Protein AF-T1J3B5-F1 (afdb_monomer_lite)

pLDDT: mean 87.61, std 11.5, range [33.5, 98.69]

Radius of gyration: 36.74 Å; chains: 1; bounding box: 91×58×97 Å

Secondary structure (DSSP, 8-state):
---HHHHHHTT-HHHHHHHHHSTT--TT---TTS--HHHHHHHHT-HHHHHHHHHTT--TT-B-TTS-BHHHHHHHTT-HHHHHHHHHTT--TT-B-TTS-BHHHHHHHHT-HHHHHHHHHTT--TTB--TTS--GGGG--TTHHHHHHHHHHHTT---S-BPPP-GGGSS-S-----SS--SS-PPPGGGG---EEEEEETTEEEEEEEETTEEEEEEEE--S---HHHHHHHHHHGGGG---S-TTEE---EEEEETTEEEEEEE--TT-BHHIIIII--S----HHHHHHHHHHHHHHHHHHTTSSS--TT----TTTEEEPTTS-EEEEGGGPPPTTSSTT--S-GGGS-HHHHHS-TTTS-HHHHHHHHHHHHHHHHHH---TTTTS-HHHHHHHHHHH-------TTS-HHHHHHHHHHTSS-TTSPPEEEEEEE--SSS-GGG--TTS-SEEEEEEEEE-TTS-EE--STTHHHHHHHHHHHHHH-TT-EEEEEE--TTHHHHHSSHHHHHHHHHHHHHHHHHHT--EEEE--S--HHHHHHHHHHHHHHHHHHHHHHHTT-TTSPEEEEEEE--HHHHHHH--HHHHHHH-SEEEEE---GGGGGGT--B---SS-SS--TT--TTGGG-SHHHHHHHHHHTT--GGGEEEEEESEEEEEEESSTT--STT-BEEEE-TGGGEEEHHHHHHHHHTTPEEEEETTTTEEEEEETTEEEE---HHHHHHHHHHHHHTT-SEEEEE-TTTS-TT-TTTT-SSHHHHHHHHH--

InterPro domains:
  IPR000719 Protein kinase domain [PS50011] (192-461)
  IPR001223 Glycoside hydrolase family 18, catalytic domain [PF00704] (435-756)
  IPR001223 Glycoside hydrolase family 18, catalytic domain [PS51910] (434-778)
  IPR001245 Serine-threonine/tyrosine-protein kinase, catalytic domain [PF07714] (193-431)
  IPR001579 Glycosyl hydrolase family 18, active site [PS01095] (533-541)
  IPR002110 Ankyrin repeat [PF00023] (33-64)
  IPR002110 Ankyrin repeat [PF12796] (68-126)
  IPR002110 Ankyrin repeat [PS50088] (33-65)
  IPR002110 Ankyrin repeat [PS50088] (66-98)
  IPR002110 Ankyrin repeat [PS50088] (99-131)
  IPR002110 Ankyrin repeat [SM00248] (33-62)
  IPR002110 Ankyrin repeat [SM00248] (66-95)
  IPR002110 Ankyrin repeat [SM00248] (99-128)
  IPR011009 Protein kinase-like domain superfamily [SSF56112] (176-431)
  IPR011583 Chitinase II/V-like, catalytic domain [SM00636] (434-756)
  IPR017853 Glycoside hydrolase superfamily [SSF51445] (435-775)
  IPR029070 Chitinase insertion domain superfamily [G3DSA:3.10.50.10] (663-727)
  IPR029070 Chitinase insertion domain superfamily [SSF54556] (664-727)
  IPR036770 Ankyrin repeat-containing domain superfamily [G3DSA:1.25.40.20] (1-174)
  IPR036770 Ankyrin repeat-containing domain superfamily [SSF48403] (8-139)

Sequence (778 aa):
MEDIFHWTRDGNAMLVRMWLDDTEHDMNQGDDHGFSPLHWASKEGHTNLVELLIYRGARVNATNMGDDTALHLATAHGHREIVHKLLKNKADINAINEHGNTSLHYACFWGYQQIAEDLITQGALVSVVNKYGEMPLDKCKGQMATKLHELALKCGQDLKKIPYQDQSWLGTKTRSRDATLSRHSGINLNDLNLQSKIATTPSGQTWKGMWQGNEVVAKILNLRECTARNSRDFNEEYPRLRIFSHPNVLPVIGCSNSPPNLVIVNQFLPLRSLYCVLHEGTGLIVDNAQAIKFAIDIARGMAFLHSLDPLIPRYYVNSRHIMIDEDLTARINMADTKFSFQEKGKVYYPAYFSPEALMKSQDEINVKASDMWSYAILLWELATREVPFSDLSSMEVGMKIAHEGLRVAIPPGISQHMAKLIRICMNEDPGKPRRRVCYFVNDGQLLANKIDTSLCTHIIFGFVDISANGTLVPGKANATEAFAELNRLKKKVPSLKLMVSTCSDRLPAISQTTETRKTFAKSIIIFLKQYGFDGIDFDWEFPGFSGKQDFVALLKEIYETNLIMFGNSDNKPLLTAAVSASLTLIIESYDIPRIAKYVDFVNIMCYDFNFFRKYYPLTGYNSPLFKRNYELPFFNTWNIEWATNHWTNEGMPKDKIVVGLPTYGHSFILADSNWHNVHDLAIGTGIFDGSVTFPQVCDMLHKGAERIFDNETLVPYVYQDKNWISYEDQISMTYKAEWVVSQNFSGVMTWNLNSDDWGAHCGGVQFPLHKILRDIVV

Organism: Strigamia maritima (NCBI:txid126957)

Foldseek 3Di:
DDDLLNCLLVLVPPVVVVQLLDLVDDQCQADPQNQGSLLNNLQNLNLVSNVVCVVLPHDQCRATLQRDGSLLNNLLNLNQSSNVVSLVVLHDQCRATNQQDGSLLSNQLVVVLVSNLVSLLSPRAQQRATNVRDGSLNNHDDCSSVVSVVSNVVVVHDNHHDYDDDPCPPPPNDPCSHSLDPLDDFDAPVQFAFDAWDDDDLQFTWTWGAHSNAIKIKGWGDDPFQDPVNLVLLSVQQVVQQSSSAPQAFGFPTWHSDPVTTITMGHDALQAFQCCVLPVCSVDDQDPVLLVQALVSVVRQLVVLVPDVVHQAQDQDARNQWTAHPVRHTHGYSRPRDGPNPPVLDDQQCLLFALCRLPDDRVPAPVSLRNLSSSLLSLQCSQPSDDFPPVDHPVVSSVCCNPVVDDGDDDPPGDLVSVLSSLLSNASCNPAFFFEEFEDEPPVPDQLLLDDQLLGLEYEYPAWEADPLLATGLPDPCSLVSLVNNVVVCVVPVSRAYEHEHQYPCLQVLLPDPVSLLVHLVRQVVVCVVSVHQAYEYEHPACFQVRQVSVLSSLVSNQVVQCVVQNPDPSRRAYEYEAELDPRRCVGGYQLQSNLVRHPAYEYAQFCLVVVCVVAQWAAAGEFQADDPDDDPNCNSNHQVNSLVVSVVSPRDLLRYAYEDEQKKFKFFAPFQVDADGGGGGDAGAPPSGIAFPLRVLVVVVVVWDKDADPRRRWIWTDDRRMIITHDDLRSLLVNLQVSVSVSGSAYYYPHQVRAQQVCSRPNDHRSSSVSRSSRSD

Structure (mmCIF, N/CA/C/O backbone):
data_AF-T1J3B5-F1
#
_entry.id   AF-T1J3B5-F1
#
loop_
_atom_site.group_PDB
_atom_site.id
_atom_site.type_symbol
_atom_site.label_atom_id
_atom_site.label_alt_id
_atom_site.label_comp_id
_atom_site.label_asym_id
_atom_site.label_entity_id
_atom_site.label_seq_id
_atom_site.pdbx_PDB_ins_code
_atom_site.Cartn_x
_atom_site.Cartn_y
_atom_site.Cartn_z
_atom_site.occupancy
_atom_site.B_iso_or_equiv
_atom_site.auth_seq_id
_atom_site.auth_comp_id
_atom_site.auth_asym_id
_atom_site.auth_atom_id
_atom_site.pdbx_PDB_model_num
ATOM 1 N N . MET A 1 1 ? -26.805 30.157 16.792 1.00 40.19 1 MET A N 1
ATOM 2 C CA . MET A 1 1 ? -26.422 28.825 16.291 1.00 40.19 1 MET A CA 1
ATOM 3 C C . MET A 1 1 ? -27.258 27.865 17.103 1.00 40.19 1 MET A C 1
ATOM 5 O O . MET A 1 1 ? -27.177 27.931 18.323 1.00 40.19 1 MET A O 1
ATOM 9 N N . GLU A 1 2 ? -28.198 27.173 16.472 1.00 52.56 2 GLU A N 1
ATOM 10 C CA . GLU A 1 2 ? -29.075 26.249 17.194 1.00 52.56 2 GLU A CA 1
ATOM 11 C C . GLU A 1 2 ? -28.257 25.021 17.598 1.00 52.56 2 GLU A C 1
ATOM 13 O O . GLU A 1 2 ? -27.546 24.460 16.771 1.00 52.56 2 GLU A O 1
ATOM 18 N N . ASP A 1 3 ? -28.298 24.688 18.885 1.00 78.75 3 ASP A N 1
ATOM 19 C CA . ASP A 1 3 ? -27.523 23.609 19.501 1.00 78.75 3 ASP A CA 1
ATOM 20 C C . ASP A 1 3 ? -28.400 22.351 19.666 1.00 78.75 3 ASP A C 1
ATOM 22 O O . ASP A 1 3 ? -29.632 22.453 19.711 1.00 78.75 3 ASP A O 1
ATOM 26 N N . ILE A 1 4 ? -27.800 21.166 19.809 1.00 87.50 4 ILE A N 1
ATOM 27 C CA . ILE A 1 4 ? -28.490 19.873 19.944 1.00 87.50 4 ILE A CA 1
ATOM 28 C C . ILE A 1 4 ? -29.562 19.894 21.037 1.00 87.50 4 ILE A C 1
ATOM 30 O O . ILE A 1 4 ? -30.642 19.314 20.885 1.00 87.50 4 ILE A O 1
ATOM 34 N N . PHE A 1 5 ? -29.311 20.615 22.129 1.00 89.19 5 PHE A N 1
ATOM 35 C CA . PHE A 1 5 ? -30.253 20.753 23.235 1.00 89.19 5 PHE A CA 1
ATOM 36 C C . PHE A 1 5 ? -31.508 21.535 22.843 1.00 89.19 5 PHE A C 1
ATOM 38 O O . PHE A 1 5 ? -32.579 21.294 23.394 1.00 89.19 5 PHE A O 1
ATOM 45 N N . HIS A 1 6 ? -31.421 22.479 21.903 1.00 89.38 6 HIS A N 1
ATOM 46 C CA . HIS A 1 6 ? -32.597 23.168 21.370 1.00 89.38 6 HIS A CA 1
ATOM 47 C C . HIS A 1 6 ? -33.454 22.219 20.530 1.00 89.38 6 HIS A C 1
ATOM 49 O O . HIS A 1 6 ? -34.628 22.040 20.840 1.00 89.38 6 HIS A O 1
ATOM 55 N N . TRP A 1 7 ? -32.859 21.512 19.566 1.00 90.75 7 TRP A N 1
ATOM 56 C CA . TRP A 1 7 ? -33.590 20.549 18.732 1.00 90.75 7 TRP A CA 1
ATOM 57 C C . TRP A 1 7 ? -34.184 19.392 19.536 1.00 90.75 7 TRP A C 1
ATOM 59 O O . TRP A 1 7 ? -35.270 18.906 19.221 1.00 90.75 7 TRP A O 1
ATOM 69 N N . THR A 1 8 ? -33.491 18.973 20.597 1.00 91.19 8 THR A N 1
ATOM 70 C CA . THR A 1 8 ? -33.983 17.949 21.521 1.00 91.19 8 THR A CA 1
ATOM 71 C C . THR A 1 8 ? -35.179 18.450 22.328 1.00 91.19 8 THR A C 1
ATOM 73 O O . THR A 1 8 ? -36.132 17.697 22.503 1.00 91.19 8 THR A O 1
ATOM 76 N N . ARG A 1 9 ? -35.172 19.713 22.781 1.00 91.50 9 ARG A N 1
ATOM 77 C CA . ARG A 1 9 ? -36.319 20.334 23.469 1.00 91.50 9 ARG A CA 1
ATOM 78 C C . ARG A 1 9 ? -37.531 20.485 22.551 1.00 91.50 9 ARG A C 1
ATOM 80 O O . ARG A 1 9 ? -38.651 20.231 22.983 1.00 91.50 9 ARG A O 1
ATOM 87 N N . ASP A 1 10 ? -37.295 20.797 21.282 1.00 90.44 10 ASP A N 1
ATOM 88 C CA . ASP A 1 10 ? -38.348 20.969 20.276 1.00 90.44 10 ASP A CA 1
ATOM 89 C C . ASP A 1 10 ? -38.880 19.636 19.717 1.00 90.44 10 ASP A C 1
ATOM 91 O O . ASP A 1 10 ? -39.873 19.613 18.991 1.00 90.44 10 ASP A O 1
ATOM 95 N N . GLY A 1 11 ? -38.238 18.507 20.040 1.00 90.06 11 GLY A N 1
ATOM 96 C CA . GLY A 1 11 ? -38.657 17.182 19.577 1.00 90.06 11 GLY A CA 1
ATOM 97 C C . GLY A 1 11 ? -38.278 16.872 18.127 1.00 90.06 11 GLY A C 1
ATOM 98 O O . GLY A 1 11 ? -38.825 15.943 17.526 1.00 90.06 11 GLY A O 1
ATOM 99 N N . ASN A 1 12 ? -37.342 17.621 17.534 1.00 90.31 12 ASN A N 1
ATOM 100 C CA . ASN A 1 12 ? -36.958 17.454 16.135 1.00 90.31 12 ASN A CA 1
ATOM 101 C C . ASN A 1 12 ? -36.030 16.242 15.941 1.00 90.31 12 ASN A C 1
ATOM 103 O O . ASN A 1 12 ? -34.806 16.355 15.865 1.00 90.31 12 ASN A O 1
ATOM 107 N N . ALA A 1 13 ? -36.634 15.059 15.815 1.00 86.75 13 ALA A N 1
ATOM 108 C CA . ALA A 1 13 ? -35.918 13.799 15.633 1.00 86.75 13 ALA A CA 1
ATOM 109 C C . ALA A 1 13 ? -35.064 13.727 14.359 1.00 86.75 13 ALA A C 1
ATOM 111 O O . ALA A 1 13 ? -34.117 12.943 14.318 1.00 86.75 13 ALA A O 1
ATOM 112 N N . MET A 1 14 ? -35.373 14.522 13.330 1.00 85.94 14 MET A N 1
ATOM 113 C CA . MET A 1 14 ? -34.576 14.561 12.104 1.00 85.94 14 MET A CA 1
ATOM 114 C C . MET A 1 14 ? -33.255 15.294 12.335 1.00 85.94 14 MET A C 1
ATOM 116 O O . MET A 1 14 ? -32.207 14.738 12.022 1.00 85.94 14 MET A O 1
ATOM 120 N N . LEU A 1 15 ? -33.289 16.489 12.932 1.00 86.94 15 LEU A N 1
ATOM 121 C CA . LEU A 1 15 ? -32.0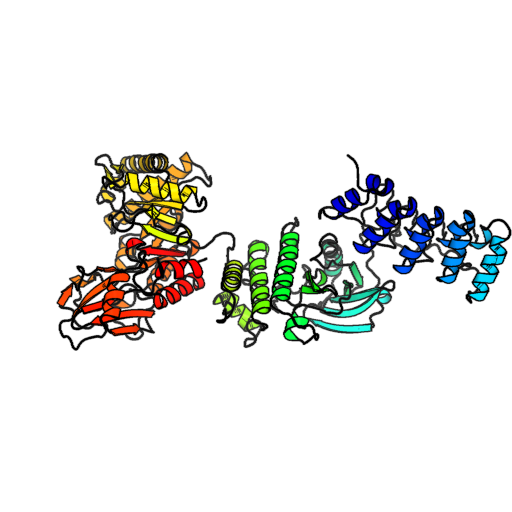74 17.258 13.221 1.00 86.94 15 LEU A CA 1
ATOM 122 C C . LEU A 1 15 ? -31.219 16.596 14.300 1.00 86.94 15 LEU A C 1
ATOM 124 O O . LEU A 1 15 ? -30.008 16.510 14.136 1.00 86.94 15 LEU A O 1
ATOM 128 N N . VAL A 1 16 ? -31.839 16.037 15.346 1.00 87.12 16 VAL A N 1
ATOM 129 C CA . VAL A 1 16 ? -31.115 15.244 16.352 1.00 87.12 16 VAL A CA 1
ATOM 130 C C . VAL A 1 16 ? -30.432 14.041 15.700 1.00 87.12 16 VAL A C 1
ATOM 132 O O . VAL A 1 16 ? -29.273 13.773 15.985 1.00 87.12 16 VAL A O 1
ATOM 135 N N . ARG A 1 17 ? -31.101 13.333 14.780 1.00 83.12 17 ARG A N 1
ATOM 136 C CA . ARG A 1 17 ? -30.478 12.227 14.038 1.00 83.12 17 ARG A CA 1
ATOM 137 C C . ARG A 1 17 ? -29.325 12.702 13.157 1.00 83.12 17 ARG A C 1
ATOM 139 O O . ARG A 1 17 ? -28.275 12.082 13.204 1.00 83.12 17 ARG A O 1
ATOM 146 N N . MET A 1 18 ? -29.508 13.784 12.399 1.00 80.44 18 MET A N 1
ATOM 147 C CA . MET A 1 18 ? -28.447 14.353 11.560 1.00 80.44 18 MET A CA 1
ATOM 148 C C . MET A 1 18 ? -27.229 14.763 12.391 1.00 80.44 18 MET A C 1
ATOM 150 O O . MET A 1 18 ? -26.105 14.500 11.987 1.00 80.44 18 MET A O 1
ATOM 154 N N . TRP A 1 19 ? -27.451 15.350 13.567 1.00 83.75 19 TRP A N 1
ATOM 155 C CA . TRP A 1 19 ? -26.386 15.699 14.505 1.00 83.75 19 TRP A CA 1
ATOM 156 C C . TRP A 1 19 ? -25.670 14.459 15.052 1.00 83.75 19 TRP A C 1
ATOM 158 O O . TRP A 1 19 ? -24.448 14.430 15.103 1.00 83.75 19 TRP A O 1
ATOM 168 N N . LEU A 1 20 ? -26.420 13.402 15.390 1.00 74.25 20 LEU A N 1
ATOM 169 C CA . LEU A 1 20 ? -25.874 12.115 15.844 1.00 74.25 20 LEU A CA 1
ATOM 170 C C . LEU A 1 20 ? -25.163 11.312 14.744 1.00 74.25 20 LEU A C 1
ATOM 172 O O . LEU A 1 20 ? -24.502 10.323 15.057 1.00 74.25 20 LEU A O 1
ATOM 176 N N . ASP A 1 21 ? -25.371 11.653 13.474 1.00 70.00 21 ASP A N 1
ATOM 177 C CA . ASP A 1 21 ? -24.683 11.027 12.342 1.00 70.00 21 ASP A CA 1
ATOM 178 C C . ASP A 1 21 ? -23.325 11.701 12.062 1.00 70.00 21 ASP A C 1
ATOM 180 O O . ASP A 1 21 ? -22.493 11.128 11.358 1.00 70.00 21 ASP A O 1
ATOM 184 N N . ASP A 1 22 ? -23.075 12.877 12.645 1.00 65.06 22 ASP A N 1
ATOM 185 C CA . ASP A 1 22 ? -21.771 13.532 12.648 1.00 65.06 22 ASP A CA 1
ATOM 186 C C . ASP A 1 22 ? -20.922 13.023 13.827 1.00 65.06 22 ASP A C 1
ATOM 188 O O . ASP A 1 22 ? -21.288 13.126 15.000 1.00 65.06 22 ASP A O 1
ATOM 192 N N . THR A 1 23 ? -19.777 12.430 13.488 1.00 49.50 23 THR A N 1
ATOM 193 C CA . THR A 1 23 ? -18.893 11.688 14.395 1.00 49.50 23 THR A CA 1
ATOM 194 C C . THR A 1 23 ? -18.102 12.564 15.371 1.00 49.50 23 THR A C 1
ATOM 196 O O . THR A 1 23 ? -17.470 12.022 16.283 1.00 49.50 23 THR A O 1
ATOM 199 N N . GLU A 1 24 ? -18.109 13.890 15.199 1.00 50.66 24 GLU A N 1
ATOM 200 C CA . GLU A 1 24 ? -17.454 14.840 16.116 1.00 50.66 24 GLU A CA 1
ATOM 201 C C . GLU A 1 24 ? -18.271 15.106 17.393 1.00 50.66 24 GLU A C 1
ATOM 203 O O . GLU A 1 24 ? -17.751 15.636 18.376 1.00 50.66 24 GLU A O 1
ATOM 208 N N . HIS A 1 25 ? -19.541 14.704 17.415 1.00 64.12 25 HIS A N 1
ATOM 209 C CA . HIS A 1 25 ? -20.476 15.018 18.486 1.00 64.12 25 HIS A CA 1
ATOM 210 C C . HIS A 1 25 ? -20.557 13.924 19.569 1.00 64.12 25 HIS A C 1
ATOM 212 O O . HIS A 1 25 ? -20.800 12.751 19.279 1.00 64.12 25 HIS A O 1
ATOM 218 N N . ASP A 1 26 ? -20.427 14.301 20.850 1.00 64.19 26 ASP A N 1
ATOM 219 C CA . ASP A 1 26 ? -20.673 13.398 21.986 1.00 64.19 26 ASP A CA 1
ATOM 220 C C . ASP A 1 26 ? -22.118 13.522 22.483 1.00 64.19 26 ASP A C 1
ATOM 222 O O . ASP A 1 26 ? -22.503 14.479 23.156 1.00 64.19 26 ASP A O 1
ATOM 226 N N . MET A 1 27 ? -22.925 12.497 22.215 1.00 72.44 27 MET A N 1
ATOM 227 C CA . MET A 1 27 ? -24.326 12.447 22.634 1.00 72.44 27 MET A CA 1
ATOM 228 C C . MET A 1 27 ? -24.551 12.357 24.153 1.00 72.44 27 MET A C 1
ATOM 230 O O . MET A 1 27 ? -25.693 12.445 24.605 1.00 72.44 27 MET A O 1
ATOM 234 N N . ASN A 1 28 ? -23.502 12.117 24.942 1.00 71.12 28 ASN A N 1
ATOM 235 C CA . ASN A 1 28 ? -23.559 12.095 26.403 1.00 71.12 28 ASN A CA 1
ATOM 236 C C . ASN A 1 28 ? -23.053 13.396 27.035 1.00 71.12 28 ASN A C 1
ATOM 238 O O . ASN A 1 28 ? -23.092 13.516 28.263 1.00 71.12 28 ASN A O 1
ATOM 242 N N . GLN A 1 29 ? -22.608 14.360 26.228 1.00 73.81 29 GLN A N 1
ATOM 243 C CA . GLN A 1 29 ? -22.242 15.681 26.709 1.00 73.81 29 GLN A CA 1
ATOM 244 C C . GLN A 1 29 ? -23.483 16.412 27.236 1.00 73.81 29 GLN A C 1
ATOM 246 O O . GLN A 1 29 ? -24.543 16.412 26.608 1.00 73.81 29 GLN A O 1
ATOM 251 N N . GLY A 1 30 ? -23.360 16.987 28.432 1.00 77.62 30 GLY A N 1
ATOM 252 C CA . GLY A 1 30 ? -24.389 17.838 29.020 1.00 77.62 30 GLY A CA 1
ATOM 253 C C . GLY A 1 30 ? -24.232 19.295 28.596 1.00 77.62 30 GLY A C 1
ATOM 254 O O . GLY A 1 30 ? -23.142 19.714 28.207 1.00 77.62 30 GLY A O 1
ATOM 255 N N . ASP A 1 31 ? -25.316 20.059 28.696 1.00 81.88 31 ASP A N 1
ATOM 256 C CA . ASP A 1 31 ? -25.268 21.520 28.618 1.00 81.88 31 ASP A CA 1
ATOM 257 C C . ASP A 1 31 ? -24.572 22.141 29.848 1.00 81.88 31 ASP A C 1
ATOM 259 O O . ASP A 1 31 ? -24.060 21.437 30.723 1.00 81.88 31 ASP A O 1
ATOM 263 N N . ASP A 1 32 ? -24.595 23.472 29.957 1.00 79.94 32 ASP A N 1
ATOM 264 C CA . ASP A 1 32 ? -24.002 24.217 31.080 1.00 79.94 32 ASP A CA 1
ATOM 265 C C . ASP A 1 32 ? -24.557 23.828 32.468 1.00 79.94 32 ASP A C 1
ATOM 267 O O . ASP A 1 32 ? -23.965 24.186 33.485 1.00 79.94 32 ASP A O 1
ATOM 271 N N . HIS A 1 33 ? -25.676 23.097 32.534 1.00 78.81 33 HIS A N 1
ATOM 272 C CA . HIS A 1 33 ? -26.302 22.597 33.763 1.00 78.81 33 HIS A CA 1
ATOM 273 C C . HIS A 1 33 ? -26.180 21.066 33.902 1.00 78.81 33 HIS A C 1
ATOM 275 O O . HIS A 1 33 ? -26.796 20.453 34.783 1.00 78.81 33 HIS A O 1
ATOM 281 N N . GLY A 1 34 ? -25.392 20.426 33.036 1.00 78.19 34 GLY A N 1
ATOM 282 C CA . GLY A 1 34 ? -25.166 18.984 33.013 1.00 78.19 34 GLY A CA 1
ATOM 283 C C . GLY A 1 34 ? -26.319 18.174 32.414 1.00 78.19 34 GLY A C 1
ATOM 284 O O . GLY A 1 34 ? -26.341 16.953 32.565 1.00 78.19 34 GLY A O 1
ATOM 285 N N . PHE A 1 35 ? -27.290 18.798 31.741 1.00 85.81 35 PHE A N 1
ATOM 286 C CA . PHE A 1 35 ? -28.380 18.063 31.100 1.00 85.81 35 PHE A CA 1
ATOM 287 C C . PHE A 1 35 ? -27.923 17.510 29.752 1.00 85.81 35 PHE A C 1
ATOM 289 O O . PHE A 1 35 ? -27.697 18.253 28.801 1.00 85.81 35 PHE A O 1
ATOM 296 N N . SER A 1 36 ? -27.828 16.185 29.652 1.00 87.69 36 SER A N 1
ATOM 297 C CA . SER A 1 36 ? -27.612 15.501 28.368 1.00 87.69 36 SER A CA 1
ATOM 298 C C . SER A 1 36 ? -28.857 15.559 27.460 1.00 87.69 36 SER A C 1
ATOM 300 O O . SER A 1 36 ? -29.969 15.803 27.946 1.00 87.69 36 SER A O 1
ATOM 302 N N . PRO A 1 37 ? -28.735 15.252 26.153 1.00 90.25 37 PRO A N 1
ATOM 303 C CA . PRO A 1 37 ? -29.888 15.128 25.262 1.00 90.25 37 PRO A CA 1
ATOM 304 C C . PRO A 1 37 ? -30.949 14.150 25.796 1.00 90.25 37 PRO A C 1
ATOM 306 O O . PRO A 1 37 ? -32.145 14.409 25.691 1.00 90.25 37 PRO A O 1
ATOM 309 N N . LEU A 1 38 ? -30.541 13.058 26.457 1.00 92.19 38 LEU A N 1
ATOM 310 C CA . LEU A 1 38 ? -31.487 12.112 27.061 1.00 92.19 38 LEU A CA 1
ATOM 311 C C . LEU A 1 38 ? -32.281 12.740 28.218 1.00 92.19 38 LEU A C 1
ATOM 313 O O . LEU A 1 38 ? -33.469 12.448 28.361 1.00 92.19 38 LEU A O 1
ATOM 317 N N . HIS A 1 39 ? -31.665 13.626 29.009 1.00 93.12 39 HIS A N 1
ATOM 318 C CA . HIS A 1 39 ? -32.362 14.369 30.061 1.00 93.12 39 HIS A CA 1
ATOM 319 C C . HIS A 1 39 ? -33.424 15.297 29.469 1.00 93.12 39 HIS A C 1
ATOM 321 O O . HIS A 1 39 ? -34.574 15.258 29.904 1.00 93.12 39 HIS A O 1
ATOM 327 N N . TRP A 1 40 ? -33.067 16.081 28.448 1.00 94.19 40 TRP A N 1
ATOM 328 C CA . TRP A 1 40 ? -34.003 16.987 27.778 1.00 94.19 40 TRP A CA 1
ATOM 329 C C . TRP A 1 40 ? -35.148 16.235 27.093 1.00 94.19 40 TRP A C 1
ATOM 331 O O . TRP A 1 40 ? -36.308 16.579 27.304 1.00 94.19 40 TRP A O 1
ATOM 341 N N . ALA A 1 41 ? -34.857 15.156 26.364 1.00 95.12 41 ALA A N 1
ATOM 342 C CA . ALA A 1 41 ? -35.887 14.328 25.737 1.00 95.12 41 ALA A CA 1
ATOM 343 C C . ALA A 1 41 ? -36.845 13.712 26.774 1.00 95.12 41 ALA A C 1
ATOM 345 O O . ALA A 1 41 ? -38.056 13.674 26.555 1.00 95.12 41 ALA A O 1
ATOM 346 N N . SER A 1 42 ? -36.311 13.277 27.922 1.00 95.31 42 SER A N 1
ATOM 347 C CA . SER A 1 42 ? -37.100 12.697 29.017 1.00 95.31 42 SER A CA 1
ATOM 348 C C . SER A 1 42 ? -37.937 13.734 29.762 1.00 95.31 42 SER A C 1
ATOM 350 O O . SER A 1 42 ? -39.040 13.419 30.196 1.00 95.31 42 SER A O 1
ATOM 352 N N . LYS A 1 43 ? -37.435 14.965 29.896 1.00 94.94 43 LYS A N 1
ATOM 353 C CA . LYS A 1 43 ? -38.130 16.094 30.523 1.00 94.94 43 LYS A CA 1
ATOM 354 C C . LYS A 1 43 ? -39.298 16.596 29.671 1.00 94.94 43 LYS A C 1
ATOM 356 O O . LYS A 1 43 ? -40.390 16.814 30.189 1.00 94.94 43 LYS A O 1
ATOM 361 N N . GLU A 1 44 ? -39.073 16.758 28.369 1.00 94.75 44 GLU A N 1
ATOM 362 C CA . GLU A 1 44 ? -40.055 17.337 27.440 1.00 94.75 44 GLU A CA 1
ATOM 363 C C . GLU A 1 44 ? -41.063 16.310 26.888 1.00 94.75 44 GLU A C 1
ATOM 365 O O . GLU A 1 44 ? -42.067 16.692 26.296 1.00 94.75 44 GLU A O 1
ATOM 370 N N . GLY A 1 45 ? -40.856 15.009 27.124 1.00 94.50 45 GLY A N 1
ATOM 371 C CA . GLY A 1 45 ? -41.828 13.971 26.754 1.00 94.50 45 GLY A CA 1
ATOM 372 C C . GLY A 1 45 ? -41.643 13.393 25.350 1.00 94.50 45 GLY A C 1
ATOM 373 O O . GLY A 1 45 ? -42.557 12.775 24.805 1.00 94.50 45 GLY A O 1
ATOM 374 N N . HIS A 1 46 ? -40.462 13.556 24.751 1.00 95.69 46 HIS A N 1
ATOM 375 C CA . HIS A 1 46 ? -40.189 13.126 23.377 1.00 95.69 46 HIS A CA 1
ATOM 376 C C . HIS A 1 46 ? -39.811 11.648 23.307 1.00 95.69 46 HIS A C 1
ATOM 378 O O . HIS A 1 46 ? -38.643 11.285 23.150 1.00 95.69 46 HIS A O 1
ATOM 384 N N . THR A 1 47 ? -40.809 10.770 23.380 1.00 93.69 47 THR A N 1
ATOM 385 C CA . THR A 1 47 ? -40.616 9.314 23.425 1.00 93.69 47 THR A CA 1
ATOM 386 C C . THR A 1 47 ? -39.764 8.768 22.264 1.00 93.69 47 THR A C 1
ATOM 388 O O . THR A 1 47 ? -38.881 7.939 22.485 1.00 93.69 47 THR A O 1
ATOM 391 N N . ASN A 1 48 ? -39.973 9.257 21.035 1.00 91.06 48 ASN A N 1
ATOM 392 C CA . ASN A 1 48 ? -39.214 8.816 19.854 1.00 91.06 48 ASN A CA 1
ATOM 393 C C . ASN A 1 48 ? -37.722 9.186 19.945 1.00 91.06 48 ASN A C 1
ATOM 395 O O . ASN A 1 48 ? -36.861 8.435 19.487 1.00 91.06 48 ASN A O 1
ATOM 399 N N . LEU A 1 49 ? -37.411 10.340 20.545 1.00 93.31 49 LEU A N 1
ATOM 400 C CA . LEU A 1 49 ? -36.033 10.769 20.779 1.00 93.31 49 LEU A CA 1
ATOM 401 C C . LEU A 1 49 ? -35.374 9.946 21.881 1.00 93.31 49 LEU A C 1
ATOM 403 O O . LEU A 1 49 ? -34.219 9.564 21.730 1.00 93.31 49 LEU A O 1
ATOM 407 N N . VAL A 1 50 ? -36.103 9.624 22.953 1.00 92.88 50 VAL A N 1
ATOM 408 C CA . VAL A 1 50 ? -35.603 8.741 24.017 1.00 92.88 50 VAL A CA 1
ATOM 409 C C . VAL A 1 50 ? -35.202 7.379 23.451 1.00 92.88 50 VAL A C 1
ATOM 411 O O . VAL A 1 50 ? -34.110 6.899 23.744 1.00 92.88 50 VAL A O 1
ATOM 414 N N . GLU A 1 51 ? -36.032 6.771 22.601 1.00 86.81 51 GLU A N 1
ATOM 415 C CA . GLU A 1 51 ? -35.685 5.500 21.952 1.00 86.81 51 GLU A CA 1
ATOM 416 C C . GLU A 1 51 ? -34.457 5.617 21.055 1.00 86.81 51 GLU A C 1
ATOM 418 O O . GLU A 1 51 ? -33.557 4.784 21.146 1.00 86.81 51 GLU A O 1
ATOM 423 N N . LEU A 1 52 ? -34.400 6.658 20.219 1.00 84.94 52 LEU A N 1
ATOM 424 C CA . LEU A 1 52 ? -33.263 6.902 19.336 1.00 84.94 52 LEU A CA 1
ATOM 425 C C . LEU A 1 52 ? -31.961 7.068 20.129 1.00 84.94 52 LEU A C 1
ATOM 427 O O . LEU A 1 52 ? -30.951 6.461 19.781 1.00 84.94 52 LEU A O 1
ATOM 431 N N . LEU A 1 53 ? -31.985 7.873 21.192 1.00 84.31 53 LEU A N 1
ATOM 432 C CA . LEU A 1 53 ? -30.819 8.155 22.024 1.00 84.31 53 LEU A CA 1
ATOM 433 C C . LEU A 1 53 ? -30.356 6.900 22.775 1.00 84.31 53 LEU A C 1
ATOM 435 O O . LEU A 1 53 ? -29.169 6.589 22.766 1.00 84.31 53 LEU A O 1
ATOM 439 N N . ILE A 1 54 ? -31.273 6.135 23.371 1.00 80.88 54 ILE A N 1
ATOM 440 C CA . ILE A 1 54 ? -30.930 4.868 24.037 1.00 80.88 54 ILE A CA 1
ATOM 441 C C . ILE A 1 54 ? -30.339 3.873 23.031 1.00 80.88 54 ILE A C 1
ATOM 443 O O . ILE A 1 54 ? -29.295 3.284 23.298 1.00 80.88 54 ILE A O 1
ATOM 447 N N . TYR A 1 55 ? -30.954 3.729 21.853 1.00 75.75 55 TYR A N 1
ATOM 448 C CA . TYR A 1 55 ? -30.467 2.846 20.790 1.00 75.75 55 TYR A CA 1
ATOM 449 C C . TYR A 1 55 ? -29.055 3.217 20.312 1.00 75.75 55 TYR A C 1
ATOM 451 O O . TYR A 1 55 ? -28.251 2.344 19.998 1.00 75.75 55 TYR A O 1
ATOM 459 N N . ARG A 1 56 ? -28.734 4.514 20.280 1.00 66.56 56 ARG A N 1
ATOM 460 C CA . ARG A 1 56 ? -27.410 5.033 19.907 1.00 66.56 56 ARG A CA 1
ATOM 461 C C . ARG A 1 56 ? -26.384 4.990 21.054 1.00 66.56 56 ARG A C 1
ATOM 463 O O . ARG A 1 56 ? -25.243 5.373 20.833 1.00 66.56 56 ARG A O 1
ATOM 470 N N . GLY A 1 57 ? -26.745 4.484 22.237 1.00 65.19 57 GLY A N 1
ATOM 471 C CA . GLY A 1 57 ? -25.814 4.282 23.355 1.00 65.19 57 GLY A CA 1
ATOM 472 C C . GLY A 1 57 ? -25.789 5.407 24.395 1.00 65.19 57 GLY A C 1
ATOM 473 O O . GLY A 1 57 ? -24.793 5.561 25.106 1.00 65.19 57 GLY A O 1
ATOM 474 N N . ALA A 1 58 ? -26.863 6.196 24.515 1.00 74.12 58 ALA A N 1
ATOM 475 C CA . ALA A 1 58 ? -26.984 7.190 25.579 1.00 74.12 58 ALA A CA 1
ATOM 476 C C . ALA A 1 58 ? -26.930 6.543 26.975 1.00 74.12 58 ALA A C 1
ATOM 478 O O . ALA A 1 58 ? -27.553 5.512 27.243 1.00 74.12 58 ALA A O 1
ATOM 479 N N . ARG A 1 59 ? -26.221 7.186 27.905 1.00 71.88 59 ARG A N 1
ATOM 480 C CA . ARG A 1 59 ? -26.093 6.738 29.297 1.00 71.88 59 ARG A CA 1
ATOM 481 C C . ARG A 1 59 ? -27.402 6.960 30.057 1.00 71.88 59 ARG A C 1
ATOM 483 O O . ARG A 1 59 ? -27.700 8.072 30.481 1.00 71.88 59 ARG A O 1
ATOM 490 N N . VAL A 1 60 ? -28.146 5.879 30.281 1.00 79.69 60 VAL A N 1
ATOM 491 C CA . VAL A 1 60 ? -29.463 5.892 30.951 1.00 79.69 60 VAL A CA 1
ATOM 492 C C . VAL A 1 60 ? -29.403 6.442 32.385 1.00 79.69 60 VAL A C 1
ATOM 494 O O . VAL A 1 60 ? -30.310 7.152 32.810 1.00 79.69 60 VAL A O 1
ATOM 497 N N . ASN A 1 61 ? -28.313 6.160 33.106 1.00 78.44 61 ASN A N 1
ATOM 498 C CA . ASN A 1 61 ? -28.106 6.564 34.504 1.00 78.44 61 ASN A CA 1
ATOM 499 C C . ASN A 1 61 ? -27.167 7.772 34.657 1.00 78.44 61 ASN A C 1
ATOM 501 O O . ASN A 1 61 ? -26.594 7.971 35.726 1.00 78.44 61 ASN A O 1
ATOM 505 N N . ALA A 1 62 ? -26.959 8.558 33.594 1.00 75.12 62 ALA A N 1
ATOM 506 C CA . ALA A 1 62 ? -26.280 9.843 33.733 1.00 75.12 62 ALA A CA 1
ATOM 507 C C . ALA A 1 62 ? -27.097 10.771 34.644 1.00 75.12 62 ALA A C 1
ATOM 509 O O . ALA A 1 62 ? -28.325 10.684 34.664 1.00 75.12 62 ALA A O 1
ATOM 510 N N . THR A 1 63 ? -26.409 11.646 35.374 1.00 79.31 63 THR A N 1
ATOM 511 C CA . THR A 1 63 ? -27.020 12.649 36.248 1.00 79.31 63 THR A CA 1
ATOM 512 C C . THR A 1 63 ? -26.652 14.059 35.798 1.00 79.31 63 THR A C 1
ATOM 514 O O . THR A 1 63 ? -25.548 14.275 35.292 1.00 79.31 63 THR A O 1
ATOM 517 N N . ASN A 1 64 ? -27.555 15.017 36.003 1.00 82.44 64 ASN A N 1
ATOM 518 C CA . ASN A 1 64 ? -27.271 16.448 35.851 1.00 82.44 64 ASN A CA 1
ATOM 519 C C . ASN A 1 64 ? -26.590 17.036 37.112 1.00 82.44 64 ASN A C 1
ATOM 521 O O . ASN A 1 64 ? -26.273 16.307 38.055 1.00 82.44 64 ASN A O 1
ATOM 525 N N . MET A 1 65 ? -26.391 18.362 37.165 1.00 78.25 65 MET A N 1
ATOM 526 C CA . MET A 1 65 ? -25.778 19.031 38.329 1.00 78.25 65 MET A CA 1
ATOM 527 C C . MET A 1 65 ? -26.561 18.889 39.651 1.00 78.25 65 MET A C 1
ATOM 529 O O . MET A 1 65 ? -25.965 19.054 40.716 1.00 78.25 65 MET A O 1
ATOM 533 N N . GLY A 1 66 ? -27.861 18.581 39.596 1.00 80.38 66 GLY A N 1
ATOM 534 C CA . GLY A 1 66 ? -28.715 18.301 40.758 1.00 80.38 66 GLY A CA 1
ATOM 535 C C . GLY A 1 66 ? -28.738 16.823 41.172 1.00 80.38 66 GLY A C 1
ATOM 536 O O . GLY A 1 66 ? -29.546 16.430 42.010 1.00 80.38 66 GLY A O 1
ATOM 537 N N . ASP A 1 67 ? -27.872 15.991 40.585 1.00 80.50 67 ASP A N 1
ATOM 538 C CA . ASP A 1 67 ? -27.883 14.527 40.681 1.00 80.50 67 ASP A CA 1
ATOM 539 C C . ASP A 1 67 ? -29.201 13.880 40.163 1.00 80.50 67 ASP A C 1
ATOM 541 O O . ASP A 1 67 ? -29.496 12.725 40.476 1.00 80.50 67 ASP A O 1
ATOM 545 N N . ASP A 1 68 ? -30.006 14.582 39.355 1.00 87.31 68 ASP A N 1
ATOM 546 C CA . ASP A 1 68 ? -31.212 14.009 38.745 1.00 87.31 68 ASP A CA 1
ATOM 547 C C . ASP A 1 68 ? -30.847 13.182 37.511 1.00 87.31 68 ASP A C 1
ATOM 549 O O . ASP A 1 68 ? -30.137 13.648 36.620 1.00 87.31 68 ASP A O 1
ATOM 553 N N . THR A 1 69 ? -31.392 11.969 37.430 1.00 89.88 69 THR A N 1
ATOM 554 C CA . THR A 1 69 ? -31.303 11.113 36.235 1.00 89.88 69 THR A CA 1
ATOM 555 C C . THR A 1 69 ? -32.431 11.402 35.244 1.00 89.88 69 THR A C 1
ATOM 557 O O . THR A 1 69 ? -33.460 11.989 35.590 1.00 89.88 69 THR A O 1
ATOM 560 N N . ALA A 1 70 ? -32.315 10.888 34.016 1.00 92.31 70 ALA A N 1
ATOM 561 C CA . ALA A 1 70 ? -33.411 10.899 33.041 1.00 92.31 70 ALA A CA 1
ATOM 562 C C . ALA A 1 70 ? -34.733 10.335 33.616 1.00 92.31 70 ALA A C 1
ATOM 564 O O . ALA A 1 70 ? -35.810 10.847 33.307 1.00 92.31 70 ALA A O 1
ATOM 565 N N . LEU A 1 71 ? -34.656 9.336 34.510 1.00 94.81 71 LEU A N 1
ATOM 566 C CA . LEU A 1 71 ? -35.819 8.750 35.186 1.00 94.81 71 LEU A CA 1
ATOM 567 C C . LEU A 1 71 ? -36.480 9.723 36.176 1.00 94.81 71 LEU A C 1
ATOM 569 O O . LEU A 1 71 ? -37.711 9.764 36.251 1.00 94.81 71 LEU A O 1
ATOM 573 N N . HIS A 1 72 ? -35.692 10.525 36.902 1.00 94.25 72 HIS A N 1
ATOM 574 C CA . HIS A 1 72 ? -36.219 11.577 37.779 1.00 94.25 72 HIS A CA 1
ATOM 575 C C . HIS A 1 72 ? -37.017 12.599 36.971 1.00 94.25 72 HIS A C 1
ATOM 577 O O . HIS A 1 72 ? -38.160 12.893 37.315 1.00 94.25 72 HIS A O 1
ATOM 583 N N . LEU A 1 73 ? -36.456 13.072 35.855 1.00 95.00 73 LEU A N 1
ATOM 584 C CA . LEU A 1 73 ? -37.090 14.077 34.999 1.00 95.00 73 LEU A CA 1
ATOM 585 C C . LEU A 1 73 ? -38.362 13.549 34.325 1.00 95.00 73 LEU A C 1
ATOM 587 O O . LEU A 1 73 ? -39.396 14.212 34.377 1.00 95.00 73 LEU A O 1
ATOM 591 N N . ALA A 1 74 ? -38.327 12.335 33.765 1.00 96.31 74 ALA A N 1
ATOM 592 C CA . ALA A 1 74 ? -39.513 11.708 33.175 1.00 96.31 74 ALA A CA 1
ATOM 593 C C . ALA A 1 74 ? -40.648 11.560 34.202 1.00 96.31 74 ALA A C 1
ATOM 595 O O . ALA A 1 74 ? -41.814 11.812 33.898 1.00 96.31 74 ALA A O 1
ATOM 596 N N . THR A 1 75 ? -40.297 11.198 35.438 1.00 95.81 75 THR A N 1
ATOM 597 C CA . THR A 1 75 ? -41.261 11.023 36.529 1.00 95.81 75 THR A CA 1
ATOM 598 C C . THR A 1 75 ? -41.807 12.357 37.035 1.00 95.81 75 THR A C 1
ATOM 600 O O . THR A 1 75 ? -43.013 12.484 37.239 1.00 95.81 75 THR A O 1
ATOM 603 N N . ALA A 1 76 ? -40.952 13.369 37.198 1.00 94.56 76 ALA A N 1
ATOM 604 C CA . ALA A 1 76 ? -41.336 14.703 37.659 1.00 94.56 76 ALA A CA 1
ATOM 605 C C . ALA A 1 76 ? -42.282 15.427 36.689 1.00 94.56 76 ALA A C 1
ATOM 607 O O . ALA A 1 76 ? -43.060 16.271 37.125 1.00 94.56 76 ALA A O 1
ATOM 608 N N . HIS A 1 77 ? -42.243 15.074 35.402 1.00 94.56 77 HIS A N 1
ATOM 609 C CA . HIS A 1 77 ? -43.099 15.648 34.362 1.00 94.56 77 HIS A CA 1
ATOM 610 C C . HIS A 1 77 ? -44.256 14.736 33.916 1.00 94.56 77 HIS A C 1
ATOM 612 O O . HIS A 1 77 ? -45.030 15.117 33.042 1.00 94.56 77 HIS A O 1
ATOM 618 N N . GLY A 1 78 ? -44.426 13.559 34.530 1.00 94.38 78 GLY A N 1
ATOM 619 C CA . GLY A 1 78 ? -45.585 12.695 34.285 1.00 94.38 78 GLY A CA 1
ATOM 620 C C . GLY A 1 78 ? -45.509 11.834 33.016 1.00 94.38 78 GLY A C 1
ATOM 621 O O . GLY A 1 78 ? -46.529 11.302 32.571 1.00 94.38 78 GLY A O 1
ATOM 622 N N . HIS A 1 79 ? -44.323 11.645 32.432 1.00 96.56 79 HIS A N 1
ATOM 623 C CA . HIS A 1 79 ? -44.133 10.922 31.168 1.00 96.56 79 HIS A CA 1
ATOM 624 C C . HIS A 1 79 ? -44.039 9.405 31.373 1.00 96.56 79 HIS A C 1
ATOM 626 O O . HIS A 1 79 ? -42.974 8.796 31.256 1.00 96.56 79 HIS A O 1
ATOM 632 N N . ARG A 1 80 ? -45.181 8.774 31.667 1.00 95.25 80 ARG A N 1
ATOM 633 C CA . ARG A 1 80 ? -45.291 7.336 31.988 1.00 95.25 80 ARG A CA 1
ATOM 634 C C . ARG A 1 80 ? -44.653 6.404 30.946 1.00 95.25 80 ARG A C 1
ATOM 636 O O . ARG A 1 80 ? -44.004 5.429 31.314 1.00 95.25 80 ARG A O 1
ATOM 643 N N . GLU A 1 81 ? -44.813 6.686 29.652 1.00 95.56 81 GLU A N 1
ATOM 644 C CA . GLU A 1 81 ? -44.238 5.841 28.593 1.00 95.56 81 GLU A CA 1
ATOM 645 C C . GLU A 1 81 ? -42.700 5.863 28.615 1.00 95.56 81 GLU A C 1
ATOM 647 O O . GLU A 1 81 ? -42.056 4.820 28.498 1.00 95.56 81 GLU A O 1
ATOM 652 N N . ILE A 1 82 ? -42.108 7.040 28.834 1.00 96.44 82 ILE A N 1
ATOM 653 C CA . ILE A 1 82 ? -40.656 7.211 28.946 1.00 96.44 82 ILE A CA 1
ATOM 654 C C . ILE A 1 82 ? -40.132 6.504 30.196 1.00 96.44 82 ILE A C 1
ATOM 656 O O . ILE A 1 82 ? -39.112 5.825 30.114 1.00 96.44 82 ILE A O 1
ATOM 660 N N . VAL A 1 83 ? -40.854 6.576 31.321 1.00 95.69 83 VAL A N 1
ATOM 661 C CA . VAL A 1 83 ? -40.524 5.821 32.543 1.00 95.69 83 VAL A CA 1
ATOM 662 C C . VAL A 1 83 ? -40.417 4.325 32.241 1.00 95.69 83 VAL A C 1
ATOM 664 O O . VAL 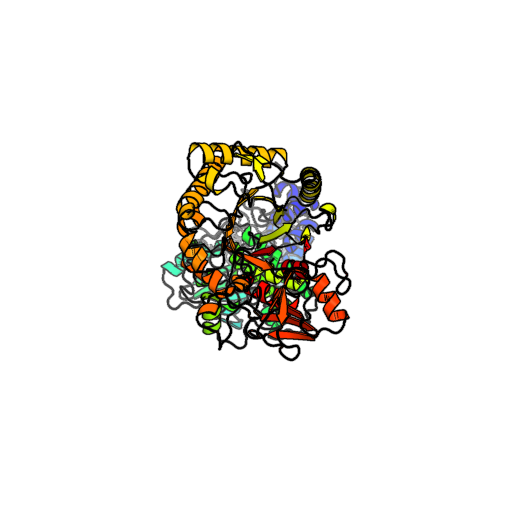A 1 83 ? -39.399 3.712 32.554 1.00 95.69 83 VAL A O 1
ATOM 667 N N . HIS A 1 84 ? -41.396 3.737 31.548 1.00 94.19 84 HIS A N 1
ATOM 668 C CA . HIS A 1 84 ? -41.320 2.328 31.149 1.00 94.19 84 HIS A CA 1
ATOM 669 C C . HIS A 1 84 ? -40.134 2.026 30.230 1.00 94.19 84 HIS A C 1
ATOM 671 O O . HIS A 1 84 ? -39.469 1.005 30.412 1.00 94.19 84 HIS A O 1
ATOM 677 N N . LYS A 1 85 ? -39.839 2.896 29.257 1.00 92.50 85 LYS A N 1
ATOM 678 C CA . LYS A 1 85 ? -38.697 2.706 28.349 1.00 92.50 85 LYS A CA 1
ATOM 679 C C . LYS A 1 85 ? -37.364 2.788 29.088 1.00 92.50 85 LYS A C 1
ATOM 681 O O . LYS A 1 85 ? -36.496 1.955 28.840 1.00 92.50 85 LYS A O 1
ATOM 686 N N . LEU A 1 86 ? -37.210 3.722 30.021 1.00 91.81 86 LEU A N 1
ATOM 687 C CA . LEU A 1 86 ? -36.011 3.850 30.849 1.00 91.81 86 LEU A CA 1
ATOM 688 C C . LEU A 1 86 ? -35.841 2.636 31.776 1.00 91.81 86 LEU A C 1
ATOM 690 O O . LEU A 1 86 ? -34.762 2.050 31.815 1.00 91.81 86 LEU A O 1
ATOM 694 N N . LEU A 1 87 ? -36.907 2.188 32.449 1.00 89.56 87 LEU A N 1
ATOM 695 C CA . LEU A 1 87 ? -36.872 1.000 33.316 1.00 89.56 87 LEU A CA 1
ATOM 696 C C . LEU A 1 87 ? -36.552 -0.280 32.532 1.00 89.56 87 LEU A C 1
ATOM 698 O O . LEU A 1 87 ? -35.704 -1.066 32.951 1.00 89.56 87 LEU A O 1
ATOM 702 N N . LYS A 1 88 ? -37.144 -0.455 31.343 1.00 88.69 88 LYS A N 1
ATOM 703 C CA . LYS A 1 88 ? -36.816 -1.564 30.431 1.00 88.69 88 LYS A CA 1
ATOM 704 C C . LYS A 1 88 ? -35.337 -1.559 30.024 1.00 88.69 88 LYS A C 1
ATOM 706 O O . LYS A 1 88 ? -34.761 -2.623 29.821 1.00 88.69 88 LYS A O 1
ATOM 711 N N . ASN A 1 89 ? -34.722 -0.380 29.944 1.00 80.00 89 ASN A N 1
ATOM 712 C CA . ASN A 1 89 ? -33.302 -0.190 29.641 1.00 80.00 89 ASN A CA 1
ATOM 713 C C . ASN A 1 89 ? -32.436 -0.016 30.904 1.00 80.00 89 ASN A C 1
ATOM 715 O O . ASN A 1 89 ? -31.402 0.648 30.861 1.00 80.00 89 ASN A O 1
ATOM 719 N N . LYS A 1 90 ? -32.832 -0.653 32.018 1.00 81.12 90 LYS A N 1
ATOM 720 C CA . LYS A 1 90 ? -32.052 -0.764 33.265 1.00 81.12 90 LYS A CA 1
ATOM 721 C C . LYS A 1 90 ? -31.716 0.582 33.925 1.00 81.12 90 LYS A C 1
ATOM 723 O O . LYS A 1 90 ? -30.632 0.751 34.489 1.00 81.12 90 LYS A O 1
ATOM 728 N N . ALA A 1 91 ? -32.643 1.539 33.877 1.00 80.00 91 ALA A N 1
ATOM 729 C CA . ALA A 1 91 ? -32.548 2.733 34.711 1.00 80.00 91 ALA A CA 1
ATOM 730 C C . ALA A 1 91 ? -32.541 2.358 36.203 1.00 80.00 91 ALA A C 1
ATOM 732 O O . ALA A 1 91 ? -33.334 1.520 36.638 1.00 80.00 91 ALA A O 1
ATOM 733 N N . ASP A 1 92 ? -31.664 2.985 36.989 1.00 80.56 92 ASP A N 1
ATOM 734 C CA . ASP A 1 92 ? -31.619 2.795 38.437 1.00 80.56 92 ASP A CA 1
ATOM 735 C C . ASP A 1 92 ? -32.843 3.451 39.082 1.00 80.56 92 ASP A C 1
ATOM 737 O O . ASP A 1 92 ? -32.960 4.675 39.190 1.00 80.56 92 ASP A O 1
ATOM 741 N N . ILE A 1 93 ? -33.776 2.599 39.497 1.00 87.94 93 ILE A N 1
ATOM 742 C CA . ILE A 1 93 ? -35.066 3.003 40.041 1.00 87.94 93 ILE A CA 1
ATOM 743 C C . ILE A 1 93 ? -34.950 3.697 41.404 1.00 87.94 93 ILE A C 1
ATOM 745 O O . ILE A 1 93 ? -35.781 4.548 41.736 1.00 87.94 93 ILE A O 1
ATOM 749 N N . ASN A 1 94 ? -33.904 3.366 42.169 1.00 87.19 94 ASN A N 1
ATOM 750 C CA . ASN A 1 94 ? -33.664 3.855 43.525 1.00 87.19 94 ASN A CA 1
ATOM 751 C C . ASN A 1 94 ? -32.512 4.868 43.590 1.00 87.19 94 ASN A C 1
ATOM 753 O O . ASN A 1 94 ? -32.072 5.212 44.689 1.00 87.19 94 ASN A O 1
ATOM 757 N N . ALA A 1 95 ? -32.048 5.369 42.439 1.00 83.38 95 ALA A N 1
ATOM 758 C CA . ALA A 1 95 ? -31.108 6.479 42.388 1.00 83.38 95 ALA A CA 1
ATOM 759 C C . ALA A 1 95 ? -31.654 7.668 43.195 1.00 83.38 95 ALA A C 1
ATOM 761 O O . ALA A 1 95 ? -32.847 7.971 43.135 1.00 83.38 95 ALA A O 1
ATOM 762 N N . ILE A 1 96 ? -30.770 8.321 43.951 1.00 85.56 96 ILE A N 1
ATOM 763 C CA . ILE A 1 96 ? -31.093 9.490 44.770 1.00 85.56 96 ILE A CA 1
ATOM 764 C C . ILE A 1 96 ? -30.404 10.731 44.214 1.00 85.56 96 ILE A C 1
ATOM 766 O O . ILE A 1 96 ? -29.213 10.689 43.898 1.00 85.56 96 ILE A O 1
ATOM 770 N N . ASN A 1 97 ? -31.138 11.835 44.158 1.00 85.81 97 ASN A N 1
ATOM 771 C CA . ASN A 1 97 ? -30.597 13.122 43.743 1.00 85.81 97 ASN A CA 1
ATOM 772 C C . ASN A 1 97 ? -29.937 13.891 44.904 1.00 85.81 97 ASN A C 1
ATOM 774 O O . ASN A 1 97 ? -29.783 13.368 46.016 1.00 85.81 97 ASN A O 1
ATOM 778 N N . GLU A 1 98 ? -29.568 15.158 44.689 1.00 84.00 98 GLU A N 1
ATOM 779 C CA . GLU A 1 98 ? -28.824 15.946 45.675 1.00 84.00 98 GLU A CA 1
ATOM 780 C C . GLU A 1 98 ? -29.615 16.212 46.963 1.00 84.00 98 GLU A C 1
ATOM 782 O O . GLU A 1 98 ? -29.032 16.492 48.014 1.00 84.00 98 GLU A O 1
ATOM 787 N N . HIS A 1 99 ? -30.941 16.095 46.907 1.00 84.75 99 HIS A N 1
ATOM 788 C CA . HIS A 1 99 ? -31.843 16.233 48.047 1.00 84.75 99 HIS A CA 1
ATOM 789 C C . HIS A 1 99 ? -32.140 14.891 48.734 1.00 84.75 99 HIS A C 1
ATOM 791 O O . HIS A 1 99 ? -32.857 14.856 49.736 1.00 84.75 99 HIS A O 1
ATOM 797 N N . GLY A 1 100 ? -31.584 13.786 48.231 1.00 85.81 100 GLY A N 1
ATOM 798 C CA . GLY A 1 100 ? -31.907 12.435 48.679 1.00 85.81 100 GLY A CA 1
ATOM 799 C C . GLY A 1 100 ? -33.267 11.940 48.175 1.00 85.81 100 GLY A C 1
ATOM 800 O O . GLY A 1 100 ? -33.775 10.955 48.701 1.00 85.81 100 GLY A O 1
ATOM 801 N N . ASN A 1 101 ? -33.877 12.623 47.201 1.00 90.88 101 ASN A N 1
ATOM 802 C CA . ASN A 1 101 ? -35.142 12.197 46.611 1.00 90.88 101 ASN A CA 1
ATOM 803 C C . ASN A 1 101 ? -34.879 11.149 45.529 1.00 90.88 101 ASN A C 1
ATOM 805 O O . ASN A 1 101 ? -33.964 11.300 44.727 1.00 90.88 101 ASN A O 1
ATOM 809 N N . THR A 1 102 ? -35.717 10.119 45.502 1.00 92.50 102 THR A N 1
ATOM 810 C CA . THR A 1 102 ? -35.787 9.134 44.413 1.00 92.50 102 THR A CA 1
ATOM 811 C C . THR A 1 102 ? -36.815 9.553 43.365 1.00 92.50 102 THR A C 1
ATOM 813 O O . THR A 1 102 ? -37.673 10.402 43.627 1.00 92.50 102 THR A O 1
ATOM 816 N N . SER A 1 103 ? -36.819 8.893 42.205 1.00 92.88 103 SER A N 1
ATOM 817 C CA . SER A 1 103 ? -37.886 9.034 41.199 1.00 92.88 103 SER A CA 1
ATOM 818 C C . SER A 1 103 ? -39.294 8.899 41.814 1.00 92.88 103 SER A C 1
ATOM 820 O O . SER A 1 103 ? -40.179 9.710 41.539 1.00 92.88 103 SER A O 1
ATOM 822 N N . LEU A 1 104 ? -39.482 7.960 42.750 1.00 94.56 104 LEU A N 1
ATOM 823 C CA . LEU A 1 104 ? -40.752 7.753 43.451 1.00 94.56 104 LEU A CA 1
ATOM 824 C C . LEU A 1 104 ? -41.176 8.956 44.314 1.00 94.56 104 LEU A C 1
ATOM 826 O O . LEU A 1 104 ? -42.366 9.256 44.380 1.00 94.56 104 LEU A O 1
ATOM 830 N N . HIS A 1 105 ? -40.237 9.691 44.926 1.00 94.12 105 HIS A N 1
ATOM 831 C CA . HIS A 1 105 ? -40.569 10.921 45.661 1.00 94.12 105 HIS A CA 1
ATOM 832 C C . HIS A 1 105 ? -41.219 11.963 44.742 1.00 94.12 105 HIS A C 1
ATOM 834 O O . HIS A 1 105 ? -42.198 12.600 45.137 1.00 94.12 105 HIS A O 1
ATOM 840 N N . TYR A 1 106 ? -40.719 12.107 43.510 1.00 93.75 106 TYR A N 1
ATOM 841 C CA . TYR A 1 106 ? -41.300 13.011 42.516 1.00 93.75 106 TYR A CA 1
ATOM 842 C C . TYR A 1 106 ? -42.697 12.561 42.077 1.00 93.75 106 TYR A C 1
ATOM 844 O O . TYR A 1 106 ? -43.609 13.389 42.043 1.00 93.75 106 TYR A O 1
ATOM 852 N N . ALA A 1 107 ? -42.899 11.263 41.817 1.00 94.25 107 ALA A N 1
ATOM 853 C CA . ALA A 1 107 ? -44.217 10.727 41.461 1.00 94.25 107 ALA A CA 1
ATOM 854 C C . ALA A 1 107 ? -45.257 11.019 42.556 1.00 94.25 107 ALA A C 1
ATOM 856 O O . ALA A 1 107 ? -46.374 11.454 42.267 1.00 94.25 107 ALA A O 1
ATOM 857 N N . CYS A 1 108 ? -44.872 10.827 43.820 1.00 93.06 108 CYS A N 1
ATOM 858 C CA . CYS A 1 108 ? -45.719 11.076 44.981 1.00 93.06 108 CYS A CA 1
ATOM 859 C C . CYS A 1 108 ? -46.020 12.564 45.200 1.00 93.06 108 CYS A C 1
ATOM 861 O O . CYS A 1 108 ? -47.173 12.918 45.443 1.00 93.06 108 CYS A O 1
ATOM 863 N N . PHE A 1 109 ? -45.014 13.437 45.079 1.00 92.50 109 PHE A N 1
ATOM 864 C CA . PHE A 1 109 ? -45.164 14.884 45.272 1.00 92.50 109 PHE A CA 1
ATOM 865 C C . PHE A 1 109 ? -46.114 15.523 44.249 1.00 92.50 109 PHE A C 1
ATOM 867 O O . PHE A 1 109 ? -46.961 16.349 44.609 1.00 92.50 109 PHE A O 1
ATOM 874 N N . TRP A 1 110 ? -45.998 15.118 42.981 1.00 91.56 110 TRP A N 1
ATOM 875 C CA . TRP A 1 110 ? -46.836 15.618 41.888 1.00 91.56 110 TRP A CA 1
ATOM 876 C C . TRP A 1 110 ? -48.185 14.894 41.763 1.00 91.56 110 TRP A C 1
ATOM 878 O O . TRP A 1 110 ? -49.069 15.374 41.057 1.00 91.56 110 TRP A O 1
ATOM 888 N N . GLY A 1 111 ? -48.387 13.788 42.487 1.00 91.12 111 GLY A N 1
ATOM 889 C CA . GLY A 1 111 ? -49.647 13.039 42.502 1.00 91.12 111 GLY A CA 1
ATOM 890 C C . GLY A 1 111 ? -49.853 12.119 41.293 1.00 91.12 111 GLY A C 1
ATOM 891 O O . GLY A 1 111 ? -50.992 11.792 40.959 1.00 91.12 111 GLY A O 1
ATOM 892 N N . TYR A 1 112 ? -48.778 11.689 40.626 1.00 94.25 112 TYR A N 1
ATOM 893 C CA . TYR A 1 112 ? -48.837 10.785 39.474 1.00 94.25 112 TYR A CA 1
ATOM 894 C C . TYR A 1 112 ? -49.033 9.330 39.914 1.00 94.25 112 TYR A C 1
ATOM 896 O O . TYR A 1 112 ? -48.094 8.532 39.935 1.00 94.25 112 TYR A O 1
ATOM 904 N N . GLN A 1 113 ? -50.277 8.985 40.264 1.00 91.81 113 GLN A N 1
ATOM 905 C CA . GLN A 1 113 ? -50.625 7.687 40.849 1.00 91.81 113 GLN A CA 1
ATOM 906 C C . GLN A 1 113 ? -50.171 6.497 39.992 1.00 91.81 113 GLN A C 1
ATOM 908 O O . GLN A 1 113 ? -49.529 5.598 40.527 1.00 91.81 113 GLN A O 1
ATOM 913 N N . GLN A 1 114 ? -50.432 6.494 38.678 1.00 93.38 114 GLN A N 1
ATOM 914 C CA . GLN A 1 114 ? -50.057 5.348 37.839 1.00 93.38 114 GLN A CA 1
ATOM 915 C C . GLN A 1 114 ? -48.536 5.153 37.752 1.00 93.38 114 GLN A C 1
ATOM 917 O O . GLN A 1 114 ? -48.069 4.024 37.808 1.00 93.38 114 GLN A O 1
ATOM 922 N N . ILE A 1 115 ? -47.758 6.240 37.668 1.00 95.25 115 ILE A N 1
ATOM 923 C CA . ILE A 1 115 ? -46.289 6.156 37.610 1.00 95.25 115 ILE A CA 1
ATOM 924 C C . ILE A 1 115 ? -45.730 5.632 38.934 1.00 95.25 115 ILE A C 1
ATOM 926 O O . ILE A 1 115 ? -44.823 4.806 38.934 1.00 95.25 115 ILE A O 1
ATOM 930 N N . ALA A 1 116 ? -46.284 6.074 40.066 1.00 93.81 116 ALA A N 1
ATOM 931 C CA . ALA A 1 116 ? -45.882 5.573 41.376 1.00 93.81 116 ALA A CA 1
ATOM 932 C C . ALA A 1 116 ? -46.190 4.072 41.543 1.00 93.81 116 ALA A C 1
ATOM 934 O O . ALA A 1 116 ? -45.358 3.333 42.065 1.00 93.81 116 ALA A O 1
ATOM 935 N N . GLU A 1 117 ? -47.353 3.612 41.070 1.00 93.19 117 GLU A N 1
ATOM 936 C CA . GLU A 1 117 ? -47.718 2.188 41.065 1.00 93.19 117 GLU A CA 1
ATOM 937 C C . GLU A 1 117 ? -46.770 1.360 40.179 1.00 93.19 117 GLU A C 1
ATOM 939 O O . GLU A 1 117 ? -46.288 0.306 40.608 1.00 93.19 117 GLU A O 1
ATOM 944 N N . ASP A 1 118 ? -46.444 1.857 38.980 1.00 93.56 118 ASP A N 1
ATOM 945 C CA . ASP A 1 118 ? -45.506 1.203 38.061 1.00 93.56 118 ASP A CA 1
ATOM 946 C C . ASP A 1 118 ? -44.098 1.113 38.675 1.00 93.56 118 ASP A C 1
ATOM 948 O O . ASP A 1 118 ? -43.480 0.049 38.653 1.00 93.56 118 ASP A O 1
ATOM 952 N N . LEU A 1 119 ? -43.606 2.196 39.288 1.00 93.06 119 LEU A N 1
ATOM 953 C CA . LEU A 1 119 ? -42.300 2.229 39.953 1.00 93.06 119 LEU A CA 1
ATOM 954 C C . LEU A 1 119 ? -42.222 1.216 41.108 1.00 93.06 119 LEU A C 1
ATOM 956 O O . LEU A 1 119 ? -41.259 0.456 41.190 1.00 93.06 119 LEU A O 1
ATOM 960 N N . ILE A 1 120 ? -43.235 1.144 41.980 1.00 93.25 120 ILE A N 1
ATOM 961 C CA . ILE A 1 120 ? -43.265 0.168 43.089 1.00 93.25 120 ILE A CA 1
ATOM 962 C C . ILE A 1 120 ? -43.264 -1.267 42.553 1.00 93.25 120 ILE A C 1
ATOM 964 O O . ILE A 1 120 ? -42.524 -2.113 43.056 1.00 93.25 120 ILE A O 1
ATOM 968 N N . THR A 1 121 ? -44.041 -1.528 41.498 1.00 91.44 121 THR A N 1
ATOM 969 C CA . THR A 1 121 ? -44.109 -2.846 40.848 1.00 91.44 121 THR A CA 1
ATOM 970 C C . THR A 1 121 ? -42.762 -3.253 40.239 1.00 91.44 121 THR A C 1
ATOM 972 O O . THR A 1 121 ? -42.423 -4.433 40.231 1.00 91.44 121 THR A O 1
ATOM 975 N N . GLN A 1 122 ? -41.970 -2.282 39.778 1.00 89.31 122 GLN A N 1
ATOM 976 C CA . GLN A 1 122 ? -40.624 -2.477 39.226 1.00 89.31 122 GLN A CA 1
ATOM 977 C C . GLN A 1 122 ? -39.506 -2.425 40.290 1.00 89.31 122 GLN A C 1
ATOM 979 O O . GLN A 1 122 ? -38.328 -2.454 39.942 1.00 89.31 122 GLN A O 1
ATOM 984 N N . GLY A 1 123 ? -39.847 -2.383 41.586 1.00 87.12 123 GLY A N 1
ATOM 985 C CA . GLY A 1 123 ? -38.883 -2.493 42.689 1.00 87.12 123 GLY A CA 1
ATOM 986 C C . GLY A 1 123 ? -38.427 -1.171 43.322 1.00 87.12 123 GLY A C 1
ATOM 987 O O . GLY A 1 123 ? -37.398 -1.149 44.002 1.00 87.12 123 GLY A O 1
ATOM 988 N N . ALA A 1 124 ? -39.162 -0.071 43.130 1.00 90.12 124 ALA A N 1
ATOM 989 C CA . ALA A 1 124 ? -38.884 1.191 43.818 1.00 90.12 124 ALA A CA 1
ATOM 990 C C . ALA A 1 124 ? -39.174 1.075 45.320 1.00 90.12 124 ALA A C 1
ATOM 992 O O . ALA A 1 124 ? -40.261 0.649 45.716 1.00 90.12 124 ALA A O 1
ATOM 993 N N . LEU A 1 125 ? -38.229 1.493 46.158 1.00 89.00 125 LEU A N 1
ATOM 994 C CA . LEU A 1 125 ? -38.330 1.398 47.612 1.00 89.00 125 LEU A CA 1
ATOM 995 C C . LEU A 1 125 ? -39.139 2.563 48.199 1.00 89.00 125 LEU A C 1
ATOM 997 O O . LEU A 1 125 ? -38.757 3.728 48.073 1.00 89.00 125 LEU A O 1
ATOM 1001 N N . VAL A 1 126 ? -40.220 2.250 48.923 1.00 90.12 126 VAL A N 1
ATOM 1002 C CA . VAL A 1 126 ? -41.036 3.258 49.638 1.00 90.12 126 VAL A CA 1
ATOM 1003 C C . VAL A 1 126 ? -40.421 3.729 50.957 1.00 90.12 126 VAL A C 1
ATOM 1005 O O . VAL A 1 126 ? -40.925 4.665 51.569 1.00 90.12 126 VAL A O 1
ATOM 1008 N N . SER A 1 127 ? -39.364 3.066 51.423 1.00 88.25 127 SER A N 1
ATOM 1009 C CA . SER A 1 127 ? -38.754 3.286 52.736 1.00 88.25 127 SER A CA 1
ATOM 1010 C C . SER A 1 127 ? -37.519 4.192 52.717 1.00 88.25 127 SER A C 1
ATOM 1012 O O . SER A 1 127 ? -36.977 4.494 53.782 1.00 88.25 127 SER A O 1
ATOM 1014 N N . VAL A 1 128 ? -37.072 4.637 51.536 1.00 87.38 128 VAL A N 1
ATOM 1015 C CA . VAL A 1 128 ? -35.921 5.542 51.386 1.00 87.38 128 VAL A CA 1
ATOM 1016 C C . VAL A 1 128 ? -36.283 6.918 51.922 1.00 87.38 128 VAL A C 1
ATOM 1018 O O . VAL A 1 128 ? -37.253 7.517 51.475 1.00 87.38 128 VAL A O 1
ATOM 1021 N N . VAL A 1 129 ? -35.501 7.419 52.873 1.00 90.50 129 VAL A N 1
ATOM 1022 C CA . VAL A 1 129 ? -35.711 8.736 53.474 1.00 90.50 129 VAL A CA 1
ATOM 1023 C C . VAL A 1 129 ? -34.805 9.766 52.799 1.00 90.50 129 VAL A C 1
ATOM 1025 O O . VAL A 1 129 ? -33.614 9.512 52.618 1.00 90.50 129 VAL A O 1
ATOM 1028 N N . ASN A 1 130 ? -35.352 10.930 52.448 1.00 89.56 130 ASN A N 1
ATOM 1029 C CA . ASN A 1 130 ? -34.589 12.043 51.876 1.00 89.56 130 ASN A CA 1
ATOM 1030 C C . ASN A 1 130 ? -33.836 12.863 52.954 1.00 89.56 130 ASN A C 1
ATOM 1032 O O . ASN A 1 130 ? -33.922 12.585 54.154 1.00 89.56 130 ASN A O 1
ATOM 1036 N N . LYS A 1 131 ? -33.115 13.925 52.559 1.00 87.44 131 LYS A N 1
ATOM 1037 C CA . LYS A 1 131 ? -32.395 14.812 53.504 1.00 87.44 131 LYS A CA 1
ATOM 1038 C C . LYS A 1 131 ? -33.298 15.515 54.525 1.00 87.44 131 LYS A C 1
ATOM 1040 O O . LYS A 1 131 ? -32.806 15.974 55.553 1.00 87.44 131 LYS A O 1
ATOM 1045 N N . TYR A 1 132 ? -34.594 15.608 54.250 1.00 87.06 132 TYR A N 1
ATOM 1046 C CA . TYR A 1 132 ? -35.584 16.262 55.103 1.00 87.06 132 TYR A CA 1
ATOM 1047 C C . TYR A 1 132 ? -36.285 15.288 56.063 1.00 87.06 132 TYR A C 1
ATOM 1049 O O . TYR A 1 132 ? -37.131 15.712 56.846 1.00 87.06 132 TYR A O 1
ATOM 1057 N N . GLY A 1 133 ? -35.931 13.998 56.046 1.00 86.56 133 GLY A N 1
ATOM 1058 C CA . GLY A 1 133 ? -36.544 12.997 56.922 1.00 86.56 133 GLY A CA 1
ATOM 1059 C C . GLY A 1 133 ? -37.864 12.420 56.396 1.00 86.56 133 GLY A C 1
ATOM 1060 O O . GLY A 1 133 ? -38.546 11.703 57.133 1.00 86.56 133 GLY A O 1
ATOM 1061 N N . GLU A 1 134 ? -38.216 12.702 55.141 1.00 89.62 134 GLU A N 1
ATOM 1062 C CA . GLU A 1 134 ? -39.480 12.313 54.514 1.00 89.62 134 GLU A CA 1
ATOM 1063 C C . GLU A 1 134 ? -39.289 11.084 53.616 1.00 89.62 134 GLU A C 1
ATOM 1065 O O . GLU A 1 134 ? -38.291 10.979 52.901 1.00 89.62 134 GLU A O 1
ATOM 1070 N N . MET A 1 135 ? -40.251 10.162 53.644 1.00 90.69 135 MET A N 1
ATOM 1071 C CA . MET A 1 135 ? -40.366 9.044 52.700 1.00 90.69 135 MET A CA 1
ATOM 1072 C C . MET A 1 135 ? -41.167 9.468 51.455 1.00 90.69 135 MET A C 1
ATOM 1074 O O . MET A 1 135 ? -41.953 10.420 51.531 1.00 90.69 135 MET A O 1
ATOM 1078 N N . PRO A 1 136 ? -41.112 8.720 50.334 1.00 90.75 136 PRO A N 1
ATOM 1079 C CA . PRO A 1 136 ? -41.962 8.984 49.177 1.00 90.75 136 PRO A CA 1
ATOM 1080 C C . PRO A 1 136 ? -43.452 9.055 49.539 1.00 90.75 136 PRO A C 1
ATOM 1082 O O . PRO A 1 136 ? -44.180 9.902 49.027 1.00 90.75 136 PRO A O 1
ATOM 1085 N N . LEU A 1 137 ? -43.912 8.193 50.452 1.00 89.38 137 LEU A N 1
ATOM 1086 C CA . LEU A 1 137 ? -45.309 8.161 50.897 1.00 89.38 137 LEU A CA 1
ATOM 1087 C C . LEU A 1 137 ? -45.722 9.434 51.653 1.00 89.38 137 LEU A C 1
ATOM 1089 O O . LEU A 1 137 ? -46.872 9.851 51.532 1.00 89.38 137 LEU A O 1
ATOM 1093 N N . ASP A 1 138 ? -44.794 10.086 52.360 1.00 89.19 138 ASP A N 1
ATOM 1094 C CA . ASP A 1 138 ? -45.063 11.316 53.120 1.00 89.19 138 ASP A CA 1
ATOM 1095 C C . ASP A 1 138 ? -45.316 12.519 52.190 1.00 89.19 138 ASP A C 1
ATOM 1097 O O . ASP A 1 138 ? -45.961 13.492 52.578 1.00 89.19 138 ASP A O 1
ATOM 1101 N N . LYS A 1 139 ? -44.850 12.447 50.933 1.00 88.00 139 LYS A N 1
ATOM 1102 C CA . LYS A 1 139 ? -45.092 13.468 49.899 1.00 88.00 139 LYS A CA 1
ATOM 1103 C C . LYS A 1 139 ? -46.431 13.320 49.176 1.00 88.00 139 LYS A C 1
ATOM 1105 O O . LYS A 1 139 ? -46.815 14.222 48.432 1.00 88.00 139 LYS A O 1
ATOM 1110 N N . CYS A 1 140 ? -47.133 12.206 49.367 1.00 88.44 140 CYS A N 1
ATOM 1111 C CA . CYS A 1 140 ? -48.406 11.947 48.704 1.00 88.44 140 CYS A CA 1
ATOM 1112 C C . CYS A 1 140 ? -49.515 12.884 49.201 1.00 88.44 140 CYS A C 1
ATOM 1114 O O . CYS A 1 140 ? -49.589 13.231 50.378 1.00 88.44 140 CYS A O 1
ATOM 1116 N N . LYS A 1 141 ? -50.458 13.220 48.314 1.00 81.69 141 LYS A N 1
ATOM 1117 C CA . LYS A 1 141 ? -51.691 13.942 48.664 1.00 81.69 141 LYS A CA 1
ATOM 1118 C C . LYS A 1 141 ? -52.900 13.002 48.609 1.00 81.69 141 LYS A C 1
ATOM 1120 O O . LYS A 1 141 ? -53.007 12.161 47.719 1.00 81.69 141 LYS A O 1
ATOM 1125 N N . GLY A 1 142 ? -53.843 13.166 49.538 1.00 82.56 142 GLY A N 1
ATOM 1126 C CA . GLY A 1 142 ? -55.107 12.415 49.551 1.00 82.56 142 GLY A CA 1
ATOM 1127 C C . GLY A 1 142 ? -54.945 10.910 49.815 1.00 82.56 142 GLY A C 1
ATOM 1128 O O . GLY A 1 142 ? -54.077 10.490 50.571 1.00 82.56 142 GLY A O 1
ATOM 1129 N N . GLN A 1 143 ? -55.793 10.083 49.189 1.00 86.19 143 GLN A N 1
ATOM 1130 C CA . GLN A 1 143 ? -55.834 8.622 49.399 1.00 86.19 143 GLN A CA 1
ATOM 1131 C C . GLN A 1 143 ? -54.691 7.844 48.710 1.00 86.19 143 GLN A C 1
ATOM 1133 O O . GLN A 1 143 ? -54.619 6.621 48.823 1.00 86.19 143 GLN A O 1
ATOM 1138 N N . MET A 1 144 ? -53.802 8.528 47.982 1.00 88.19 144 MET A N 1
ATOM 1139 C CA . MET A 1 144 ? -52.698 7.904 47.243 1.00 88.19 144 MET A CA 1
ATOM 1140 C C . MET A 1 144 ? -51.687 7.224 48.176 1.00 88.19 144 MET A C 1
ATOM 1142 O O . MET A 1 144 ? -51.249 6.116 47.881 1.00 88.19 144 MET A O 1
ATOM 1146 N N . ALA A 1 145 ? -51.385 7.831 49.330 1.00 87.19 145 ALA A N 1
ATOM 1147 C CA . ALA A 1 145 ? -50.451 7.270 50.309 1.00 87.19 145 ALA A CA 1
ATOM 1148 C C . ALA A 1 145 ? -50.887 5.875 50.783 1.00 87.19 145 ALA A C 1
ATOM 1150 O O . ALA A 1 145 ? -50.087 4.944 50.799 1.00 87.19 145 ALA A O 1
ATOM 1151 N N . THR A 1 146 ? -52.175 5.717 51.114 1.00 88.75 146 THR A N 1
ATOM 1152 C CA . THR A 1 146 ? -52.750 4.449 51.585 1.00 88.75 146 THR A CA 1
ATOM 1153 C C . THR A 1 146 ? -52.671 3.368 50.509 1.00 88.75 146 THR A C 1
ATOM 1155 O O . THR A 1 146 ? -52.244 2.254 50.793 1.00 88.75 146 THR A O 1
ATOM 1158 N N . LYS A 1 147 ? -52.996 3.708 49.255 1.00 89.94 147 LYS A N 1
ATOM 1159 C CA . LYS A 1 147 ? -52.931 2.762 48.129 1.00 89.94 147 LYS A CA 1
ATOM 1160 C C . LYS A 1 147 ? -51.507 2.303 47.824 1.00 89.94 147 LYS A C 1
ATOM 1162 O O . LYS A 1 147 ? -51.276 1.110 47.657 1.00 89.94 147 LYS A O 1
ATOM 1167 N N . LEU A 1 148 ? -50.550 3.230 47.769 1.00 90.31 148 LEU A N 1
ATOM 1168 C CA . LEU A 1 148 ? -49.147 2.890 47.513 1.00 90.31 148 LEU A CA 1
ATOM 1169 C C . LEU A 1 148 ? -48.534 2.097 48.672 1.00 90.31 148 LEU A C 1
ATOM 1171 O O . LEU A 1 148 ? -47.728 1.203 48.438 1.00 90.31 148 LEU A O 1
ATOM 1175 N N . HIS A 1 149 ? -48.952 2.374 49.909 1.00 88.94 149 HIS A N 1
ATOM 1176 C CA . HIS A 1 149 ? -48.560 1.594 51.080 1.00 88.94 149 HIS A CA 1
ATOM 1177 C C . HIS A 1 149 ? -49.063 0.144 51.002 1.00 88.94 149 HIS A C 1
ATOM 1179 O O . HIS A 1 149 ? -48.284 -0.792 51.181 1.00 88.94 149 HIS A O 1
ATOM 1185 N N . GLU A 1 150 ? -50.343 -0.058 50.674 1.00 90.06 150 GLU A N 1
ATOM 1186 C CA . GLU A 1 150 ? -50.913 -1.394 50.449 1.00 90.06 150 GLU A CA 1
ATOM 1187 C C . GLU A 1 150 ? -50.223 -2.130 49.290 1.00 90.06 150 GLU A C 1
ATOM 1189 O O . GLU A 1 150 ? -49.976 -3.336 49.377 1.00 90.06 150 GLU A O 1
ATOM 1194 N N . LEU A 1 151 ? -49.881 -1.413 48.214 1.00 90.81 151 LEU A N 1
ATOM 1195 C CA . LEU A 1 151 ? -49.165 -1.978 47.071 1.00 90.81 151 LEU A CA 1
ATOM 1196 C C . LEU A 1 151 ? -47.736 -2.397 47.442 1.00 90.81 151 LEU A C 1
ATOM 1198 O O . LEU A 1 151 ? -47.326 -3.504 47.106 1.00 90.81 151 LEU A O 1
ATOM 1202 N N . ALA A 1 152 ? -46.999 -1.572 48.188 1.00 89.38 152 ALA A N 1
ATOM 1203 C CA . ALA A 1 152 ? -45.647 -1.899 48.640 1.00 89.38 152 ALA A CA 1
ATOM 1204 C C . ALA A 1 152 ? -45.619 -3.141 49.550 1.00 89.38 152 ALA A C 1
ATOM 1206 O O . ALA A 1 152 ? -44.731 -3.984 49.410 1.00 89.38 152 ALA A O 1
ATOM 1207 N N . LEU A 1 153 ? -46.626 -3.299 50.421 1.00 89.94 153 LEU A N 1
ATOM 1208 C CA . LEU A 1 153 ? -46.812 -4.509 51.230 1.00 89.94 153 LEU A CA 1
ATOM 1209 C C . LEU A 1 153 ? -47.085 -5.745 50.363 1.00 89.94 153 LEU A C 1
ATOM 1211 O O . LEU A 1 153 ? -46.493 -6.797 50.598 1.00 89.94 153 LEU A O 1
ATOM 1215 N N . LYS A 1 154 ? -47.932 -5.626 49.330 1.00 90.88 154 LYS A N 1
ATOM 1216 C CA . LYS A 1 154 ? -48.168 -6.713 48.361 1.00 90.88 154 LYS A CA 1
ATOM 1217 C C . LYS A 1 154 ? -46.908 -7.094 47.584 1.00 90.88 154 LYS A C 1
ATOM 1219 O O . LYS A 1 154 ? -46.715 -8.272 47.300 1.00 90.88 154 LYS A O 1
ATOM 1224 N N . CYS A 1 155 ? -46.054 -6.125 47.269 1.00 86.31 155 CYS A N 1
ATOM 1225 C CA . CYS A 1 155 ? -44.763 -6.343 46.618 1.00 86.31 155 CYS A CA 1
ATOM 1226 C C . CYS A 1 155 ? -43.670 -6.863 47.577 1.00 86.31 155 CYS A C 1
ATOM 1228 O O . CYS A 1 155 ? -42.539 -7.061 47.143 1.00 86.31 155 CYS A O 1
ATOM 1230 N N . GLY A 1 156 ? -43.985 -7.100 48.859 1.00 86.25 156 GLY A N 1
ATOM 1231 C CA . GLY A 1 156 ? -43.072 -7.710 49.830 1.00 86.25 156 GLY A CA 1
ATOM 1232 C C . GLY A 1 156 ? -41.983 -6.780 50.374 1.00 86.25 156 GLY A C 1
ATOM 1233 O O . GLY A 1 156 ? -40.944 -7.268 50.817 1.00 86.25 156 GLY A O 1
ATOM 1234 N N . GLN A 1 157 ? -42.178 -5.459 50.335 1.00 88.12 157 GLN A N 1
ATOM 1235 C CA . GLN A 1 157 ? -41.177 -4.503 50.824 1.00 88.12 157 GLN A CA 1
ATOM 1236 C C . GLN A 1 157 ? -41.144 -4.417 52.363 1.00 88.12 157 GLN A C 1
ATOM 1238 O O . GLN A 1 157 ? -42.189 -4.410 53.015 1.00 88.12 157 GLN A O 1
ATOM 1243 N N . ASP A 1 158 ? -39.944 -4.285 52.947 1.00 80.56 158 ASP A N 1
ATOM 1244 C CA . ASP A 1 158 ? -39.772 -3.930 54.366 1.00 80.56 158 ASP A CA 1
ATOM 1245 C C . ASP A 1 158 ? -39.959 -2.413 54.541 1.00 80.56 158 ASP A C 1
ATOM 1247 O O . ASP A 1 158 ? -39.273 -1.599 53.917 1.00 80.56 158 ASP A O 1
ATOM 1251 N N . LEU A 1 159 ? -40.902 -2.031 55.403 1.00 80.06 159 LEU A N 1
ATOM 1252 C CA . LEU A 1 159 ? -41.282 -0.640 55.663 1.00 80.06 159 LEU A CA 1
ATOM 1253 C C . LEU A 1 159 ? -40.355 0.068 56.662 1.00 80.06 159 LEU A C 1
ATOM 1255 O O . LEU A 1 159 ? -40.610 1.213 57.046 1.00 80.06 159 LEU A O 1
ATOM 1259 N N . LYS A 1 160 ? -39.284 -0.586 57.118 1.00 85.12 160 LYS A N 1
ATOM 1260 C CA . LYS A 1 160 ? -38.271 0.067 57.951 1.00 85.12 160 LYS A CA 1
ATOM 1261 C C . LYS A 1 160 ? -37.605 1.203 57.190 1.00 85.12 160 LYS A C 1
ATOM 1263 O O . LYS A 1 160 ? -37.007 0.987 56.142 1.00 85.12 160 LYS A O 1
ATOM 1268 N N . LYS A 1 161 ? -37.667 2.401 57.774 1.00 83.44 161 LYS A N 1
ATOM 1269 C CA . LYS A 1 161 ? -37.021 3.605 57.245 1.00 83.44 161 LYS A CA 1
ATOM 1270 C C . LYS A 1 161 ? -35.537 3.350 56.989 1.00 83.44 161 LYS A C 1
ATOM 1272 O O . LYS A 1 161 ? -34.796 3.025 57.918 1.00 83.44 161 LYS A O 1
ATOM 1277 N N . ILE A 1 162 ? -35.117 3.545 55.745 1.00 83.62 162 ILE A N 1
ATOM 1278 C CA . ILE A 1 162 ? -33.715 3.531 55.343 1.00 83.62 162 ILE A CA 1
ATOM 1279 C C . ILE A 1 162 ? -33.208 4.968 55.508 1.00 83.62 162 ILE A C 1
ATOM 1281 O O . ILE A 1 162 ? -33.656 5.848 54.768 1.00 83.62 162 ILE A O 1
ATOM 1285 N N . PRO A 1 163 ? -32.335 5.246 56.494 1.00 79.94 163 PRO A N 1
ATOM 1286 C CA . PRO A 1 163 ? -31.868 6.602 56.739 1.00 79.94 163 PRO A CA 1
ATOM 1287 C C . PRO A 1 163 ? -31.022 7.099 55.565 1.00 79.94 163 PRO A C 1
ATOM 1289 O O . PRO A 1 163 ? -30.210 6.348 55.019 1.00 79.94 163 PRO A O 1
ATOM 1292 N N . TYR A 1 164 ? -31.173 8.380 55.217 1.00 79.56 164 TYR A N 1
ATOM 1293 C CA . TYR A 1 164 ? -30.278 9.044 54.274 1.00 79.56 164 TYR A CA 1
ATOM 1294 C C . TYR A 1 164 ? -28.834 8.943 54.784 1.00 79.56 164 TYR A C 1
ATOM 1296 O O . TYR A 1 164 ? -28.520 9.412 55.881 1.00 79.56 164 TYR A O 1
ATOM 1304 N N . GLN A 1 165 ? -27.951 8.337 53.993 1.00 65.19 165 GLN A N 1
ATOM 1305 C CA . GLN A 1 165 ? -26.518 8.320 54.268 1.00 65.19 165 GLN A CA 1
ATOM 1306 C C . GLN A 1 165 ? -25.833 9.356 53.387 1.00 65.19 165 GLN A C 1
ATOM 1308 O O . GLN A 1 165 ? -25.840 9.238 52.161 1.00 65.19 165 GLN A O 1
ATOM 1313 N N . ASP A 1 166 ? -25.223 10.364 54.013 1.00 59.03 166 ASP A N 1
ATOM 1314 C CA . ASP A 1 166 ? -24.438 11.340 53.273 1.00 59.03 166 ASP A CA 1
ATOM 1315 C C . ASP A 1 166 ? -23.118 10.704 52.823 1.00 59.03 166 ASP A C 1
ATOM 1317 O O . ASP A 1 166 ? -22.182 10.525 53.600 1.00 59.03 166 ASP A O 1
ATOM 1321 N N . GLN A 1 167 ? -23.043 10.333 51.547 1.00 52.53 167 GLN A N 1
ATOM 1322 C CA . GLN A 1 167 ? -21.854 9.710 50.956 1.00 52.53 167 GLN A CA 1
ATOM 1323 C C . GLN A 1 167 ? -20.724 10.722 50.674 1.00 52.53 167 GLN A C 1
ATOM 1325 O O . GLN A 1 167 ? -19.737 10.393 50.018 1.00 52.53 167 GLN A O 1
ATOM 1330 N N . SER A 1 168 ? -20.842 11.953 51.180 1.00 47.22 168 SER A N 1
ATOM 1331 C CA . SER A 1 168 ? -19.852 13.029 51.060 1.00 47.22 168 SER A CA 1
ATOM 1332 C C . SER A 1 168 ? -18.542 12.761 51.830 1.00 47.22 168 SER A C 1
ATOM 1334 O O . SER A 1 168 ? -17.527 13.397 51.549 1.00 47.22 168 SER A O 1
ATOM 1336 N N . TRP A 1 169 ? -18.527 11.800 52.769 1.00 34.78 169 TRP A N 1
ATOM 1337 C CA . TRP A 1 169 ? -17.415 11.550 53.706 1.00 34.78 169 TRP A CA 1
ATOM 1338 C C . TRP A 1 169 ? -16.307 10.592 53.204 1.00 34.78 169 TRP A C 1
ATOM 1340 O O . TRP A 1 169 ? -15.361 10.310 53.934 1.00 34.78 169 TRP A O 1
ATOM 1350 N N . LEU A 1 170 ? -16.339 10.125 51.950 1.00 38.50 170 LEU A N 1
ATOM 1351 C CA . LEU A 1 170 ? -15.314 9.225 51.371 1.00 38.50 170 LEU A CA 1
ATOM 1352 C C . LEU A 1 170 ? -13.983 9.911 50.967 1.00 38.50 170 LEU A C 1
ATOM 1354 O O . LEU A 1 170 ? -13.211 9.371 50.180 1.00 38.50 170 LEU A O 1
ATOM 1358 N N . GLY A 1 171 ? -13.661 11.088 51.513 1.00 37.09 171 GLY A N 1
ATOM 1359 C CA . GLY A 1 171 ? -12.329 11.709 51.388 1.00 37.09 171 GLY A CA 1
ATOM 1360 C C . GLY A 1 171 ? -11.968 12.295 50.013 1.00 37.09 171 GLY A C 1
ATOM 1361 O O . GLY A 1 171 ? -11.001 13.046 49.904 1.00 37.09 171 GLY A O 1
ATOM 1362 N N . THR A 1 172 ? -12.763 12.057 48.974 1.00 37.91 172 THR A N 1
ATOM 1363 C CA . THR A 1 172 ? -12.750 12.833 47.730 1.00 37.91 172 THR A CA 1
ATOM 1364 C C . THR A 1 172 ? -13.772 13.957 47.857 1.00 37.91 172 THR A C 1
ATOM 1366 O O . THR A 1 172 ? -14.970 13.696 47.902 1.00 37.91 172 THR A O 1
ATOM 1369 N N . LYS A 1 173 ? -13.328 15.222 47.913 1.00 33.50 173 LYS A N 1
ATOM 1370 C CA . LYS A 1 173 ? -14.197 16.415 48.062 1.00 33.50 173 LYS A CA 1
ATOM 1371 C C . LYS A 1 173 ? -15.212 16.640 46.924 1.00 33.50 173 LYS A C 1
ATOM 1373 O O . LYS A 1 173 ? -15.919 17.642 46.924 1.00 33.50 173 LYS A O 1
ATOM 1378 N N . THR A 1 174 ? -15.317 15.717 45.981 1.00 37.94 174 THR A N 1
ATOM 1379 C CA . THR A 1 174 ? -16.313 15.702 44.921 1.00 37.94 174 THR A CA 1
ATOM 1380 C C . THR A 1 174 ? -16.832 14.273 44.771 1.00 37.94 174 THR A C 1
ATOM 1382 O O . THR A 1 174 ? -16.130 13.390 44.285 1.00 37.94 174 THR A O 1
ATOM 1385 N N . ARG A 1 175 ? -18.099 14.031 45.139 1.00 39.78 175 ARG A N 1
ATOM 1386 C CA . ARG A 1 175 ? -18.918 13.071 44.377 1.00 39.78 175 ARG A CA 1
ATOM 1387 C C . ARG A 1 175 ? -18.777 13.517 42.915 1.00 39.78 175 ARG A C 1
ATOM 1389 O O . ARG A 1 175 ? -18.818 14.726 42.680 1.00 39.78 175 ARG A O 1
ATOM 1396 N N . SER A 1 176 ? -18.509 12.631 41.956 1.00 39.91 176 SER A N 1
ATOM 1397 C CA . SER A 1 176 ? -18.353 13.061 40.559 1.00 39.91 176 SER A CA 1
ATOM 1398 C C . SER A 1 176 ? -19.692 13.607 40.053 1.00 39.91 176 SER A C 1
ATOM 1400 O O . SER A 1 176 ? -20.537 12.851 39.592 1.00 39.91 176 SER A O 1
ATOM 1402 N N . ARG A 1 177 ? -19.882 14.921 40.174 1.00 45.03 177 ARG A N 1
ATOM 1403 C CA . ARG A 1 177 ? -21.064 15.684 39.739 1.00 45.03 177 ARG A CA 1
ATOM 1404 C C . ARG A 1 177 ? -21.056 15.970 38.234 1.00 45.03 177 ARG A C 1
ATOM 1406 O O . ARG A 1 177 ? -21.738 16.867 37.762 1.00 45.03 177 ARG A O 1
ATOM 1413 N N . ASP A 1 178 ? -20.238 15.218 37.507 1.00 35.56 178 ASP A N 1
ATOM 1414 C CA . ASP A 1 178 ? -19.951 15.385 36.094 1.00 35.56 178 ASP A CA 1
ATOM 1415 C C . ASP A 1 178 ? -19.956 13.983 35.478 1.00 35.56 178 ASP A C 1
ATOM 1417 O O . ASP A 1 178 ? -19.034 13.185 35.688 1.00 35.56 178 ASP A O 1
ATOM 1421 N N . ALA A 1 179 ? -21.040 13.628 34.787 1.00 39.59 179 ALA A N 1
ATOM 1422 C CA . ALA A 1 179 ? -21.163 12.321 34.148 1.00 39.59 179 ALA A CA 1
ATOM 1423 C C . ALA A 1 179 ? -20.200 12.171 32.957 1.00 39.59 179 ALA A C 1
ATOM 1425 O O . ALA A 1 179 ? -19.991 11.052 32.492 1.00 39.59 179 ALA A O 1
ATOM 1426 N N . THR A 1 180 ? -19.578 13.243 32.465 1.00 39.72 180 THR A N 1
ATOM 1427 C CA . THR A 1 180 ? -18.604 13.184 31.366 1.00 39.72 180 THR A CA 1
ATOM 1428 C C . THR A 1 180 ? -17.198 12.827 31.838 1.00 39.72 180 THR A C 1
ATOM 1430 O O . THR A 1 180 ? -16.531 12.066 31.140 1.00 39.72 180 THR A O 1
ATOM 1433 N N . LEU A 1 181 ? -16.742 13.226 33.030 1.00 38.34 181 LEU A N 1
ATOM 1434 C CA . LEU A 1 181 ? -15.362 12.978 33.469 1.00 38.34 181 LEU A CA 1
ATOM 1435 C C . LEU A 1 181 ? -15.244 12.852 34.997 1.00 38.34 181 LEU A C 1
ATOM 1437 O O . LEU A 1 181 ? -14.858 13.784 35.703 1.00 38.34 181 LEU A O 1
ATOM 1441 N N . SER A 1 182 ? -15.396 11.631 35.509 1.00 33.56 182 SER A N 1
ATOM 1442 C CA . SER A 1 182 ? -14.598 11.238 36.667 1.00 33.56 182 SER A CA 1
ATOM 1443 C C . SER A 1 182 ? -13.124 11.259 36.252 1.00 33.56 182 SER A C 1
ATOM 1445 O O . SER A 1 182 ? -12.599 10.303 35.682 1.00 33.56 182 SER A O 1
ATOM 1447 N N . ARG A 1 183 ? -12.441 12.379 36.507 1.00 38.53 183 ARG A N 1
ATOM 1448 C CA . ARG A 1 183 ? -10.996 12.481 36.273 1.00 38.53 183 ARG A CA 1
ATOM 1449 C C . ARG A 1 183 ? -10.190 11.520 37.163 1.00 38.53 183 ARG A C 1
ATOM 1451 O O . ARG A 1 183 ? -9.026 11.316 36.850 1.00 38.53 183 ARG A O 1
ATOM 1458 N N . HIS A 1 184 ? -10.771 10.887 38.202 1.00 36.72 184 HIS A N 1
ATOM 1459 C CA . HIS A 1 184 ? -10.005 10.040 39.142 1.00 36.72 184 HIS A CA 1
ATOM 1460 C C . HIS A 1 184 ? -10.709 8.838 39.825 1.00 36.72 184 HIS A C 1
ATOM 1462 O O . HIS A 1 184 ? -10.023 8.086 40.513 1.00 36.72 184 HIS A O 1
ATOM 1468 N N . SER A 1 185 ? -12.012 8.584 39.666 1.00 45.75 185 SER A N 1
ATOM 1469 C CA . SER A 1 185 ? -12.682 7.393 40.231 1.00 45.75 185 SER A CA 1
ATOM 1470 C C . SER A 1 185 ? -12.934 6.325 39.161 1.00 45.75 185 SER A C 1
ATOM 1472 O O . SER A 1 185 ? -13.923 6.349 38.430 1.00 45.75 185 SER A O 1
ATOM 1474 N N . GLY A 1 186 ? -12.000 5.379 39.050 1.00 61.28 186 GLY A N 1
ATOM 1475 C CA . GLY A 1 186 ? -12.240 4.127 38.334 1.00 61.28 186 GLY A CA 1
ATOM 1476 C C . GLY A 1 186 ? -13.367 3.310 38.984 1.00 61.28 186 GLY A C 1
ATOM 1477 O O . GLY A 1 186 ? -13.743 3.545 40.131 1.00 61.28 186 GLY A O 1
ATOM 1478 N N . ILE A 1 187 ? -13.900 2.341 38.245 1.00 74.75 187 ILE A N 1
ATOM 1479 C CA . ILE A 1 187 ? -14.800 1.296 38.745 1.00 74.75 187 ILE A CA 1
ATOM 1480 C C . ILE A 1 187 ? -14.066 0.520 39.842 1.00 74.75 187 ILE A C 1
ATOM 1482 O O . ILE A 1 187 ? -12.886 0.224 39.675 1.00 74.75 187 ILE A O 1
ATOM 1486 N N . ASN A 1 188 ? -14.724 0.176 40.950 1.00 79.69 188 ASN A N 1
ATOM 1487 C CA . ASN A 1 188 ? -14.113 -0.718 41.928 1.00 79.69 188 ASN A CA 1
ATOM 1488 C C . ASN A 1 188 ? -14.102 -2.147 41.370 1.00 79.69 188 ASN A C 1
ATOM 1490 O O . ASN A 1 188 ? -15.123 -2.636 40.890 1.00 79.69 188 ASN A O 1
ATOM 1494 N N . LEU A 1 189 ? -12.966 -2.841 41.458 1.00 81.31 189 LEU A N 1
ATOM 1495 C CA . LEU A 1 189 ? -12.834 -4.220 40.980 1.00 81.31 189 LEU A CA 1
ATOM 1496 C C . LEU A 1 189 ? -13.899 -5.161 41.569 1.00 81.31 189 LEU A C 1
ATOM 1498 O O . LEU A 1 189 ? -14.370 -6.060 40.874 1.00 81.31 189 LEU A O 1
ATOM 1502 N N . ASN A 1 190 ? -14.305 -4.936 42.822 1.00 82.19 190 ASN A N 1
ATOM 1503 C CA . ASN A 1 190 ? -15.320 -5.751 43.492 1.00 82.19 190 ASN A CA 1
ATOM 1504 C C . ASN A 1 190 ? -16.725 -5.571 42.890 1.00 82.19 190 ASN A C 1
ATOM 1506 O O . ASN A 1 190 ? -17.531 -6.498 42.948 1.00 82.19 190 ASN A O 1
ATOM 1510 N N . ASP A 1 191 ? -16.999 -4.430 42.252 1.00 81.00 191 ASP A N 1
ATOM 1511 C CA . ASP A 1 191 ? -18.299 -4.132 41.639 1.00 81.00 191 ASP A CA 1
ATOM 1512 C C . ASP A 1 191 ? -18.483 -4.834 40.284 1.00 81.00 191 ASP A C 1
ATOM 1514 O O . ASP A 1 191 ? -19.592 -4.866 39.754 1.00 81.00 191 ASP A O 1
ATOM 1518 N N . LEU A 1 192 ? -17.407 -5.382 39.703 1.00 81.69 192 LEU A N 1
ATOM 1519 C CA . LEU A 1 192 ? -17.428 -6.043 38.392 1.00 81.69 192 LEU A CA 1
ATOM 1520 C C . LEU A 1 192 ? -17.940 -7.489 38.434 1.00 81.69 192 LEU A C 1
ATOM 1522 O O . LEU A 1 192 ? -18.086 -8.091 37.369 1.00 81.69 192 LEU A O 1
ATOM 1526 N N . ASN A 1 193 ? -18.161 -8.055 39.629 1.00 86.44 193 ASN A N 1
ATOM 1527 C CA . ASN A 1 193 ? -18.665 -9.416 39.860 1.00 86.44 193 ASN A CA 1
ATOM 1528 C C . ASN A 1 193 ? -18.145 -10.433 38.820 1.00 86.44 193 ASN A C 1
ATOM 1530 O O . ASN A 1 193 ? -18.900 -10.932 37.982 1.00 86.44 193 ASN A O 1
ATOM 1534 N N . LEU A 1 194 ? -16.826 -10.655 38.806 1.00 90.50 194 LEU A N 1
ATOM 1535 C CA . LEU A 1 194 ? -16.166 -11.506 37.812 1.00 90.50 194 LEU A CA 1
ATOM 1536 C C . LEU A 1 194 ? -16.606 -12.966 37.981 1.00 90.50 194 LEU A C 1
ATOM 1538 O O . LEU A 1 194 ? -16.443 -13.548 39.049 1.00 90.50 194 LEU A O 1
ATOM 1542 N N . GLN A 1 195 ? -17.133 -13.562 36.914 1.00 90.06 195 GLN A N 1
ATOM 1543 C CA . GLN A 1 195 ? -17.746 -14.892 36.938 1.00 90.06 195 GLN A CA 1
ATOM 1544 C C . GLN A 1 195 ? -16.830 -15.962 36.344 1.00 90.06 195 GLN A C 1
ATOM 1546 O O . GLN A 1 195 ? -16.520 -16.960 36.988 1.00 90.06 195 GLN A O 1
ATOM 1551 N N . SER A 1 196 ? -16.411 -15.776 35.089 1.00 92.12 196 SER A N 1
ATOM 1552 C CA . SER A 1 196 ? -15.676 -16.793 34.329 1.00 92.12 196 SER A CA 1
ATOM 1553 C C . SER A 1 196 ? -14.539 -16.181 33.525 1.00 92.12 196 SER A C 1
ATOM 1555 O O . SER A 1 196 ? -14.630 -15.059 33.029 1.00 92.12 196 SER A O 1
ATOM 1557 N N . LYS A 1 197 ? -13.433 -16.915 33.396 1.00 93.75 197 LYS A N 1
ATOM 1558 C CA . LYS A 1 197 ? -12.288 -16.491 32.587 1.00 93.75 197 LYS A CA 1
ATOM 1559 C C . LYS A 1 197 ? -12.549 -16.826 31.118 1.00 93.75 197 LYS A C 1
ATOM 1561 O O . LYS A 1 197 ? -12.824 -17.976 30.798 1.00 93.75 197 LYS A O 1
ATOM 1566 N N . ILE A 1 198 ? -12.426 -15.831 30.241 1.00 89.56 198 ILE A N 1
ATOM 1567 C CA . ILE A 1 198 ? -12.643 -15.966 28.792 1.00 89.56 198 ILE A CA 1
ATOM 1568 C C . ILE A 1 198 ? -11.336 -16.328 28.082 1.00 89.56 198 ILE A C 1
ATOM 1570 O O . ILE A 1 198 ? -11.315 -17.199 27.217 1.00 89.56 198 ILE A O 1
ATOM 1574 N N . ALA A 1 199 ? -10.247 -15.626 28.408 1.00 88.12 199 ALA A N 1
ATOM 1575 C CA . ALA A 1 199 ? -8.975 -15.783 27.711 1.00 88.12 199 ALA A CA 1
ATOM 1576 C C . ALA A 1 199 ? -7.784 -15.383 28.588 1.00 88.12 199 ALA A C 1
ATOM 1578 O O . ALA A 1 199 ? -7.891 -14.527 29.468 1.00 88.12 199 ALA A O 1
ATOM 1579 N N . THR A 1 200 ? -6.627 -15.975 28.298 1.00 90.94 200 THR A N 1
ATOM 1580 C CA . THR A 1 200 ? -5.329 -15.535 28.821 1.00 90.94 200 THR A CA 1
ATOM 1581 C C . THR A 1 200 ? -4.461 -15.132 27.638 1.00 90.94 200 THR A C 1
ATOM 1583 O O . THR A 1 200 ? -4.228 -15.934 26.741 1.00 90.94 200 THR A O 1
ATOM 1586 N N . THR A 1 201 ? -3.998 -13.885 27.629 1.00 87.88 201 THR A N 1
ATOM 1587 C CA . THR A 1 201 ? -3.123 -13.325 26.591 1.00 87.88 201 THR A CA 1
ATOM 1588 C C . THR A 1 201 ? -1.818 -12.839 27.220 1.00 87.88 201 THR A C 1
ATOM 1590 O O . THR A 1 201 ? -1.786 -12.593 28.430 1.00 87.88 201 THR A O 1
ATOM 1593 N N . PRO A 1 202 ? -0.757 -12.603 26.429 1.00 86.00 202 PRO A N 1
ATOM 1594 C CA . PRO A 1 202 ? 0.459 -11.981 26.950 1.00 86.00 202 PRO A CA 1
ATOM 1595 C C . PRO A 1 202 ? 0.209 -10.639 27.662 1.00 86.00 202 PRO A C 1
ATOM 1597 O O . PRO A 1 202 ? 0.844 -10.365 28.680 1.00 86.00 202 PRO A O 1
ATOM 1600 N N . SER A 1 203 ? -0.780 -9.862 27.196 1.00 85.50 203 SER A N 1
ATOM 1601 C CA . SER A 1 203 ? -1.161 -8.570 27.788 1.00 85.50 203 SER A CA 1
ATOM 1602 C C . SER A 1 203 ? -2.001 -8.638 29.055 1.00 85.50 203 SER A C 1
ATOM 1604 O O . SER A 1 203 ? -2.167 -7.608 29.711 1.00 85.50 203 SER A O 1
ATOM 1606 N N . GLY A 1 204 ? -2.597 -9.781 29.388 1.00 90.31 204 GLY A N 1
ATOM 1607 C CA . GLY A 1 204 ? -3.588 -9.820 30.458 1.00 90.31 204 GLY A CA 1
ATOM 1608 C C . GLY A 1 204 ? -4.509 -11.025 30.452 1.00 90.31 204 GLY A C 1
ATOM 1609 O O . GLY A 1 204 ? -4.544 -11.815 29.506 1.00 90.31 204 GLY A O 1
ATOM 1610 N N . GLN A 1 205 ? -5.287 -11.124 31.524 1.00 93.81 205 GLN A N 1
ATOM 1611 C CA . GLN A 1 205 ? -6.370 -12.089 31.673 1.00 93.81 205 GLN A CA 1
ATOM 1612 C C . GLN A 1 205 ? -7.707 -11.393 31.449 1.00 93.81 205 GLN A C 1
ATOM 1614 O O . GLN A 1 205 ? -7.989 -10.367 32.064 1.00 93.81 205 GLN A O 1
ATOM 1619 N N . THR A 1 206 ? -8.539 -11.977 30.599 1.00 94.00 206 THR A N 1
ATOM 1620 C CA . THR A 1 206 ? -9.852 -11.446 30.245 1.00 94.00 206 THR A CA 1
ATOM 1621 C C . THR A 1 206 ? -10.933 -12.271 30.930 1.00 94.00 206 THR A C 1
ATOM 1623 O O . THR A 1 206 ? -10.967 -13.496 30.788 1.00 94.00 206 THR A O 1
ATOM 1626 N N . TRP A 1 207 ? -11.820 -11.606 31.661 1.00 94.38 207 TRP A N 1
ATOM 1627 C CA . TRP A 1 207 ? -12.878 -12.206 32.469 1.00 94.38 207 TRP A CA 1
ATOM 1628 C C . TRP A 1 207 ? -14.246 -11.678 32.045 1.00 94.38 207 TRP A C 1
ATOM 1630 O O . TRP A 1 207 ? -14.390 -10.492 31.761 1.00 94.38 207 TRP A O 1
ATOM 1640 N N . LYS A 1 208 ? -15.253 -12.548 32.036 1.00 94.12 208 LYS A N 1
ATOM 1641 C CA . LYS A 1 208 ? -16.663 -12.166 31.969 1.00 94.12 208 LYS A CA 1
ATOM 1642 C C . LYS A 1 208 ? -17.123 -11.760 33.365 1.00 94.12 208 LYS A C 1
ATOM 1644 O O . LYS A 1 208 ? -16.845 -12.475 34.331 1.00 94.12 208 LYS A O 1
ATOM 1649 N N . GLY A 1 209 ? -17.840 -10.653 33.466 1.00 90.75 209 GLY A N 1
ATOM 1650 C CA . GLY A 1 209 ? -18.409 -10.159 34.713 1.00 90.75 209 GLY A CA 1
ATOM 1651 C C . GLY A 1 209 ? -19.726 -9.427 34.493 1.00 90.75 209 GLY A C 1
ATOM 1652 O O . GLY A 1 209 ? -20.259 -9.380 33.383 1.00 90.75 209 GLY A O 1
ATOM 1653 N N . MET A 1 210 ? -20.237 -8.849 35.572 1.00 81.00 210 MET A N 1
ATOM 1654 C CA . MET A 1 210 ? -21.454 -8.047 35.589 1.00 81.00 210 MET A CA 1
ATOM 1655 C C . MET A 1 210 ? -21.168 -6.723 36.281 1.00 81.00 210 MET A C 1
ATOM 1657 O O . MET A 1 210 ? -20.730 -6.717 37.426 1.00 81.00 210 MET A O 1
ATOM 1661 N N . TRP A 1 211 ? -21.474 -5.609 35.626 1.00 79.81 211 TRP A N 1
ATOM 1662 C CA . TRP A 1 211 ? -21.339 -4.279 36.214 1.00 79.81 211 TRP A CA 1
ATOM 1663 C C . TRP A 1 211 ? -22.631 -3.493 36.022 1.00 79.81 211 TRP A C 1
ATOM 1665 O O . TRP A 1 211 ? -23.124 -3.373 34.901 1.00 79.81 211 TRP A O 1
ATOM 1675 N N . GLN A 1 212 ? -23.216 -3.009 37.123 1.00 73.69 212 GLN A N 1
ATOM 1676 C CA . GLN A 1 212 ? -24.505 -2.294 37.126 1.00 73.69 212 GLN A CA 1
ATOM 1677 C C . GLN A 1 212 ? -25.622 -3.041 36.362 1.00 73.69 212 GLN A C 1
ATOM 1679 O O . GLN A 1 212 ? -26.413 -2.451 35.632 1.00 73.69 212 GLN A O 1
ATOM 1684 N N . GLY A 1 213 ? -25.659 -4.373 36.482 1.00 68.81 213 GLY A N 1
ATOM 1685 C CA . GLY A 1 213 ? -26.648 -5.214 35.800 1.00 68.81 213 GLY A CA 1
ATOM 1686 C C . GLY A 1 213 ? -26.387 -5.456 34.306 1.00 68.81 213 GLY A C 1
ATOM 1687 O O . GLY A 1 213 ? -27.211 -6.099 33.654 1.00 68.81 213 GLY A O 1
ATOM 1688 N N . ASN A 1 214 ? -25.265 -4.995 33.749 1.00 73.81 214 ASN A N 1
ATOM 1689 C CA . ASN A 1 214 ? -24.852 -5.247 32.366 1.00 73.81 214 ASN A CA 1
ATOM 1690 C C . ASN A 1 214 ? -23.714 -6.264 32.289 1.00 73.81 214 ASN A C 1
ATOM 1692 O O . ASN A 1 214 ? -22.805 -6.242 33.119 1.00 73.81 214 ASN A O 1
ATOM 1696 N N . GLU A 1 215 ? -23.758 -7.135 31.278 1.00 84.12 215 GLU A N 1
ATOM 1697 C CA . GLU A 1 215 ? -22.660 -8.058 30.998 1.00 84.12 215 GLU A CA 1
ATOM 1698 C C . GLU A 1 215 ? -21.453 -7.277 30.476 1.00 84.12 215 GLU A C 1
ATOM 1700 O O . GLU A 1 215 ? -21.532 -6.548 29.483 1.00 84.12 215 GLU A O 1
ATOM 1705 N N . VAL A 1 216 ? -20.322 -7.442 31.154 1.00 88.69 216 VAL A N 1
ATOM 1706 C CA . VAL A 1 216 ? -19.074 -6.759 30.821 1.00 88.69 216 VAL A CA 1
ATOM 1707 C C . VAL A 1 216 ? -17.922 -7.742 30.715 1.00 88.69 216 VAL A C 1
ATOM 1709 O O . VAL A 1 216 ? -17.940 -8.851 31.254 1.00 88.69 216 VAL A O 1
ATOM 1712 N N . VAL A 1 217 ? -16.884 -7.303 30.021 1.00 92.19 217 VAL A N 1
ATOM 1713 C CA . VAL A 1 217 ? -15.600 -7.977 29.923 1.00 92.19 217 VAL A CA 1
ATOM 1714 C C . VAL A 1 217 ? -14.565 -7.135 30.643 1.00 92.19 217 VAL A C 1
ATOM 1716 O O . VAL A 1 217 ? -14.322 -5.990 30.273 1.00 92.19 217 VAL A O 1
ATOM 1719 N N . ALA A 1 218 ? -13.940 -7.716 31.659 1.00 92.62 218 ALA A N 1
ATOM 1720 C CA . ALA A 1 218 ? -12.875 -7.102 32.430 1.00 92.62 218 ALA A CA 1
ATOM 1721 C C . ALA A 1 218 ? -11.526 -7.712 32.031 1.00 92.62 218 ALA A C 1
ATOM 1723 O O . ALA A 1 218 ? -11.269 -8.898 32.253 1.00 92.62 218 ALA A O 1
ATOM 1724 N N . LYS A 1 219 ? -10.646 -6.903 31.446 1.00 93.44 219 LYS A N 1
ATOM 1725 C CA . LYS A 1 219 ? -9.276 -7.284 31.103 1.00 93.44 219 LYS A CA 1
ATOM 1726 C C . LYS A 1 219 ? -8.323 -6.793 32.182 1.00 93.44 219 LYS A C 1
ATOM 1728 O O . LYS A 1 219 ? -8.038 -5.602 32.264 1.00 93.44 219 LYS A O 1
ATOM 1733 N N . ILE A 1 220 ? -7.817 -7.717 32.991 1.00 93.81 220 ILE A N 1
ATOM 1734 C CA . ILE A 1 220 ? -6.796 -7.460 34.009 1.00 93.81 220 ILE A CA 1
ATOM 1735 C C . ILE A 1 220 ? -5.428 -7.479 33.324 1.00 93.81 220 ILE A C 1
ATOM 1737 O O . ILE A 1 220 ? -5.040 -8.498 32.743 1.00 93.81 220 ILE A O 1
ATOM 1741 N N . LEU A 1 221 ? -4.704 -6.360 33.373 1.00 93.44 221 LEU A N 1
ATOM 1742 C CA . LEU A 1 221 ? -3.410 -6.214 32.711 1.00 93.44 221 LEU A CA 1
ATOM 1743 C C . LEU A 1 221 ? -2.345 -7.094 33.372 1.00 93.44 221 LEU A C 1
ATOM 1745 O O . LEU A 1 221 ? -2.189 -7.106 34.591 1.00 93.44 221 LEU A O 1
ATOM 1749 N N . ASN A 1 222 ? -1.569 -7.798 32.551 1.00 90.88 222 ASN A N 1
ATOM 1750 C CA . ASN A 1 222 ? -0.435 -8.586 33.011 1.00 90.88 222 ASN A CA 1
ATOM 1751 C C . ASN A 1 222 ? 0.812 -7.696 33.088 1.00 90.88 222 ASN A C 1
ATOM 1753 O O . ASN A 1 222 ? 1.402 -7.349 32.062 1.00 90.88 222 ASN A O 1
ATOM 1757 N N . LEU A 1 223 ? 1.206 -7.317 34.303 1.00 89.56 223 LEU A N 1
ATOM 1758 C CA . LEU A 1 223 ? 2.379 -6.490 34.579 1.00 89.56 223 LEU A CA 1
ATOM 1759 C C . LEU A 1 223 ? 3.338 -7.255 35.489 1.00 89.56 223 LEU A C 1
ATOM 1761 O O . LEU A 1 223 ? 2.910 -7.856 36.469 1.00 89.56 223 LEU A O 1
ATOM 1765 N N . ARG A 1 224 ? 4.645 -7.193 35.195 1.00 85.31 224 ARG A N 1
ATOM 1766 C CA . ARG A 1 224 ? 5.676 -7.754 36.089 1.00 85.31 224 ARG A CA 1
ATOM 1767 C C . ARG A 1 224 ? 5.649 -7.075 37.461 1.00 85.31 224 ARG A C 1
ATOM 1769 O O . ARG A 1 224 ? 5.837 -7.733 38.474 1.00 85.31 224 ARG A O 1
ATOM 1776 N N . GLU A 1 225 ? 5.429 -5.763 37.460 1.00 88.00 225 GLU A N 1
ATOM 1777 C CA . GLU A 1 225 ? 5.289 -4.931 38.649 1.00 88.00 225 GLU A CA 1
ATOM 1778 C C . GLU A 1 225 ? 4.352 -3.757 38.332 1.00 88.00 225 GLU A C 1
ATOM 1780 O O . GLU A 1 225 ? 4.460 -3.134 37.270 1.00 88.00 225 GLU A O 1
ATOM 1785 N N . CYS A 1 226 ? 3.431 -3.445 39.247 1.00 89.31 226 CYS A N 1
ATOM 1786 C CA . CYS A 1 226 ? 2.559 -2.277 39.148 1.00 89.31 226 CYS A CA 1
ATOM 1787 C C . CYS A 1 226 ? 3.103 -1.149 40.034 1.00 89.31 226 CYS A C 1
ATOM 1789 O O . CYS A 1 226 ? 2.771 -1.056 41.213 1.00 89.31 226 CYS A O 1
ATOM 1791 N N . THR A 1 227 ? 3.944 -0.286 39.461 1.00 92.25 227 THR A N 1
ATOM 1792 C CA . THR A 1 227 ? 4.488 0.881 40.172 1.00 92.25 227 THR A CA 1
ATOM 1793 C C . THR A 1 227 ? 3.455 2.011 40.272 1.00 92.25 227 THR A C 1
ATOM 1795 O O . THR A 1 227 ? 2.506 2.076 39.487 1.00 92.25 227 THR A O 1
ATOM 1798 N N . ALA A 1 228 ? 3.669 2.966 41.186 1.00 89.00 228 ALA A N 1
ATOM 1799 C CA . ALA A 1 228 ? 2.848 4.181 41.264 1.00 89.00 228 ALA A CA 1
ATOM 1800 C C . ALA A 1 228 ? 2.851 4.979 39.944 1.00 89.00 228 ALA A C 1
ATOM 1802 O O . ALA A 1 228 ? 1.846 5.585 39.579 1.00 89.00 228 ALA A O 1
ATOM 1803 N N . ARG A 1 229 ? 3.963 4.923 39.195 1.00 90.44 229 ARG A N 1
ATOM 1804 C CA . ARG A 1 229 ? 4.067 5.516 37.859 1.00 90.44 229 ARG A CA 1
ATOM 1805 C C . ARG A 1 229 ? 3.124 4.831 36.872 1.00 90.44 229 ARG A C 1
ATOM 1807 O O . ARG A 1 229 ? 2.364 5.526 36.219 1.00 90.44 229 ARG A O 1
ATOM 1814 N N . ASN A 1 230 ? 3.101 3.497 36.833 1.00 90.50 230 ASN A N 1
ATOM 1815 C CA . ASN A 1 230 ? 2.195 2.748 35.952 1.00 90.50 230 ASN A CA 1
ATOM 1816 C C . ASN A 1 230 ? 0.726 3.071 36.255 1.00 90.50 230 ASN A C 1
ATOM 1818 O O . ASN A 1 230 ? -0.065 3.250 35.339 1.00 90.50 230 ASN A O 1
ATOM 1822 N N . SER A 1 231 ? 0.365 3.170 37.538 1.00 88.31 231 SER A N 1
ATOM 1823 C CA . SER A 1 231 ? -0.990 3.545 37.958 1.00 88.31 231 SER A CA 1
ATOM 1824 C C . SER A 1 231 ? -1.361 4.967 37.509 1.00 88.31 231 SER A C 1
ATOM 1826 O O . SER A 1 231 ? -2.480 5.187 37.045 1.00 88.31 231 SER A O 1
ATOM 1828 N N . ARG A 1 232 ? -0.431 5.927 37.593 1.00 85.88 232 ARG A N 1
ATOM 1829 C CA . ARG A 1 232 ? -0.646 7.295 37.099 1.00 85.88 232 ARG A CA 1
ATOM 1830 C C . ARG A 1 232 ? -0.778 7.331 35.576 1.00 85.88 232 ARG A C 1
ATOM 1832 O O . ARG A 1 232 ? -1.776 7.841 35.082 1.00 85.88 232 ARG A O 1
ATOM 1839 N N . ASP A 1 233 ? 0.178 6.745 34.862 1.00 87.25 233 ASP A N 1
ATOM 1840 C CA . ASP A 1 233 ? 0.207 6.726 33.397 1.00 87.25 233 ASP A CA 1
ATOM 1841 C C . ASP A 1 233 ? -1.049 6.005 32.845 1.00 87.25 233 ASP A C 1
ATOM 1843 O O . ASP A 1 233 ? -1.674 6.464 31.894 1.00 87.25 233 ASP A O 1
ATOM 1847 N N . PHE A 1 234 ? -1.521 4.941 33.512 1.00 88.25 234 PHE A N 1
ATOM 1848 C CA . PHE A 1 234 ? -2.787 4.270 33.185 1.00 88.25 234 PHE A CA 1
ATOM 1849 C C . PHE A 1 234 ? -3.992 5.210 33.281 1.00 88.25 234 PHE A C 1
ATOM 1851 O O . PHE A 1 234 ? -4.807 5.237 32.362 1.00 88.25 234 PHE A O 1
ATOM 1858 N N . ASN A 1 235 ? -4.097 5.992 34.363 1.00 81.81 235 ASN A N 1
ATOM 1859 C CA . ASN A 1 235 ? -5.173 6.972 34.544 1.00 81.81 235 ASN A CA 1
ATOM 1860 C C . ASN A 1 235 ? -5.132 8.099 33.503 1.00 81.81 235 ASN A C 1
ATOM 1862 O O . ASN A 1 235 ? -6.185 8.627 33.151 1.00 81.81 235 ASN A O 1
ATOM 1866 N N . GLU A 1 236 ? -3.944 8.467 33.025 1.00 79.75 236 GLU A N 1
ATOM 1867 C CA . GLU A 1 236 ? -3.758 9.503 32.003 1.00 79.75 236 GLU A CA 1
ATOM 1868 C C . GLU A 1 236 ? -4.094 9.000 30.590 1.00 79.75 236 GLU A C 1
ATOM 1870 O O . GLU A 1 236 ? -4.668 9.738 29.786 1.00 79.75 236 GLU A O 1
ATOM 1875 N N . GLU A 1 237 ? -3.756 7.749 30.274 1.00 81.50 237 GLU A N 1
ATOM 1876 C CA . GLU A 1 237 ? -3.885 7.191 28.924 1.00 81.50 237 GLU A CA 1
ATOM 1877 C C . GLU A 1 237 ? -5.270 6.595 28.637 1.00 81.50 237 GLU A C 1
ATOM 1879 O O . GLU A 1 237 ? -5.807 6.801 27.547 1.00 81.50 237 GLU A O 1
ATOM 1884 N N . TYR A 1 238 ? -5.883 5.880 29.590 1.00 80.25 238 TYR A N 1
ATOM 1885 C CA . TYR A 1 238 ? -7.126 5.140 29.325 1.00 80.25 238 TYR A CA 1
ATOM 1886 C C . TYR A 1 238 ? -8.326 6.004 28.881 1.00 80.25 238 TYR A C 1
ATOM 1888 O O . TYR A 1 238 ? -9.133 5.487 28.102 1.00 80.25 238 TYR A O 1
ATOM 1896 N N . PRO A 1 239 ? -8.500 7.280 29.307 1.00 75.75 239 PRO A N 1
ATOM 1897 C CA . PRO A 1 239 ? -9.655 8.072 28.888 1.00 75.75 239 PRO A CA 1
ATOM 1898 C C . PRO A 1 239 ? -9.699 8.278 27.371 1.00 75.75 239 PRO A C 1
ATOM 1900 O O . PRO A 1 239 ? -10.783 8.361 26.803 1.00 75.75 239 PRO A O 1
ATOM 1903 N N . ARG A 1 240 ? -8.536 8.270 26.703 1.00 74.75 240 ARG A N 1
ATOM 1904 C CA . ARG A 1 240 ? -8.418 8.391 25.240 1.00 74.75 240 ARG A CA 1
ATOM 1905 C C . ARG A 1 240 ? -9.022 7.204 24.489 1.00 74.75 240 ARG A C 1
ATOM 1907 O O . ARG A 1 240 ? -9.286 7.310 23.303 1.00 74.75 240 ARG A O 1
ATOM 1914 N N . LEU A 1 241 ? -9.240 6.079 25.171 1.00 79.56 241 LEU A N 1
ATOM 1915 C CA . LEU A 1 241 ? -9.793 4.847 24.600 1.00 79.56 241 LEU A CA 1
ATOM 1916 C C . LEU A 1 241 ? -11.329 4.792 24.690 1.00 79.56 241 LEU A C 1
ATOM 1918 O O . LEU A 1 241 ? -11.955 3.854 24.191 1.00 79.56 241 LEU A O 1
ATOM 1922 N N . ARG A 1 242 ? -11.956 5.793 25.321 1.00 69.44 242 ARG A N 1
ATOM 1923 C CA . ARG A 1 242 ? -13.412 5.930 25.466 1.00 69.44 242 ARG A CA 1
ATOM 1924 C C . ARG A 1 242 ? -14.054 6.611 24.246 1.00 69.44 242 ARG A C 1
ATOM 1926 O O . ARG A 1 242 ? -14.790 7.583 24.381 1.00 69.44 242 ARG A O 1
ATOM 1933 N N . ILE A 1 243 ? -13.730 6.141 23.046 1.00 62.34 243 ILE A N 1
ATOM 1934 C CA . ILE A 1 243 ? -14.131 6.789 21.790 1.00 62.34 243 ILE A CA 1
ATOM 1935 C C . ILE A 1 243 ? -15.526 6.295 21.385 1.00 62.34 243 ILE A C 1
ATOM 1937 O O . ILE A 1 243 ? -15.657 5.296 20.682 1.00 62.34 243 ILE A O 1
ATOM 1941 N N . PHE A 1 244 ? -16.579 6.942 21.890 1.00 59.50 244 PHE A N 1
ATOM 1942 C CA . PHE A 1 244 ? -17.960 6.448 21.773 1.00 59.50 244 PHE A CA 1
ATOM 1943 C C . PHE A 1 244 ? -18.646 6.722 20.419 1.00 59.50 244 PHE A C 1
ATOM 1945 O O . PHE A 1 244 ? -19.742 6.212 20.201 1.00 59.50 244 PHE A O 1
ATOM 1952 N N . SER A 1 245 ? -18.043 7.493 19.509 1.00 60.97 245 SER A N 1
ATOM 1953 C CA . SER A 1 245 ? -18.742 8.076 18.350 1.00 60.97 245 SER A CA 1
ATOM 1954 C C . SER A 1 245 ? -18.540 7.356 17.003 1.00 60.97 245 SER A C 1
ATOM 1956 O O . SER A 1 245 ? -18.637 7.991 15.955 1.00 60.97 245 SER A O 1
ATOM 1958 N N . HIS A 1 246 ? -18.300 6.034 16.977 1.00 74.56 246 HIS A N 1
ATOM 1959 C CA . HIS A 1 246 ? -18.199 5.299 15.702 1.00 74.56 246 HIS A CA 1
ATOM 1960 C C . HIS A 1 246 ? -18.794 3.876 15.744 1.00 74.56 246 HIS A C 1
ATOM 1962 O O . HIS A 1 246 ? -18.446 3.092 16.629 1.00 74.56 246 HIS A O 1
ATOM 1968 N N . PRO A 1 247 ? -19.631 3.471 14.762 1.00 82.19 247 PRO A N 1
ATOM 1969 C CA . PRO A 1 247 ? -20.277 2.154 14.757 1.00 82.19 247 PRO A CA 1
ATOM 1970 C C . PRO A 1 247 ? -19.279 0.993 14.670 1.00 82.19 247 PRO A C 1
ATOM 1972 O O . PRO A 1 247 ? -19.502 -0.055 15.262 1.00 82.19 247 PRO A O 1
ATOM 1975 N N . ASN A 1 248 ? -18.148 1.173 13.989 1.00 92.12 248 ASN A N 1
ATOM 1976 C CA . ASN A 1 248 ? -17.120 0.135 13.856 1.00 92.12 248 ASN A CA 1
ATOM 1977 C C . ASN A 1 248 ? -15.982 0.244 14.888 1.00 92.12 248 ASN A C 1
ATOM 1979 O O . ASN A 1 248 ? -14.920 -0.341 14.687 1.00 92.12 248 ASN A O 1
ATOM 1983 N N . VAL A 1 249 ? -16.170 0.981 15.985 1.00 89.62 249 VAL A N 1
ATOM 1984 C CA . VAL A 1 249 ? -15.228 1.019 17.117 1.00 89.62 249 VAL A CA 1
ATOM 1985 C C . VAL A 1 249 ? -15.954 0.541 18.369 1.00 89.62 249 VAL A C 1
ATOM 1987 O O . VAL A 1 249 ? -17.076 0.955 18.642 1.00 89.62 249 VAL A O 1
ATOM 1990 N N . LEU A 1 250 ? -15.328 -0.362 19.122 1.00 90.31 250 LEU A N 1
ATOM 1991 C CA . LEU A 1 250 ? -15.813 -0.824 20.417 1.00 90.31 250 LEU A CA 1
ATOM 1992 C C . LEU A 1 250 ? -15.058 -0.062 21.524 1.00 90.31 250 LEU A C 1
ATOM 1994 O O . LEU A 1 250 ? -13.893 -0.383 21.799 1.00 90.31 250 LEU A O 1
ATOM 1998 N N . PRO A 1 251 ? -15.688 0.954 22.142 1.00 85.25 251 PRO A N 1
ATOM 1999 C CA . PRO A 1 251 ? -15.031 1.831 23.102 1.00 85.25 251 PRO A CA 1
ATOM 2000 C C . PRO A 1 251 ? -14.767 1.153 24.441 1.00 85.25 251 PRO A C 1
ATOM 2002 O O . PRO A 1 251 ? -15.452 0.210 24.846 1.00 85.25 251 PRO A O 1
ATOM 2005 N N . VAL A 1 252 ? -13.817 1.725 25.181 1.00 84.25 252 VAL A N 1
ATOM 2006 C CA . VAL A 1 252 ? -13.654 1.421 26.600 1.00 84.25 252 VAL A CA 1
ATOM 2007 C C . VAL A 1 252 ? -14.794 2.028 27.411 1.00 84.25 252 VAL A C 1
ATOM 2009 O O . VAL A 1 252 ? -15.011 3.237 27.383 1.00 84.25 252 VAL A O 1
ATOM 2012 N N . ILE A 1 253 ? -15.511 1.197 28.171 1.00 78.00 253 ILE A N 1
ATOM 2013 C CA . ILE A 1 253 ? -16.605 1.656 29.043 1.00 78.00 253 ILE A CA 1
ATOM 2014 C C . ILE A 1 253 ? -16.027 2.253 30.326 1.00 78.00 253 ILE A C 1
ATOM 2016 O O . ILE A 1 253 ? -16.450 3.316 30.784 1.00 78.00 253 ILE A O 1
ATOM 2020 N N . GLY A 1 254 ? -15.025 1.593 30.905 1.00 76.81 254 GLY A N 1
ATOM 2021 C CA . GLY A 1 254 ? -14.421 2.031 32.153 1.00 76.81 254 GLY A CA 1
ATOM 2022 C C . GLY A 1 254 ? -13.089 1.368 32.461 1.00 76.81 254 GLY A C 1
ATOM 2023 O O . GLY A 1 254 ? -12.593 0.530 31.712 1.00 76.81 254 GLY A O 1
ATOM 2024 N N . CYS A 1 255 ? -12.500 1.761 33.584 1.00 85.12 255 CYS A N 1
ATOM 2025 C CA . CYS A 1 255 ? -11.298 1.132 34.109 1.00 85.12 255 CYS A CA 1
ATOM 2026 C C . CYS A 1 255 ? -11.394 0.980 35.629 1.00 85.12 255 CYS A C 1
ATOM 2028 O O . CYS A 1 255 ? -12.106 1.746 36.271 1.00 85.12 255 CYS A O 1
ATOM 2030 N N . SER A 1 256 ? -10.664 0.022 36.196 1.00 86.00 256 SER A N 1
ATOM 2031 C CA . SER A 1 256 ? -10.410 -0.101 37.635 1.00 86.00 256 SER A CA 1
ATOM 2032 C C . SER A 1 256 ? -8.915 0.039 37.862 1.00 86.00 256 SER A C 1
ATOM 2034 O O . SER A 1 256 ? -8.132 -0.801 37.415 1.00 86.00 256 SER A O 1
ATOM 2036 N N . ASN A 1 257 ? -8.510 1.091 38.567 1.00 86.25 257 ASN A N 1
ATOM 2037 C CA . ASN A 1 257 ? -7.131 1.278 38.999 1.00 86.25 257 ASN A CA 1
ATOM 2038 C C . ASN A 1 257 ? -7.017 0.864 40.468 1.00 86.25 257 ASN A C 1
ATOM 2040 O O . ASN A 1 257 ? -7.254 1.661 41.374 1.00 86.25 257 ASN A O 1
ATOM 2044 N N . SER A 1 258 ? -6.717 -0.413 40.702 1.00 84.75 258 SER A N 1
ATOM 2045 C CA . SER A 1 258 ? -6.623 -0.993 42.045 1.00 84.75 258 SER A CA 1
ATOM 2046 C C . SER A 1 258 ? -5.337 -1.812 42.159 1.00 84.75 258 SER A C 1
ATOM 2048 O O . SER A 1 258 ? -5.396 -3.044 42.095 1.00 84.75 258 SER A O 1
ATOM 2050 N N . PRO A 1 259 ? -4.165 -1.151 42.288 1.00 83.50 259 PRO A N 1
ATOM 2051 C CA . PRO A 1 259 ? -2.872 -1.826 42.339 1.00 83.50 259 PRO A CA 1
ATOM 2052 C C . PRO A 1 259 ? -2.887 -3.007 43.330 1.00 83.50 259 PRO A C 1
ATOM 2054 O O . PRO A 1 259 ? -3.382 -2.850 44.446 1.00 83.50 259 PRO A O 1
ATOM 2057 N N . PRO A 1 260 ? -2.382 -4.192 42.938 1.00 87.75 260 PRO A N 1
ATOM 2058 C CA . PRO A 1 260 ? -1.571 -4.454 41.744 1.00 87.75 260 PRO A CA 1
ATOM 2059 C C . PRO A 1 260 ? -2.365 -4.628 40.435 1.00 87.75 260 PRO A C 1
ATOM 2061 O O . PRO A 1 260 ? -1.755 -4.765 39.377 1.00 87.75 260 PRO A O 1
ATOM 2064 N N . ASN A 1 261 ? -3.699 -4.613 40.481 1.00 90.06 261 ASN A N 1
ATOM 2065 C CA . ASN A 1 261 ? -4.562 -4.880 39.335 1.00 90.06 261 ASN A CA 1
ATOM 2066 C C . ASN A 1 261 ? -4.998 -3.584 38.641 1.00 90.06 261 ASN A C 1
ATOM 2068 O O . ASN A 1 261 ? -5.773 -2.790 39.177 1.00 90.06 261 ASN A O 1
ATOM 2072 N N . LEU A 1 262 ? -4.540 -3.404 37.405 1.00 92.06 262 LEU A N 1
ATOM 2073 C CA . LEU A 1 262 ? -5.089 -2.414 36.481 1.00 92.06 262 LEU A CA 1
ATOM 2074 C C . LEU A 1 262 ? -6.035 -3.142 35.529 1.00 92.06 262 LEU A C 1
ATOM 2076 O O . LEU A 1 262 ? -5.645 -4.148 34.932 1.00 92.06 262 LEU A O 1
ATOM 2080 N N . VAL A 1 263 ? -7.278 -2.680 35.416 1.00 91.50 263 VAL A N 1
ATOM 2081 C CA . VAL A 1 263 ? -8.332 -3.396 34.685 1.00 91.50 263 VAL A CA 1
ATOM 2082 C C . VAL A 1 263 ? -9.028 -2.463 33.710 1.00 91.50 263 VAL A C 1
ATOM 2084 O O . VAL A 1 263 ? -9.418 -1.361 34.087 1.00 91.50 263 VAL A O 1
ATOM 2087 N N . ILE A 1 264 ? -9.215 -2.912 32.472 1.00 90.88 264 ILE A N 1
ATOM 2088 C CA . ILE A 1 264 ? -10.062 -2.248 31.473 1.00 90.88 264 ILE A CA 1
ATOM 2089 C C . ILE A 1 264 ? -11.392 -2.991 31.375 1.00 90.88 264 ILE A C 1
ATOM 2091 O O . ILE A 1 264 ? -11.410 -4.220 31.421 1.00 90.88 264 ILE A O 1
ATOM 2095 N N . VAL A 1 265 ? -12.493 -2.258 31.231 1.00 88.19 265 VAL A N 1
ATOM 2096 C CA . VAL A 1 265 ? -13.852 -2.802 31.177 1.00 88.19 265 VAL A CA 1
ATOM 2097 C C . VAL A 1 265 ? -14.519 -2.419 29.858 1.00 88.19 265 VAL A C 1
ATOM 2099 O O . VAL A 1 265 ? -14.659 -1.230 29.568 1.00 88.19 265 VAL A O 1
ATOM 2102 N N . ASN A 1 266 ? -14.969 -3.429 29.109 1.00 88.56 266 ASN A N 1
ATOM 2103 C CA . ASN A 1 266 ? -15.702 -3.309 27.843 1.00 88.56 266 ASN A CA 1
ATOM 2104 C C . ASN A 1 266 ? -17.035 -4.055 27.880 1.00 88.56 266 ASN A C 1
ATOM 2106 O O . ASN A 1 266 ? -17.297 -4.839 28.790 1.00 88.56 266 ASN A O 1
ATOM 2110 N N . GLN A 1 267 ? -17.869 -3.828 26.866 1.00 86.94 267 GLN A N 1
ATOM 2111 C CA . GLN A 1 267 ? -19.086 -4.605 26.653 1.00 86.94 267 GLN A CA 1
ATOM 2112 C C . GLN A 1 267 ? -18.740 -6.066 26.341 1.00 86.94 267 GLN A C 1
ATOM 2114 O O . GLN A 1 267 ? -17.772 -6.348 25.629 1.00 86.94 267 GLN A O 1
ATOM 2119 N N . PHE A 1 268 ? -19.539 -6.998 26.859 1.00 88.44 268 PHE A N 1
ATOM 2120 C CA . PHE A 1 268 ? -19.476 -8.392 26.433 1.00 88.44 268 PHE A CA 1
ATOM 2121 C C . PHE A 1 268 ? -20.172 -8.577 25.080 1.00 88.44 268 PHE A C 1
ATOM 2123 O O . PHE A 1 268 ? -21.331 -8.205 24.931 1.00 88.44 268 PHE A O 1
ATOM 2130 N N . LEU A 1 269 ? -19.460 -9.171 24.117 1.00 90.44 269 LEU A N 1
ATOM 2131 C CA . LEU A 1 269 ? -19.994 -9.538 22.803 1.00 90.44 269 LEU A CA 1
ATOM 2132 C C . LEU A 1 269 ? -19.971 -11.070 22.642 1.00 90.44 269 LEU A C 1
ATOM 2134 O O . LEU A 1 269 ? -18.884 -11.659 22.725 1.00 90.44 269 LEU A O 1
ATOM 2138 N N . PRO A 1 270 ? -21.123 -11.733 22.410 1.00 87.12 270 PRO A N 1
ATOM 2139 C CA . PRO A 1 270 ? -21.204 -13.198 22.412 1.00 87.12 270 PRO A CA 1
ATOM 2140 C C . PRO A 1 270 ? -20.423 -13.901 21.300 1.00 87.12 270 PRO A C 1
ATOM 2142 O O . PRO A 1 270 ? -19.869 -14.972 21.544 1.00 87.12 270 PRO A O 1
ATOM 2145 N N . LEU A 1 271 ? -20.338 -13.309 20.101 1.00 89.06 271 LEU A N 1
ATOM 2146 C CA . LEU A 1 271 ? -19.612 -13.894 18.961 1.00 89.06 271 LEU A CA 1
ATOM 2147 C C . LEU A 1 271 ? -18.085 -13.758 19.077 1.00 89.06 271 LEU A C 1
ATOM 2149 O O . LEU A 1 271 ? -17.354 -14.398 18.321 1.00 89.06 271 LEU A O 1
ATOM 2153 N N . ARG A 1 272 ? -17.598 -13.008 20.078 1.00 90.50 272 ARG A N 1
ATOM 2154 C CA . ARG A 1 272 ? -16.175 -12.811 20.394 1.00 90.50 272 ARG A CA 1
ATOM 2155 C C . ARG A 1 272 ? -15.414 -12.164 19.227 1.00 90.50 272 ARG A C 1
ATOM 2157 O O . ARG A 1 272 ? -15.957 -11.303 18.539 1.00 90.50 272 ARG A O 1
ATOM 2164 N N . SER A 1 273 ? -14.127 -12.477 19.080 1.00 94.31 273 SER A N 1
ATOM 2165 C CA . SER A 1 273 ? -13.279 -11.859 18.066 1.00 94.31 273 SER A CA 1
ATOM 2166 C C . SER A 1 273 ? -13.415 -12.532 16.702 1.00 94.31 273 SER A C 1
ATOM 2168 O O . SER A 1 273 ? -13.790 -13.702 16.605 1.00 94.31 273 SER A O 1
ATOM 2170 N N . LEU A 1 274 ? -13.044 -11.816 15.643 1.00 96.00 274 LEU A N 1
ATOM 2171 C CA . LEU A 1 274 ? -12.977 -12.335 14.282 1.00 96.00 274 LEU A CA 1
ATOM 2172 C C . LEU A 1 274 ? -12.075 -13.573 14.212 1.00 96.00 274 LEU A C 1
ATOM 2174 O O . LEU A 1 274 ? -12.431 -14.536 13.547 1.00 96.00 274 LEU A O 1
ATOM 2178 N N . TYR A 1 275 ? -10.968 -13.602 14.960 1.00 94.69 275 TYR A N 1
ATOM 2179 C CA . TYR A 1 275 ? -10.124 -14.795 15.075 1.00 94.69 275 TYR A CA 1
ATOM 2180 C C . TYR A 1 275 ? -10.915 -16.012 15.578 1.00 94.69 275 TYR A C 1
ATOM 2182 O O . TYR A 1 275 ? -10.801 -17.094 15.010 1.00 94.69 275 TYR A O 1
ATOM 2190 N N . CYS A 1 276 ? -11.746 -15.847 16.615 1.00 93.06 276 CYS A N 1
ATOM 2191 C CA . CYS A 1 276 ? -12.583 -16.940 17.112 1.00 93.06 276 CYS A CA 1
ATOM 2192 C C . CYS A 1 276 ? -13.588 -17.402 16.046 1.00 93.06 276 CYS A C 1
ATOM 2194 O O . CYS A 1 276 ? -13.776 -18.602 15.863 1.00 93.06 276 CYS A O 1
ATOM 2196 N N . VAL A 1 277 ? -14.209 -16.454 15.336 1.00 93.94 277 VAL A N 1
ATOM 2197 C CA . VAL A 1 277 ? -15.184 -16.734 14.271 1.00 93.94 277 VAL A CA 1
ATOM 2198 C C . VAL A 1 277 ? -14.555 -17.509 13.114 1.00 93.94 277 VAL A C 1
ATOM 2200 O O . VAL A 1 277 ? -15.160 -18.460 12.629 1.00 93.94 277 VAL A O 1
ATOM 2203 N N . LEU A 1 278 ? -13.354 -17.124 12.681 1.00 94.06 278 LEU A N 1
ATOM 2204 C CA . LEU A 1 278 ? -12.688 -17.748 11.539 1.00 94.06 278 LEU A CA 1
ATOM 2205 C C . LEU A 1 278 ? -12.016 -19.079 11.893 1.00 94.06 278 LEU A C 1
ATOM 2207 O O . LEU A 1 278 ? -12.060 -19.998 11.082 1.00 94.06 278 LEU A O 1
ATOM 2211 N N . HIS A 1 279 ? -11.430 -19.193 13.091 1.00 93.06 279 HIS A N 1
ATOM 2212 C CA . HIS A 1 279 ? -10.463 -20.260 13.392 1.00 93.06 279 HIS A CA 1
ATOM 2213 C C . HIS A 1 279 ? -10.823 -21.146 14.594 1.00 93.06 279 HIS A C 1
ATOM 2215 O O . HIS A 1 279 ? -10.348 -22.274 14.670 1.00 93.06 279 HIS A O 1
ATOM 2221 N N . GLU A 1 280 ? -11.648 -20.680 15.541 1.00 88.25 280 GLU A N 1
ATOM 2222 C CA . GLU A 1 280 ? -11.977 -21.428 16.776 1.00 88.25 280 GLU A CA 1
ATOM 2223 C C . GLU A 1 280 ? -13.411 -21.999 16.790 1.00 88.25 280 GLU A C 1
ATOM 2225 O O . GLU A 1 280 ? -13.795 -22.670 17.745 1.00 88.25 280 GLU A O 1
ATOM 2230 N N . GLY A 1 281 ? -14.195 -21.773 15.728 1.00 75.44 281 GLY A N 1
ATOM 2231 C CA . GLY A 1 281 ? -15.480 -22.439 15.493 1.00 75.44 281 GLY A CA 1
ATOM 2232 C C . GLY A 1 281 ? -16.640 -21.925 16.354 1.00 75.44 281 GLY A C 1
ATOM 2233 O O . GLY A 1 281 ? -17.143 -22.633 17.222 1.00 75.44 281 GLY A O 1
ATOM 2234 N N . THR A 1 282 ? -17.136 -20.717 16.069 1.00 80.75 282 THR A N 1
ATOM 2235 C CA . THR A 1 282 ? -18.307 -20.122 16.757 1.00 80.75 282 THR A CA 1
ATOM 2236 C C . THR A 1 282 ? -19.663 -20.620 16.241 1.00 80.75 282 THR A C 1
ATOM 2238 O O . THR A 1 282 ? -20.701 -20.227 16.768 1.00 80.75 282 THR A O 1
ATOM 2241 N N . GLY A 1 283 ? -19.675 -21.459 15.199 1.00 78.31 283 GLY A N 1
ATOM 2242 C CA . GLY A 1 283 ? -20.892 -21.903 14.507 1.00 78.31 283 GLY A CA 1
ATOM 2243 C C . GLY A 1 283 ? -21.440 -20.903 13.478 1.00 78.31 283 GLY A C 1
ATOM 2244 O O . GLY A 1 283 ? -22.373 -21.238 12.751 1.00 78.31 283 GLY A O 1
ATOM 2245 N N . LEU A 1 284 ? -20.852 -19.706 13.371 1.00 87.19 284 LEU A N 1
ATOM 2246 C CA . LEU A 1 284 ? -21.168 -18.735 12.325 1.00 87.19 284 LEU A CA 1
ATOM 2247 C C . LEU A 1 284 ? -20.429 -19.095 11.029 1.00 87.19 284 LEU A C 1
ATOM 2249 O O . LEU A 1 284 ? -19.201 -19.132 11.000 1.00 87.19 284 LEU A O 1
ATOM 2253 N N . ILE A 1 285 ? -21.171 -19.307 9.942 1.00 85.94 285 ILE A N 1
ATOM 2254 C CA . ILE A 1 285 ? -20.586 -19.496 8.611 1.00 85.94 285 ILE A CA 1
ATOM 2255 C C . ILE A 1 285 ? -20.381 -18.121 7.977 1.00 85.94 285 ILE A C 1
ATOM 2257 O O . ILE A 1 285 ? -21.343 -17.392 7.742 1.00 85.94 285 ILE A O 1
ATOM 2261 N N . VAL A 1 286 ? -19.128 -17.772 7.685 1.00 90.12 286 VAL A N 1
ATOM 2262 C CA . VAL A 1 286 ? -18.787 -16.523 6.995 1.00 90.12 286 VAL A CA 1
ATOM 2263 C C . VAL A 1 286 ? -18.650 -16.808 5.502 1.00 90.12 286 VAL A C 1
ATOM 2265 O O . VAL A 1 286 ? -17.657 -17.387 5.055 1.00 90.12 286 VAL A O 1
ATOM 2268 N N . ASP A 1 287 ? -19.639 -16.392 4.719 1.00 90.88 287 ASP A N 1
ATOM 2269 C CA . ASP A 1 287 ? -19.566 -16.431 3.260 1.00 90.88 287 ASP A CA 1
ATOM 2270 C C . ASP A 1 287 ? -18.759 -15.242 2.695 1.00 90.88 287 ASP A C 1
ATOM 2272 O O . ASP A 1 287 ? -18.221 -14.405 3.431 1.00 90.88 287 ASP A O 1
ATOM 2276 N N . ASN A 1 288 ? -18.648 -15.167 1.366 1.00 88.94 288 ASN A N 1
ATOM 2277 C CA . ASN A 1 288 ? -17.906 -14.093 0.700 1.00 88.94 288 ASN A CA 1
ATOM 2278 C C . ASN A 1 288 ? -18.541 -12.711 0.922 1.00 88.94 288 ASN A C 1
ATOM 2280 O O . ASN A 1 288 ? -17.820 -11.721 1.043 1.00 88.94 288 ASN A O 1
ATOM 2284 N N . ALA A 1 289 ? -19.872 -12.625 0.988 1.00 90.69 289 ALA A N 1
ATOM 2285 C CA . ALA A 1 289 ? -20.570 -11.357 1.184 1.00 90.69 289 ALA A CA 1
ATOM 2286 C C . ALA A 1 289 ? -20.328 -10.811 2.597 1.00 90.69 289 ALA A C 1
ATOM 2288 O O . ALA A 1 289 ? -19.984 -9.639 2.765 1.00 90.69 289 ALA A O 1
ATOM 2289 N N . GLN A 1 290 ? -20.417 -11.676 3.606 1.00 94.19 290 GLN A N 1
ATOM 2290 C CA . GLN A 1 290 ? -20.147 -11.336 4.994 1.00 94.19 290 GLN A CA 1
ATOM 2291 C C . GLN A 1 290 ? -18.665 -11.010 5.222 1.00 94.19 290 GLN A C 1
ATOM 2293 O O . GLN A 1 290 ? -18.354 -10.085 5.970 1.00 94.19 290 GLN A O 1
ATOM 2298 N N . ALA A 1 291 ? -17.742 -11.700 4.542 1.00 93.31 291 ALA A N 1
ATOM 2299 C CA . ALA A 1 291 ? -16.318 -11.364 4.581 1.00 93.31 291 ALA A CA 1
ATOM 2300 C C . ALA A 1 291 ? -16.042 -9.952 4.045 1.00 93.31 291 ALA A C 1
ATOM 2302 O O . ALA A 1 291 ? -15.305 -9.188 4.667 1.00 93.31 291 ALA A O 1
ATOM 2303 N N . ILE A 1 292 ? -16.669 -9.585 2.922 1.00 92.94 292 ILE A N 1
ATOM 2304 C CA . ILE A 1 292 ? -16.567 -8.238 2.350 1.00 92.94 292 ILE A CA 1
ATOM 2305 C C . ILE A 1 292 ? -17.187 -7.203 3.296 1.00 92.94 292 ILE A C 1
ATOM 2307 O O . ILE A 1 292 ? -16.594 -6.143 3.495 1.00 92.94 292 ILE A O 1
ATOM 2311 N N . LYS A 1 293 ? -18.333 -7.505 3.923 1.00 94.75 293 LYS A N 1
ATOM 2312 C CA . LYS A 1 293 ? -18.939 -6.623 4.935 1.00 94.75 293 LYS A CA 1
ATOM 2313 C C . LYS A 1 293 ? -17.970 -6.374 6.094 1.00 94.75 293 LYS A C 1
ATOM 2315 O O . LYS A 1 293 ? -17.714 -5.218 6.417 1.00 94.75 293 LYS A O 1
ATOM 2320 N N . PHE A 1 294 ? -17.377 -7.428 6.661 1.00 96.62 294 PHE A N 1
ATOM 2321 C CA . PHE A 1 294 ? -16.386 -7.291 7.732 1.00 96.62 294 PHE A CA 1
ATOM 2322 C C . PHE A 1 294 ? -15.173 -6.466 7.298 1.00 96.62 294 PHE A C 1
ATOM 2324 O O . PHE A 1 294 ? -14.744 -5.596 8.049 1.00 96.62 294 PHE A O 1
ATOM 2331 N N . ALA A 1 295 ? -14.651 -6.680 6.088 1.00 95.81 295 ALA A N 1
ATOM 2332 C CA . ALA A 1 295 ? -13.555 -5.876 5.552 1.00 95.81 295 ALA A CA 1
ATOM 2333 C C . ALA A 1 295 ? -13.916 -4.379 5.496 1.00 95.81 295 ALA A C 1
ATOM 2335 O O . ALA A 1 295 ? -13.156 -3.542 5.978 1.00 95.81 295 ALA A O 1
ATOM 2336 N N . ILE A 1 296 ? -15.103 -4.039 4.980 1.00 94.81 296 ILE A N 1
ATOM 2337 C CA . ILE A 1 296 ? -15.590 -2.652 4.905 1.00 94.81 296 ILE A CA 1
ATOM 2338 C C . ILE A 1 296 ? -15.749 -2.038 6.300 1.00 94.81 296 ILE A C 1
ATOM 2340 O O . ILE A 1 296 ? -15.334 -0.900 6.518 1.00 94.81 296 ILE A O 1
ATOM 2344 N N . ASP A 1 297 ? -16.335 -2.777 7.239 1.00 96.19 297 ASP A N 1
ATOM 2345 C CA . ASP A 1 297 ? -16.529 -2.338 8.622 1.00 96.19 297 ASP A CA 1
ATOM 2346 C C . ASP A 1 297 ? -15.189 -2.039 9.311 1.00 96.19 297 ASP A C 1
ATOM 2348 O O . ASP A 1 297 ? -15.015 -0.976 9.912 1.00 96.19 297 ASP A O 1
ATOM 2352 N N . ILE A 1 298 ? -14.209 -2.936 9.162 1.00 96.25 298 ILE A N 1
ATOM 2353 C CA . ILE A 1 298 ? -12.852 -2.746 9.687 1.00 96.25 298 ILE A CA 1
ATOM 2354 C C . ILE A 1 298 ? -12.206 -1.515 9.042 1.00 96.25 298 ILE A C 1
ATOM 2356 O O . ILE A 1 298 ? -11.686 -0.663 9.758 1.00 96.25 298 ILE A O 1
ATOM 2360 N N . ALA A 1 299 ? -12.285 -1.369 7.716 1.00 94.19 299 ALA A N 1
ATOM 2361 C CA . ALA A 1 299 ? -11.714 -0.221 7.013 1.00 94.19 299 ALA A CA 1
ATOM 2362 C C . ALA A 1 299 ? -12.311 1.112 7.486 1.00 94.19 299 ALA A C 1
ATOM 2364 O O . ALA A 1 299 ? -11.573 2.075 7.683 1.00 94.19 299 ALA A O 1
ATOM 2365 N N . ARG A 1 300 ? -13.630 1.172 7.716 1.00 90.69 300 ARG A N 1
ATOM 2366 C CA . ARG A 1 300 ? -14.305 2.359 8.268 1.00 90.69 300 ARG A CA 1
ATOM 2367 C C . ARG A 1 300 ? -13.819 2.681 9.675 1.00 90.69 300 ARG A C 1
ATOM 2369 O O . ARG A 1 300 ? -13.477 3.827 9.948 1.00 90.69 300 ARG A O 1
ATOM 2376 N N . GLY A 1 301 ? -13.737 1.670 10.543 1.00 90.06 301 GLY A N 1
ATOM 2377 C CA . GLY A 1 301 ? -13.198 1.833 11.892 1.00 90.06 301 GLY A CA 1
ATOM 2378 C C . GLY A 1 301 ? -11.759 2.352 11.877 1.00 90.06 301 GLY A C 1
ATOM 2379 O O . GLY A 1 301 ? -11.443 3.296 12.594 1.00 90.06 301 GLY A O 1
ATOM 2380 N N . MET A 1 302 ? -10.898 1.791 11.024 1.00 91.00 302 MET A N 1
ATOM 2381 C CA . MET A 1 302 ? -9.504 2.225 10.890 1.00 91.00 302 MET A CA 1
ATOM 2382 C C . MET A 1 302 ? -9.392 3.647 10.343 1.00 91.00 302 MET A C 1
ATOM 2384 O O . MET A 1 302 ? -8.633 4.442 10.888 1.00 91.00 302 MET A O 1
ATOM 2388 N N . ALA A 1 303 ? -10.177 3.993 9.319 1.00 87.31 303 ALA A N 1
ATOM 2389 C CA . ALA A 1 303 ? -10.199 5.338 8.752 1.00 87.31 303 ALA A CA 1
ATOM 2390 C C . ALA A 1 303 ? -10.577 6.394 9.802 1.00 87.31 303 ALA A C 1
ATOM 2392 O O . ALA A 1 303 ? -9.939 7.443 9.870 1.00 87.31 303 ALA A O 1
ATOM 2393 N N . PHE A 1 304 ? -11.558 6.090 10.655 1.00 84.75 304 PHE A N 1
ATOM 2394 C CA . PHE A 1 304 ? -11.924 6.943 11.782 1.00 84.75 304 PHE A CA 1
ATOM 2395 C C . PHE A 1 304 ? -10.811 7.024 12.838 1.00 84.75 304 PHE A C 1
ATOM 2397 O O . PHE A 1 304 ? -10.448 8.111 13.271 1.00 84.75 304 PHE A O 1
ATOM 2404 N N . LEU A 1 305 ? -10.185 5.907 13.222 1.00 85.06 305 LEU A N 1
ATOM 2405 C CA . LEU A 1 305 ? -9.046 5.957 14.150 1.00 85.06 305 LEU A CA 1
ATOM 2406 C C . LEU A 1 305 ? -7.870 6.773 13.584 1.00 85.06 305 LEU A C 1
ATOM 2408 O O . LEU A 1 305 ? -7.160 7.438 14.336 1.00 85.06 305 LEU A O 1
ATOM 2412 N N . HIS A 1 306 ? -7.686 6.765 12.262 1.00 84.75 306 HIS A N 1
ATOM 2413 C CA . HIS A 1 306 ? -6.675 7.553 11.552 1.00 84.75 306 HIS A CA 1
ATOM 2414 C C . HIS A 1 306 ? -7.011 9.041 11.411 1.00 84.75 306 HIS A C 1
ATOM 2416 O O . HIS A 1 306 ? -6.120 9.806 11.019 1.00 84.75 306 HIS A O 1
ATOM 2422 N N . SER A 1 307 ? -8.252 9.454 11.684 1.00 77.50 307 SER A N 1
ATOM 2423 C CA . SER A 1 307 ? -8.658 10.865 11.702 1.00 77.50 307 SER A CA 1
ATOM 2424 C C . SER A 1 307 ? -8.480 11.523 13.070 1.00 77.50 307 SER A C 1
ATOM 2426 O O . SER A 1 307 ? -8.584 12.741 13.164 1.00 77.50 307 SER A O 1
ATOM 2428 N N . LEU A 1 308 ? -8.205 10.746 14.122 1.00 75.69 308 LEU A N 1
ATOM 2429 C CA . LEU A 1 308 ? -7.969 11.269 15.466 1.00 75.69 308 LEU A CA 1
ATOM 2430 C C . LEU A 1 308 ? -6.635 12.022 15.537 1.00 75.69 308 LEU A C 1
ATOM 2432 O O . LEU A 1 308 ? -5.612 11.532 15.052 1.00 75.69 308 LEU A O 1
ATOM 2436 N N . ASP A 1 309 ? -6.642 13.177 16.204 1.00 68.25 309 ASP A N 1
ATOM 2437 C CA . ASP A 1 309 ? -5.443 13.956 16.510 1.00 68.25 309 ASP A CA 1
ATOM 2438 C C . ASP A 1 309 ? -5.364 14.241 18.025 1.00 68.25 309 ASP A C 1
ATOM 2440 O O . ASP A 1 309 ? -6.235 14.929 18.567 1.00 68.25 309 ASP A O 1
ATOM 2444 N N . PRO A 1 310 ? -4.365 13.698 18.748 1.00 68.00 310 PRO A N 1
ATOM 2445 C CA . PRO A 1 310 ? -3.312 12.803 18.264 1.00 68.00 310 PRO A CA 1
ATOM 2446 C C . PRO A 1 310 ? -3.819 11.377 17.985 1.00 68.00 310 PRO A C 1
ATOM 2448 O O . PRO A 1 310 ? -4.738 10.887 18.645 1.00 68.00 310 PRO A O 1
ATOM 2451 N N . LEU A 1 311 ? -3.151 10.680 17.058 1.00 75.69 311 LEU A N 1
ATOM 2452 C CA . LEU A 1 311 ? -3.386 9.258 16.777 1.00 75.69 311 LEU A CA 1
ATOM 2453 C C . LEU A 1 311 ? -3.228 8.398 18.040 1.00 75.69 311 LEU A C 1
ATOM 2455 O O . LEU A 1 311 ? -2.410 8.692 18.916 1.00 75.69 311 LEU A O 1
ATOM 2459 N N . ILE A 1 312 ? -3.961 7.283 18.099 1.00 79.25 312 ILE A N 1
ATOM 2460 C CA . ILE A 1 312 ? -3.827 6.310 19.188 1.00 79.25 312 ILE A CA 1
ATOM 2461 C C . ILE A 1 312 ? -2.474 5.587 19.062 1.00 79.25 312 ILE A C 1
ATOM 2463 O O . ILE A 1 312 ? -2.256 4.857 18.093 1.00 79.25 312 ILE A O 1
ATOM 2467 N N . PRO A 1 313 ? -1.546 5.753 20.023 1.00 66.88 313 PRO A N 1
ATOM 2468 C CA . PRO A 1 313 ? -0.221 5.161 19.914 1.00 66.88 313 PRO A CA 1
ATOM 2469 C C . PRO A 1 313 ? -0.264 3.645 20.159 1.00 66.88 313 PRO A C 1
ATOM 2471 O O . PRO A 1 313 ? -1.027 3.155 20.990 1.00 66.88 313 PRO A O 1
ATOM 2474 N N . ARG A 1 314 ? 0.626 2.902 19.484 1.00 77.50 314 ARG A N 1
ATOM 2475 C CA . ARG A 1 314 ? 0.887 1.462 19.709 1.00 77.50 314 ARG A CA 1
ATOM 2476 C C . ARG A 1 314 ? -0.339 0.545 19.542 1.00 77.50 314 ARG A C 1
ATOM 2478 O O . ARG A 1 314 ? -0.419 -0.499 20.199 1.00 77.50 314 ARG A O 1
ATOM 2485 N N . TYR A 1 315 ? -1.278 0.905 18.667 1.00 84.31 315 TYR A N 1
ATOM 2486 C CA . TYR A 1 315 ? -2.449 0.085 18.362 1.00 84.31 315 TYR A CA 1
ATOM 2487 C C . TYR A 1 315 ? -2.284 -0.701 17.055 1.00 84.31 315 TYR A C 1
ATOM 2489 O O . TYR A 1 315 ? -2.709 -0.263 15.998 1.00 84.31 315 TYR A O 1
ATOM 2497 N N . TYR A 1 316 ? -1.679 -1.885 17.147 1.00 84.94 316 TYR A N 1
ATOM 2498 C CA . TYR A 1 316 ? -1.462 -2.771 15.999 1.00 84.94 316 TYR A CA 1
ATOM 2499 C C . TYR A 1 316 ? -2.657 -3.715 15.824 1.00 84.94 316 TYR A C 1
ATOM 2501 O O . TYR A 1 316 ? -2.839 -4.655 16.608 1.00 84.94 316 TYR A O 1
ATOM 2509 N N . VAL A 1 317 ? -3.510 -3.443 14.836 1.00 89.94 317 VAL A N 1
ATOM 2510 C CA . VAL A 1 317 ? -4.759 -4.187 14.608 1.00 89.94 317 VAL A CA 1
ATOM 2511 C C . VAL A 1 317 ? -4.462 -5.633 14.179 1.00 89.94 317 VAL A C 1
ATOM 2513 O O . VAL A 1 317 ? -3.547 -5.897 13.412 1.00 89.94 317 VAL A O 1
ATOM 2516 N N . ASN A 1 318 ? -5.228 -6.602 14.679 1.00 93.69 318 ASN A N 1
ATOM 2517 C CA . ASN A 1 318 ? -5.191 -7.995 14.217 1.00 93.69 318 ASN A CA 1
ATOM 2518 C C . ASN A 1 318 ? -6.575 -8.638 14.388 1.00 93.69 318 ASN A C 1
ATOM 2520 O O . ASN A 1 318 ? -7.470 -8.030 14.982 1.00 93.69 318 ASN A O 1
ATOM 2524 N N . SER A 1 319 ? -6.767 -9.872 13.913 1.00 94.94 319 SER A N 1
ATOM 2525 C CA . SER A 1 319 ? -8.085 -10.526 13.930 1.00 94.94 319 SER A CA 1
ATOM 2526 C C . SER A 1 319 ? -8.606 -10.821 15.342 1.00 94.94 319 SER A C 1
ATOM 2528 O O . SER A 1 319 ? -9.807 -11.014 15.528 1.00 94.94 319 SER A O 1
ATOM 2530 N N . ARG A 1 320 ? -7.754 -10.787 16.376 1.00 92.69 320 ARG A N 1
ATOM 2531 C CA . ARG A 1 320 ? -8.174 -10.905 17.783 1.00 92.69 320 ARG A CA 1
ATOM 2532 C C . ARG A 1 320 ? -8.708 -9.592 18.357 1.00 92.69 320 ARG A C 1
ATOM 2534 O O . ARG A 1 320 ? -9.470 -9.646 19.314 1.00 92.69 320 ARG A O 1
ATOM 2541 N N . HIS A 1 321 ? -8.324 -8.452 17.784 1.00 93.31 321 HIS A N 1
ATOM 2542 C CA . HIS A 1 321 ? -8.793 -7.122 18.188 1.00 93.31 321 HIS A CA 1
ATOM 2543 C C . HIS A 1 321 ? -10.114 -6.726 17.515 1.00 93.31 321 HIS A C 1
ATOM 2545 O O . HIS A 1 321 ? -10.769 -5.785 17.953 1.00 93.31 321 HIS A O 1
ATOM 2551 N N . ILE A 1 322 ? -10.513 -7.415 16.445 1.00 96.44 322 ILE A N 1
ATOM 2552 C CA . ILE A 1 322 ? -11.799 -7.182 15.787 1.00 96.44 322 ILE A CA 1
ATOM 2553 C C . ILE A 1 322 ? -12.858 -8.010 16.499 1.00 96.44 322 ILE A C 1
ATOM 2555 O O . ILE A 1 322 ? -12.751 -9.230 16.517 1.00 96.44 322 ILE A O 1
ATOM 2559 N N . MET A 1 323 ? -13.875 -7.374 17.064 1.00 95.06 323 MET A N 1
ATOM 2560 C CA . MET A 1 323 ? -14.994 -8.036 17.730 1.00 95.06 323 MET A CA 1
ATOM 2561 C C . MET A 1 323 ? -16.216 -8.055 16.826 1.00 95.06 323 MET A C 1
ATOM 2563 O O . MET A 1 323 ? -16.489 -7.073 16.135 1.00 95.06 323 MET A O 1
ATOM 2567 N N . ILE A 1 324 ? -16.944 -9.168 16.836 1.00 95.31 324 ILE A N 1
ATOM 2568 C CA . ILE A 1 324 ? -18.163 -9.335 16.049 1.00 95.31 324 ILE A CA 1
ATOM 2569 C C . ILE A 1 324 ? -19.366 -9.183 16.974 1.00 95.31 324 ILE A C 1
ATOM 2571 O O . ILE A 1 324 ? -19.467 -9.851 18.006 1.00 95.31 324 ILE A O 1
ATOM 2575 N N . ASP A 1 325 ? -20.247 -8.264 16.608 1.00 91.12 325 ASP A N 1
ATOM 2576 C CA . ASP A 1 325 ? -21.492 -7.983 17.312 1.00 91.12 325 ASP A CA 1
ATOM 2577 C C . ASP A 1 325 ? -22.626 -8.900 16.810 1.00 91.12 325 ASP A C 1
ATOM 2579 O O . ASP A 1 325 ? -22.501 -9.541 15.764 1.00 91.12 325 ASP A O 1
ATOM 2583 N N . GLU A 1 326 ? -23.729 -9.003 17.552 1.00 87.69 326 GLU A N 1
ATOM 2584 C CA . GLU A 1 326 ? -24.850 -9.910 17.245 1.00 87.69 326 GLU A CA 1
ATOM 2585 C C . GLU A 1 326 ? -25.517 -9.607 15.891 1.00 87.69 326 GLU A C 1
ATOM 2587 O O . GLU A 1 326 ? -26.040 -10.507 15.236 1.00 87.69 326 GLU A O 1
ATOM 2592 N N . ASP A 1 327 ? -25.446 -8.355 15.435 1.00 86.44 327 ASP A N 1
ATOM 2593 C CA . ASP A 1 327 ? -25.918 -7.885 14.125 1.00 86.44 327 ASP A CA 1
ATOM 2594 C C . ASP A 1 327 ? -24.909 -8.134 12.979 1.00 86.44 327 ASP A C 1
ATOM 2596 O O . ASP A 1 327 ? -25.071 -7.640 11.853 1.00 86.44 327 ASP A O 1
ATOM 2600 N N . LEU A 1 328 ? -23.851 -8.903 13.256 1.00 90.56 328 LEU A N 1
ATOM 2601 C CA . LEU A 1 328 ? -22.744 -9.197 12.349 1.00 90.56 328 LEU A CA 1
ATOM 2602 C C . LEU A 1 328 ? -21.991 -7.941 11.897 1.00 90.56 328 LEU A C 1
ATOM 2604 O O . LEU A 1 328 ? -21.504 -7.889 10.761 1.00 90.56 328 LEU A O 1
ATOM 2608 N N . THR A 1 329 ? -21.929 -6.908 12.734 1.00 92.25 329 THR A N 1
ATOM 2609 C CA . THR A 1 329 ? -21.073 -5.734 12.527 1.00 92.25 329 THR A CA 1
ATOM 2610 C C . THR A 1 329 ? -19.700 -5.983 13.145 1.00 92.25 329 THR A C 1
ATOM 2612 O O . THR A 1 329 ? -19.589 -6.428 14.291 1.00 92.25 329 THR A O 1
ATOM 2615 N N . ALA A 1 330 ? -18.633 -5.702 12.392 1.00 96.06 330 ALA A N 1
ATOM 2616 C CA . ALA A 1 330 ? -17.274 -5.767 12.928 1.00 96.06 330 ALA A CA 1
ATOM 2617 C C . ALA A 1 330 ? -16.900 -4.451 13.627 1.00 96.06 330 ALA A C 1
ATOM 2619 O O . ALA A 1 330 ? -17.096 -3.358 13.082 1.00 96.06 330 ALA A O 1
ATOM 2620 N N . ARG A 1 331 ? -16.345 -4.560 14.839 1.00 94.88 331 ARG A N 1
ATOM 2621 C CA . ARG A 1 331 ? -15.940 -3.429 15.680 1.00 94.88 331 ARG A CA 1
ATOM 2622 C C . ARG A 1 331 ? -14.501 -3.581 16.164 1.00 94.88 331 ARG A C 1
ATOM 2624 O O . ARG A 1 331 ? -14.112 -4.630 16.667 1.00 94.88 331 ARG A O 1
ATOM 2631 N N . ILE A 1 332 ? -13.713 -2.521 16.051 1.00 94.31 332 ILE A N 1
ATOM 2632 C CA . ILE A 1 332 ? -12.316 -2.476 16.492 1.00 94.31 332 ILE A CA 1
ATOM 2633 C C . ILE A 1 332 ? -12.256 -2.263 18.011 1.00 94.31 332 ILE A C 1
ATOM 2635 O O . ILE A 1 332 ? -12.750 -1.258 18.515 1.00 94.31 332 ILE A O 1
ATOM 2639 N N . ASN A 1 333 ? -11.672 -3.206 18.752 1.00 93.00 333 ASN A N 1
ATOM 2640 C CA . ASN A 1 333 ? -11.657 -3.197 20.214 1.00 93.00 333 ASN A CA 1
ATOM 2641 C C . ASN A 1 333 ? -10.579 -2.287 20.811 1.00 93.00 333 ASN A C 1
ATOM 2643 O O . ASN A 1 333 ? -9.391 -2.624 20.795 1.00 93.00 333 ASN A O 1
ATOM 2647 N N . MET A 1 334 ? -10.997 -1.200 21.459 1.00 89.44 334 MET A N 1
ATOM 2648 C CA . MET A 1 334 ? -10.073 -0.269 22.112 1.00 89.44 334 MET A CA 1
ATOM 2649 C C . MET A 1 334 ? -9.500 -0.792 23.440 1.00 89.44 334 MET A C 1
ATOM 2651 O O . MET A 1 334 ? -8.479 -0.291 23.902 1.00 89.44 334 MET A O 1
ATOM 2655 N N . ALA A 1 335 ? -10.079 -1.831 24.057 1.00 88.25 335 ALA A N 1
ATOM 2656 C CA . ALA A 1 335 ? -9.502 -2.425 25.275 1.00 88.25 335 ALA A CA 1
ATOM 2657 C C . ALA A 1 335 ? -8.219 -3.235 25.026 1.00 88.25 335 ALA A C 1
ATOM 2659 O O . ALA A 1 335 ? -7.526 -3.627 25.972 1.00 88.25 335 ALA A O 1
ATOM 2660 N N . ASP A 1 336 ? -7.898 -3.518 23.764 1.00 87.12 336 ASP A N 1
ATOM 2661 C CA . ASP A 1 336 ? -6.665 -4.208 23.399 1.00 87.12 336 ASP A CA 1
ATOM 2662 C C . ASP A 1 336 ? -5.494 -3.267 23.104 1.00 87.12 336 ASP A C 1
ATOM 2664 O O . ASP A 1 336 ? -4.366 -3.739 22.930 1.00 87.12 336 ASP A O 1
ATOM 2668 N N . THR A 1 337 ? -5.720 -1.950 23.144 1.00 87.81 337 THR A N 1
ATOM 2669 C CA . THR A 1 337 ? -4.652 -0.955 23.045 1.00 87.81 337 THR A CA 1
ATOM 2670 C C . THR A 1 337 ? -3.619 -1.129 24.153 1.00 87.81 337 THR A C 1
ATOM 2672 O O . THR A 1 337 ? -3.943 -1.371 25.317 1.00 87.81 337 THR A O 1
ATOM 2675 N N . LYS A 1 338 ? -2.342 -1.047 23.768 1.00 88.44 338 LYS A N 1
ATOM 2676 C CA . LYS A 1 338 ? -1.208 -1.222 24.674 1.00 88.44 338 LYS A CA 1
ATOM 2677 C C . LYS A 1 338 ? -0.848 0.118 25.302 1.00 88.44 338 LYS A C 1
ATOM 2679 O O . LYS A 1 338 ? -0.501 1.056 24.590 1.00 88.44 338 LYS A O 1
ATOM 2684 N N . PHE A 1 339 ? -0.839 0.177 26.629 1.00 89.00 339 PHE A N 1
ATOM 2685 C CA . PHE A 1 339 ? -0.356 1.356 27.351 1.00 89.00 339 PHE A CA 1
ATOM 2686 C C . PHE A 1 339 ? 1.158 1.541 27.193 1.00 89.00 339 PHE A C 1
ATOM 2688 O O . PHE A 1 339 ? 1.901 0.584 26.932 1.00 89.00 339 PHE A O 1
ATOM 2695 N N . SER A 1 340 ? 1.652 2.759 27.419 1.00 88.19 340 SER A N 1
ATOM 2696 C CA . SER A 1 340 ? 3.076 3.113 27.301 1.00 88.19 340 SER A CA 1
ATOM 2697 C C . SER A 1 340 ? 4.014 2.212 28.120 1.00 88.19 340 SER A C 1
ATOM 2699 O O . SER A 1 340 ? 5.154 1.960 27.720 1.00 88.19 340 SER A O 1
ATOM 2701 N N . PHE A 1 341 ? 3.541 1.667 29.242 1.00 89.12 341 PHE A N 1
ATOM 2702 C CA . PHE A 1 341 ? 4.299 0.788 30.136 1.00 89.12 341 PHE A CA 1
ATOM 2703 C C . PHE A 1 341 ? 4.159 -0.714 29.830 1.00 89.12 341 PHE A C 1
ATOM 2705 O O . PHE A 1 341 ? 4.884 -1.519 30.417 1.00 89.12 341 PHE A O 1
ATOM 2712 N N . GLN A 1 342 ? 3.279 -1.116 28.908 1.00 87.50 342 GLN A N 1
ATOM 2713 C CA . GLN A 1 342 ? 3.097 -2.520 28.538 1.00 87.50 342 GLN A CA 1
ATOM 2714 C C . GLN A 1 342 ? 4.071 -2.967 27.445 1.00 87.50 342 GLN A C 1
ATOM 2716 O O . GLN A 1 342 ? 4.375 -2.220 26.511 1.00 87.50 342 GLN A O 1
ATOM 2721 N N . GLU A 1 343 ? 4.528 -4.219 27.565 1.00 80.81 343 GLU A N 1
ATOM 2722 C CA . GLU A 1 343 ? 5.215 -4.976 26.504 1.00 80.81 343 GLU A CA 1
ATOM 2723 C C . GLU A 1 343 ? 6.333 -4.186 25.790 1.00 80.81 343 GLU A C 1
ATOM 2725 O O . GLU A 1 343 ? 6.485 -4.257 24.573 1.00 80.81 343 GLU A O 1
ATOM 2730 N N . LYS A 1 344 ? 7.121 -3.395 26.535 1.00 76.12 344 LYS A N 1
ATOM 2731 C CA . LYS A 1 344 ? 8.244 -2.631 25.967 1.00 76.12 344 LYS A CA 1
ATOM 2732 C C . LYS A 1 344 ? 9.252 -3.590 25.324 1.00 76.12 344 LYS A C 1
ATOM 2734 O O . LYS A 1 344 ? 9.853 -4.401 26.026 1.00 76.12 344 LYS A O 1
ATOM 2739 N N . GLY A 1 345 ? 9.401 -3.504 24.001 1.00 73.94 345 GLY A N 1
ATOM 2740 C CA . GLY A 1 345 ? 10.310 -4.349 23.221 1.00 73.94 345 GLY A CA 1
ATOM 2741 C C . GLY A 1 345 ? 9.858 -5.804 23.045 1.00 73.94 345 GLY A C 1
ATOM 2742 O O . GLY A 1 345 ? 10.704 -6.667 22.835 1.00 73.94 345 GLY A O 1
ATOM 2743 N N . LYS A 1 346 ? 8.558 -6.111 23.170 1.00 82.75 346 LYS A N 1
ATOM 2744 C CA . LYS A 1 346 ? 8.019 -7.457 22.912 1.00 82.75 346 LYS A CA 1
ATOM 2745 C C . LYS A 1 346 ? 6.901 -7.413 21.876 1.00 82.75 346 LYS A C 1
ATOM 2747 O O . LYS A 1 346 ? 5.994 -6.597 21.994 1.00 82.75 346 LYS A O 1
ATOM 2752 N N . VAL A 1 347 ? 6.939 -8.340 20.919 1.00 86.38 347 VAL A N 1
ATOM 2753 C CA . VAL A 1 347 ? 5.905 -8.522 19.891 1.00 86.38 347 VAL A CA 1
ATOM 2754 C C . VAL A 1 347 ? 5.484 -9.990 19.880 1.00 86.38 347 VAL A C 1
ATOM 2756 O O . VAL A 1 347 ? 6.311 -10.871 19.675 1.00 86.38 347 VAL A O 1
ATOM 2759 N N . TYR A 1 348 ? 4.201 -10.259 20.134 1.00 88.25 348 TYR A N 1
ATOM 2760 C CA . TYR A 1 348 ? 3.674 -11.631 20.236 1.00 88.25 348 TYR A CA 1
ATOM 2761 C C . TYR A 1 348 ? 2.955 -12.112 18.970 1.00 88.25 348 TYR A C 1
ATOM 2763 O O . TYR A 1 348 ? 2.869 -13.317 18.739 1.00 88.25 348 TYR A O 1
ATOM 2771 N N . TYR A 1 349 ? 2.485 -11.177 18.139 1.00 90.88 349 TYR A N 1
ATOM 2772 C CA . TYR A 1 349 ? 1.768 -11.455 16.891 1.00 90.88 349 TYR A CA 1
ATOM 2773 C C . TYR A 1 349 ? 2.404 -10.711 15.704 1.00 90.88 349 TYR A C 1
ATOM 2775 O O . TYR A 1 349 ? 1.736 -9.895 15.073 1.00 90.88 349 TYR A O 1
ATOM 2783 N N . PRO A 1 350 ? 3.696 -10.942 15.403 1.00 92.94 350 PRO A N 1
ATOM 2784 C CA . PRO A 1 350 ? 4.416 -10.163 14.396 1.00 92.94 350 PRO A CA 1
ATOM 2785 C C . PRO A 1 350 ? 3.908 -10.374 12.968 1.00 92.94 350 PRO A C 1
ATOM 2787 O O . PRO A 1 350 ? 4.191 -9.545 12.118 1.00 92.94 350 PRO A O 1
ATOM 2790 N N . ALA A 1 351 ? 3.107 -11.415 12.713 1.00 92.81 351 ALA A N 1
ATOM 2791 C CA . ALA A 1 351 ? 2.476 -11.653 11.412 1.00 92.81 351 ALA A CA 1
ATOM 2792 C C . ALA A 1 351 ? 1.665 -10.449 10.889 1.00 92.81 351 ALA A C 1
ATOM 2794 O O . ALA A 1 351 ? 1.540 -10.277 9.683 1.00 92.81 351 ALA A O 1
ATOM 2795 N N . TYR A 1 352 ? 1.143 -9.610 11.789 1.00 93.19 352 TYR A N 1
ATOM 2796 C CA . TYR A 1 352 ? 0.335 -8.429 11.460 1.00 93.19 352 TYR A CA 1
ATOM 2797 C C . TYR A 1 352 ? 1.143 -7.134 11.388 1.00 93.19 352 TYR A C 1
ATOM 2799 O O . TYR A 1 352 ? 0.568 -6.078 11.140 1.00 93.19 352 TYR A O 1
ATOM 2807 N N . PHE A 1 353 ? 2.447 -7.188 11.651 1.00 90.94 353 PHE A N 1
ATOM 2808 C CA . PHE A 1 353 ? 3.307 -6.014 11.708 1.00 90.94 353 PHE A CA 1
ATOM 2809 C C . PHE A 1 353 ? 4.008 -5.837 10.369 1.00 90.94 353 PHE A C 1
ATOM 2811 O O . PHE A 1 353 ? 4.475 -6.810 9.776 1.00 90.94 353 PHE A O 1
ATOM 2818 N N . SER A 1 354 ? 4.113 -4.588 9.923 1.00 87.56 354 SER A N 1
ATOM 2819 C CA . SER A 1 354 ? 4.962 -4.262 8.784 1.00 87.56 354 SER A CA 1
ATOM 2820 C C . SER A 1 354 ? 6.450 -4.361 9.174 1.00 87.56 354 SER A C 1
ATOM 2822 O O . SER A 1 354 ? 6.783 -4.209 10.357 1.00 87.56 354 SER A O 1
ATOM 2824 N N . PRO A 1 355 ? 7.369 -4.590 8.219 1.00 84.94 355 PRO A N 1
ATOM 2825 C CA . PRO A 1 355 ? 8.807 -4.603 8.482 1.00 84.94 355 PRO A CA 1
ATOM 2826 C C . PRO A 1 355 ? 9.282 -3.338 9.209 1.00 84.94 355 PRO A C 1
ATOM 2828 O O . PRO A 1 355 ? 10.042 -3.416 10.172 1.00 84.94 355 PRO A O 1
ATOM 2831 N N . GLU A 1 356 ? 8.758 -2.168 8.839 1.00 79.38 356 GLU A N 1
ATOM 2832 C CA . GLU A 1 356 ? 9.099 -0.885 9.459 1.00 79.38 356 GLU A CA 1
ATOM 2833 C C . GLU A 1 356 ? 8.695 -0.842 10.929 1.00 79.38 356 GLU A C 1
ATOM 2835 O O . GLU A 1 356 ? 9.459 -0.333 11.746 1.00 79.38 356 GLU A O 1
ATOM 2840 N N . ALA A 1 357 ? 7.530 -1.399 11.276 1.00 86.50 357 ALA A N 1
ATOM 2841 C CA . ALA A 1 357 ? 7.056 -1.454 12.656 1.00 86.50 357 ALA A CA 1
ATOM 2842 C C . ALA A 1 357 ? 7.953 -2.307 13.559 1.00 86.50 357 ALA A C 1
ATOM 2844 O O . ALA A 1 357 ? 7.991 -2.102 14.772 1.00 86.50 357 ALA A O 1
ATOM 2845 N N . LEU A 1 358 ? 8.655 -3.277 12.969 1.00 87.50 358 LEU A N 1
ATOM 2846 C CA . LEU A 1 358 ? 9.580 -4.163 13.670 1.00 87.50 358 LEU A CA 1
ATOM 2847 C C . LEU A 1 358 ? 11.010 -3.606 13.720 1.00 87.50 358 LEU A C 1
ATOM 2849 O O . LEU A 1 358 ? 11.761 -3.967 14.625 1.00 87.50 358 LEU A O 1
ATOM 2853 N N . MET A 1 359 ? 11.389 -2.742 12.774 1.00 83.62 359 MET A N 1
ATOM 2854 C CA . MET A 1 359 ? 12.762 -2.242 12.622 1.00 83.62 359 MET A CA 1
ATOM 2855 C C . MET A 1 359 ? 12.988 -0.817 13.139 1.00 83.62 359 MET A C 1
ATOM 2857 O O . MET A 1 359 ? 14.114 -0.486 13.510 1.00 83.62 359 MET A O 1
ATOM 2861 N N . LYS A 1 360 ? 11.965 0.044 13.116 1.00 83.00 360 LYS A N 1
ATOM 2862 C CA . LYS A 1 360 ? 12.087 1.482 13.413 1.00 83.00 360 LYS A CA 1
ATOM 2863 C C . LYS A 1 360 ? 11.525 1.836 14.787 1.00 83.00 360 LYS A C 1
ATOM 2865 O O . LYS A 1 360 ? 10.739 1.092 15.375 1.00 83.00 360 LYS A O 1
ATOM 2870 N N . SER A 1 361 ? 11.922 2.994 15.311 1.00 82.81 361 SER A N 1
ATOM 2871 C CA . SER A 1 361 ? 11.335 3.530 16.542 1.00 82.81 361 SER A CA 1
ATOM 2872 C C . SER A 1 361 ? 9.922 4.086 16.301 1.00 82.81 361 SER A C 1
ATOM 2874 O O . SER A 1 361 ? 9.569 4.434 15.177 1.00 82.81 361 SER A O 1
ATOM 2876 N N . GLN A 1 362 ? 9.101 4.189 17.356 1.00 78.81 362 GLN A N 1
ATOM 2877 C CA . GLN A 1 362 ? 7.694 4.617 17.242 1.00 78.81 362 GLN A CA 1
ATOM 2878 C C . GLN A 1 362 ? 7.518 5.984 16.560 1.00 78.81 362 GLN A C 1
ATOM 2880 O O . GLN A 1 362 ? 6.520 6.178 15.869 1.00 78.81 362 GLN A O 1
ATOM 2885 N N . ASP A 1 363 ? 8.488 6.886 16.725 1.00 79.50 363 ASP A N 1
ATOM 2886 C CA . ASP A 1 363 ? 8.464 8.242 16.166 1.00 79.50 363 ASP A CA 1
ATOM 2887 C C . ASP A 1 363 ? 8.855 8.281 14.673 1.00 79.50 363 ASP A C 1
ATOM 2889 O O . ASP A 1 363 ? 8.557 9.246 13.975 1.00 79.50 363 ASP A O 1
ATOM 2893 N N . GLU A 1 364 ? 9.503 7.228 14.165 1.00 80.25 364 GLU A N 1
ATOM 2894 C CA . GLU A 1 364 ? 9.962 7.104 12.771 1.00 80.25 364 GLU A CA 1
ATOM 2895 C C . GLU A 1 364 ? 9.015 6.260 11.903 1.00 80.25 364 GLU A C 1
ATOM 2897 O O . GLU A 1 364 ? 9.181 6.176 10.681 1.00 80.25 364 GLU A O 1
ATOM 2902 N N . ILE A 1 365 ? 8.041 5.589 12.524 1.00 80.62 365 ILE A N 1
ATOM 2903 C CA . ILE A 1 365 ? 7.080 4.730 11.833 1.00 80.62 365 ILE A CA 1
ATOM 2904 C C . ILE A 1 365 ? 5.982 5.592 11.208 1.00 80.62 365 ILE A C 1
ATOM 2906 O O . ILE A 1 365 ? 5.298 6.360 11.885 1.00 80.62 365 ILE A O 1
ATOM 2910 N N . ASN A 1 366 ? 5.729 5.387 9.914 1.00 81.75 366 ASN A N 1
ATOM 2911 C CA . ASN A 1 366 ? 4.479 5.825 9.304 1.00 81.75 366 ASN A CA 1
ATOM 2912 C C . ASN A 1 366 ? 3.347 4.907 9.793 1.00 81.75 366 ASN A C 1
ATOM 2914 O O . ASN A 1 366 ? 3.094 3.853 9.212 1.00 81.75 366 ASN A O 1
ATOM 2918 N N . VAL A 1 367 ? 2.690 5.300 10.889 1.00 84.12 367 VAL A N 1
ATOM 2919 C CA . VAL A 1 367 ? 1.662 4.488 11.566 1.00 84.12 367 VAL A CA 1
ATOM 2920 C C . VAL A 1 367 ? 0.525 4.123 10.618 1.00 84.12 367 VAL A C 1
ATOM 2922 O O . VAL A 1 367 ? 0.131 2.966 10.567 1.00 84.12 367 VAL A O 1
ATOM 2925 N N . LYS A 1 368 ? 0.056 5.073 9.796 1.00 85.12 368 LYS A N 1
ATOM 2926 C CA . LYS A 1 368 ? -1.037 4.815 8.849 1.00 85.12 368 LYS A CA 1
ATOM 2927 C C . LYS A 1 368 ? -0.648 3.752 7.824 1.00 85.12 368 LYS A C 1
ATOM 2929 O O . LYS A 1 368 ? -1.431 2.843 7.579 1.00 85.12 368 LYS A O 1
ATOM 2934 N N . ALA A 1 369 ? 0.560 3.834 7.262 1.00 81.75 369 ALA A N 1
ATOM 2935 C CA . ALA A 1 369 ? 1.066 2.821 6.334 1.00 81.75 369 ALA A CA 1
ATOM 2936 C C . ALA A 1 369 ? 1.238 1.453 7.011 1.00 81.75 369 ALA A C 1
ATOM 2938 O O . ALA A 1 369 ? 0.854 0.431 6.448 1.00 81.75 369 ALA A O 1
ATOM 2939 N N . SER A 1 370 ? 1.748 1.436 8.243 1.00 86.75 370 SER A N 1
ATOM 2940 C CA . SER A 1 370 ? 1.900 0.202 9.013 1.00 86.75 370 SER A CA 1
ATOM 2941 C C . SER A 1 370 ? 0.555 -0.459 9.332 1.00 86.75 370 SER A C 1
ATOM 2943 O O . SER A 1 370 ? 0.409 -1.669 9.199 1.00 86.75 370 SER A O 1
ATOM 2945 N N . ASP A 1 371 ? -0.467 0.330 9.654 1.00 89.62 371 ASP A N 1
ATOM 2946 C CA . ASP A 1 371 ? -1.817 -0.178 9.881 1.00 89.62 371 ASP A CA 1
ATOM 2947 C C . ASP A 1 371 ? -2.430 -0.758 8.596 1.00 89.62 371 ASP A C 1
ATOM 2949 O O . ASP A 1 371 ? -3.114 -1.783 8.648 1.00 89.62 371 ASP A O 1
ATOM 2953 N N . MET A 1 372 ? -2.145 -0.172 7.423 1.00 90.19 372 MET A N 1
ATOM 2954 C CA . MET A 1 372 ? -2.573 -0.753 6.142 1.00 90.19 372 MET A CA 1
ATOM 2955 C C . MET A 1 372 ? -2.012 -2.162 5.940 1.00 90.19 372 MET A C 1
ATOM 2957 O O . MET A 1 372 ? -2.731 -3.025 5.435 1.00 90.19 372 MET A O 1
ATOM 2961 N N . TRP A 1 373 ? -0.788 -2.434 6.399 1.00 90.81 373 TRP A N 1
ATOM 2962 C CA . TRP A 1 373 ? -0.245 -3.789 6.389 1.00 90.81 373 TRP A CA 1
ATOM 2963 C C . TRP A 1 373 ? -1.085 -4.735 7.242 1.00 90.81 373 TRP A C 1
ATOM 2965 O O . TRP A 1 373 ? -1.503 -5.792 6.769 1.00 90.81 373 TRP A O 1
ATOM 2975 N N . SER A 1 374 ? -1.372 -4.355 8.489 1.00 92.88 374 SER A N 1
ATOM 2976 C CA . SER A 1 374 ? -2.222 -5.146 9.382 1.00 92.88 374 SER A CA 1
ATOM 2977 C C . SER A 1 374 ? -3.587 -5.434 8.750 1.00 92.88 374 SER A C 1
ATOM 2979 O O . SER A 1 374 ? -4.083 -6.560 8.820 1.00 92.88 374 SER A O 1
ATOM 2981 N N . TYR A 1 375 ? -4.165 -4.442 8.067 1.00 94.88 375 TYR A N 1
ATOM 2982 C CA . TYR A 1 375 ? -5.403 -4.598 7.310 1.00 94.88 375 TYR A CA 1
ATOM 2983 C C . TYR A 1 375 ? -5.259 -5.568 6.130 1.00 94.88 375 TYR A C 1
ATOM 2985 O O . TYR A 1 375 ? -6.155 -6.374 5.888 1.00 94.88 375 TYR A O 1
ATOM 2993 N N . ALA A 1 376 ? -4.125 -5.569 5.431 1.00 93.56 376 ALA A N 1
ATOM 2994 C CA . ALA A 1 376 ? -3.857 -6.521 4.357 1.00 93.56 376 ALA A CA 1
ATOM 2995 C C . ALA A 1 376 ? -3.853 -7.974 4.852 1.00 93.56 376 ALA A C 1
ATOM 2997 O O . ALA A 1 376 ? -4.408 -8.855 4.196 1.00 93.56 376 ALA A O 1
ATOM 2998 N N . ILE A 1 377 ? -3.271 -8.216 6.029 1.00 95.38 377 ILE A N 1
ATOM 2999 C CA . ILE A 1 377 ? -3.258 -9.541 6.659 1.00 95.38 377 ILE A CA 1
ATOM 3000 C C . ILE A 1 377 ? -4.675 -9.958 7.076 1.00 95.38 377 ILE A C 1
ATOM 3002 O O . ILE A 1 377 ? -5.059 -11.104 6.858 1.00 95.38 377 ILE A O 1
ATOM 3006 N N . LEU A 1 378 ? -5.496 -9.025 7.575 1.00 96.12 378 LEU A N 1
ATOM 3007 C CA . LEU A 1 378 ? -6.917 -9.278 7.852 1.00 96.12 378 LEU A CA 1
ATOM 3008 C C . LEU A 1 378 ? -7.707 -9.640 6.589 1.00 96.12 378 LEU A C 1
ATOM 3010 O O . LEU A 1 378 ? -8.516 -10.565 6.614 1.00 96.12 378 LEU A O 1
ATOM 3014 N N . LEU A 1 379 ? -7.479 -8.926 5.483 1.00 95.31 379 LEU A N 1
ATOM 3015 C CA . LEU A 1 379 ? -8.088 -9.238 4.188 1.00 95.31 379 LEU A CA 1
ATOM 3016 C C . LEU A 1 379 ? -7.672 -10.623 3.692 1.00 95.31 379 LEU A C 1
ATOM 3018 O O . LEU A 1 379 ? -8.510 -11.369 3.186 1.00 95.31 379 LEU A O 1
ATOM 3022 N N . TRP A 1 380 ? -6.394 -10.967 3.856 1.00 95.31 380 TRP A N 1
ATOM 3023 C CA . TRP A 1 380 ? -5.875 -12.284 3.517 1.00 95.31 380 TRP A CA 1
ATOM 3024 C C . TRP A 1 380 ? -6.556 -13.376 4.351 1.00 95.31 380 TRP A C 1
ATOM 3026 O O . TRP A 1 380 ? -7.124 -14.288 3.762 1.00 95.31 380 TRP A O 1
ATOM 3036 N N . GLU A 1 381 ? -6.632 -13.238 5.680 1.00 95.00 381 GLU A N 1
ATOM 3037 C CA . GLU A 1 381 ? -7.347 -14.188 6.555 1.00 95.00 381 GLU A CA 1
ATOM 3038 C C . GLU A 1 381 ? -8.830 -14.329 6.191 1.00 95.00 381 GLU A C 1
ATOM 3040 O O . GLU A 1 381 ? -9.386 -15.429 6.194 1.00 95.00 381 GLU A O 1
ATOM 3045 N N . LEU A 1 382 ? -9.496 -13.215 5.876 1.00 94.38 382 LEU A N 1
ATOM 3046 C CA . LEU A 1 382 ? -10.894 -13.217 5.449 1.00 94.38 382 LEU A CA 1
ATOM 3047 C C . LEU A 1 382 ? -11.083 -13.962 4.122 1.00 94.38 382 LEU A C 1
ATOM 3049 O O . LEU A 1 382 ? -12.131 -14.578 3.929 1.00 94.38 382 LEU A O 1
ATOM 3053 N N . ALA A 1 383 ? -10.100 -13.910 3.224 1.00 93.25 383 ALA A N 1
ATOM 3054 C CA . ALA A 1 383 ? -10.158 -14.558 1.919 1.00 93.25 383 ALA A CA 1
ATOM 3055 C C . ALA A 1 383 ? -9.762 -16.042 1.968 1.00 93.25 383 ALA A C 1
ATOM 3057 O O . ALA A 1 383 ? -10.404 -16.854 1.305 1.00 93.25 383 ALA A O 1
ATOM 3058 N N . THR A 1 384 ? -8.725 -16.402 2.729 1.00 92.44 384 THR A N 1
ATOM 3059 C CA . THR A 1 384 ? -8.170 -17.767 2.766 1.00 92.44 384 THR A CA 1
ATOM 3060 C C . THR A 1 384 ? -8.778 -18.636 3.855 1.00 92.44 384 THR A C 1
ATOM 3062 O O . THR A 1 384 ? -8.809 -19.851 3.704 1.00 92.44 384 THR A O 1
ATOM 3065 N N . ARG A 1 385 ? -9.288 -18.029 4.937 1.00 91.69 385 ARG A N 1
ATOM 3066 C CA . ARG A 1 385 ? -9.666 -18.722 6.184 1.00 91.69 385 ARG A CA 1
ATOM 3067 C C . ARG A 1 385 ? -8.496 -19.446 6.852 1.00 91.69 385 ARG A C 1
ATOM 3069 O O . ARG A 1 385 ? -8.706 -20.361 7.639 1.00 91.69 385 ARG A O 1
ATOM 3076 N N . GLU A 1 386 ? -7.273 -19.020 6.561 1.00 92.75 386 GLU A N 1
ATOM 3077 C CA . GLU A 1 386 ? -6.054 -19.583 7.133 1.00 92.75 386 GLU A CA 1
ATOM 3078 C C . GLU A 1 386 ? -5.436 -18.626 8.153 1.00 92.75 386 GLU A C 1
ATOM 3080 O O . GLU A 1 386 ? -5.703 -17.424 8.145 1.00 92.75 386 GLU A O 1
ATOM 3085 N N . VAL A 1 387 ? -4.596 -19.158 9.042 1.00 93.06 387 VAL A N 1
ATOM 3086 C CA . VAL A 1 387 ? -3.802 -18.355 9.981 1.00 93.06 387 VAL A CA 1
ATOM 3087 C C . VAL A 1 387 ? -2.475 -17.985 9.302 1.00 93.06 387 VAL A C 1
ATOM 3089 O O . VAL A 1 387 ? -1.792 -18.881 8.803 1.00 93.06 387 VAL A O 1
ATOM 3092 N N . PRO A 1 388 ? -2.070 -16.701 9.278 1.00 93.12 388 PRO A N 1
ATOM 3093 C CA . PRO A 1 388 ? -0.869 -16.277 8.563 1.00 93.12 388 PRO A CA 1
ATOM 3094 C C . PRO A 1 388 ? 0.389 -16.906 9.174 1.00 93.12 388 PRO A C 1
ATOM 3096 O O . PRO A 1 388 ? 0.620 -16.783 10.378 1.00 93.12 388 PRO A O 1
ATOM 3099 N N . PHE A 1 389 ? 1.205 -17.547 8.330 1.00 93.69 389 PHE A N 1
ATOM 3100 C CA . PHE A 1 389 ? 2.463 -18.211 8.709 1.00 93.69 389 PHE A CA 1
ATOM 3101 C C . PHE A 1 389 ? 2.305 -19.239 9.841 1.00 93.69 389 PHE A C 1
ATOM 3103 O O . PHE A 1 389 ? 3.131 -19.307 10.752 1.00 93.69 389 PHE A O 1
ATOM 3110 N N . SER A 1 390 ? 1.219 -20.020 9.821 1.00 91.12 390 SER A N 1
ATOM 3111 C CA . SER A 1 390 ? 0.892 -20.991 10.877 1.00 91.12 390 SER A CA 1
ATOM 3112 C C . SER A 1 390 ? 1.963 -22.062 11.121 1.00 91.12 390 SER A C 1
ATOM 3114 O O . SER A 1 390 ? 1.951 -22.723 12.156 1.00 91.12 390 SER A O 1
ATOM 3116 N N . ASP A 1 391 ? 2.855 -22.259 10.156 1.00 92.50 391 ASP A N 1
ATOM 3117 C CA . ASP A 1 391 ? 3.979 -23.189 10.166 1.00 92.50 391 ASP A CA 1
ATOM 3118 C C . ASP A 1 391 ? 5.215 -22.668 10.922 1.00 92.50 391 ASP A C 1
ATOM 3120 O O . ASP A 1 391 ? 6.107 -23.455 11.240 1.00 92.50 391 ASP A O 1
ATOM 3124 N N . LEU A 1 392 ? 5.269 -21.373 11.247 1.00 93.94 392 LEU A N 1
ATOM 3125 C CA . LEU A 1 392 ? 6.420 -20.720 11.872 1.00 93.94 392 LEU A CA 1
ATOM 3126 C C . LEU A 1 392 ? 6.100 -20.217 13.285 1.00 93.94 392 LEU A C 1
ATOM 3128 O O . LEU A 1 392 ? 4.980 -19.813 13.603 1.00 93.94 392 LEU A O 1
ATOM 3132 N N . SER A 1 393 ? 7.111 -20.173 14.154 1.00 94.06 393 SER A N 1
ATOM 3133 C CA . SER A 1 393 ? 6.969 -19.527 15.462 1.00 94.06 393 SER A CA 1
ATOM 3134 C C . SER A 1 393 ? 6.899 -18.002 15.330 1.00 94.06 393 SER A C 1
ATOM 3136 O O . SER A 1 393 ? 7.485 -17.416 14.419 1.00 94.06 393 SER A O 1
ATOM 3138 N N . SER A 1 394 ? 6.265 -17.313 16.290 1.00 91.38 394 SER A N 1
ATOM 3139 C CA . SER A 1 394 ? 6.209 -15.840 16.284 1.00 91.38 394 SER A CA 1
ATOM 3140 C C . SER A 1 394 ? 7.597 -15.193 16.173 1.00 91.38 394 SER A C 1
ATOM 3142 O O . SER A 1 394 ? 7.743 -14.169 15.517 1.00 91.38 394 SER A O 1
ATOM 3144 N N . MET A 1 395 ? 8.631 -15.777 16.787 1.00 91.12 395 MET A N 1
ATOM 3145 C CA . MET A 1 395 ? 9.992 -15.239 16.696 1.00 91.12 395 MET A CA 1
ATOM 3146 C C . MET A 1 395 ? 10.550 -15.337 15.272 1.00 91.12 395 MET A C 1
ATOM 3148 O O . MET A 1 395 ? 11.081 -14.351 14.765 1.00 91.12 395 MET A O 1
ATOM 3152 N N . GLU A 1 396 ? 10.395 -16.489 14.617 1.00 93.75 396 GLU A N 1
ATOM 3153 C CA . GLU A 1 396 ? 10.826 -16.687 13.228 1.00 93.75 396 GLU A CA 1
ATOM 3154 C C . GLU A 1 396 ? 10.062 -15.770 12.275 1.00 93.75 396 GLU A C 1
ATOM 3156 O O . GLU A 1 396 ? 10.679 -15.115 11.440 1.00 93.75 396 GLU A O 1
ATOM 3161 N N . VAL A 1 397 ? 8.741 -15.656 12.443 1.00 94.12 397 VAL A N 1
ATOM 3162 C CA . VAL A 1 397 ? 7.902 -14.748 11.647 1.00 94.12 397 VAL A CA 1
ATOM 3163 C C . VAL A 1 397 ? 8.397 -13.311 11.772 1.00 94.12 397 VAL A C 1
ATOM 3165 O O . VAL A 1 397 ? 8.641 -12.660 10.761 1.00 94.12 397 VAL A O 1
ATOM 3168 N N . GLY A 1 398 ? 8.604 -12.818 12.997 1.00 91.31 398 GLY A N 1
ATOM 3169 C CA . GLY A 1 398 ? 9.099 -11.457 13.212 1.00 91.31 398 GLY A CA 1
ATOM 3170 C C . GLY A 1 398 ? 10.474 -11.220 12.589 1.00 91.31 398 GLY A C 1
ATOM 3171 O O . GLY A 1 398 ? 10.684 -10.193 11.950 1.00 91.31 398 GLY A O 1
ATOM 3172 N N . MET A 1 399 ? 11.387 -12.187 12.715 1.00 90.06 399 MET A N 1
ATOM 3173 C CA . MET A 1 399 ? 12.731 -12.106 12.136 1.00 90.06 399 MET A CA 1
ATOM 3174 C C . MET A 1 399 ? 12.698 -12.068 10.607 1.00 90.06 399 MET A C 1
ATOM 3176 O O . MET A 1 399 ? 13.337 -11.204 10.008 1.00 90.06 399 MET A O 1
ATOM 3180 N N . LYS A 1 400 ? 11.914 -12.944 9.974 1.00 88.06 400 LYS A N 1
ATOM 3181 C CA . LYS A 1 400 ? 11.795 -12.997 8.514 1.00 88.06 400 LYS A CA 1
ATOM 3182 C C . LYS A 1 400 ? 11.042 -11.800 7.940 1.00 88.06 400 LYS A C 1
ATOM 3184 O O . LYS A 1 400 ? 11.431 -11.287 6.898 1.00 88.06 400 LYS A O 1
ATOM 3189 N N . ILE A 1 401 ? 9.999 -11.303 8.605 1.00 88.38 401 ILE A N 1
ATOM 3190 C CA . ILE A 1 401 ? 9.318 -10.074 8.164 1.00 88.38 401 ILE A CA 1
ATOM 3191 C C . ILE A 1 401 ? 10.292 -8.894 8.221 1.00 88.38 401 ILE A C 1
ATOM 3193 O O . ILE A 1 401 ? 10.420 -8.169 7.238 1.00 88.38 401 ILE A O 1
ATOM 3197 N N . ALA A 1 402 ? 11.011 -8.731 9.334 1.00 84.50 402 ALA A N 1
ATOM 3198 C CA . ALA A 1 402 ? 11.919 -7.604 9.525 1.00 84.50 402 ALA A CA 1
ATOM 3199 C C . ALA A 1 402 ? 13.151 -7.651 8.602 1.00 84.50 402 ALA A C 1
ATOM 3201 O O . ALA A 1 402 ? 13.543 -6.621 8.071 1.00 84.50 402 ALA A O 1
ATOM 3202 N N . HIS A 1 403 ? 13.775 -8.815 8.394 1.00 77.81 403 HIS A N 1
ATOM 3203 C CA . HIS A 1 403 ? 15.055 -8.894 7.670 1.00 77.81 403 HIS A CA 1
ATOM 3204 C C . HIS A 1 403 ? 14.960 -9.442 6.249 1.00 77.81 403 HIS A C 1
ATOM 3206 O O . HIS A 1 403 ? 15.803 -9.113 5.419 1.00 77.81 403 HIS A O 1
ATOM 3212 N N . GLU A 1 404 ? 13.960 -10.271 5.963 1.00 77.88 404 GLU A N 1
ATOM 3213 C CA . GLU A 1 404 ? 13.798 -10.939 4.665 1.00 77.88 404 GLU A CA 1
ATOM 3214 C C . GLU A 1 404 ? 12.585 -10.402 3.896 1.00 77.88 404 GLU A C 1
ATOM 3216 O O . GLU A 1 404 ? 12.348 -10.789 2.756 1.00 77.88 404 GLU A O 1
ATOM 3221 N N . GLY A 1 405 ? 11.795 -9.516 4.510 1.00 73.19 405 GLY A N 1
ATOM 3222 C CA . GLY A 1 405 ? 10.585 -8.993 3.901 1.00 73.19 405 GLY A CA 1
ATOM 3223 C C . GLY A 1 405 ? 9.530 -10.073 3.647 1.00 73.19 405 GLY A C 1
ATOM 3224 O O . GLY A 1 405 ? 8.800 -9.983 2.661 1.00 73.19 405 GLY A O 1
ATOM 3225 N N . LEU A 1 406 ? 9.409 -11.074 4.523 1.00 83.69 406 LEU A N 1
ATOM 3226 C CA . LEU A 1 406 ? 8.397 -12.126 4.394 1.00 83.69 406 LEU A CA 1
ATOM 3227 C C . LEU A 1 406 ? 6.983 -11.539 4.202 1.00 83.69 406 LEU A C 1
ATOM 3229 O O . LEU A 1 406 ? 6.538 -10.692 4.977 1.00 83.69 406 LEU A O 1
ATOM 3233 N N . ARG A 1 407 ? 6.273 -11.999 3.165 1.00 86.00 407 ARG A N 1
ATOM 3234 C CA . ARG A 1 407 ? 4.882 -11.632 2.844 1.00 86.00 407 ARG A CA 1
ATOM 3235 C C . ARG A 1 407 ? 4.017 -12.890 2.773 1.00 86.00 407 ARG A C 1
ATOM 3237 O O . ARG A 1 407 ? 4.527 -13.975 2.499 1.00 86.00 407 ARG A O 1
ATOM 3244 N N . VAL A 1 408 ? 2.708 -12.748 2.984 1.00 88.31 408 VAL A N 1
ATOM 3245 C CA . VAL A 1 408 ? 1.760 -13.851 2.760 1.00 88.31 408 VAL A CA 1
ATOM 3246 C C . VAL A 1 408 ? 1.648 -14.163 1.265 1.00 88.31 408 VAL A C 1
ATOM 3248 O O . VAL A 1 408 ? 1.568 -13.255 0.434 1.00 88.31 408 VAL A O 1
ATOM 3251 N N . ALA A 1 409 ? 1.627 -15.448 0.913 1.00 86.12 409 ALA A N 1
ATOM 3252 C CA . ALA A 1 409 ? 1.369 -15.877 -0.457 1.00 86.12 409 ALA A CA 1
ATOM 3253 C C . ALA A 1 409 ? -0.129 -15.744 -0.773 1.00 86.12 409 ALA A C 1
ATOM 3255 O O . ALA A 1 409 ? -0.974 -16.094 0.049 1.00 86.12 409 ALA A O 1
ATOM 3256 N N . ILE A 1 410 ? -0.473 -15.244 -1.962 1.00 85.56 410 ILE A N 1
ATOM 3257 C CA . ILE A 1 410 ? -1.869 -15.133 -2.407 1.00 85.56 410 ILE A CA 1
ATOM 3258 C C . ILE A 1 410 ? -2.206 -16.394 -3.217 1.00 85.56 410 ILE A C 1
ATOM 3260 O O . ILE A 1 410 ? -1.724 -16.510 -4.346 1.00 85.56 410 ILE A O 1
ATOM 3264 N N . PRO A 1 411 ? -2.989 -17.349 -2.676 1.00 82.81 411 PRO A N 1
ATOM 3265 C CA . PRO A 1 411 ? -3.270 -18.600 -3.369 1.00 82.81 411 PRO A CA 1
ATOM 3266 C C . PRO A 1 411 ? -4.103 -18.390 -4.647 1.00 82.81 411 PRO A C 1
ATOM 3268 O O . PRO A 1 411 ? -4.917 -17.458 -4.724 1.00 82.81 411 PRO A O 1
ATOM 3271 N N . PRO A 1 412 ? -3.944 -19.270 -5.655 1.00 75.94 412 PRO A N 1
ATOM 3272 C CA . PRO A 1 412 ? -4.783 -19.248 -6.846 1.00 75.94 412 PRO A CA 1
ATOM 3273 C C . PRO A 1 412 ? -6.245 -19.524 -6.463 1.00 75.94 412 PRO A C 1
ATOM 3275 O O . PRO A 1 412 ? -6.532 -20.442 -5.701 1.00 75.94 412 PRO A O 1
ATOM 3278 N N . GLY A 1 413 ? -7.176 -18.724 -6.990 1.00 77.12 413 GLY A N 1
ATOM 3279 C CA . GLY A 1 413 ? -8.616 -18.835 -6.701 1.00 77.12 413 GLY A CA 1
ATOM 3280 C C . GLY A 1 413 ? -9.210 -17.643 -5.944 1.00 77.12 413 GLY A C 1
ATOM 3281 O O . GLY A 1 413 ? -10.427 -17.464 -5.952 1.00 77.12 413 GLY A O 1
ATOM 3282 N N . ILE A 1 414 ? -8.377 -16.773 -5.362 1.00 85.69 414 ILE A N 1
ATOM 3283 C CA . ILE A 1 414 ? -8.829 -15.478 -4.834 1.00 85.69 414 ILE A CA 1
ATOM 3284 C C . ILE A 1 414 ? -9.185 -14.537 -5.997 1.00 85.69 414 ILE A C 1
ATOM 3286 O O . ILE A 1 414 ? -8.512 -14.504 -7.027 1.00 85.69 414 ILE A O 1
ATOM 3290 N N . SER A 1 415 ? -10.243 -13.736 -5.823 1.00 84.00 415 SER A N 1
ATOM 3291 C CA . SER A 1 415 ? -10.623 -12.690 -6.783 1.00 84.00 415 SER A CA 1
ATOM 3292 C C . SER A 1 415 ? -9.452 -11.748 -7.078 1.00 84.00 415 SER A C 1
ATOM 3294 O O . SER A 1 415 ? -8.810 -11.243 -6.155 1.00 84.00 415 SER A O 1
ATOM 3296 N N . GLN A 1 416 ? -9.229 -11.427 -8.357 1.00 78.38 416 GLN A N 1
ATOM 3297 C CA . GLN A 1 416 ? -8.175 -10.496 -8.783 1.00 78.38 416 GLN A CA 1
ATOM 3298 C C . GLN A 1 416 ? -8.261 -9.140 -8.068 1.00 78.38 416 GLN A C 1
ATOM 3300 O O . GLN A 1 416 ? -7.236 -8.554 -7.725 1.00 78.38 416 GLN A O 1
ATOM 3305 N N . HIS A 1 417 ? -9.474 -8.656 -7.784 1.00 81.81 417 HIS A N 1
ATOM 3306 C CA . HIS A 1 417 ? -9.671 -7.406 -7.048 1.00 81.81 417 HIS A CA 1
ATOM 3307 C C . HIS A 1 417 ? -9.206 -7.506 -5.593 1.00 81.81 417 HIS A C 1
ATOM 3309 O O . HIS A 1 417 ? -8.563 -6.583 -5.099 1.00 81.81 417 HIS A O 1
ATOM 3315 N N . MET A 1 418 ? -9.487 -8.628 -4.923 1.00 86.62 418 MET A N 1
ATOM 3316 C CA . MET A 1 418 ? -9.047 -8.862 -3.546 1.00 86.62 418 MET A CA 1
ATOM 3317 C C . MET A 1 418 ? -7.529 -9.046 -3.484 1.00 86.62 418 MET A C 1
ATOM 3319 O O . MET A 1 418 ? -6.868 -8.412 -2.669 1.00 86.62 418 MET A O 1
ATOM 3323 N N . ALA A 1 419 ? -6.961 -9.832 -4.403 1.00 85.44 419 ALA A N 1
ATOM 3324 C CA . ALA A 1 419 ? -5.516 -10.004 -4.526 1.00 85.44 419 ALA A CA 1
ATOM 3325 C C . ALA A 1 419 ? -4.802 -8.659 -4.738 1.00 85.44 419 ALA A C 1
ATOM 3327 O O . ALA A 1 419 ? -3.813 -8.358 -4.069 1.00 85.44 419 ALA A O 1
ATOM 3328 N N . LYS A 1 420 ? -5.338 -7.813 -5.626 1.00 82.06 420 LYS A N 1
ATOM 3329 C CA . LYS A 1 420 ? -4.822 -6.463 -5.865 1.00 82.06 420 LYS A CA 1
ATOM 3330 C C . LYS A 1 420 ? -4.918 -5.582 -4.620 1.00 82.06 420 LYS A C 1
ATOM 3332 O O . LYS A 1 420 ? -3.955 -4.891 -4.307 1.00 82.06 420 LYS A O 1
ATOM 3337 N N . LEU A 1 421 ? -6.043 -5.615 -3.905 1.00 85.38 421 LEU A N 1
ATOM 3338 C CA . LEU A 1 421 ? -6.223 -4.842 -2.676 1.00 85.38 421 LEU A CA 1
ATOM 3339 C C . LEU A 1 421 ? -5.217 -5.262 -1.595 1.00 85.38 421 LEU A C 1
ATOM 3341 O O . LEU A 1 421 ? -4.552 -4.402 -1.029 1.00 85.38 421 LEU A O 1
ATOM 3345 N N . ILE A 1 422 ? -5.039 -6.569 -1.375 1.00 88.81 422 ILE A N 1
ATOM 3346 C CA . ILE A 1 422 ? -4.049 -7.109 -0.431 1.00 88.81 422 ILE A CA 1
ATOM 3347 C C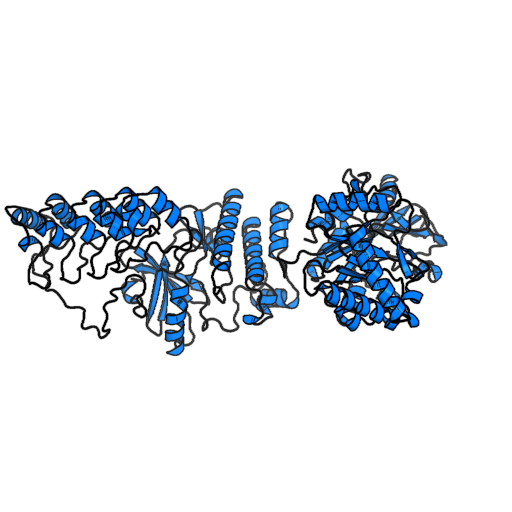 . ILE A 1 422 ? -2.638 -6.614 -0.788 1.00 88.81 422 ILE A C 1
ATOM 3349 O O . ILE A 1 422 ? -1.924 -6.123 0.083 1.00 88.81 422 ILE A O 1
ATOM 3353 N N . ARG A 1 423 ? -2.246 -6.661 -2.071 1.00 82.38 423 ARG A N 1
ATOM 3354 C CA . ARG A 1 423 ? -0.937 -6.154 -2.534 1.00 82.38 423 ARG A CA 1
ATOM 3355 C C . ARG A 1 423 ? -0.750 -4.660 -2.269 1.00 82.38 423 ARG A C 1
ATOM 3357 O O . ARG A 1 423 ? 0.316 -4.267 -1.812 1.00 82.38 423 ARG A O 1
ATOM 3364 N N . ILE A 1 424 ? -1.776 -3.846 -2.528 1.00 81.06 424 ILE A N 1
ATOM 3365 C CA . ILE A 1 424 ? -1.745 -2.400 -2.254 1.00 81.06 424 ILE A CA 1
ATOM 3366 C C . ILE A 1 424 ? -1.542 -2.149 -0.758 1.00 81.06 424 ILE A C 1
ATOM 3368 O O . ILE A 1 424 ? -0.708 -1.332 -0.376 1.00 81.06 424 ILE A O 1
ATOM 3372 N N . CYS A 1 425 ? -2.287 -2.860 0.089 1.00 86.81 425 CYS A N 1
ATOM 3373 C CA . CYS A 1 425 ? -2.246 -2.676 1.534 1.00 86.81 425 CYS A CA 1
ATOM 3374 C C . CYS A 1 425 ? -0.933 -3.178 2.174 1.00 86.81 425 CYS A C 1
ATOM 3376 O O . CYS A 1 425 ? -0.518 -2.615 3.178 1.00 86.81 425 CYS A O 1
ATOM 3378 N N . MET A 1 426 ? -0.249 -4.175 1.592 1.00 83.06 426 MET A N 1
ATOM 3379 C CA . MET A 1 426 ? 1.080 -4.646 2.044 1.00 83.06 426 MET A CA 1
ATOM 3380 C C . MET A 1 426 ? 2.260 -3.801 1.533 1.00 83.06 426 MET A C 1
ATOM 3382 O O . MET A 1 426 ? 3.420 -4.159 1.763 1.00 83.06 426 MET A O 1
ATOM 3386 N N . ASN A 1 427 ? 2.007 -2.722 0.791 1.00 72.38 427 ASN A N 1
ATOM 3387 C CA . ASN A 1 427 ? 3.076 -1.870 0.291 1.00 72.38 427 ASN A CA 1
ATOM 3388 C C . ASN A 1 427 ? 3.658 -0.995 1.416 1.00 72.38 427 ASN A C 1
ATOM 3390 O O . ASN A 1 427 ? 2.905 -0.458 2.222 1.00 72.38 427 ASN A O 1
ATOM 3394 N N . GLU A 1 428 ? 4.984 -0.820 1.444 1.00 60.03 428 GLU A N 1
ATOM 3395 C CA . GLU A 1 428 ? 5.688 -0.049 2.488 1.00 60.03 428 GLU A CA 1
ATOM 3396 C C . GLU A 1 428 ? 5.288 1.436 2.497 1.00 60.03 428 GLU A C 1
ATOM 3398 O O . GLU A 1 428 ? 5.255 2.083 3.543 1.00 60.03 428 GLU A O 1
ATOM 3403 N N . ASP A 1 429 ? 4.925 1.964 1.326 1.00 58.25 429 ASP A N 1
ATOM 3404 C CA . ASP A 1 429 ? 4.312 3.279 1.167 1.00 58.25 429 ASP A CA 1
ATOM 3405 C C . ASP A 1 429 ? 3.046 3.149 0.301 1.00 58.25 429 ASP A C 1
ATOM 3407 O O . ASP A 1 429 ? 3.103 3.288 -0.925 1.00 58.25 429 ASP A O 1
ATOM 3411 N N . PRO A 1 430 ? 1.877 2.863 0.907 1.00 48.47 430 PRO A N 1
ATOM 3412 C CA . PRO A 1 430 ? 0.623 2.730 0.170 1.00 48.47 430 PRO A CA 1
ATOM 3413 C C . PRO A 1 430 ? 0.215 4.033 -0.543 1.00 48.47 430 PRO A C 1
ATOM 3415 O O . PRO A 1 430 ? -0.635 3.998 -1.433 1.00 48.47 430 PRO A O 1
ATOM 3418 N N . GLY A 1 431 ? 0.814 5.176 -0.175 1.00 50.38 431 GLY A N 1
ATOM 3419 C CA . GLY A 1 431 ? 0.618 6.475 -0.819 1.00 50.38 431 GLY A CA 1
ATOM 3420 C C . GLY A 1 431 ? 1.531 6.734 -2.025 1.00 50.38 431 GLY A C 1
ATOM 3421 O O . GLY A 1 431 ? 1.252 7.651 -2.800 1.00 50.38 431 GLY A O 1
ATOM 3422 N N . LYS A 1 432 ? 2.588 5.933 -2.227 1.00 59.19 432 LYS A N 1
ATOM 3423 C CA . LYS A 1 432 ? 3.545 6.064 -3.337 1.00 59.19 432 LYS A CA 1
ATOM 3424 C C . LYS A 1 432 ? 3.492 4.804 -4.218 1.00 59.19 432 LYS A C 1
ATOM 3426 O O . LYS A 1 432 ? 4.263 3.867 -4.002 1.00 59.19 432 LYS A O 1
ATOM 3431 N N . PRO A 1 433 ? 2.581 4.753 -5.211 1.00 69.12 433 PRO A N 1
ATOM 3432 C CA . PRO A 1 433 ? 2.455 3.597 -6.095 1.00 69.12 433 PRO A CA 1
ATOM 3433 C C . PRO A 1 433 ? 3.766 3.340 -6.839 1.00 69.12 433 PRO A C 1
ATOM 3435 O O . PRO A 1 433 ? 4.495 4.283 -7.181 1.00 69.12 433 PRO A O 1
ATOM 3438 N N . ARG A 1 434 ? 4.063 2.066 -7.117 1.00 87.62 434 ARG A N 1
ATOM 3439 C CA . ARG A 1 434 ? 5.274 1.726 -7.870 1.00 87.62 434 ARG A CA 1
ATOM 3440 C C . ARG A 1 434 ? 5.206 2.288 -9.284 1.00 87.62 434 ARG A C 1
ATOM 3442 O O . ARG A 1 434 ? 4.149 2.414 -9.912 1.00 87.62 434 ARG A O 1
ATOM 3449 N N . ARG A 1 435 ? 6.372 2.657 -9.802 1.00 93.06 435 ARG A N 1
ATOM 3450 C CA . ARG A 1 435 ? 6.501 3.246 -11.133 1.00 93.06 435 ARG A CA 1
ATOM 3451 C C . ARG A 1 435 ? 6.398 2.151 -12.194 1.00 93.06 435 ARG A C 1
ATOM 3453 O O . ARG A 1 435 ? 7.070 1.130 -12.116 1.00 93.06 435 ARG A O 1
ATOM 3460 N N . ARG A 1 436 ? 5.559 2.379 -13.200 1.00 96.62 436 ARG A N 1
ATOM 3461 C CA . ARG A 1 436 ? 5.512 1.597 -14.438 1.00 96.62 436 ARG A CA 1
ATOM 3462 C C . ARG A 1 436 ? 5.855 2.560 -15.557 1.00 96.62 436 ARG A C 1
ATOM 3464 O O . ARG A 1 436 ? 4.999 3.333 -15.995 1.00 96.62 436 ARG A O 1
ATOM 3471 N N . VAL A 1 437 ? 7.138 2.601 -15.887 1.00 98.12 437 VAL A N 1
ATOM 3472 C CA . VAL A 1 437 ? 7.717 3.502 -16.878 1.00 98.12 437 VAL A CA 1
ATOM 3473 C C . VAL A 1 437 ? 7.719 2.784 -18.220 1.00 98.12 437 VAL A C 1
ATOM 3475 O O . VAL A 1 437 ? 8.261 1.691 -18.348 1.00 98.12 437 VAL A O 1
ATOM 3478 N N . CYS A 1 438 ? 7.091 3.376 -19.223 1.00 98.12 438 CYS A N 1
ATOM 3479 C CA . CYS A 1 438 ? 6.947 2.764 -20.535 1.00 98.12 438 CYS A CA 1
ATOM 3480 C C . CYS A 1 438 ? 7.559 3.661 -21.597 1.00 98.12 438 CYS A C 1
ATOM 3482 O O . CYS A 1 438 ? 7.100 4.791 -21.786 1.00 98.12 438 CYS A O 1
ATOM 3484 N N . TYR A 1 439 ? 8.557 3.154 -22.313 1.00 98.12 439 TYR A N 1
ATOM 3485 C CA . TYR A 1 439 ? 9.043 3.833 -23.503 1.00 98.12 439 TYR A CA 1
ATOM 3486 C C . TYR A 1 439 ? 8.061 3.655 -24.659 1.00 98.12 439 TYR A C 1
ATOM 3488 O O . TYR A 1 439 ? 7.540 2.566 -24.904 1.00 98.12 439 TYR A O 1
ATOM 3496 N N . PHE A 1 440 ? 7.821 4.744 -25.379 1.00 96.56 440 PHE A N 1
ATOM 3497 C CA . PHE A 1 440 ? 7.049 4.777 -26.612 1.00 96.56 440 PHE A CA 1
ATOM 3498 C C . PHE A 1 440 ? 7.890 5.416 -27.711 1.00 96.56 440 PHE A C 1
ATOM 3500 O O . PHE A 1 440 ? 8.390 6.531 -27.541 1.00 96.56 440 PHE A O 1
ATOM 3507 N N . VAL A 1 441 ? 8.009 4.730 -28.847 1.00 92.75 441 VAL A N 1
ATOM 3508 C CA . VAL A 1 441 ? 8.742 5.224 -30.013 1.00 92.75 441 VAL A CA 1
ATOM 3509 C C . VAL A 1 441 ? 7.763 5.501 -31.144 1.00 92.75 441 VAL A C 1
ATOM 3511 O O . VAL A 1 441 ? 6.932 4.667 -31.488 1.00 92.75 441 VAL A O 1
ATOM 3514 N N . ASN A 1 442 ? 7.874 6.672 -31.772 1.00 90.00 442 ASN A N 1
ATOM 3515 C CA . ASN A 1 442 ? 7.091 6.967 -32.970 1.00 90.00 442 ASN A CA 1
ATOM 3516 C C . ASN A 1 442 ? 7.759 6.349 -34.213 1.00 90.00 442 ASN A C 1
ATOM 3518 O O . ASN A 1 442 ? 8.600 6.980 -34.870 1.00 90.00 442 ASN A O 1
ATOM 3522 N N . ASP A 1 443 ? 7.420 5.092 -34.492 1.00 86.00 443 ASP A N 1
ATOM 3523 C CA . ASP A 1 443 ? 7.874 4.303 -35.647 1.00 86.00 443 ASP A CA 1
ATOM 3524 C C . ASP A 1 443 ? 6.828 4.216 -36.777 1.00 86.00 443 ASP A C 1
ATOM 3526 O O . ASP A 1 443 ? 7.120 3.694 -37.851 1.00 86.00 443 ASP A O 1
ATOM 3530 N N . GLY A 1 444 ? 5.626 4.758 -36.555 1.00 83.94 444 GLY A N 1
ATOM 3531 C CA . GLY A 1 444 ? 4.505 4.714 -37.494 1.00 83.94 444 GLY A CA 1
ATOM 3532 C C . GLY A 1 444 ? 3.662 3.434 -37.439 1.00 83.94 444 GLY A C 1
ATOM 3533 O O . GLY A 1 444 ? 2.630 3.388 -38.107 1.00 83.94 444 GLY A O 1
ATOM 3534 N N . GLN A 1 445 ? 4.046 2.428 -36.647 1.00 86.88 445 GLN A N 1
ATOM 3535 C CA . GLN A 1 445 ? 3.269 1.200 -36.453 1.00 86.88 445 GLN A CA 1
ATOM 3536 C C . GLN A 1 445 ? 2.298 1.353 -35.280 1.00 86.88 445 GLN A C 1
ATOM 3538 O O . GLN A 1 445 ? 1.079 1.316 -35.466 1.00 86.88 445 GLN A O 1
ATOM 3543 N N . LEU A 1 446 ? 2.828 1.591 -34.077 1.00 91.56 446 LEU A N 1
ATOM 3544 C CA . LEU A 1 446 ? 2.007 1.855 -32.900 1.00 91.56 446 LEU A CA 1
ATOM 3545 C C . LEU A 1 446 ? 1.657 3.345 -32.847 1.00 91.56 446 LEU A C 1
ATOM 3547 O O . LEU A 1 446 ? 2.495 4.201 -32.568 1.00 91.56 446 LEU A O 1
ATOM 3551 N N . LEU A 1 447 ? 0.388 3.669 -33.091 1.00 91.38 447 LEU A N 1
ATOM 3552 C CA . LEU A 1 447 ? -0.107 5.036 -32.949 1.00 91.38 447 LEU A CA 1
ATOM 3553 C C . LEU A 1 447 ? -0.332 5.382 -31.474 1.00 91.38 447 LEU A C 1
ATOM 3555 O O . LEU A 1 447 ? -0.909 4.597 -30.722 1.00 91.38 447 LEU A O 1
ATOM 3559 N N . ALA A 1 448 ? 0.032 6.604 -31.078 1.00 91.62 448 ALA A N 1
ATOM 3560 C CA . ALA A 1 448 ? -0.079 7.056 -29.691 1.00 91.62 448 ALA A CA 1
ATOM 3561 C C . ALA A 1 448 ? -1.500 6.909 -29.113 1.00 91.62 448 ALA A C 1
ATOM 3563 O O . ALA A 1 448 ? -1.664 6.549 -27.955 1.00 91.62 448 ALA A O 1
ATOM 3564 N N . ASN A 1 449 ? -2.543 7.117 -29.922 1.00 89.44 449 ASN A N 1
ATOM 3565 C CA . ASN A 1 449 ? -3.941 6.993 -29.494 1.00 89.44 449 ASN A CA 1
ATOM 3566 C C . ASN A 1 449 ? -4.409 5.546 -29.217 1.00 89.44 449 ASN A C 1
ATOM 3568 O O . ASN A 1 449 ? -5.526 5.364 -28.729 1.00 89.44 449 ASN A O 1
ATOM 3572 N N . LYS A 1 450 ? -3.591 4.534 -29.534 1.00 90.44 450 LYS A N 1
ATOM 3573 C CA . LYS A 1 450 ? -3.845 3.113 -29.249 1.00 90.44 450 LYS A CA 1
ATOM 3574 C C . LYS A 1 450 ? -3.227 2.640 -27.935 1.00 90.44 450 LYS A C 1
ATOM 3576 O O . LYS A 1 450 ? -3.491 1.510 -27.535 1.00 90.44 450 LYS A O 1
ATOM 3581 N N . ILE A 1 451 ? -2.433 3.474 -27.264 1.00 92.81 451 ILE A N 1
ATOM 3582 C CA . ILE A 1 451 ? -1.824 3.115 -25.982 1.00 92.81 451 ILE A CA 1
ATOM 3583 C C . ILE A 1 451 ? -2.912 3.018 -24.904 1.00 92.81 451 ILE A C 1
ATOM 3585 O O . ILE A 1 451 ? -3.658 3.971 -24.665 1.00 92.81 451 ILE A O 1
ATOM 3589 N N . ASP A 1 452 ? -2.976 1.873 -24.222 1.00 90.00 452 ASP A N 1
ATOM 3590 C CA . ASP A 1 452 ? -3.781 1.707 -23.012 1.00 90.00 452 ASP A CA 1
ATOM 3591 C C . ASP A 1 452 ? -3.094 2.429 -21.842 1.00 90.00 452 ASP A C 1
ATOM 3593 O O . ASP A 1 452 ? -2.072 1.995 -21.308 1.00 90.00 452 ASP A O 1
ATOM 3597 N N . THR A 1 453 ? -3.674 3.555 -21.427 1.00 87.19 453 THR A N 1
ATOM 3598 C CA . THR A 1 453 ? -3.139 4.408 -20.357 1.00 87.19 453 THR A CA 1
ATOM 3599 C C . THR A 1 453 ? -3.130 3.745 -18.980 1.00 87.19 453 THR A C 1
ATOM 3601 O O . THR A 1 453 ? -2.510 4.281 -18.069 1.00 87.19 453 THR A O 1
ATOM 3604 N N . SER A 1 454 ? -3.815 2.611 -18.788 1.00 88.94 454 SER A N 1
ATOM 3605 C CA . SER A 1 454 ? -3.788 1.878 -17.515 1.00 88.94 454 SER A CA 1
ATOM 3606 C C . SER A 1 454 ? -2.476 1.125 -17.285 1.00 88.94 454 SER A C 1
ATOM 3608 O O . SER A 1 454 ? -2.130 0.835 -16.137 1.00 88.94 454 SER A O 1
ATOM 3610 N N . LEU A 1 455 ? -1.740 0.823 -18.359 1.00 93.38 455 LEU A N 1
ATOM 3611 C CA . LEU A 1 455 ? -0.515 0.026 -18.315 1.00 93.38 455 LEU A CA 1
ATOM 3612 C C . LEU A 1 455 ? 0.612 0.756 -17.575 1.00 93.38 455 LEU A C 1
ATOM 3614 O O . LEU A 1 455 ? 1.351 0.148 -16.802 1.00 93.38 455 LEU A O 1
ATOM 3618 N N . CYS A 1 456 ? 0.695 2.073 -17.748 1.00 94.31 456 CYS A N 1
ATOM 3619 C CA . CYS A 1 456 ? 1.858 2.870 -17.379 1.00 94.31 456 CYS A CA 1
ATOM 3620 C C . CYS A 1 456 ? 1.477 3.980 -16.397 1.00 94.31 456 CYS A C 1
ATOM 3622 O O . CYS A 1 456 ? 0.418 4.591 -16.515 1.00 94.31 456 CYS A O 1
ATOM 3624 N N . THR A 1 457 ? 2.356 4.276 -15.439 1.00 94.56 457 THR A N 1
ATOM 3625 C CA . THR A 1 457 ? 2.261 5.513 -14.643 1.00 94.56 457 THR A CA 1
ATOM 3626 C C . THR A 1 457 ? 3.063 6.644 -15.277 1.00 94.56 457 THR A C 1
ATOM 3628 O O . THR A 1 457 ? 2.706 7.810 -15.115 1.00 94.56 457 THR A O 1
ATOM 3631 N N . HIS A 1 458 ? 4.113 6.296 -16.028 1.00 96.69 458 HIS A N 1
ATOM 3632 C CA . HIS A 1 458 ? 4.940 7.227 -16.784 1.00 96.69 458 HIS A CA 1
ATOM 3633 C C . HIS A 1 458 ? 5.074 6.721 -18.222 1.00 96.69 458 HIS A C 1
ATOM 3635 O O . HIS A 1 458 ? 5.412 5.557 -18.432 1.00 96.69 458 HIS A O 1
ATOM 3641 N N . ILE A 1 459 ? 4.832 7.581 -19.209 1.00 97.88 459 ILE A N 1
ATOM 3642 C CA . ILE A 1 459 ? 5.159 7.306 -20.613 1.00 97.88 459 ILE A CA 1
ATOM 3643 C C . ILE A 1 459 ? 6.316 8.216 -21.008 1.00 97.88 459 ILE A C 1
ATOM 3645 O O . ILE A 1 459 ? 6.194 9.438 -20.911 1.00 97.88 459 ILE A O 1
ATOM 3649 N N . ILE A 1 460 ? 7.418 7.622 -21.459 1.00 98.06 460 ILE A N 1
ATOM 3650 C CA . ILE A 1 460 ? 8.585 8.333 -21.977 1.00 98.06 460 ILE A CA 1
ATOM 3651 C C . ILE A 1 460 ? 8.554 8.254 -23.504 1.00 98.06 460 ILE A C 1
ATOM 3653 O O . ILE A 1 460 ? 8.607 7.171 -24.083 1.00 98.06 460 ILE A O 1
ATOM 3657 N N . PHE A 1 461 ? 8.464 9.403 -24.169 1.00 97.19 461 PHE A N 1
ATOM 3658 C CA . PHE A 1 461 ? 8.597 9.486 -25.619 1.00 97.19 461 PHE A CA 1
ATOM 3659 C C . PHE A 1 461 ? 10.078 9.426 -26.019 1.00 97.19 461 PHE A C 1
ATOM 3661 O O . PHE A 1 461 ? 10.840 10.345 -25.705 1.00 97.19 461 PHE A O 1
ATOM 3668 N N . GLY A 1 462 ? 10.462 8.375 -26.743 1.00 92.62 462 GLY A N 1
ATOM 3669 C CA . GLY A 1 462 ? 11.773 8.214 -27.374 1.00 92.62 462 GLY A CA 1
ATOM 3670 C C . GLY A 1 462 ? 11.712 8.553 -28.875 1.00 92.62 462 GLY A C 1
ATOM 3671 O O . GLY A 1 462 ? 10.944 7.942 -29.617 1.00 92.62 462 GLY A O 1
ATOM 3672 N N . PHE A 1 463 ? 12.457 9.520 -29.413 1.00 93.62 463 PHE A N 1
ATOM 3673 C CA . PHE A 1 463 ? 13.346 10.479 -28.753 1.00 93.62 463 PHE A CA 1
ATOM 3674 C C . PHE A 1 463 ? 13.155 11.882 -29.338 1.00 93.62 463 PHE A C 1
ATOM 3676 O O . PHE A 1 463 ? 12.731 12.041 -30.487 1.00 93.62 463 PHE A O 1
ATOM 3683 N N . VAL A 1 464 ? 13.496 12.891 -28.539 1.00 96.00 464 VAL A N 1
ATOM 3684 C CA . VAL A 1 464 ? 13.717 14.275 -28.981 1.00 96.00 464 VAL A CA 1
ATOM 3685 C C . VAL A 1 464 ? 15.209 14.508 -29.247 1.00 96.00 464 VAL A C 1
ATOM 3687 O O . VAL A 1 464 ? 16.046 13.720 -28.813 1.00 96.00 464 VAL A O 1
ATOM 3690 N N . ASP A 1 465 ? 15.547 15.579 -29.963 1.00 95.44 465 ASP A N 1
ATOM 3691 C CA . ASP A 1 465 ? 16.920 15.871 -30.397 1.00 95.44 465 ASP A CA 1
ATOM 3692 C C . ASP A 1 465 ? 17.398 17.252 -29.913 1.00 95.44 465 ASP A C 1
ATOM 3694 O O . ASP A 1 465 ? 16.625 18.045 -29.367 1.00 95.44 465 ASP A O 1
ATOM 3698 N N . ILE A 1 466 ? 18.681 17.556 -30.108 1.00 95.81 466 ILE A N 1
ATOM 3699 C CA . ILE A 1 466 ? 19.331 18.797 -29.691 1.00 95.81 466 ILE A CA 1
ATOM 3700 C C . ILE A 1 466 ? 19.815 19.570 -30.925 1.00 95.81 466 ILE A C 1
ATOM 3702 O O . ILE A 1 466 ? 20.634 19.113 -31.722 1.00 95.81 466 ILE A O 1
ATOM 3706 N N . SER A 1 467 ? 19.330 20.801 -31.079 1.00 94.69 467 SER A N 1
ATOM 3707 C CA . SER A 1 467 ? 19.687 21.690 -32.187 1.00 94.69 467 SER A CA 1
ATOM 3708 C C . SER A 1 467 ? 21.167 22.097 -32.166 1.00 94.69 467 SER A C 1
ATOM 3710 O O . SER A 1 467 ? 21.886 21.872 -31.192 1.00 94.69 467 SER A O 1
ATOM 3712 N N . ALA A 1 468 ? 21.658 22.717 -33.251 1.00 91.12 468 ALA A N 1
ATOM 3713 C CA . ALA A 1 468 ? 23.059 23.177 -33.334 1.00 91.12 468 ALA A CA 1
ATOM 3714 C C . ALA A 1 468 ? 23.394 24.237 -32.282 1.00 91.12 468 ALA A C 1
ATOM 3716 O O . ALA A 1 468 ? 24.546 24.382 -31.889 1.00 91.12 468 ALA A O 1
ATOM 3717 N N . ASN A 1 469 ? 22.366 24.917 -31.783 1.00 91.31 469 ASN A N 1
ATOM 3718 C CA . ASN A 1 469 ? 22.489 25.953 -30.772 1.00 91.31 469 ASN A CA 1
ATOM 3719 C C . ASN A 1 469 ? 22.335 25.390 -29.347 1.00 91.31 469 ASN A C 1
ATOM 3721 O O . ASN A 1 469 ? 22.194 26.164 -28.404 1.00 91.31 469 ASN A O 1
ATOM 3725 N N . GLY A 1 470 ? 22.316 24.061 -29.178 1.00 92.44 470 GLY A N 1
ATOM 3726 C CA . GLY A 1 470 ? 22.216 23.418 -27.868 1.00 92.44 470 GLY A CA 1
ATOM 3727 C C . GLY A 1 470 ? 20.830 23.530 -27.232 1.00 92.44 470 GLY A C 1
ATOM 3728 O O . GLY A 1 470 ? 20.729 23.651 -26.015 1.00 92.44 470 GLY A O 1
ATOM 3729 N N . THR A 1 471 ? 19.760 23.533 -28.036 1.00 95.81 471 THR A N 1
ATOM 3730 C CA . THR A 1 471 ? 18.370 23.604 -27.547 1.00 95.81 471 THR A CA 1
ATOM 3731 C C . THR A 1 471 ? 17.566 22.368 -27.926 1.00 95.81 471 THR A C 1
ATOM 3733 O O . THR A 1 471 ? 17.748 21.824 -29.013 1.00 95.81 471 THR A O 1
ATOM 3736 N N . LEU A 1 472 ? 16.649 21.946 -27.054 1.00 96.31 472 LEU A N 1
ATOM 3737 C CA . LEU A 1 472 ? 15.797 20.777 -27.293 1.00 96.31 472 LEU A CA 1
ATOM 3738 C C . LEU A 1 472 ? 14.800 21.018 -28.444 1.00 96.31 472 LEU A C 1
ATOM 3740 O O . LEU A 1 472 ? 14.157 22.070 -28.506 1.00 96.31 472 LEU A O 1
ATOM 3744 N N . VAL A 1 473 ? 14.660 20.046 -29.346 1.00 95.56 473 VAL A N 1
ATOM 3745 C CA . VAL A 1 473 ? 13.771 20.081 -30.519 1.00 95.56 473 VAL A CA 1
ATOM 3746 C C . VAL A 1 473 ? 13.090 18.720 -30.749 1.00 95.56 473 VAL A C 1
ATOM 3748 O O . VAL A 1 473 ? 13.620 17.698 -30.328 1.00 95.56 473 VAL A O 1
ATOM 3751 N N . PRO A 1 474 ? 11.934 18.648 -31.440 1.00 92.12 474 PRO A N 1
ATOM 3752 C CA . PRO A 1 474 ? 11.177 17.394 -31.595 1.00 92.12 474 PRO A CA 1
ATOM 3753 C C . PRO A 1 474 ? 11.885 16.260 -32.365 1.00 92.12 474 PRO A C 1
ATOM 3755 O O . PRO A 1 474 ? 11.403 15.131 -32.351 1.00 92.12 474 PRO A O 1
ATOM 3758 N N . GLY A 1 475 ? 12.995 16.543 -33.056 1.00 85.25 475 GLY A N 1
ATOM 3759 C CA . GLY A 1 475 ? 13.743 15.565 -33.851 1.00 85.25 475 GLY A CA 1
ATOM 3760 C C . GLY A 1 475 ? 13.032 15.181 -35.154 1.00 85.25 475 GLY A C 1
ATOM 3761 O O . GLY A 1 475 ? 13.326 15.737 -36.211 1.00 85.25 475 GLY A O 1
ATOM 3762 N N . LYS A 1 476 ? 12.084 14.235 -35.093 1.00 80.75 476 LYS A N 1
ATOM 3763 C CA . LYS A 1 476 ? 11.347 13.716 -36.266 1.00 80.75 476 LYS A CA 1
ATOM 3764 C C . LYS A 1 476 ? 10.222 14.659 -36.717 1.00 80.75 476 LYS A C 1
ATOM 3766 O O . LYS A 1 476 ? 9.541 15.268 -35.895 1.00 80.75 476 LYS A O 1
ATOM 3771 N N . ALA A 1 477 ? 9.954 14.703 -38.027 1.00 74.44 477 ALA A N 1
ATOM 3772 C CA . ALA A 1 477 ? 8.946 15.590 -38.629 1.00 74.44 477 ALA A CA 1
ATOM 3773 C C . ALA A 1 477 ? 7.509 15.381 -38.101 1.00 74.44 477 ALA A C 1
ATOM 3775 O O . ALA A 1 477 ? 6.752 16.340 -38.004 1.00 74.44 477 ALA A O 1
ATOM 3776 N N . ASN A 1 478 ? 7.143 14.153 -37.721 1.00 82.56 478 ASN A N 1
ATOM 3777 C CA . ASN A 1 478 ? 5.815 13.790 -37.208 1.00 82.56 478 ASN A CA 1
ATOM 3778 C C . ASN A 1 478 ? 5.749 13.685 -35.669 1.00 82.56 478 ASN A C 1
ATOM 3780 O O . ASN A 1 478 ? 4.743 13.236 -35.118 1.00 82.56 478 ASN A O 1
ATOM 3784 N N . ALA A 1 479 ? 6.811 14.062 -34.948 1.00 87.44 479 ALA A N 1
ATOM 3785 C CA . ALA A 1 479 ? 6.851 13.942 -33.490 1.00 87.44 479 ALA A CA 1
ATOM 3786 C C . ALA A 1 479 ? 5.804 14.838 -32.806 1.00 87.44 479 ALA A C 1
ATOM 3788 O O . ALA A 1 479 ? 5.175 14.433 -31.833 1.00 87.44 479 ALA A O 1
ATOM 3789 N N . THR A 1 480 ? 5.550 16.027 -33.355 1.00 91.62 480 THR A N 1
ATOM 3790 C CA . THR A 1 480 ? 4.586 16.998 -32.813 1.00 91.62 480 THR A CA 1
ATOM 3791 C C . THR A 1 480 ? 3.144 16.486 -32.828 1.00 91.62 480 THR A C 1
ATOM 3793 O O . THR A 1 480 ? 2.397 16.742 -31.883 1.00 91.62 480 THR A O 1
ATOM 3796 N N . GLU A 1 481 ? 2.756 15.721 -33.850 1.00 91.62 481 GLU A N 1
ATOM 3797 C CA . GLU A 1 481 ? 1.445 15.063 -33.915 1.00 91.62 481 GLU A CA 1
ATOM 3798 C C . GLU A 1 481 ? 1.312 14.004 -32.816 1.00 91.62 481 GLU A C 1
ATOM 3800 O O . GLU A 1 481 ? 0.325 13.988 -32.078 1.00 91.62 481 GLU A O 1
ATOM 3805 N N . ALA A 1 482 ? 2.348 13.179 -32.627 1.00 92.69 482 ALA A N 1
ATOM 3806 C CA . ALA A 1 482 ? 2.385 12.198 -31.546 1.00 92.69 482 ALA A CA 1
ATOM 3807 C C . ALA A 1 482 ? 2.329 12.867 -30.159 1.00 92.69 482 ALA A C 1
ATOM 3809 O O . ALA A 1 482 ? 1.608 12.391 -29.280 1.00 92.69 482 ALA A O 1
ATOM 3810 N N . PHE A 1 483 ? 3.008 14.005 -29.965 1.00 95.44 483 PHE A N 1
ATOM 3811 C CA . PHE A 1 483 ? 2.933 14.780 -28.719 1.00 95.44 483 PHE A CA 1
ATOM 3812 C C . PHE A 1 483 ? 1.506 15.244 -28.430 1.00 95.44 483 PHE A C 1
ATOM 3814 O O . PHE A 1 483 ? 1.048 15.166 -27.287 1.00 95.44 483 PHE A O 1
ATOM 3821 N N . ALA A 1 484 ? 0.785 15.711 -29.452 1.00 94.88 484 ALA A N 1
ATOM 3822 C CA . ALA A 1 484 ? -0.594 16.154 -29.297 1.00 94.88 484 ALA A CA 1
ATOM 3823 C C . ALA A 1 484 ? -1.515 15.003 -28.856 1.00 94.88 484 ALA A C 1
ATOM 3825 O O . ALA A 1 484 ? -2.337 15.194 -27.956 1.00 94.88 484 ALA A O 1
ATOM 3826 N N . GLU A 1 485 ? -1.357 13.806 -29.427 1.00 94.69 485 GLU A N 1
ATOM 3827 C CA . GLU A 1 485 ? -2.139 12.627 -29.030 1.00 94.69 485 GLU A CA 1
ATOM 3828 C C . GLU A 1 485 ? -1.797 12.140 -27.616 1.00 94.69 485 GLU A C 1
ATOM 3830 O O . GLU A 1 485 ? -2.701 11.886 -26.818 1.00 94.69 485 GLU A O 1
ATOM 3835 N N . LEU A 1 486 ? -0.513 12.091 -27.253 1.00 94.88 486 LEU A N 1
ATOM 3836 C CA . LEU A 1 486 ? -0.085 11.729 -25.897 1.00 94.88 486 LEU A CA 1
ATOM 3837 C C . LEU A 1 486 ? -0.644 12.699 -24.844 1.00 94.88 486 LEU A C 1
ATOM 3839 O O . LEU A 1 486 ? -1.126 12.281 -23.791 1.00 94.88 486 LEU A O 1
ATOM 3843 N N . ASN A 1 487 ? -0.689 13.996 -25.151 1.00 94.94 487 ASN A N 1
ATOM 3844 C CA . ASN A 1 487 ? -1.333 14.979 -24.281 1.00 94.94 487 ASN A CA 1
ATOM 3845 C C . ASN A 1 487 ? -2.846 14.764 -24.148 1.00 94.94 487 ASN A C 1
ATOM 3847 O O . ASN A 1 487 ? -3.411 15.012 -23.081 1.00 94.94 487 ASN A O 1
ATOM 3851 N N . ARG A 1 488 ? -3.532 14.299 -25.201 1.00 94.62 488 ARG A N 1
ATOM 3852 C CA . ARG A 1 488 ? -4.959 13.942 -25.104 1.00 94.62 488 ARG A CA 1
ATOM 3853 C C . ARG A 1 488 ? -5.175 12.750 -24.178 1.00 94.62 488 ARG A C 1
ATOM 3855 O O . ARG A 1 488 ? -6.161 12.749 -23.446 1.00 94.62 488 ARG A O 1
ATOM 3862 N N . LEU A 1 489 ? -4.265 11.775 -24.170 1.00 91.81 489 LEU A N 1
ATOM 3863 C CA . LEU A 1 489 ? -4.303 10.662 -23.219 1.00 91.81 489 LEU A CA 1
ATOM 3864 C C . LEU A 1 489 ? -4.118 11.141 -21.776 1.00 91.81 489 LEU A C 1
ATOM 3866 O O . LEU A 1 489 ? -4.948 10.837 -20.921 1.00 91.81 489 LEU A O 1
ATOM 3870 N N . LYS A 1 490 ? -3.109 11.978 -21.519 1.00 91.00 490 LYS A N 1
ATOM 3871 C CA . LYS A 1 490 ? -2.876 12.589 -20.201 1.00 91.00 490 LYS A CA 1
ATOM 3872 C C . LYS A 1 490 ? -4.076 13.399 -19.697 1.00 91.00 490 LYS A C 1
ATOM 3874 O O . LYS A 1 490 ? -4.411 13.337 -18.521 1.00 91.00 490 LYS A O 1
ATOM 3879 N N . LYS A 1 491 ? -4.790 14.113 -20.575 1.00 89.88 491 LYS A N 1
ATOM 3880 C CA . LYS A 1 491 ? -6.029 14.821 -20.195 1.00 89.88 491 LYS A CA 1
ATOM 3881 C C . LYS A 1 491 ? -7.141 13.883 -19.712 1.00 89.88 491 LYS A C 1
ATOM 3883 O O . LYS A 1 491 ? -7.952 14.301 -18.893 1.00 89.88 491 LYS A O 1
ATOM 3888 N N . LYS A 1 492 ? -7.194 12.641 -20.208 1.00 88.31 492 LYS A N 1
ATOM 3889 C CA . LYS A 1 492 ? -8.154 11.622 -19.744 1.00 88.31 492 LYS A CA 1
ATOM 3890 C C . LYS A 1 492 ? -7.738 10.997 -18.414 1.00 88.31 492 LYS A C 1
ATOM 3892 O O . LYS A 1 492 ? -8.605 10.616 -17.636 1.00 88.31 492 LYS A O 1
ATOM 3897 N N . VAL A 1 493 ? -6.434 10.892 -18.163 1.00 87.19 493 VAL A N 1
ATOM 3898 C CA . VAL A 1 493 ? -5.864 10.294 -16.950 1.00 87.19 493 VAL A CA 1
ATOM 3899 C C . VAL A 1 493 ? -4.875 11.283 -16.321 1.00 87.19 493 VAL A C 1
ATOM 3901 O O . VAL A 1 493 ? -3.677 11.190 -16.581 1.00 87.19 493 VAL A O 1
ATOM 3904 N N . PRO A 1 494 ? -5.344 12.233 -15.487 1.00 82.38 494 PRO A N 1
ATOM 3905 C CA . PRO A 1 494 ? -4.492 13.293 -14.935 1.00 82.38 494 PRO A CA 1
ATOM 3906 C C . PRO A 1 494 ? -3.322 12.800 -14.071 1.00 82.38 494 PRO A C 1
ATOM 3908 O O . PRO A 1 494 ? -2.357 13.532 -13.869 1.00 82.38 494 PRO A O 1
ATOM 3911 N N . SER A 1 495 ? -3.396 11.568 -13.556 1.00 85.50 495 SER A N 1
ATOM 3912 C CA . SER A 1 495 ? -2.320 10.930 -12.791 1.00 85.50 495 SER A CA 1
ATOM 3913 C C . SER A 1 495 ? -1.158 10.428 -13.658 1.00 85.50 495 SER A C 1
ATOM 3915 O O . SER A 1 495 ? -0.095 10.132 -13.116 1.00 85.50 495 SER A O 1
ATOM 3917 N N . LEU A 1 496 ? -1.343 10.310 -14.978 1.00 91.56 496 LEU A N 1
ATOM 3918 C CA . LEU A 1 496 ? -0.315 9.865 -15.917 1.00 91.56 496 LEU A CA 1
ATOM 3919 C C . LEU A 1 496 ? 0.753 10.949 -16.091 1.00 91.56 496 LEU A C 1
ATOM 3921 O O . LEU A 1 496 ? 0.434 12.097 -16.408 1.00 91.56 496 LEU A O 1
ATOM 3925 N N . LYS A 1 497 ? 2.024 10.573 -15.942 1.00 94.94 497 LYS A N 1
ATOM 3926 C CA . LYS A 1 497 ? 3.163 11.451 -16.221 1.00 94.94 497 LYS A CA 1
ATOM 3927 C C . LYS A 1 497 ? 3.678 11.207 -17.631 1.00 94.94 497 LYS A C 1
ATOM 3929 O O . LYS A 1 497 ? 3.947 10.072 -18.017 1.00 94.94 497 LYS A O 1
ATOM 3934 N N . LEU A 1 498 ? 3.811 12.273 -18.406 1.00 96.56 498 LEU A N 1
ATOM 3935 C CA . LEU A 1 498 ? 4.315 12.218 -19.770 1.00 96.56 498 LEU A CA 1
ATOM 3936 C C . LEU A 1 498 ? 5.696 12.865 -19.825 1.00 96.56 498 LEU A C 1
ATOM 3938 O O . LEU A 1 498 ? 5.844 14.026 -19.465 1.00 96.56 498 LEU A O 1
ATOM 3942 N N . MET A 1 499 ? 6.704 12.147 -20.298 1.00 97.62 499 MET A N 1
ATOM 3943 C CA . MET A 1 499 ? 8.093 12.606 -20.338 1.00 97.62 499 MET A CA 1
ATOM 3944 C C . MET A 1 499 ? 8.667 12.463 -21.748 1.00 97.62 499 MET A C 1
ATOM 3946 O O . MET A 1 499 ? 8.127 11.732 -22.578 1.00 97.62 499 MET A O 1
ATOM 3950 N N . VAL A 1 500 ? 9.763 13.162 -22.023 1.00 97.62 500 VAL A N 1
ATOM 3951 C CA . VAL A 1 500 ? 10.567 12.988 -23.243 1.00 97.62 500 VAL A CA 1
ATOM 3952 C C . VAL A 1 500 ? 11.943 12.462 -22.883 1.00 97.62 500 VAL A C 1
ATOM 3954 O O . VAL A 1 500 ? 12.481 12.863 -21.856 1.00 97.62 500 VAL A O 1
ATOM 3957 N N . SER A 1 501 ? 12.523 11.621 -23.734 1.00 97.56 501 SER A N 1
ATOM 3958 C CA . SER A 1 501 ? 13.921 11.210 -23.612 1.00 97.56 501 SER A CA 1
ATOM 3959 C C . SER A 1 501 ? 14.770 11.750 -24.761 1.00 97.56 501 SER A C 1
ATOM 3961 O O . SER A 1 501 ? 14.284 11.914 -25.885 1.00 97.56 501 SER A O 1
ATOM 3963 N N . THR A 1 502 ? 16.039 12.039 -24.478 1.00 95.75 502 THR A N 1
ATOM 3964 C CA . THR A 1 502 ? 17.048 12.444 -25.466 1.00 95.75 502 THR A CA 1
ATOM 3965 C C . THR A 1 502 ? 18.237 11.490 -25.438 1.00 95.75 502 THR A C 1
ATOM 3967 O O . THR A 1 502 ? 18.899 11.371 -24.411 1.00 95.75 502 THR A O 1
ATOM 3970 N N . CYS A 1 503 ? 18.556 10.923 -26.603 1.00 92.19 503 CYS A N 1
ATOM 3971 C CA . CYS A 1 503 ? 19.756 10.117 -26.869 1.00 92.19 503 CYS A CA 1
ATOM 3972 C C . CYS A 1 503 ? 20.698 10.829 -27.874 1.00 92.19 503 CYS A C 1
ATOM 3974 O O . CYS A 1 503 ? 21.397 10.214 -28.675 1.00 92.19 503 CYS A O 1
ATOM 3976 N N . SER A 1 504 ? 20.661 12.167 -27.905 1.00 91.38 504 SER A N 1
ATOM 3977 C CA . SER A 1 504 ? 21.404 12.974 -28.883 1.00 91.38 504 SER A CA 1
ATOM 3978 C C . SER A 1 504 ? 22.926 12.852 -28.715 1.00 91.38 504 SER A C 1
ATOM 3980 O O . SER A 1 504 ? 23.460 12.978 -27.610 1.00 91.38 504 SER A O 1
ATOM 3982 N N . ASP A 1 505 ? 23.642 12.738 -29.834 1.00 91.94 505 ASP A N 1
ATOM 3983 C CA . ASP A 1 505 ? 25.111 12.713 -29.914 1.00 91.94 505 ASP A CA 1
ATOM 3984 C C . ASP A 1 505 ? 25.778 14.021 -29.441 1.00 91.94 505 ASP A C 1
ATOM 3986 O O . ASP A 1 505 ? 26.995 14.091 -29.263 1.00 91.94 505 ASP A O 1
ATOM 3990 N N . ARG A 1 506 ? 24.979 15.063 -29.190 1.00 94.62 506 ARG A N 1
ATOM 3991 C CA . ARG A 1 506 ? 25.421 16.379 -28.709 1.00 94.62 506 ARG A CA 1
ATOM 3992 C C . ARG A 1 506 ? 25.462 16.512 -27.198 1.00 94.62 506 ARG A C 1
ATOM 3994 O O . ARG A 1 506 ? 25.987 17.519 -26.722 1.00 94.62 506 ARG A O 1
ATOM 4001 N N . LEU A 1 507 ? 24.965 15.522 -26.452 1.00 94.56 507 LEU A N 1
ATOM 4002 C CA . LEU A 1 507 ? 25.030 15.488 -24.986 1.00 94.56 507 LEU A CA 1
ATOM 4003 C C . LEU A 1 507 ? 26.444 15.787 -24.436 1.00 94.56 507 LEU A C 1
ATOM 4005 O O . LEU A 1 507 ? 26.546 16.661 -23.573 1.00 94.56 507 LEU A O 1
ATOM 4009 N N . PRO A 1 508 ? 27.537 15.213 -24.985 1.00 94.81 508 PRO A N 1
ATOM 4010 C CA . PRO A 1 508 ? 28.895 15.560 -24.565 1.00 94.81 508 PRO A CA 1
ATOM 4011 C C . PRO A 1 508 ? 29.268 17.029 -24.795 1.00 94.81 508 PRO A C 1
ATOM 4013 O O . PRO A 1 508 ? 29.996 17.612 -24.001 1.00 94.81 508 PRO A O 1
ATOM 4016 N N . ALA A 1 509 ? 28.807 17.650 -25.883 1.00 94.12 509 ALA A N 1
ATOM 4017 C CA . ALA A 1 509 ? 29.163 19.034 -26.197 1.00 94.12 509 ALA A CA 1
ATOM 4018 C C . ALA A 1 509 ? 28.436 20.031 -25.281 1.00 94.12 509 ALA A C 1
ATOM 4020 O O . ALA A 1 509 ? 29.025 21.017 -24.840 1.00 94.12 509 ALA A O 1
ATOM 4021 N N . ILE A 1 510 ? 27.165 19.767 -24.959 1.00 95.06 510 ILE A N 1
ATOM 4022 C CA . ILE A 1 510 ? 26.361 20.647 -24.097 1.00 95.06 510 ILE A CA 1
ATOM 4023 C C . ILE A 1 510 ? 26.701 20.518 -22.609 1.00 95.06 510 ILE A C 1
ATOM 4025 O O . ILE A 1 510 ? 26.335 21.387 -21.818 1.00 95.06 510 ILE A O 1
ATOM 4029 N N . SER A 1 511 ? 27.365 19.434 -22.204 1.00 94.31 511 SER A N 1
ATOM 4030 C CA . SER A 1 511 ? 27.701 19.179 -20.804 1.00 94.31 511 SER A CA 1
ATOM 4031 C C . SER A 1 511 ? 28.998 19.865 -20.361 1.00 94.31 511 SER A C 1
ATOM 4033 O O . SER A 1 511 ? 29.175 20.108 -19.166 1.00 94.31 511 SER A O 1
ATOM 4035 N N . GLN A 1 512 ? 29.872 20.237 -21.303 1.00 93.12 512 GLN A N 1
ATOM 4036 C CA . GLN A 1 512 ? 31.236 20.714 -21.033 1.00 93.12 512 GLN A CA 1
ATOM 4037 C C . GLN A 1 512 ? 31.304 22.034 -20.256 1.00 93.12 512 GLN A C 1
ATOM 4039 O O . GLN A 1 512 ? 32.105 22.174 -19.332 1.00 93.12 512 GLN A O 1
ATOM 4044 N N . THR A 1 513 ? 30.483 23.032 -20.601 1.00 95.94 513 THR A N 1
ATOM 4045 C CA . THR A 1 513 ? 30.605 24.382 -20.020 1.00 95.94 513 THR A CA 1
ATOM 4046 C C . THR A 1 513 ? 29.358 24.795 -19.252 1.00 95.94 513 THR A C 1
ATOM 4048 O O . THR A 1 513 ? 28.236 24.433 -19.585 1.00 95.94 513 THR A O 1
ATOM 4051 N N . THR A 1 514 ? 29.526 25.619 -18.218 1.00 96.19 514 THR A N 1
ATOM 4052 C CA . THR A 1 514 ? 28.390 26.138 -17.437 1.00 96.19 514 THR A CA 1
ATOM 4053 C C . THR A 1 514 ? 27.396 26.918 -18.304 1.00 96.19 514 THR A C 1
ATOM 4055 O O . THR A 1 514 ? 26.192 26.856 -18.076 1.00 96.19 514 THR A O 1
ATOM 4058 N N . GLU A 1 515 ? 27.878 27.647 -19.312 1.00 95.62 515 GLU A N 1
ATOM 4059 C CA . GLU A 1 515 ? 27.025 28.428 -20.214 1.00 95.62 515 GLU A CA 1
ATOM 4060 C C . GLU A 1 515 ? 26.147 27.538 -21.103 1.00 95.62 515 GLU A C 1
ATOM 4062 O O . GLU A 1 515 ? 24.939 27.771 -21.213 1.00 95.62 515 GLU A O 1
ATOM 4067 N N . THR A 1 516 ? 26.729 26.486 -21.685 1.00 96.38 516 THR A N 1
ATOM 4068 C CA . THR A 1 516 ? 25.993 25.524 -22.519 1.00 96.38 516 THR A CA 1
ATOM 4069 C C . THR A 1 516 ? 24.976 24.744 -21.691 1.00 96.38 516 THR A C 1
ATOM 4071 O O . THR A 1 516 ? 23.805 24.693 -22.072 1.00 96.38 516 THR A O 1
ATOM 4074 N N . ARG A 1 517 ? 25.356 24.276 -20.492 1.00 97.38 517 ARG A N 1
ATOM 4075 C CA . ARG A 1 517 ? 24.433 23.611 -19.556 1.00 97.38 517 ARG A CA 1
ATOM 4076 C C . ARG A 1 517 ? 23.252 24.496 -19.162 1.00 97.38 517 ARG A C 1
ATOM 4078 O O . ARG A 1 517 ? 22.114 24.038 -19.195 1.00 97.38 517 ARG A O 1
ATOM 4085 N N . LYS A 1 518 ? 23.486 25.775 -18.840 1.00 95.81 518 LYS A N 1
ATOM 4086 C CA . LYS A 1 518 ? 22.415 26.729 -18.485 1.00 95.81 518 LYS A CA 1
ATOM 4087 C C . LYS A 1 518 ? 21.471 27.011 -19.644 1.00 95.81 518 LYS A C 1
ATOM 4089 O O . LYS A 1 518 ? 20.258 27.089 -19.445 1.00 95.81 518 LYS A O 1
ATOM 4094 N N . THR A 1 519 ? 22.021 27.195 -20.841 1.00 95.88 519 THR A N 1
ATOM 4095 C CA . THR A 1 519 ? 21.228 27.409 -22.058 1.00 95.88 519 THR A CA 1
ATOM 4096 C C . THR A 1 519 ? 20.341 26.202 -22.327 1.00 95.88 519 THR A C 1
ATOM 4098 O O . THR A 1 519 ? 19.128 26.346 -22.501 1.00 95.88 519 THR A O 1
ATOM 4101 N N . PHE A 1 520 ? 20.918 25.006 -22.253 1.00 97.69 520 PHE A N 1
ATOM 4102 C CA . PHE A 1 520 ? 20.185 23.772 -22.458 1.00 97.69 520 PHE A CA 1
ATOM 4103 C C . PHE A 1 520 ? 19.120 23.539 -21.374 1.00 97.69 520 PHE A C 1
ATOM 4105 O O . PHE A 1 520 ? 17.963 23.303 -21.720 1.00 97.69 520 PHE A O 1
ATOM 4112 N N . ALA A 1 521 ? 19.446 23.727 -20.089 1.00 97.12 521 ALA A N 1
ATOM 4113 C CA . ALA A 1 521 ? 18.504 23.598 -18.970 1.00 97.12 521 ALA A CA 1
ATOM 4114 C C . ALA A 1 521 ? 17.266 24.497 -19.133 1.00 97.12 521 ALA A C 1
ATOM 4116 O O . ALA A 1 521 ? 16.132 24.056 -18.941 1.00 97.12 521 ALA A O 1
ATOM 4117 N N . LYS A 1 522 ? 17.456 25.749 -19.568 1.00 96.06 522 LYS A N 1
ATOM 4118 C CA . LYS A 1 522 ? 16.341 26.653 -19.890 1.00 96.06 522 LYS A CA 1
ATOM 4119 C C . LYS A 1 522 ? 15.529 26.164 -21.088 1.00 96.06 522 LYS A C 1
ATOM 4121 O O . LYS A 1 522 ? 14.302 26.257 -21.066 1.00 96.06 522 LYS A O 1
ATOM 4126 N N . SER A 1 523 ? 16.196 25.640 -22.117 1.00 97.75 523 SER A N 1
ATOM 4127 C CA . SER A 1 523 ? 15.525 25.123 -23.313 1.00 97.75 523 SER A CA 1
ATOM 4128 C C . SER A 1 523 ? 14.607 23.937 -23.003 1.00 97.75 523 SER A C 1
ATOM 4130 O O . SER A 1 523 ? 13.514 23.874 -23.559 1.00 97.75 523 SER A O 1
ATOM 4132 N N . ILE A 1 524 ? 14.989 23.071 -22.053 1.00 97.75 524 ILE A N 1
ATOM 4133 C CA . ILE A 1 524 ? 14.153 21.959 -21.577 1.00 97.75 524 ILE A CA 1
ATOM 4134 C C . ILE A 1 524 ? 12.839 22.507 -21.025 1.00 97.75 524 ILE A C 1
ATOM 4136 O O . ILE A 1 524 ? 11.772 22.109 -21.475 1.00 97.75 524 ILE A O 1
ATOM 4140 N N . ILE A 1 525 ? 12.890 23.474 -20.104 1.00 96.00 525 ILE A N 1
ATOM 4141 C CA . ILE A 1 525 ? 11.678 24.043 -19.492 1.00 96.00 525 ILE A CA 1
ATOM 4142 C C . ILE A 1 525 ? 10.747 24.644 -20.552 1.00 96.00 525 ILE A C 1
ATOM 4144 O O . ILE A 1 525 ? 9.530 24.466 -20.476 1.00 96.00 525 ILE A O 1
ATOM 4148 N N . ILE A 1 526 ? 11.306 25.352 -21.538 1.00 96.69 526 ILE A N 1
ATOM 4149 C CA . ILE A 1 526 ? 10.535 25.934 -22.645 1.00 96.69 526 ILE A CA 1
ATOM 4150 C C . ILE A 1 526 ? 9.861 24.826 -23.455 1.00 96.69 526 ILE A C 1
ATOM 4152 O O . ILE A 1 526 ? 8.655 24.891 -23.687 1.00 96.69 526 ILE A O 1
ATOM 4156 N N . PHE A 1 527 ? 10.616 23.795 -23.828 1.00 97.69 527 PHE A N 1
ATOM 4157 C CA . PHE A 1 527 ? 10.119 22.671 -24.611 1.00 97.69 527 PHE A CA 1
ATOM 4158 C C . PHE A 1 527 ? 9.004 21.913 -23.881 1.00 97.69 527 PHE A C 1
ATOM 4160 O O . PHE A 1 527 ? 7.931 21.692 -24.445 1.00 97.69 527 PHE A O 1
ATOM 4167 N N . LEU A 1 528 ? 9.223 21.560 -22.611 1.00 97.19 528 LEU A N 1
ATOM 4168 C CA . LEU A 1 528 ? 8.250 20.830 -21.800 1.00 97.19 528 LEU A CA 1
ATOM 4169 C C . LEU A 1 528 ? 6.941 21.617 -21.669 1.00 97.19 528 LEU A C 1
ATOM 4171 O O . LEU A 1 528 ? 5.868 21.053 -21.868 1.00 97.19 528 LEU A O 1
ATOM 4175 N N . LYS A 1 529 ? 7.014 22.934 -21.426 1.00 94.81 529 LYS A N 1
ATOM 4176 C CA . LYS A 1 529 ? 5.828 23.804 -21.371 1.00 94.81 529 LYS A CA 1
ATOM 4177 C C . LYS A 1 529 ? 5.120 23.912 -22.717 1.00 94.81 529 LYS A C 1
ATOM 4179 O O . LYS A 1 529 ? 3.896 23.854 -22.759 1.00 94.81 529 LYS A O 1
ATOM 4184 N N . GLN A 1 530 ? 5.877 24.072 -23.800 1.00 96.00 530 GLN A N 1
ATOM 4185 C CA . GLN A 1 530 ? 5.326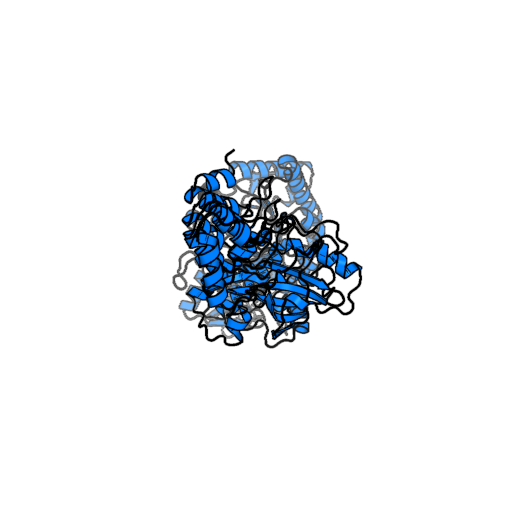 24.208 -25.147 1.00 96.00 530 GLN A CA 1
ATOM 4186 C C . GLN A 1 530 ? 4.543 22.960 -25.568 1.00 96.00 530 GLN A C 1
ATOM 4188 O O . GLN A 1 530 ? 3.480 23.084 -26.174 1.00 96.00 530 GLN A O 1
ATOM 4193 N N . TYR A 1 531 ? 5.054 21.773 -25.236 1.00 96.25 531 TYR A N 1
ATOM 4194 C CA . TYR A 1 531 ? 4.483 20.500 -25.673 1.00 96.25 531 TYR A CA 1
ATOM 4195 C C . TYR A 1 531 ? 3.792 19.703 -24.555 1.00 96.25 531 TYR A C 1
ATOM 4197 O O . TYR A 1 531 ? 3.414 18.562 -24.786 1.00 96.25 531 TYR A O 1
ATOM 4205 N N . GLY A 1 532 ? 3.580 20.276 -23.367 1.00 94.88 532 GLY A N 1
ATOM 4206 C CA . GLY A 1 532 ? 2.759 19.688 -22.295 1.00 94.88 532 GLY A CA 1
ATOM 4207 C C . GLY A 1 532 ? 3.364 18.495 -21.537 1.00 94.88 532 GLY A C 1
ATOM 4208 O O . GLY A 1 532 ? 2.625 17.725 -20.915 1.00 94.88 532 GLY A O 1
ATOM 4209 N N . PHE A 1 533 ? 4.688 18.341 -21.558 1.00 97.06 533 PHE A N 1
ATOM 4210 C CA . PHE A 1 533 ? 5.401 17.261 -20.868 1.00 97.06 533 PHE A CA 1
ATOM 4211 C C . PHE A 1 533 ? 5.710 17.604 -19.399 1.00 97.06 533 PHE A C 1
ATOM 4213 O O . PHE A 1 533 ? 5.923 18.760 -19.042 1.00 97.06 533 PHE A O 1
ATOM 4220 N N . ASP A 1 534 ? 5.747 16.577 -18.552 1.00 96.19 534 ASP A N 1
ATOM 4221 C CA . ASP A 1 534 ? 5.995 16.634 -17.106 1.00 96.19 534 ASP A CA 1
ATOM 4222 C C . ASP A 1 534 ? 7.466 16.468 -16.726 1.00 96.19 534 ASP A C 1
ATOM 4224 O O . ASP A 1 534 ? 7.810 16.639 -15.561 1.00 96.19 534 ASP A O 1
ATOM 4228 N N . GLY A 1 535 ? 8.342 16.108 -17.662 1.00 97.31 535 GLY A N 1
ATOM 4229 C CA . GLY A 1 535 ? 9.744 15.879 -17.341 1.00 97.31 535 GLY A CA 1
ATOM 4230 C C . GLY A 1 535 ? 10.589 15.401 -18.507 1.00 97.31 535 GLY A C 1
ATOM 4231 O O . GLY A 1 535 ? 10.095 15.193 -19.619 1.00 97.31 535 GLY A O 1
ATOM 4232 N N . ILE A 1 536 ? 11.874 15.229 -18.216 1.00 98.19 536 ILE A N 1
ATOM 4233 C CA . ILE A 1 536 ? 12.894 14.764 -19.148 1.00 98.19 536 ILE A CA 1
ATOM 4234 C C . ILE A 1 536 ? 13.634 13.549 -18.582 1.00 98.19 536 ILE A C 1
ATOM 4236 O O . ILE A 1 536 ? 13.935 13.470 -17.387 1.00 98.19 536 ILE A O 1
ATOM 4240 N N . ASP A 1 537 ? 13.926 12.610 -19.465 1.00 98.56 537 ASP A N 1
ATOM 4241 C CA . ASP A 1 537 ? 14.802 11.474 -19.241 1.00 98.56 537 ASP A CA 1
ATOM 4242 C C . ASP A 1 537 ? 16.079 11.639 -20.083 1.00 98.56 537 ASP A C 1
ATOM 4244 O O . ASP A 1 537 ? 16.035 12.041 -21.250 1.00 98.56 537 ASP A O 1
ATOM 4248 N N . PHE A 1 538 ? 17.232 11.422 -19.456 1.00 97.81 538 PHE A N 1
ATOM 4249 C CA . PHE A 1 538 ? 18.528 11.464 -20.122 1.00 97.81 538 PHE A CA 1
ATOM 4250 C C . PHE A 1 538 ? 19.007 10.065 -20.450 1.00 97.81 538 PHE A C 1
ATOM 4252 O O . PHE A 1 538 ? 19.412 9.333 -19.549 1.00 97.81 538 PHE A O 1
ATOM 4259 N N . ASP A 1 539 ? 19.050 9.767 -21.740 1.00 96.56 539 ASP A N 1
ATOM 4260 C CA . ASP A 1 539 ? 19.539 8.504 -22.270 1.00 96.56 539 ASP A CA 1
ATOM 4261 C C . ASP A 1 539 ? 20.906 8.711 -22.933 1.00 96.56 539 ASP A C 1
ATOM 4263 O O . ASP A 1 539 ? 21.079 8.664 -24.149 1.00 96.56 539 ASP A O 1
ATOM 4267 N N . TRP A 1 540 ? 21.894 9.097 -22.118 1.00 96.31 540 TRP A N 1
ATOM 4268 C CA . TRP A 1 540 ? 23.274 9.216 -22.585 1.00 96.31 540 TRP A CA 1
ATOM 4269 C C . TRP A 1 540 ? 23.918 7.832 -22.521 1.00 96.31 540 TRP A C 1
ATOM 4271 O O . TRP A 1 540 ? 24.301 7.388 -21.438 1.00 96.31 540 TRP A O 1
ATOM 4281 N N . GLU A 1 541 ? 24.090 7.194 -23.680 1.00 92.69 541 GLU A N 1
ATOM 4282 C CA . GLU A 1 541 ? 24.664 5.848 -23.818 1.00 92.69 541 GLU A CA 1
ATOM 4283 C C . GLU A 1 541 ? 26.080 5.845 -24.440 1.00 92.69 541 GLU A C 1
ATOM 4285 O O . GLU A 1 541 ? 26.257 5.845 -25.653 1.00 92.69 541 GLU A O 1
ATOM 4290 N N . PHE A 1 542 ? 27.179 5.877 -23.689 1.00 93.62 542 PHE A N 1
ATOM 4291 C CA . PHE A 1 542 ? 27.299 6.202 -22.270 1.00 93.62 542 PHE A CA 1
ATOM 4292 C C . PHE A 1 542 ? 28.339 7.321 -22.082 1.00 93.62 542 PHE A C 1
ATOM 4294 O O . PHE A 1 542 ? 29.204 7.489 -22.947 1.00 93.62 542 PHE A O 1
ATOM 4301 N N . PRO A 1 543 ? 28.297 8.097 -20.977 1.00 94.62 543 PRO A N 1
ATOM 4302 C CA . PRO A 1 543 ? 29.233 9.201 -20.749 1.00 94.62 543 PRO A CA 1
ATOM 4303 C C . PRO A 1 543 ? 30.711 8.807 -20.827 1.00 94.62 543 PRO A C 1
ATOM 4305 O O . PRO A 1 543 ? 31.540 9.608 -21.264 1.00 94.62 543 PRO A O 1
ATOM 4308 N N . GLY A 1 544 ? 31.046 7.585 -20.403 1.00 93.19 544 GLY A N 1
ATOM 4309 C CA . GLY A 1 544 ? 32.422 7.112 -20.315 1.00 93.19 544 GLY A CA 1
ATOM 4310 C C . GLY A 1 544 ? 33.274 7.948 -19.355 1.00 93.19 544 GLY A C 1
ATOM 4311 O O . GLY A 1 544 ? 32.794 8.851 -18.664 1.00 93.19 544 GLY A O 1
ATOM 4312 N N . PHE A 1 545 ? 34.577 7.664 -19.337 1.00 91.62 545 PHE A N 1
ATOM 4313 C CA . PHE A 1 545 ? 35.505 8.283 -18.388 1.00 91.62 545 PHE A CA 1
ATOM 4314 C C . PHE A 1 545 ? 35.552 9.817 -18.488 1.00 91.62 545 PHE A C 1
ATOM 4316 O O . PHE A 1 545 ? 35.562 10.507 -17.468 1.00 91.62 545 PHE A O 1
ATOM 4323 N N . SER A 1 546 ? 35.561 10.362 -19.708 1.00 89.25 546 SER A N 1
ATOM 4324 C CA . SER A 1 546 ? 35.598 11.812 -19.936 1.00 89.25 546 SER A CA 1
ATOM 4325 C C . SER A 1 546 ? 34.274 12.499 -19.601 1.00 89.25 546 SER A C 1
ATOM 4327 O O . SER A 1 546 ? 34.295 13.634 -19.135 1.00 89.25 546 SER A O 1
ATOM 4329 N N . GLY A 1 547 ? 33.134 11.828 -19.793 1.00 93.25 547 GLY A N 1
ATOM 4330 C CA . GLY A 1 547 ? 31.807 12.390 -19.538 1.00 93.25 547 GLY A CA 1
ATOM 4331 C C . GLY A 1 547 ? 31.316 12.249 -18.096 1.00 93.25 547 GLY A C 1
ATOM 4332 O O . GLY A 1 547 ? 30.337 12.895 -17.732 1.00 93.25 547 GLY A O 1
ATOM 4333 N N . LYS A 1 548 ? 31.979 11.452 -17.245 1.00 95.50 548 LYS A N 1
ATOM 4334 C CA . LYS A 1 548 ? 31.512 11.134 -15.880 1.00 95.50 548 LYS A CA 1
ATOM 4335 C C . LYS A 1 548 ? 31.192 12.359 -15.019 1.00 95.50 548 LYS A C 1
ATOM 4337 O O . LYS A 1 548 ? 30.134 12.426 -14.396 1.00 95.50 548 LYS A O 1
ATOM 4342 N N . GLN A 1 549 ? 32.101 13.333 -14.958 1.00 96.88 549 GLN A N 1
ATOM 4343 C CA . GLN A 1 549 ? 31.880 14.553 -14.165 1.00 96.88 549 GLN A CA 1
ATOM 4344 C C . GLN A 1 549 ? 30.909 15.514 -14.856 1.00 96.88 549 GLN A C 1
ATOM 4346 O O . GLN A 1 549 ? 30.089 16.150 -14.191 1.00 96.88 549 GLN A O 1
ATOM 4351 N N . ASP A 1 550 ? 30.964 15.575 -16.183 1.00 96.88 550 ASP A N 1
ATOM 4352 C CA . ASP A 1 550 ? 30.111 16.438 -16.993 1.00 96.88 550 ASP A CA 1
ATOM 4353 C C . ASP A 1 550 ? 28.638 16.022 -16.911 1.00 96.88 550 ASP A C 1
ATOM 4355 O O . ASP A 1 550 ? 27.756 16.878 -16.822 1.00 96.88 550 ASP A O 1
ATOM 4359 N N . PHE A 1 551 ? 28.365 14.718 -16.844 1.00 97.69 551 PHE A N 1
ATOM 4360 C CA . PHE A 1 551 ? 27.026 14.178 -16.647 1.00 97.69 551 PHE A CA 1
ATOM 4361 C C . PHE A 1 551 ? 26.427 14.629 -15.309 1.00 97.69 551 PHE A C 1
ATOM 4363 O O . PHE A 1 551 ? 25.315 15.155 -15.261 1.00 97.69 551 PHE A O 1
ATOM 4370 N N . VAL A 1 552 ? 27.195 14.534 -14.218 1.00 98.00 552 VAL A N 1
ATOM 4371 C CA . VAL A 1 552 ? 26.774 15.035 -12.899 1.00 98.00 552 VAL A CA 1
ATOM 4372 C C . VAL A 1 552 ? 26.553 16.548 -12.928 1.00 98.00 552 VAL A C 1
ATOM 4374 O O . VAL A 1 552 ? 25.570 17.038 -12.373 1.00 98.00 552 VAL A O 1
ATOM 4377 N N . ALA A 1 553 ? 27.450 17.298 -13.574 1.00 98.12 553 ALA A N 1
ATOM 4378 C CA . ALA A 1 553 ? 27.341 18.749 -13.683 1.00 98.12 553 ALA A CA 1
ATOM 4379 C C . ALA A 1 553 ? 26.094 19.177 -14.472 1.00 98.12 553 ALA A C 1
ATOM 4381 O O . ALA A 1 553 ? 25.446 20.158 -14.102 1.00 98.12 553 ALA A O 1
ATOM 4382 N N . LEU A 1 554 ? 25.734 18.434 -15.522 1.00 98.12 554 LEU A N 1
ATOM 4383 C CA . LEU A 1 554 ? 24.511 18.629 -16.300 1.00 98.12 554 LEU A CA 1
ATOM 4384 C C . LEU A 1 554 ? 23.259 18.395 -15.456 1.00 98.12 554 LEU A C 1
ATOM 4386 O O . LEU A 1 554 ? 22.415 19.288 -15.370 1.00 98.12 554 LEU A O 1
ATOM 4390 N N . LEU A 1 555 ? 23.168 17.251 -14.775 1.00 98.31 555 LEU A N 1
ATOM 4391 C CA . LEU A 1 555 ? 22.032 16.935 -13.903 1.00 98.31 555 LEU A CA 1
ATOM 4392 C C . LEU A 1 555 ? 21.877 17.967 -12.778 1.00 98.31 555 LEU A C 1
ATOM 4394 O O . LEU A 1 555 ? 20.767 18.425 -12.508 1.00 98.31 555 LEU A O 1
ATOM 4398 N N . LYS A 1 556 ? 22.990 18.390 -12.167 1.00 98.12 556 LYS A N 1
ATOM 4399 C CA . LYS A 1 556 ? 23.010 19.438 -11.138 1.00 98.12 556 LYS A CA 1
ATOM 4400 C C . LYS A 1 556 ? 22.467 20.767 -11.661 1.00 98.12 556 LYS A C 1
ATOM 4402 O O . LYS A 1 556 ? 21.617 21.362 -11.007 1.00 98.12 556 LYS A O 1
ATOM 4407 N N . GLU A 1 557 ? 22.939 21.233 -12.819 1.00 98.06 557 GLU A N 1
ATOM 4408 C CA . GLU A 1 557 ? 22.509 22.517 -13.391 1.00 98.06 557 GLU A CA 1
ATOM 4409 C C . GLU A 1 557 ? 21.005 22.517 -13.703 1.00 98.06 557 GLU A C 1
ATOM 4411 O O . GLU A 1 557 ? 20.308 23.496 -13.426 1.00 98.06 557 GLU A O 1
ATOM 4416 N N . ILE A 1 558 ? 20.481 21.407 -14.231 1.00 97.25 558 ILE A N 1
ATOM 4417 C CA . ILE A 1 558 ? 19.050 21.253 -14.519 1.00 97.25 558 ILE A CA 1
ATOM 4418 C C . ILE A 1 558 ? 18.243 21.220 -13.219 1.00 97.25 558 ILE A C 1
ATOM 4420 O O . ILE A 1 558 ? 17.250 21.938 -13.101 1.00 97.25 558 ILE A O 1
ATOM 4424 N N . TYR A 1 559 ? 18.688 20.447 -12.227 1.00 96.25 559 TYR A N 1
ATOM 4425 C CA . TYR A 1 559 ? 18.045 20.373 -10.917 1.00 96.25 559 TYR A CA 1
ATOM 4426 C C . TYR A 1 559 ? 17.968 21.749 -10.237 1.00 96.25 559 TYR A C 1
ATOM 4428 O O . TYR A 1 559 ? 16.899 22.161 -9.784 1.00 96.25 559 TYR A O 1
ATOM 4436 N N . GLU A 1 560 ? 19.077 22.491 -10.205 1.00 95.44 560 GLU A N 1
ATOM 4437 C CA . GLU A 1 560 ? 19.142 23.835 -9.619 1.00 95.44 560 GLU A CA 1
ATOM 4438 C C . GLU A 1 560 ? 18.271 24.827 -10.396 1.00 95.44 560 GLU A C 1
ATOM 4440 O O . GLU A 1 560 ? 17.541 25.613 -9.792 1.00 95.44 560 GLU A O 1
ATOM 4445 N N . THR A 1 561 ? 18.273 24.750 -11.728 1.00 94.81 561 THR A N 1
ATOM 4446 C CA . THR A 1 561 ? 17.410 25.582 -12.577 1.00 94.81 561 THR A CA 1
ATOM 4447 C C . THR A 1 561 ? 15.928 25.304 -12.311 1.00 94.81 561 THR A C 1
ATOM 4449 O O . THR A 1 561 ? 15.143 26.243 -12.169 1.00 94.81 561 THR A O 1
ATOM 4452 N N . ASN A 1 562 ? 15.537 24.036 -12.162 1.00 93.06 562 ASN A N 1
ATOM 4453 C CA . ASN A 1 562 ? 14.175 23.654 -11.789 1.00 93.06 562 ASN A CA 1
ATOM 4454 C C . ASN A 1 562 ? 13.807 24.171 -10.391 1.00 93.06 562 ASN A C 1
ATOM 4456 O O . ASN A 1 562 ? 12.718 24.714 -10.207 1.00 93.06 562 ASN A O 1
ATOM 4460 N N . LEU A 1 563 ? 14.714 24.066 -9.418 1.00 89.75 563 LEU A N 1
ATOM 4461 C CA . LEU A 1 563 ? 14.480 24.557 -8.060 1.00 89.75 563 LEU A CA 1
ATOM 4462 C C . LEU A 1 563 ? 14.300 26.082 -8.020 1.00 89.75 563 LEU A C 1
ATOM 4464 O O . LEU A 1 563 ? 13.417 26.574 -7.325 1.00 89.75 563 LEU A O 1
ATOM 4468 N N . ILE A 1 564 ? 15.081 26.833 -8.799 1.00 92.00 564 ILE A N 1
ATOM 4469 C CA . ILE A 1 564 ? 14.952 28.295 -8.906 1.00 92.00 564 ILE A CA 1
ATOM 4470 C C . ILE A 1 564 ? 13.607 28.688 -9.531 1.00 92.00 564 ILE A C 1
ATOM 4472 O O . ILE A 1 564 ? 12.972 29.640 -9.085 1.00 92.00 564 ILE A O 1
ATOM 4476 N N . MET A 1 565 ? 13.173 27.971 -10.568 1.00 88.62 565 MET A N 1
ATOM 4477 C CA . MET A 1 565 ? 11.987 28.336 -11.350 1.00 88.62 565 MET A CA 1
ATOM 4478 C C . MET A 1 565 ? 10.670 27.882 -10.707 1.00 88.62 565 MET A C 1
ATOM 4480 O O . MET A 1 565 ? 9.643 28.524 -10.922 1.00 88.62 565 MET A O 1
ATOM 4484 N N . PHE A 1 566 ? 10.684 26.781 -9.949 1.00 89.06 566 PHE A N 1
ATOM 4485 C CA . PHE A 1 566 ? 9.473 26.130 -9.434 1.00 89.06 566 PHE A CA 1
ATOM 4486 C C . PHE A 1 566 ? 9.474 25.910 -7.911 1.00 89.06 566 PHE A C 1
ATOM 4488 O O . PHE A 1 566 ? 8.445 25.530 -7.351 1.00 89.06 566 PHE A O 1
ATOM 4495 N N . GLY A 1 567 ? 10.592 26.143 -7.217 1.00 84.62 567 GLY A N 1
ATOM 4496 C CA . GLY A 1 567 ? 10.727 25.837 -5.792 1.00 84.62 567 GLY A CA 1
ATOM 4497 C C . GLY A 1 567 ? 10.486 24.353 -5.491 1.00 84.62 567 GLY A C 1
ATOM 4498 O O . GLY A 1 567 ? 10.826 23.476 -6.285 1.00 84.62 567 GLY A O 1
ATOM 4499 N N . ASN A 1 568 ? 9.854 24.081 -4.347 1.00 75.31 568 ASN A N 1
ATOM 4500 C CA . ASN A 1 568 ? 9.414 22.738 -3.946 1.00 75.31 568 ASN A CA 1
ATOM 4501 C C . ASN A 1 568 ? 7.979 22.418 -4.410 1.00 75.31 568 ASN A C 1
ATOM 4503 O O . ASN A 1 568 ? 7.301 21.612 -3.785 1.00 75.31 568 ASN A O 1
ATOM 4507 N N . SER A 1 569 ? 7.485 23.076 -5.464 1.00 75.50 569 SER A N 1
ATOM 4508 C CA . SER A 1 569 ? 6.146 22.810 -5.996 1.00 75.50 569 SER A CA 1
ATOM 4509 C C . SER A 1 569 ? 6.050 21.418 -6.625 1.00 75.50 569 SER A C 1
ATOM 4511 O O . SER A 1 569 ? 6.959 20.993 -7.340 1.00 75.50 569 SER A O 1
ATOM 4513 N N . ASP A 1 570 ? 4.890 20.776 -6.474 1.00 68.69 570 ASP A N 1
ATOM 4514 C CA . ASP A 1 570 ? 4.538 19.519 -7.152 1.00 68.69 570 ASP A CA 1
ATOM 4515 C C . ASP A 1 570 ? 4.533 19.624 -8.690 1.00 68.69 570 ASP A C 1
ATOM 4517 O O . ASP A 1 570 ? 4.566 18.613 -9.389 1.00 68.69 570 ASP A O 1
ATOM 4521 N N . ASN A 1 571 ? 4.516 20.847 -9.237 1.00 79.25 571 ASN A N 1
ATOM 4522 C CA . ASN A 1 571 ? 4.562 21.111 -10.679 1.00 79.25 571 ASN A CA 1
ATOM 4523 C C . ASN A 1 571 ? 5.993 21.191 -11.245 1.00 79.25 571 ASN A C 1
ATOM 4525 O O . ASN A 1 571 ? 6.173 21.549 -12.412 1.00 79.25 571 ASN A O 1
ATOM 4529 N N . LYS A 1 572 ? 7.021 20.920 -10.431 1.00 90.06 572 LYS A N 1
ATOM 4530 C CA . LYS A 1 572 ? 8.416 20.889 -10.880 1.00 90.06 572 LYS A CA 1
ATOM 4531 C C . LYS A 1 572 ? 8.616 19.754 -11.904 1.00 90.06 572 LYS A C 1
ATOM 4533 O O . LYS A 1 572 ? 8.201 18.631 -11.622 1.00 90.06 572 LYS A O 1
ATOM 4538 N N . PRO A 1 573 ? 9.270 20.007 -13.055 1.00 95.50 573 PRO A N 1
ATOM 4539 C CA . PRO A 1 573 ? 9.538 18.956 -14.030 1.00 95.50 573 PRO A CA 1
ATOM 4540 C C . PRO A 1 573 ? 10.385 17.819 -13.453 1.00 95.50 573 PRO A C 1
ATOM 4542 O O . PRO A 1 573 ? 11.386 18.084 -12.778 1.00 95.50 573 PRO A O 1
ATOM 4545 N N . LEU A 1 574 ? 10.009 16.580 -13.770 1.00 96.56 574 LEU A N 1
ATOM 4546 C CA . LEU A 1 574 ? 10.763 15.384 -13.401 1.00 96.56 574 LEU A CA 1
ATOM 4547 C C . LEU A 1 574 ? 12.090 15.327 -14.166 1.00 96.56 574 LEU A C 1
ATOM 4549 O O . LEU A 1 574 ? 12.144 15.630 -15.363 1.00 96.56 574 LEU A O 1
ATOM 4553 N N . LEU A 1 575 ? 13.145 14.912 -13.473 1.00 97.88 575 LEU A N 1
ATOM 4554 C CA . LEU A 1 575 ? 14.484 14.701 -14.007 1.00 97.88 575 LEU A CA 1
ATOM 4555 C C . LEU A 1 575 ? 14.914 13.257 -13.750 1.00 97.88 575 LEU A C 1
ATOM 4557 O O . LEU A 1 575 ? 15.133 12.851 -12.609 1.00 97.88 575 LEU A O 1
ATOM 4561 N N . THR A 1 576 ? 15.060 12.492 -14.824 1.00 98.44 576 THR A N 1
ATOM 4562 C CA . THR A 1 576 ? 15.416 11.066 -14.776 1.00 98.44 576 THR A CA 1
ATOM 4563 C C . THR A 1 576 ? 16.549 10.757 -15.745 1.00 98.44 576 THR A C 1
ATOM 4565 O O . THR A 1 576 ? 16.912 11.604 -16.564 1.00 98.44 576 THR A O 1
ATOM 4568 N N . ALA A 1 577 ? 17.142 9.575 -15.622 1.00 98.38 577 ALA A N 1
ATOM 4569 C CA . ALA A 1 577 ? 18.175 9.114 -16.540 1.00 98.38 577 ALA A CA 1
ATOM 4570 C C . ALA A 1 577 ? 18.078 7.606 -16.769 1.00 98.38 577 ALA A C 1
ATOM 4572 O O . ALA A 1 577 ? 17.948 6.849 -15.800 1.00 98.38 577 ALA A O 1
ATOM 4573 N N . ALA A 1 578 ? 18.208 7.186 -18.024 1.00 98.38 578 ALA A N 1
ATOM 4574 C CA . ALA A 1 578 ? 18.491 5.812 -18.396 1.00 98.38 578 ALA A CA 1
ATOM 4575 C C . ALA A 1 578 ? 19.992 5.535 -18.234 1.00 98.38 578 ALA A C 1
ATOM 4577 O O . ALA A 1 578 ? 20.849 6.333 -18.620 1.00 98.38 578 ALA A O 1
ATOM 4578 N N . VAL A 1 579 ? 20.323 4.444 -17.541 1.00 98.19 579 VAL A N 1
ATOM 4579 C CA . VAL A 1 579 ? 21.690 4.165 -17.082 1.00 98.19 579 VAL A CA 1
ATOM 4580 C C . VAL A 1 579 ? 22.076 2.703 -17.281 1.00 98.19 579 VAL A C 1
ATOM 4582 O O . VAL A 1 579 ? 21.233 1.809 -17.248 1.00 98.19 579 VAL A O 1
ATOM 4585 N N . SER A 1 580 ? 23.372 2.452 -17.467 1.00 96.69 580 SER A N 1
ATOM 4586 C CA . SER A 1 580 ? 23.889 1.110 -17.750 1.00 96.69 580 SER A CA 1
ATOM 4587 C C . SER A 1 580 ? 23.743 0.131 -16.576 1.00 96.69 580 SER A C 1
ATOM 4589 O O . SER A 1 580 ? 23.932 0.492 -15.411 1.00 96.69 580 SER A O 1
ATOM 4591 N N . ALA A 1 581 ? 23.509 -1.142 -16.905 1.00 95.75 581 ALA A N 1
ATOM 4592 C CA . ALA A 1 581 ? 23.592 -2.279 -15.988 1.00 95.75 581 ALA A CA 1
ATOM 4593 C C . ALA A 1 581 ? 24.974 -2.973 -15.979 1.00 95.75 581 ALA A C 1
ATOM 4595 O O . ALA A 1 581 ? 25.206 -3.879 -15.180 1.00 95.75 581 ALA A O 1
ATOM 4596 N N . SER A 1 582 ? 25.906 -2.572 -16.853 1.00 91.81 582 SER A N 1
ATOM 4597 C CA . SER A 1 582 ? 27.222 -3.212 -16.985 1.00 91.81 582 SER A CA 1
ATOM 4598 C C . SER A 1 582 ? 28.249 -2.625 -16.017 1.00 91.81 582 SER A C 1
ATOM 4600 O O . SER A 1 582 ? 28.479 -1.417 -16.023 1.00 91.81 582 SER A O 1
ATOM 4602 N N . LEU A 1 583 ? 28.934 -3.480 -15.247 1.00 91.19 583 LEU A N 1
ATOM 4603 C CA . LEU A 1 583 ? 29.969 -3.085 -14.277 1.00 91.19 583 LEU A CA 1
ATOM 4604 C C . LEU A 1 583 ? 30.988 -2.091 -14.859 1.00 91.19 583 LEU A C 1
ATOM 4606 O O . LEU A 1 583 ? 31.267 -1.060 -14.249 1.00 91.19 583 LEU A O 1
ATOM 4610 N N . THR A 1 584 ? 31.536 -2.389 -16.040 1.00 90.06 584 THR A N 1
ATOM 4611 C CA . THR A 1 584 ? 32.573 -1.560 -16.672 1.00 90.06 584 THR A CA 1
ATOM 4612 C C . THR A 1 584 ? 32.050 -0.160 -16.971 1.00 90.06 584 THR A C 1
ATOM 4614 O O . THR A 1 584 ? 32.656 0.833 -16.575 1.00 90.06 584 THR A O 1
ATOM 4617 N N . LEU A 1 585 ? 30.878 -0.080 -17.603 1.00 93.06 585 LEU A N 1
ATOM 4618 C CA . LEU A 1 585 ? 30.262 1.191 -17.969 1.00 93.06 585 LEU A CA 1
ATOM 4619 C C . LEU A 1 585 ? 29.822 1.981 -16.736 1.00 93.06 585 LEU A C 1
ATOM 4621 O O . LEU A 1 585 ? 29.941 3.206 -16.735 1.00 93.06 585 LEU A O 1
ATOM 4625 N N . ILE A 1 586 ? 29.371 1.293 -15.683 1.00 95.25 586 ILE A N 1
ATOM 4626 C CA . ILE A 1 586 ? 28.993 1.921 -14.417 1.00 95.25 586 ILE A CA 1
ATOM 4627 C C . ILE A 1 586 ? 30.193 2.629 -13.787 1.00 95.25 586 ILE A C 1
ATOM 4629 O O . ILE A 1 586 ? 30.119 3.826 -13.495 1.00 95.25 586 ILE A O 1
ATOM 4633 N N . ILE A 1 587 ? 31.313 1.915 -13.633 1.00 94.19 587 ILE A N 1
ATOM 4634 C CA . ILE A 1 587 ? 32.545 2.461 -13.049 1.00 94.19 587 ILE A CA 1
ATOM 4635 C C . ILE A 1 587 ? 33.032 3.668 -13.856 1.00 94.19 587 ILE A C 1
ATOM 4637 O O . ILE A 1 587 ? 33.374 4.711 -13.282 1.00 94.19 587 ILE A O 1
ATOM 4641 N N . GLU A 1 588 ? 33.051 3.539 -15.181 1.00 95.50 588 GLU A N 1
ATOM 4642 C CA . GLU A 1 588 ? 33.588 4.560 -16.075 1.00 95.50 588 GLU A CA 1
ATOM 4643 C C . GLU A 1 588 ? 32.696 5.797 -16.174 1.00 95.50 588 GLU A C 1
ATOM 4645 O O . GLU A 1 588 ? 33.228 6.900 -16.256 1.00 95.50 588 GLU A O 1
ATOM 4650 N N . SER A 1 589 ? 31.370 5.643 -16.126 1.00 96.31 589 SER A N 1
ATOM 4651 C CA . SER A 1 589 ? 30.437 6.709 -16.519 1.00 96.31 589 SER A CA 1
ATOM 4652 C C . SER A 1 589 ? 29.737 7.412 -15.359 1.00 96.31 589 SER A C 1
ATOM 4654 O O . SER A 1 589 ? 29.297 8.548 -15.534 1.00 96.31 589 SER A O 1
ATOM 4656 N N . TYR A 1 590 ? 29.602 6.787 -14.182 1.00 97.88 590 TYR A N 1
ATOM 4657 C CA . TYR A 1 590 ? 28.666 7.279 -13.162 1.00 97.88 590 TYR A CA 1
ATOM 4658 C C . TYR A 1 590 ? 29.303 7.532 -11.794 1.00 97.88 590 TYR A C 1
ATOM 4660 O O . TYR A 1 590 ? 30.060 6.725 -11.255 1.00 97.88 590 TYR A O 1
ATOM 4668 N N . ASP A 1 591 ? 28.980 8.688 -11.214 1.00 97.81 591 ASP A N 1
ATOM 4669 C CA . ASP A 1 591 ? 29.162 8.992 -9.790 1.00 97.81 591 ASP A CA 1
ATOM 4670 C C . ASP A 1 591 ? 27.792 8.852 -9.111 1.00 97.81 591 ASP A C 1
ATOM 4672 O O . ASP A 1 591 ? 27.004 9.801 -9.033 1.00 97.81 591 ASP A O 1
ATOM 4676 N N . ILE A 1 592 ? 27.478 7.618 -8.712 1.00 98.31 592 ILE A N 1
ATOM 4677 C CA . ILE A 1 592 ? 26.142 7.203 -8.269 1.00 98.31 592 ILE A CA 1
ATOM 4678 C C . ILE A 1 592 ? 25.630 8.044 -7.083 1.00 98.31 592 ILE A C 1
ATOM 4680 O O . ILE A 1 592 ? 24.519 8.578 -7.189 1.00 98.31 592 ILE A O 1
ATOM 4684 N N . PRO A 1 593 ? 26.410 8.280 -6.004 1.00 97.88 593 PRO A N 1
ATOM 4685 C CA . PRO A 1 593 ? 25.954 9.101 -4.881 1.00 97.88 593 PRO A CA 1
ATOM 4686 C C . PRO A 1 593 ? 25.628 10.545 -5.261 1.00 97.88 593 PRO A C 1
ATOM 4688 O O . PRO A 1 593 ? 24.756 11.166 -4.649 1.00 97.88 593 PRO A O 1
ATOM 4691 N N . ARG A 1 594 ? 26.332 11.128 -6.241 1.00 97.75 594 ARG A N 1
ATOM 4692 C CA . ARG A 1 594 ? 26.028 12.487 -6.709 1.00 97.75 594 ARG A CA 1
ATOM 4693 C C . ARG A 1 594 ? 24.806 12.508 -7.613 1.00 97.75 594 ARG A C 1
ATOM 4695 O O . ARG A 1 594 ? 23.967 13.384 -7.431 1.00 97.75 594 ARG A O 1
ATOM 4702 N N . ILE A 1 595 ? 24.669 11.544 -8.522 1.00 98.31 595 ILE A N 1
ATOM 4703 C CA . ILE A 1 595 ? 23.482 11.407 -9.381 1.00 98.31 595 ILE A CA 1
ATOM 4704 C C . ILE A 1 595 ? 22.220 11.284 -8.520 1.00 98.31 595 ILE A C 1
ATOM 4706 O O . ILE A 1 595 ? 21.262 12.027 -8.735 1.00 98.31 595 ILE A O 1
ATOM 4710 N N . ALA A 1 596 ? 22.254 10.439 -7.482 1.00 97.69 596 ALA A N 1
ATOM 4711 C CA . ALA A 1 596 ? 21.133 10.195 -6.572 1.00 97.69 596 ALA A CA 1
ATOM 4712 C C . ALA A 1 596 ? 20.577 11.466 -5.896 1.00 97.69 596 ALA A C 1
ATOM 4714 O O . ALA A 1 596 ? 19.410 11.489 -5.496 1.00 97.69 596 ALA A O 1
ATOM 4715 N N . LYS A 1 597 ? 21.377 12.536 -5.778 1.00 97.06 597 LYS A N 1
ATOM 4716 C CA . LYS A 1 597 ? 20.941 13.825 -5.212 1.00 97.06 597 LYS A CA 1
ATOM 4717 C C . LYS A 1 597 ? 20.086 14.648 -6.170 1.00 97.06 597 LYS A C 1
ATOM 4719 O O . LYS A 1 597 ? 19.283 15.447 -5.700 1.00 97.06 597 LYS A O 1
ATOM 4724 N N . TYR A 1 598 ? 20.282 14.486 -7.476 1.00 97.31 598 TYR A N 1
ATOM 4725 C CA . TYR A 1 598 ? 19.710 15.377 -8.488 1.00 97.31 598 TYR A CA 1
ATOM 4726 C C . TYR A 1 598 ? 18.540 14.754 -9.243 1.00 97.31 598 TYR A C 1
ATOM 4728 O O . TYR A 1 598 ? 17.609 15.470 -9.596 1.00 97.31 598 TYR A O 1
ATOM 4736 N N . VAL A 1 599 ? 18.567 13.442 -9.475 1.00 97.62 599 VAL A N 1
ATOM 4737 C CA . VAL A 1 599 ? 17.489 12.754 -10.199 1.00 97.62 599 VAL A CA 1
ATOM 4738 C C . VAL A 1 599 ? 16.344 12.363 -9.270 1.00 97.62 599 VAL A C 1
ATOM 4740 O O . VAL A 1 599 ? 16.547 12.049 -8.090 1.00 97.62 599 VAL A O 1
ATOM 4743 N N . ASP A 1 600 ? 15.135 12.327 -9.819 1.00 95.88 600 ASP A N 1
ATOM 4744 C CA . ASP A 1 600 ? 13.963 11.767 -9.149 1.00 95.88 600 ASP A CA 1
ATOM 4745 C C . ASP A 1 600 ? 14.070 10.240 -9.059 1.00 95.88 600 ASP A C 1
ATOM 4747 O O . ASP A 1 600 ? 13.785 9.664 -8.009 1.00 95.88 600 ASP A O 1
ATOM 4751 N N . PHE A 1 601 ? 14.523 9.596 -10.139 1.00 97.56 601 PHE A N 1
ATOM 4752 C CA . PHE A 1 601 ? 14.862 8.174 -10.208 1.00 97.56 601 PHE A CA 1
ATOM 4753 C C . PHE A 1 601 ? 15.747 7.875 -11.431 1.00 97.56 601 PHE A C 1
ATOM 4755 O O . PHE A 1 601 ? 15.872 8.703 -12.336 1.00 97.56 601 PHE A O 1
ATOM 4762 N N . VAL A 1 602 ? 16.359 6.690 -11.450 1.00 98.56 602 VAL A N 1
ATOM 4763 C CA . VAL A 1 602 ? 17.107 6.148 -12.594 1.00 98.56 602 VAL A CA 1
ATOM 4764 C C . VAL A 1 602 ? 16.381 4.948 -13.194 1.00 98.56 602 VAL A C 1
ATOM 4766 O O . VAL A 1 602 ? 15.805 4.138 -12.467 1.00 98.56 602 VAL A O 1
ATOM 4769 N N . ASN A 1 603 ? 16.439 4.831 -14.516 1.00 98.50 603 ASN A N 1
ATOM 4770 C CA . ASN A 1 603 ? 15.967 3.687 -15.285 1.00 98.50 603 ASN A CA 1
ATOM 4771 C C . ASN A 1 603 ? 17.183 2.806 -15.618 1.00 98.50 603 ASN A C 1
ATOM 4773 O O . ASN A 1 603 ? 17.928 3.105 -16.548 1.00 98.50 603 ASN A O 1
ATOM 4777 N N . ILE A 1 604 ? 17.434 1.748 -14.842 1.00 98.38 604 ILE A N 1
ATOM 4778 C CA . ILE A 1 604 ? 18.591 0.870 -15.085 1.00 98.38 604 ILE A CA 1
ATOM 4779 C C . ILE A 1 604 ? 18.258 -0.073 -16.240 1.00 98.38 604 ILE A C 1
ATOM 4781 O O . ILE A 1 604 ? 17.329 -0.868 -16.134 1.00 98.38 604 ILE A O 1
ATOM 4785 N N . MET A 1 605 ? 19.019 -0.012 -17.326 1.00 97.50 605 MET A N 1
ATOM 4786 C CA . MET A 1 605 ? 18.805 -0.812 -18.533 1.00 97.50 605 MET A CA 1
ATOM 4787 C C . MET A 1 605 ? 19.348 -2.232 -18.351 1.00 97.50 605 MET A C 1
ATOM 4789 O O . MET A 1 605 ? 20.422 -2.575 -18.837 1.00 97.50 605 MET A O 1
ATOM 4793 N N . CYS A 1 606 ? 18.627 -3.051 -17.580 1.00 96.75 606 CYS A N 1
ATOM 4794 C CA . CYS A 1 606 ? 19.004 -4.428 -17.246 1.00 96.75 606 CYS A CA 1
ATOM 4795 C C . CYS A 1 606 ? 18.677 -5.426 -18.372 1.00 96.75 606 CYS A C 1
ATOM 4797 O O . CYS A 1 606 ? 18.061 -6.470 -18.145 1.00 96.75 606 CYS A O 1
ATOM 4799 N N . TYR A 1 607 ? 19.077 -5.102 -19.591 1.00 95.12 607 TYR A N 1
ATOM 4800 C CA . TYR A 1 607 ? 18.924 -5.911 -20.796 1.00 95.12 607 TYR A CA 1
ATOM 4801 C C . TYR A 1 607 ? 20.136 -5.688 -21.703 1.00 95.12 607 TYR A C 1
ATOM 4803 O O . TYR A 1 607 ? 21.086 -5.012 -21.305 1.00 95.12 607 TYR A O 1
ATOM 4811 N N . ASP A 1 608 ? 20.151 -6.310 -22.880 1.00 91.44 608 ASP A N 1
ATOM 4812 C CA . ASP A 1 608 ? 21.273 -6.268 -23.820 1.00 91.44 608 ASP A CA 1
ATOM 4813 C C . ASP A 1 608 ? 22.578 -6.839 -23.249 1.00 91.44 608 ASP A C 1
ATOM 4815 O O . ASP A 1 608 ? 23.671 -6.561 -23.745 1.00 91.44 608 ASP A O 1
ATOM 4819 N N . PHE A 1 609 ? 22.497 -7.709 -22.238 1.00 89.06 609 PHE A N 1
ATOM 4820 C CA . PHE A 1 609 ? 23.687 -8.320 -21.644 1.00 89.06 609 PHE A CA 1
ATOM 4821 C C . PHE A 1 609 ? 24.476 -9.151 -22.665 1.00 89.06 609 PHE A C 1
ATOM 4823 O O . PHE A 1 609 ? 25.701 -9.193 -22.634 1.00 89.06 609 PHE A O 1
ATOM 4830 N N . ASN A 1 610 ? 23.797 -9.750 -23.640 1.00 79.50 610 ASN A N 1
ATOM 4831 C CA . ASN A 1 610 ? 24.412 -10.488 -24.743 1.00 79.50 610 ASN A CA 1
ATOM 4832 C C . ASN A 1 610 ? 24.805 -9.606 -25.957 1.00 79.50 610 ASN A C 1
ATOM 4834 O O . ASN A 1 610 ? 25.312 -10.133 -26.950 1.00 79.50 610 ASN A O 1
ATOM 4838 N N . PHE A 1 611 ? 24.634 -8.276 -25.901 1.00 65.56 611 PHE A N 1
ATOM 4839 C CA . PHE A 1 611 ? 24.932 -7.355 -27.012 1.00 65.56 611 PHE A CA 1
ATOM 4840 C C . PHE A 1 611 ? 26.438 -7.215 -27.315 1.00 65.56 611 PHE A C 1
ATOM 4842 O O . PHE A 1 611 ? 26.824 -6.850 -28.426 1.00 65.56 611 PHE A O 1
ATOM 4849 N N . PHE A 1 612 ? 27.330 -7.644 -26.409 1.00 56.81 612 PHE A N 1
ATOM 4850 C CA . PHE A 1 612 ? 28.786 -7.746 -26.649 1.00 56.81 612 PHE A CA 1
ATOM 4851 C C . PHE A 1 612 ? 29.203 -8.870 -27.624 1.00 56.81 612 PHE A C 1
ATOM 4853 O O . PHE A 1 612 ? 30.370 -9.267 -27.690 1.00 56.81 612 PHE A O 1
ATOM 4860 N N . ARG A 1 613 ? 28.261 -9.318 -28.453 1.00 55.03 613 ARG A N 1
ATOM 4861 C CA . ARG A 1 613 ? 28.373 -10.136 -29.665 1.00 55.03 613 ARG A CA 1
ATOM 4862 C C . ARG A 1 613 ? 29.646 -9.930 -30.494 1.00 55.03 613 ARG A C 1
ATOM 4864 O O . ARG A 1 613 ? 30.148 -10.873 -31.097 1.00 55.03 613 ARG A O 1
ATOM 4871 N N . LYS A 1 614 ? 30.173 -8.700 -30.553 1.00 54.31 614 LYS A N 1
ATOM 4872 C CA . LYS A 1 614 ? 31.382 -8.366 -31.329 1.00 54.31 614 LYS A CA 1
ATOM 4873 C C . LYS A 1 614 ? 32.646 -9.055 -30.798 1.00 54.31 614 LYS A C 1
ATOM 4875 O O . LYS A 1 614 ? 33.607 -9.207 -31.546 1.00 54.31 614 LYS A O 1
ATOM 4880 N N . TYR A 1 615 ? 32.633 -9.468 -29.533 1.00 61.88 615 TYR A N 1
ATOM 4881 C CA . TYR A 1 615 ? 33.775 -10.073 -28.852 1.00 61.88 615 TYR A CA 1
ATOM 4882 C C . TYR A 1 615 ? 33.579 -11.569 -28.572 1.00 61.88 615 TYR A C 1
ATOM 4884 O O . TYR A 1 615 ? 34.571 -12.275 -28.410 1.00 61.88 615 TYR A O 1
ATOM 4892 N N . TYR A 1 616 ? 32.331 -12.062 -28.572 1.00 70.25 616 TYR A N 1
ATOM 4893 C CA . TYR A 1 616 ? 32.003 -13.457 -28.260 1.00 70.25 616 TYR A CA 1
ATOM 4894 C C . TYR A 1 616 ? 30.896 -13.999 -29.182 1.00 70.25 616 TYR A C 1
ATOM 4896 O O . TYR A 1 616 ? 29.747 -13.565 -29.078 1.00 70.25 616 TYR A O 1
ATOM 4904 N N . PRO A 1 617 ? 31.201 -14.957 -30.075 1.00 83.88 617 PRO A N 1
ATOM 4905 C CA . PRO A 1 617 ? 30.237 -15.522 -31.017 1.00 83.88 617 PRO A CA 1
ATOM 4906 C C . PRO A 1 617 ? 29.377 -16.618 -30.362 1.00 83.88 617 PRO A C 1
ATOM 4908 O O . PRO A 1 617 ? 29.335 -17.730 -30.862 1.00 83.88 617 PRO A O 1
ATOM 4911 N N . LEU A 1 618 ? 28.731 -16.358 -29.224 1.00 87.88 618 LEU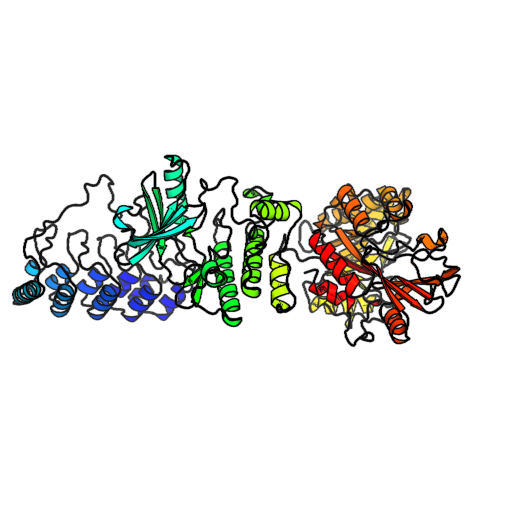 A N 1
ATOM 4912 C CA . LEU A 1 618 ? 27.970 -17.365 -28.467 1.00 87.88 618 LEU A CA 1
ATOM 4913 C C . LEU A 1 618 ? 26.509 -16.933 -28.274 1.00 87.88 618 LEU A C 1
ATOM 4915 O O . LEU A 1 618 ? 26.243 -15.741 -28.106 1.00 87.88 618 LEU A O 1
ATOM 4919 N N . THR A 1 619 ? 25.568 -17.883 -28.264 1.00 89.94 619 THR A N 1
ATOM 4920 C CA . THR A 1 619 ? 24.193 -17.630 -27.800 1.00 89.94 619 THR A CA 1
ATOM 4921 C C . THR A 1 619 ? 24.197 -17.253 -26.318 1.00 89.94 619 THR A C 1
ATOM 4923 O O . THR A 1 619 ? 25.068 -17.666 -25.546 1.00 89.94 619 THR A O 1
ATOM 4926 N N . GLY A 1 620 ? 23.228 -16.444 -25.898 1.00 90.00 620 GLY A N 1
ATOM 4927 C CA . GLY A 1 620 ? 23.186 -15.912 -24.539 1.00 90.00 620 GLY A CA 1
ATOM 4928 C C . GLY A 1 620 ? 21.868 -15.224 -24.227 1.00 90.00 620 GLY A C 1
ATOM 4929 O O . GLY A 1 620 ? 21.121 -14.852 -25.136 1.00 90.00 620 GLY A O 1
ATOM 4930 N N . TYR A 1 621 ? 21.598 -15.030 -22.941 1.00 92.25 621 TYR A N 1
ATOM 4931 C CA . TYR A 1 621 ? 20.378 -14.377 -22.478 1.00 92.25 621 TYR A CA 1
ATOM 4932 C C . TYR A 1 621 ? 20.397 -12.868 -22.718 1.00 92.25 621 TYR A C 1
ATOM 4934 O O . TYR A 1 621 ? 21.416 -12.215 -22.501 1.00 92.25 621 TYR A O 1
ATOM 4942 N N . ASN A 1 622 ? 19.255 -12.311 -23.126 1.00 93.38 622 ASN A N 1
ATOM 4943 C CA . ASN A 1 622 ? 19.092 -10.863 -23.246 1.00 93.38 622 ASN A CA 1
ATOM 4944 C C . ASN A 1 622 ? 19.078 -10.188 -21.860 1.00 93.38 622 ASN A C 1
ATOM 4946 O O . ASN A 1 622 ? 19.820 -9.241 -21.610 1.00 93.38 622 ASN A O 1
ATOM 4950 N N . SER A 1 623 ? 18.254 -10.704 -20.942 1.00 95.94 623 SER A N 1
ATOM 4951 C CA . SER A 1 623 ? 17.987 -10.090 -19.635 1.00 95.94 623 SER A CA 1
ATOM 4952 C C . SER A 1 623 ? 17.806 -11.148 -18.531 1.00 95.94 623 SER A C 1
ATOM 4954 O O . SER A 1 623 ? 16.710 -11.307 -18.009 1.00 95.94 623 SER A O 1
ATOM 4956 N N . PRO A 1 624 ? 18.822 -11.945 -18.162 1.00 96.19 624 PRO A N 1
ATOM 4957 C CA . PRO A 1 624 ? 18.672 -12.936 -17.091 1.00 96.19 624 PRO A CA 1
ATOM 4958 C C . PRO A 1 624 ? 18.390 -12.265 -15.736 1.00 96.19 624 PRO A C 1
ATOM 4960 O O . PRO A 1 624 ? 19.002 -11.248 -15.400 1.00 96.19 624 PRO A O 1
ATOM 4963 N N . LEU A 1 625 ? 17.454 -12.820 -14.951 1.00 97.44 625 LEU A N 1
ATOM 4964 C CA . LEU A 1 625 ? 17.153 -12.307 -13.608 1.00 97.44 625 LEU A CA 1
ATOM 4965 C C . LEU A 1 625 ? 18.296 -12.624 -12.641 1.00 97.44 625 LEU A C 1
ATOM 4967 O O . LEU A 1 625 ? 18.795 -11.729 -11.960 1.00 97.44 625 LEU A O 1
ATOM 4971 N N . PHE A 1 626 ? 18.745 -13.876 -12.664 1.00 95.88 626 PHE A N 1
ATOM 4972 C CA . PHE A 1 626 ? 19.860 -14.384 -11.872 1.00 95.88 626 PHE A CA 1
ATOM 4973 C C . PHE A 1 626 ? 20.971 -14.919 -12.773 1.00 95.88 626 PHE A C 1
ATOM 4975 O O . PHE A 1 626 ? 20.750 -15.236 -13.943 1.00 95.88 626 PHE A O 1
ATOM 4982 N N . LYS A 1 627 ? 22.175 -15.050 -12.215 1.00 92.06 627 LYS A N 1
ATOM 4983 C CA . LYS A 1 627 ? 23.254 -15.828 -12.839 1.00 92.06 627 LYS A CA 1
ATOM 4984 C C . LYS A 1 627 ? 22.965 -17.332 -12.762 1.00 92.06 627 LYS A C 1
ATOM 4986 O O . LYS A 1 627 ? 22.258 -17.783 -11.862 1.00 92.06 627 LYS A O 1
ATOM 4991 N N . ARG A 1 628 ? 23.604 -18.116 -13.631 1.00 87.56 628 ARG A N 1
ATOM 4992 C CA . ARG A 1 628 ? 23.635 -19.583 -13.515 1.00 87.56 628 ARG A CA 1
ATOM 4993 C C . ARG A 1 628 ? 24.618 -20.043 -12.438 1.00 87.56 628 ARG A C 1
ATOM 4995 O O . ARG A 1 628 ? 25.577 -19.341 -12.110 1.00 87.56 628 ARG A O 1
ATOM 5002 N N . ASN A 1 629 ? 24.421 -21.257 -11.927 1.00 82.38 629 ASN A N 1
ATOM 5003 C CA . ASN A 1 629 ? 25.327 -21.893 -10.965 1.00 82.38 629 ASN A CA 1
ATOM 5004 C C . ASN A 1 629 ? 26.717 -22.166 -11.559 1.00 82.38 629 ASN A C 1
ATOM 5006 O O . ASN A 1 629 ? 27.731 -21.999 -10.881 1.00 82.38 629 ASN A O 1
ATOM 5010 N N . TYR A 1 630 ? 26.759 -22.563 -12.832 1.00 79.12 630 TYR A N 1
ATOM 5011 C CA . TYR A 1 630 ? 27.983 -22.843 -13.581 1.00 79.12 630 TYR A CA 1
ATOM 5012 C C . TYR A 1 630 ? 28.124 -21.843 -14.724 1.00 79.12 630 TYR A C 1
ATOM 5014 O O . TYR A 1 630 ? 27.883 -22.164 -15.884 1.00 79.12 630 TYR A O 1
ATOM 5022 N N . GLU A 1 631 ? 28.478 -20.614 -14.360 1.00 77.44 631 GLU A N 1
ATOM 5023 C CA . GLU A 1 631 ? 28.635 -19.494 -15.282 1.00 77.44 631 GLU A CA 1
ATOM 5024 C C . GLU A 1 631 ? 30.115 -19.115 -15.439 1.00 77.44 631 GLU A C 1
ATOM 5026 O O . GLU A 1 631 ? 30.913 -19.252 -14.502 1.00 77.44 631 GLU A O 1
ATOM 5031 N N . LEU A 1 632 ? 30.509 -18.626 -16.619 1.00 75.19 632 LEU A N 1
ATOM 5032 C CA . LEU A 1 632 ? 31.866 -18.103 -16.791 1.00 75.19 632 LEU A CA 1
ATOM 5033 C C . LEU A 1 632 ? 32.054 -16.873 -15.886 1.00 75.19 632 LEU A C 1
ATOM 5035 O O . LEU A 1 632 ? 31.168 -16.019 -15.838 1.00 75.19 632 LEU A O 1
ATOM 5039 N N . PRO A 1 633 ? 33.214 -16.703 -15.212 1.00 79.62 633 PRO A N 1
ATOM 5040 C CA . PRO A 1 633 ? 33.411 -15.616 -14.249 1.00 79.62 633 PRO A CA 1
ATOM 5041 C C . PRO A 1 633 ? 33.074 -14.218 -14.776 1.00 79.62 633 PRO A C 1
ATOM 5043 O O . PRO A 1 633 ? 32.640 -13.357 -14.016 1.00 79.62 633 PRO A O 1
ATOM 5046 N N . PHE A 1 634 ? 33.258 -14.017 -16.080 1.00 73.75 634 PHE A N 1
ATOM 5047 C CA . PHE A 1 634 ? 32.950 -12.782 -16.787 1.00 73.75 634 PHE A CA 1
ATOM 5048 C C . PHE A 1 634 ? 31.443 -12.463 -16.855 1.00 73.75 634 PHE A C 1
ATOM 5050 O O . PHE A 1 634 ? 31.076 -11.298 -16.757 1.00 73.75 634 PHE A O 1
ATOM 5057 N N . PHE A 1 635 ? 30.569 -13.471 -16.955 1.00 81.50 635 PHE A N 1
ATOM 5058 C CA . PHE A 1 635 ? 29.112 -13.303 -17.054 1.00 81.50 635 PHE A CA 1
ATOM 5059 C C . PHE A 1 635 ? 28.410 -13.230 -15.687 1.00 81.50 635 PHE A C 1
ATOM 5061 O O . PHE A 1 635 ? 27.221 -12.925 -15.612 1.00 81.50 635 PHE A O 1
ATOM 5068 N N . ASN A 1 636 ? 29.137 -13.428 -14.580 1.00 86.81 636 ASN A N 1
ATOM 5069 C CA . ASN A 1 636 ? 28.576 -13.381 -13.222 1.00 86.81 636 ASN A CA 1
ATOM 5070 C C . ASN A 1 636 ? 27.868 -12.061 -12.876 1.00 86.81 636 ASN A C 1
ATOM 5072 O O . ASN A 1 636 ? 27.018 -12.041 -11.986 1.00 86.81 636 ASN A O 1
ATOM 5076 N N . THR A 1 637 ? 28.243 -10.965 -13.536 1.00 90.25 637 THR A N 1
ATOM 5077 C CA . THR A 1 637 ? 27.695 -9.624 -13.294 1.00 90.25 637 THR A CA 1
ATOM 5078 C C . THR A 1 637 ? 26.584 -9.245 -14.275 1.00 90.25 637 THR A C 1
ATOM 5080 O O . THR A 1 637 ? 25.979 -8.187 -14.149 1.00 90.25 637 THR A O 1
ATOM 5083 N N . TRP A 1 638 ? 26.301 -10.087 -15.268 1.00 90.19 638 TRP A N 1
ATOM 5084 C CA . TRP A 1 638 ? 25.406 -9.768 -16.379 1.00 90.19 638 TRP A CA 1
ATOM 5085 C C . TRP A 1 638 ? 23.996 -10.287 -16.124 1.00 90.19 638 TRP A C 1
ATOM 5087 O O . TRP A 1 638 ? 23.521 -11.187 -16.806 1.00 90.19 638 TRP A O 1
ATOM 5097 N N . ASN A 1 639 ? 23.356 -9.766 -15.081 1.00 94.88 639 ASN A N 1
ATOM 5098 C CA . ASN A 1 639 ? 21.991 -10.113 -14.698 1.00 94.88 639 ASN A CA 1
ATOM 5099 C C . ASN A 1 639 ? 21.344 -8.980 -13.889 1.00 94.88 639 ASN A C 1
ATOM 5101 O O . ASN A 1 639 ? 22.030 -8.111 -13.341 1.00 94.88 639 ASN A O 1
ATOM 5105 N N . ILE A 1 640 ? 20.011 -8.999 -13.826 1.00 97.94 640 ILE A N 1
ATOM 5106 C CA . ILE A 1 640 ? 19.199 -7.971 -13.162 1.00 97.94 640 ILE A CA 1
ATOM 5107 C C . ILE A 1 640 ? 19.548 -7.868 -11.671 1.00 97.94 640 ILE A C 1
ATOM 5109 O O . ILE A 1 640 ? 19.730 -6.753 -11.170 1.00 97.94 640 ILE A O 1
ATOM 5113 N N . GLU A 1 641 ? 19.652 -8.999 -10.963 1.00 97.56 641 GLU A N 1
ATOM 5114 C CA . GLU A 1 641 ? 19.945 -9.020 -9.525 1.00 97.56 641 GLU A CA 1
ATOM 5115 C C . GLU A 1 641 ? 21.271 -8.323 -9.222 1.00 97.56 641 GLU A C 1
ATOM 5117 O O . GLU A 1 641 ? 21.328 -7.416 -8.389 1.00 97.56 641 GLU A O 1
ATOM 5122 N N . TRP A 1 642 ? 22.342 -8.717 -9.908 1.00 96.69 642 TRP A N 1
ATOM 5123 C CA . TRP A 1 642 ? 23.664 -8.171 -9.650 1.00 96.69 642 TRP A CA 1
ATOM 5124 C C . TRP A 1 642 ? 23.716 -6.672 -9.959 1.00 96.69 642 TRP A C 1
ATOM 5126 O O . TRP A 1 642 ? 24.190 -5.898 -9.126 1.00 96.69 642 TRP A O 1
ATOM 5136 N N . ALA A 1 643 ? 23.193 -6.249 -11.115 1.00 97.19 643 ALA A N 1
ATOM 5137 C CA . ALA A 1 643 ? 23.264 -4.856 -11.553 1.00 97.19 643 ALA A CA 1
ATOM 5138 C C . ALA A 1 643 ? 22.532 -3.917 -10.587 1.00 97.19 643 ALA A C 1
ATOM 5140 O O . ALA A 1 643 ? 23.091 -2.921 -10.125 1.00 97.19 643 ALA A O 1
ATOM 5141 N N . THR A 1 644 ? 21.295 -4.255 -10.226 1.00 98.12 644 THR A N 1
ATOM 5142 C CA . THR A 1 644 ? 20.477 -3.439 -9.316 1.00 98.12 644 THR A CA 1
ATOM 5143 C C . THR A 1 644 ? 21.054 -3.403 -7.896 1.00 98.12 644 THR A C 1
ATOM 5145 O O . THR A 1 644 ? 21.089 -2.337 -7.268 1.00 98.12 644 THR A O 1
ATOM 5148 N N . ASN A 1 645 ? 21.588 -4.525 -7.402 1.00 97.06 645 ASN A N 1
ATOM 5149 C CA . ASN A 1 645 ? 22.288 -4.578 -6.118 1.00 97.06 645 ASN A CA 1
ATOM 5150 C C . ASN A 1 645 ? 23.581 -3.759 -6.132 1.00 97.06 645 ASN A C 1
ATOM 5152 O O . ASN A 1 645 ? 23.869 -3.067 -5.158 1.00 97.06 645 ASN A O 1
ATOM 5156 N N . HIS A 1 646 ? 24.340 -3.777 -7.228 1.00 97.50 646 HIS A N 1
ATOM 5157 C CA . HIS A 1 646 ? 25.548 -2.967 -7.356 1.00 97.50 646 HIS A CA 1
ATOM 5158 C C . HIS A 1 646 ? 25.222 -1.469 -7.292 1.00 97.50 646 HIS A C 1
ATOM 5160 O O . HIS A 1 646 ? 25.796 -0.764 -6.469 1.00 97.50 646 HIS A O 1
ATOM 5166 N N . TRP A 1 647 ? 24.226 -0.997 -8.051 1.00 98.38 647 TRP A N 1
ATOM 5167 C CA . TRP A 1 647 ? 23.752 0.392 -7.965 1.00 98.38 647 TRP A CA 1
ATOM 5168 C C . TRP A 1 647 ? 23.309 0.784 -6.550 1.00 98.38 647 TRP A C 1
ATOM 5170 O O . TRP A 1 647 ? 23.603 1.889 -6.090 1.00 98.38 647 TRP A O 1
ATOM 5180 N N . THR A 1 648 ? 22.631 -0.128 -5.850 1.00 96.94 648 THR A N 1
ATOM 5181 C CA . THR A 1 648 ? 22.208 0.085 -4.459 1.00 96.94 648 THR A CA 1
ATOM 5182 C C . THR A 1 648 ? 23.414 0.228 -3.527 1.00 96.94 648 THR A C 1
ATOM 5184 O O . THR A 1 648 ? 23.491 1.182 -2.752 1.00 96.94 648 THR A O 1
ATOM 5187 N N . ASN A 1 649 ? 24.383 -0.683 -3.632 1.00 96.50 649 ASN A N 1
ATOM 5188 C CA . ASN A 1 649 ? 25.585 -0.705 -2.797 1.00 96.50 649 ASN A CA 1
ATOM 5189 C C . ASN A 1 649 ? 26.490 0.513 -3.032 1.00 96.50 649 ASN A C 1
ATOM 5191 O O . ASN A 1 649 ? 27.092 1.019 -2.089 1.00 96.50 649 ASN A O 1
ATOM 5195 N N . GLU A 1 650 ? 26.535 1.021 -4.263 1.00 96.81 650 GLU A N 1
ATOM 5196 C CA . GLU A 1 650 ? 27.268 2.239 -4.629 1.00 96.81 650 GLU A CA 1
ATOM 5197 C C . GLU A 1 650 ? 26.531 3.535 -4.233 1.00 96.81 650 GLU A C 1
ATOM 5199 O O . GLU A 1 650 ? 27.037 4.633 -4.458 1.00 96.81 650 GLU A O 1
ATOM 5204 N N . GLY A 1 651 ? 25.348 3.440 -3.615 1.00 93.56 651 GLY A N 1
ATOM 5205 C CA . GLY A 1 651 ? 24.679 4.565 -2.957 1.00 93.56 651 GLY A CA 1
ATOM 5206 C C . GLY A 1 651 ? 23.433 5.111 -3.655 1.00 93.56 651 GLY A C 1
ATOM 5207 O O . GLY A 1 651 ? 22.981 6.197 -3.287 1.00 93.56 651 GLY A O 1
ATOM 5208 N N . MET A 1 652 ? 22.855 4.404 -4.633 1.00 97.75 652 MET A N 1
ATOM 5209 C CA . MET A 1 652 ? 21.527 4.744 -5.158 1.00 97.75 652 MET A CA 1
ATOM 5210 C C . MET A 1 652 ? 20.428 4.172 -4.244 1.00 97.75 652 MET A C 1
ATOM 5212 O O . MET A 1 652 ? 20.373 2.960 -4.046 1.00 97.75 652 MET A O 1
ATOM 5216 N N . PRO A 1 653 ? 19.506 4.992 -3.710 1.00 92.69 653 PRO A N 1
ATOM 5217 C CA . PRO A 1 653 ? 18.380 4.483 -2.930 1.00 92.69 653 PRO A CA 1
ATOM 5218 C C . PRO A 1 653 ? 17.466 3.563 -3.752 1.00 92.69 653 PRO A C 1
ATOM 5220 O O . PRO A 1 653 ? 17.114 3.890 -4.887 1.00 92.69 653 PRO A O 1
ATOM 5223 N N . LYS A 1 654 ? 17.013 2.445 -3.167 1.00 90.31 654 LYS A N 1
ATOM 5224 C CA . LYS A 1 654 ? 16.106 1.494 -3.840 1.00 90.31 654 LYS A CA 1
ATOM 5225 C C . LYS A 1 654 ? 14.805 2.144 -4.328 1.00 90.31 654 LYS A C 1
ATOM 5227 O O . LYS A 1 654 ? 14.328 1.821 -5.415 1.00 90.31 654 LYS A O 1
ATOM 5232 N N . ASP A 1 655 ? 14.279 3.129 -3.597 1.00 88.12 655 ASP A N 1
ATOM 5233 C CA . ASP A 1 655 ? 13.067 3.871 -3.969 1.00 88.12 655 ASP A CA 1
ATOM 5234 C C . ASP A 1 655 ? 13.267 4.835 -5.161 1.00 88.12 655 ASP A C 1
ATOM 5236 O O . ASP A 1 655 ? 12.291 5.398 -5.676 1.00 88.12 655 ASP A O 1
ATOM 5240 N N . LYS A 1 656 ? 14.510 4.974 -5.644 1.00 95.69 656 LYS A N 1
ATOM 5241 C CA . LYS A 1 656 ? 14.910 5.682 -6.869 1.00 95.69 656 LYS A CA 1
ATOM 5242 C C . LYS A 1 656 ? 15.386 4.757 -7.996 1.00 95.69 656 LYS A C 1
ATOM 5244 O O . LYS A 1 656 ? 15.734 5.257 -9.061 1.00 95.69 656 LYS A O 1
ATOM 5249 N N . ILE A 1 657 ? 15.401 3.439 -7.800 1.00 98.12 657 ILE A N 1
ATOM 5250 C CA . ILE A 1 657 ? 15.798 2.472 -8.832 1.00 98.12 657 ILE A CA 1
ATOM 5251 C C . ILE A 1 657 ? 14.556 1.924 -9.527 1.00 98.12 657 ILE A C 1
ATOM 5253 O O . ILE A 1 657 ? 13.748 1.231 -8.909 1.00 98.12 657 ILE A O 1
ATOM 5257 N N . VAL A 1 658 ? 14.423 2.211 -10.818 1.00 98.31 658 VAL A N 1
ATOM 5258 C CA . VAL A 1 658 ? 13.439 1.590 -11.704 1.00 98.31 658 VAL A CA 1
ATOM 5259 C C . VAL A 1 658 ? 14.164 0.560 -12.572 1.00 98.31 658 VAL A C 1
ATOM 5261 O O . VAL A 1 658 ? 15.134 0.886 -13.257 1.00 98.31 658 VAL A O 1
ATOM 5264 N N . VAL A 1 659 ? 13.718 -0.696 -12.515 1.00 98.69 659 VAL A N 1
ATOM 5265 C CA . VAL A 1 659 ? 14.397 -1.833 -13.156 1.00 98.69 659 VAL A CA 1
ATOM 5266 C C . VAL A 1 659 ? 13.919 -1.999 -14.596 1.00 98.69 659 VAL A C 1
ATOM 5268 O O . VAL A 1 659 ? 12.729 -2.198 -14.832 1.00 98.69 659 VAL A O 1
ATOM 5271 N N . GLY A 1 660 ? 14.838 -1.915 -15.554 1.00 98.31 660 GLY A N 1
ATOM 5272 C CA . GLY A 1 660 ? 14.568 -2.073 -16.980 1.00 98.31 660 GLY A CA 1
ATOM 5273 C C . GLY A 1 660 ? 14.315 -3.525 -17.369 1.00 98.31 660 GLY A C 1
ATOM 5274 O O . GLY A 1 660 ? 15.112 -4.407 -17.060 1.00 98.31 660 GLY A O 1
ATOM 5275 N N . LEU A 1 661 ? 13.215 -3.752 -18.075 1.00 98.12 661 LEU A N 1
ATOM 5276 C CA . LEU A 1 661 ? 12.740 -5.037 -18.563 1.00 98.12 661 LEU A CA 1
ATOM 5277 C C . LEU A 1 661 ? 12.484 -4.929 -20.076 1.00 98.12 661 LEU A C 1
ATOM 5279 O O . LEU A 1 661 ? 11.717 -4.057 -20.496 1.00 98.12 661 LEU A O 1
ATOM 5283 N N . PRO A 1 662 ? 13.102 -5.776 -20.914 1.00 97.06 662 PRO A N 1
ATOM 5284 C CA . PRO A 1 662 ? 12.887 -5.708 -22.350 1.00 97.06 662 PRO A CA 1
ATOM 5285 C C . PRO A 1 662 ? 11.563 -6.388 -22.719 1.00 97.06 662 PRO A C 1
ATOM 5287 O O . PRO A 1 662 ? 11.182 -7.400 -22.138 1.00 97.06 662 PRO A O 1
ATOM 5290 N N . THR A 1 663 ? 10.864 -5.860 -23.718 1.00 96.56 663 THR A N 1
ATOM 5291 C CA . THR A 1 663 ? 9.716 -6.530 -24.368 1.00 96.56 663 THR A CA 1
ATOM 5292 C C . THR A 1 663 ? 10.073 -7.042 -25.767 1.00 96.56 663 THR A C 1
ATOM 5294 O O . THR A 1 663 ? 9.205 -7.377 -26.569 1.00 96.56 663 THR A O 1
ATOM 5297 N N . TYR A 1 664 ? 11.373 -7.106 -26.051 1.00 94.69 664 TYR A N 1
ATOM 5298 C CA . TYR A 1 664 ? 11.987 -7.650 -27.256 1.00 94.69 664 TYR A CA 1
ATOM 5299 C C . TYR A 1 664 ? 13.016 -8.723 -26.876 1.00 94.69 664 TYR A C 1
ATOM 5301 O O . TYR A 1 664 ? 13.410 -8.875 -25.715 1.00 94.69 664 TYR A O 1
ATOM 5309 N N . GLY A 1 665 ? 13.459 -9.476 -27.873 1.00 94.19 665 GLY A N 1
ATOM 5310 C CA . GLY A 1 665 ? 14.499 -10.484 -27.763 1.00 94.19 665 GLY A CA 1
ATOM 5311 C C . GLY A 1 665 ? 15.664 -10.242 -28.713 1.00 94.19 665 GLY A C 1
ATOM 5312 O O . GLY A 1 665 ? 15.590 -9.416 -29.623 1.00 94.19 665 GLY A O 1
ATOM 5313 N N . HIS A 1 666 ? 16.730 -11.014 -28.518 1.00 92.38 666 HIS A N 1
ATOM 5314 C CA . HIS A 1 666 ? 17.910 -11.014 -29.375 1.00 92.38 666 HIS A CA 1
ATOM 5315 C C . HIS A 1 666 ? 18.077 -12.327 -30.123 1.00 92.38 666 HIS A C 1
ATOM 5317 O O . HIS A 1 666 ? 17.999 -13.398 -29.519 1.00 92.38 666 HIS A O 1
ATOM 5323 N N . SER A 1 667 ? 18.342 -12.229 -31.429 1.00 91.88 667 SER A N 1
ATOM 5324 C CA . SER A 1 667 ? 18.428 -13.372 -32.337 1.00 91.88 667 SER A CA 1
ATOM 5325 C C . SER A 1 667 ? 19.853 -13.702 -32.796 1.00 91.88 667 SER A C 1
ATOM 5327 O O . SER A 1 667 ? 20.718 -12.849 -33.045 1.00 91.88 667 SER A O 1
ATOM 5329 N N . PHE A 1 668 ? 20.082 -14.999 -32.966 1.00 90.88 668 PHE A N 1
ATOM 5330 C CA . PHE A 1 668 ? 21.352 -15.610 -33.322 1.00 90.88 668 PHE A CA 1
ATOM 5331 C C . PHE A 1 668 ? 21.147 -16.620 -34.451 1.00 90.88 668 PHE A C 1
ATOM 5333 O O . PHE A 1 668 ? 20.129 -17.311 -34.501 1.00 90.88 668 PHE A O 1
ATOM 5340 N N . ILE A 1 669 ? 22.143 -16.714 -35.336 1.00 91.81 669 ILE A N 1
ATOM 5341 C CA . ILE A 1 669 ? 22.295 -17.831 -36.273 1.00 91.81 669 ILE A CA 1
ATOM 5342 C C . ILE A 1 669 ? 23.336 -18.780 -35.695 1.00 91.81 669 ILE A C 1
ATOM 5344 O O . ILE A 1 669 ? 24.512 -18.425 -35.619 1.00 91.81 669 ILE A O 1
ATOM 5348 N N . LEU A 1 670 ? 22.920 -19.978 -35.313 1.00 92.88 670 LEU A N 1
ATOM 5349 C CA . LEU A 1 670 ? 23.778 -21.053 -34.830 1.00 92.88 670 LEU A CA 1
ATOM 5350 C C . LEU A 1 670 ? 24.705 -21.552 -35.945 1.00 92.88 670 LEU A C 1
ATOM 5352 O O . LEU A 1 670 ? 24.320 -21.613 -37.118 1.00 92.88 670 LEU A O 1
ATOM 5356 N N . ALA A 1 671 ? 25.934 -21.933 -35.596 1.00 93.50 671 ALA A N 1
ATOM 5357 C CA . ALA A 1 671 ? 26.849 -22.520 -36.574 1.00 93.50 671 ALA A CA 1
ATOM 5358 C C . ALA A 1 671 ? 26.337 -23.889 -37.064 1.00 93.50 671 ALA A C 1
ATOM 5360 O O . ALA A 1 671 ? 26.385 -24.177 -38.266 1.00 93.50 671 ALA A O 1
ATOM 5361 N N . ASP A 1 672 ? 25.776 -24.685 -36.150 1.00 92.62 672 ASP A N 1
ATOM 5362 C CA . ASP A 1 672 ? 25.209 -26.014 -36.385 1.00 92.62 672 ASP A CA 1
ATOM 5363 C C . ASP A 1 672 ? 23.721 -26.033 -36.003 1.00 92.62 672 ASP A C 1
ATOM 5365 O O . ASP A 1 672 ? 23.321 -25.456 -34.998 1.00 92.62 672 ASP A O 1
ATOM 5369 N N . SER A 1 673 ? 22.893 -26.693 -36.812 1.00 92.06 673 SER A N 1
ATOM 5370 C CA . SER A 1 673 ? 21.458 -26.845 -36.550 1.00 92.06 673 SER A CA 1
ATOM 5371 C C . SER A 1 673 ? 21.138 -27.914 -35.505 1.00 92.06 673 SER A C 1
ATOM 5373 O O . SER A 1 673 ? 19.969 -28.131 -35.243 1.00 92.06 673 SER A O 1
ATOM 5375 N N . ASN A 1 674 ? 22.128 -28.621 -34.956 1.00 93.19 674 ASN A N 1
ATOM 5376 C CA . ASN A 1 674 ? 21.950 -29.536 -33.822 1.00 93.19 674 ASN A CA 1
ATOM 5377 C C . ASN A 1 674 ? 22.300 -28.877 -32.475 1.00 93.19 674 ASN A C 1
ATOM 5379 O O . ASN A 1 674 ? 22.246 -29.527 -31.432 1.00 93.19 674 ASN A O 1
ATOM 5383 N N . TRP A 1 675 ? 22.741 -27.618 -32.495 1.00 93.19 675 TRP A N 1
ATOM 5384 C CA . TRP A 1 675 ? 23.143 -26.855 -31.316 1.00 93.19 675 TRP A CA 1
ATOM 5385 C C . TRP A 1 675 ? 22.003 -25.950 -30.881 1.00 93.19 675 TRP A C 1
ATOM 5387 O O . TRP A 1 675 ? 21.581 -25.091 -31.646 1.00 93.19 675 TRP A O 1
ATOM 5397 N N . HIS A 1 676 ? 21.471 -26.156 -29.682 1.00 91.81 676 HIS A N 1
ATOM 5398 C CA . HIS A 1 676 ? 20.269 -25.466 -29.198 1.00 91.81 676 HIS A CA 1
ATOM 5399 C C . HIS A 1 676 ? 20.424 -24.898 -27.785 1.00 91.81 676 HIS A C 1
ATOM 5401 O O . HIS A 1 676 ? 19.500 -24.289 -27.251 1.00 91.81 676 HIS A O 1
ATOM 5407 N N . ASN A 1 677 ? 21.593 -25.074 -27.177 1.00 91.44 677 ASN A N 1
ATOM 5408 C CA . ASN A 1 677 ? 21.878 -24.637 -25.827 1.00 91.44 677 ASN A CA 1
ATOM 5409 C C . ASN A 1 677 ? 22.328 -23.177 -25.793 1.00 91.44 677 ASN A C 1
ATOM 5411 O O . ASN A 1 677 ? 22.727 -22.557 -26.782 1.00 91.44 677 ASN A O 1
ATOM 5415 N N . VAL A 1 678 ? 22.294 -22.633 -24.584 1.00 89.38 678 VAL A N 1
ATOM 5416 C CA . VAL A 1 678 ? 22.927 -21.354 -24.277 1.00 89.38 678 VAL A CA 1
ATOM 5417 C C . VAL A 1 678 ? 24.442 -21.541 -24.298 1.00 89.38 678 VAL A C 1
ATOM 5419 O O . VAL A 1 678 ? 24.942 -22.549 -23.801 1.00 89.38 678 VAL A O 1
ATOM 5422 N N . HIS A 1 679 ? 25.154 -20.556 -24.844 1.00 88.88 679 HIS A N 1
ATOM 5423 C CA . HIS A 1 679 ? 26.587 -20.577 -25.142 1.00 88.88 679 HIS A CA 1
ATOM 5424 C C . HIS A 1 679 ? 27.014 -21.483 -26.298 1.00 88.88 679 HIS A C 1
ATOM 5426 O O . HIS A 1 679 ? 28.211 -21.704 -26.484 1.00 88.88 679 HIS A O 1
ATOM 5432 N N . ASP A 1 680 ? 26.073 -21.949 -27.115 1.00 91.75 680 ASP A N 1
ATOM 5433 C CA . ASP A 1 680 ? 26.420 -22.565 -28.390 1.00 91.75 680 ASP A CA 1
ATOM 5434 C C . ASP A 1 680 ? 26.935 -21.504 -29.375 1.00 91.75 680 ASP A C 1
ATOM 5436 O O . ASP A 1 680 ? 26.547 -20.332 -29.343 1.00 91.75 680 ASP A O 1
ATOM 5440 N N . LEU A 1 681 ? 27.851 -21.906 -30.255 1.00 91.44 681 LEU A N 1
ATOM 5441 C CA . LEU A 1 681 ? 28.520 -20.990 -31.176 1.00 91.44 681 LEU A CA 1
ATOM 5442 C C . LEU A 1 681 ? 27.534 -20.453 -32.232 1.00 91.44 681 LEU A C 1
ATOM 5444 O O . LEU A 1 681 ? 26.895 -21.208 -32.970 1.00 91.44 681 LEU A O 1
ATOM 5448 N N . ALA A 1 682 ? 27.478 -19.128 -32.341 1.00 89.75 682 ALA A N 1
ATOM 5449 C CA . ALA A 1 682 ? 26.658 -18.364 -33.266 1.00 89.75 682 ALA A CA 1
ATOM 5450 C C . ALA A 1 682 ? 27.524 -17.606 -34.286 1.00 89.75 682 ALA A C 1
ATOM 5452 O O . ALA A 1 682 ? 28.468 -16.901 -33.938 1.00 89.75 682 ALA A O 1
ATOM 5453 N N . ILE A 1 683 ? 27.174 -17.709 -35.566 1.00 88.38 683 ILE A N 1
ATOM 5454 C CA . ILE A 1 683 ? 27.951 -17.187 -36.702 1.00 88.38 683 ILE A CA 1
ATOM 5455 C C . ILE A 1 683 ? 27.373 -15.909 -37.322 1.00 88.38 683 ILE A C 1
ATOM 5457 O O . ILE A 1 683 ? 28.004 -15.316 -38.194 1.00 88.38 683 ILE A O 1
ATOM 5461 N N . GLY A 1 684 ? 26.183 -15.470 -36.908 1.00 82.81 684 GLY A N 1
ATOM 5462 C CA . GLY A 1 684 ? 25.497 -14.361 -37.577 1.00 82.81 684 GLY A CA 1
ATOM 5463 C C . GLY A 1 684 ? 24.348 -13.769 -36.778 1.00 82.81 684 GLY A C 1
ATOM 5464 O O . GLY A 1 684 ? 23.867 -14.382 -35.814 1.00 82.81 684 GLY A O 1
ATOM 5465 N N . THR A 1 685 ? 23.995 -12.515 -37.089 1.00 76.81 685 THR A N 1
ATOM 5466 C CA . THR A 1 685 ? 22.789 -11.860 -36.556 1.00 76.81 685 THR A CA 1
ATOM 5467 C C . THR A 1 685 ? 21.618 -12.660 -37.066 1.00 76.81 685 THR A C 1
ATOM 5469 O O . THR A 1 685 ? 21.541 -12.902 -38.268 1.00 76.81 685 THR A O 1
ATOM 5472 N N . GLY A 1 686 ? 20.794 -13.172 -36.148 1.00 74.88 686 GLY A N 1
ATOM 5473 C CA . GLY A 1 686 ? 19.606 -13.929 -36.516 1.00 74.88 686 GLY A CA 1
ATOM 5474 C C . GLY A 1 686 ? 18.636 -13.080 -37.330 1.00 74.88 686 GLY A C 1
ATOM 5475 O O . GLY A 1 686 ? 18.927 -11.959 -37.750 1.00 74.88 686 GLY A O 1
ATOM 5476 N N . ILE A 1 687 ? 17.442 -13.619 -37.536 1.00 80.06 687 ILE A N 1
ATOM 5477 C CA . ILE A 1 687 ? 16.332 -12.892 -38.156 1.00 80.06 687 ILE A CA 1
ATOM 5478 C C . ILE A 1 687 ? 16.107 -11.502 -37.528 1.00 80.06 687 ILE A C 1
ATOM 5480 O O . ILE A 1 687 ? 16.376 -11.296 -36.343 1.00 80.06 687 ILE A O 1
ATOM 5484 N N . PHE A 1 688 ? 15.586 -10.570 -38.331 1.00 77.94 688 PHE A N 1
ATOM 5485 C CA . PHE A 1 688 ? 15.264 -9.194 -37.921 1.00 77.94 688 PHE A CA 1
ATOM 5486 C C . PHE A 1 688 ? 16.478 -8.394 -37.414 1.00 77.94 688 PHE A C 1
ATOM 5488 O O . PHE A 1 688 ? 16.395 -7.660 -36.435 1.00 77.94 688 PHE A O 1
ATOM 5495 N N . ASP A 1 689 ? 17.630 -8.568 -38.069 1.00 77.19 689 ASP A N 1
ATOM 5496 C CA . ASP A 1 689 ? 18.878 -7.848 -37.772 1.00 77.19 689 ASP A CA 1
ATOM 5497 C C . ASP A 1 689 ? 19.351 -7.965 -36.311 1.00 77.19 689 ASP A C 1
ATOM 5499 O O . ASP A 1 689 ? 20.120 -7.142 -35.817 1.00 77.19 689 ASP A O 1
ATOM 5503 N N . GLY A 1 690 ? 18.941 -9.031 -35.618 1.00 78.81 690 GLY A N 1
ATOM 5504 C CA . GLY A 1 690 ? 19.339 -9.300 -34.241 1.00 78.81 690 GLY A CA 1
ATOM 5505 C C . GLY A 1 690 ? 18.346 -8.856 -33.168 1.00 78.81 690 GLY A C 1
ATOM 5506 O O . GLY A 1 690 ? 18.536 -9.286 -32.037 1.00 78.81 690 GLY A O 1
ATOM 5507 N N . SER A 1 691 ? 17.304 -8.072 -33.476 1.00 86.94 691 SER A N 1
ATOM 5508 C CA . SER A 1 691 ? 16.298 -7.613 -32.500 1.00 86.94 691 SER A CA 1
ATOM 5509 C C . SER A 1 691 ? 14.892 -8.046 -32.914 1.00 86.94 691 SER A C 1
ATOM 5511 O O . SER A 1 691 ? 14.457 -7.788 -34.033 1.00 86.94 691 SER A O 1
ATOM 5513 N N . VAL A 1 692 ? 14.184 -8.739 -32.022 1.00 92.50 692 VAL A N 1
ATOM 5514 C CA . VAL A 1 692 ? 12.926 -9.432 -32.336 1.00 92.50 692 VAL A CA 1
ATOM 5515 C C . VAL A 1 692 ? 11.820 -8.979 -31.393 1.00 92.50 692 VAL A C 1
ATOM 5517 O O . VAL A 1 692 ? 11.989 -9.026 -30.179 1.00 92.50 692 VAL A O 1
ATOM 5520 N N . THR A 1 693 ? 10.670 -8.578 -31.926 1.00 94.38 693 THR A N 1
ATOM 5521 C CA . THR A 1 693 ? 9.511 -8.194 -31.106 1.00 94.38 693 THR A CA 1
ATOM 5522 C C . THR A 1 693 ? 8.778 -9.422 -30.563 1.00 94.38 693 THR A C 1
ATOM 5524 O O . THR A 1 693 ? 8.859 -10.519 -31.123 1.00 94.38 693 THR A O 1
ATOM 5527 N N . PHE A 1 694 ? 8.017 -9.257 -29.481 1.00 94.69 694 PHE A N 1
ATOM 5528 C CA . PHE A 1 694 ? 7.249 -10.356 -28.896 1.00 94.69 694 PHE A CA 1
ATOM 5529 C C . PHE A 1 694 ? 6.265 -11.016 -29.893 1.00 94.69 694 PHE A C 1
ATOM 5531 O O . PHE A 1 694 ? 6.267 -12.247 -29.984 1.00 94.69 694 PHE A O 1
ATOM 5538 N N . PRO A 1 695 ? 5.503 -10.270 -30.729 1.00 94.00 695 PRO A N 1
ATOM 5539 C CA . PRO A 1 695 ? 4.680 -10.871 -31.785 1.00 94.00 695 PRO A CA 1
ATOM 5540 C C . PRO A 1 695 ? 5.458 -11.754 -32.768 1.00 94.00 695 PRO A C 1
ATOM 5542 O O . PRO A 1 695 ? 4.974 -12.817 -33.149 1.00 94.00 695 PRO A O 1
ATOM 5545 N N . GLN A 1 696 ? 6.675 -11.356 -33.152 1.00 94.00 696 GLN A N 1
ATOM 5546 C CA . GLN A 1 696 ? 7.507 -12.136 -34.075 1.00 94.00 696 GLN A CA 1
ATOM 5547 C C . GLN A 1 696 ? 7.956 -13.463 -33.453 1.00 94.00 696 GLN A C 1
ATOM 5549 O O . GLN A 1 696 ? 7.999 -14.485 -34.140 1.00 94.00 696 GLN A O 1
ATOM 5554 N N . VAL A 1 697 ? 8.250 -13.471 -32.149 1.00 94.31 697 VAL A N 1
ATOM 5555 C CA . VAL A 1 697 ? 8.515 -14.716 -31.417 1.00 94.31 697 VAL A CA 1
ATOM 5556 C C . VAL A 1 697 ? 7.265 -15.598 -31.386 1.00 94.31 697 VAL A C 1
ATOM 5558 O O . VAL A 1 697 ? 7.358 -16.796 -31.657 1.00 94.31 697 VAL A O 1
ATOM 5561 N N . CYS A 1 698 ? 6.085 -15.024 -31.137 1.00 92.88 698 CYS A N 1
ATOM 5562 C CA . CYS A 1 698 ? 4.829 -15.776 -31.181 1.00 92.88 698 CYS A CA 1
ATOM 5563 C C . CYS A 1 698 ? 4.565 -16.403 -32.558 1.00 92.88 698 CYS A C 1
ATOM 5565 O O . CYS A 1 698 ? 4.163 -17.564 -32.631 1.00 92.88 698 CYS A O 1
ATOM 5567 N N . ASP A 1 699 ? 4.857 -15.696 -33.651 1.00 92.75 699 ASP A N 1
ATOM 5568 C CA . ASP A 1 699 ? 4.746 -16.246 -35.006 1.00 92.75 699 ASP A CA 1
ATOM 5569 C C . ASP A 1 699 ? 5.671 -17.448 -35.229 1.00 92.75 699 ASP A C 1
ATOM 5571 O O . ASP A 1 699 ? 5.292 -18.401 -35.912 1.00 92.75 699 ASP A O 1
ATOM 5575 N N . MET A 1 700 ? 6.879 -17.434 -34.659 1.00 93.06 700 MET A N 1
ATOM 5576 C CA . MET A 1 700 ? 7.779 -18.590 -34.711 1.00 93.06 700 MET A CA 1
ATOM 5577 C C . MET A 1 700 ? 7.234 -19.772 -33.915 1.00 93.06 700 MET A C 1
ATOM 5579 O O . MET A 1 700 ? 7.244 -20.899 -34.411 1.00 93.06 700 MET A O 1
ATOM 5583 N N . LEU A 1 701 ? 6.703 -19.525 -32.717 1.00 93.81 701 LEU A N 1
ATOM 5584 C CA . LEU A 1 701 ? 6.081 -20.564 -31.893 1.00 93.81 701 LEU A CA 1
ATOM 5585 C C . LEU A 1 701 ? 4.879 -21.198 -32.608 1.00 93.81 701 LEU A C 1
ATOM 5587 O O . LEU A 1 701 ? 4.768 -22.421 -32.660 1.00 93.81 701 LEU A O 1
ATOM 5591 N N . HIS A 1 702 ? 4.027 -20.395 -33.252 1.00 92.75 702 HIS A N 1
ATOM 5592 C CA . HIS A 1 702 ? 2.922 -20.900 -34.075 1.00 92.75 702 HIS A CA 1
ATOM 5593 C C . HIS A 1 702 ? 3.395 -21.733 -35.278 1.00 92.75 702 HIS A C 1
ATOM 5595 O O . HIS A 1 702 ? 2.676 -22.624 -35.729 1.00 92.75 702 HIS A O 1
ATOM 5601 N N . LYS A 1 703 ? 4.606 -21.477 -35.787 1.00 93.56 703 LYS A N 1
ATOM 5602 C CA . LYS A 1 703 ? 5.254 -22.253 -36.859 1.00 93.56 703 LYS A CA 1
ATOM 5603 C C . LYS A 1 703 ? 6.009 -23.489 -36.351 1.00 93.56 703 LYS A C 1
ATOM 5605 O O . LYS A 1 703 ? 6.708 -24.123 -37.139 1.00 93.56 703 LYS A O 1
ATOM 5610 N N . GLY A 1 704 ? 5.870 -23.842 -35.074 1.00 94.88 704 GLY A N 1
ATOM 5611 C CA . GLY A 1 704 ? 6.461 -25.046 -34.490 1.00 94.88 704 GLY A CA 1
ATOM 5612 C C . GLY A 1 704 ? 7.898 -24.879 -33.998 1.00 94.88 704 GLY A C 1
ATOM 5613 O O . GLY A 1 704 ? 8.594 -25.881 -33.863 1.00 94.88 704 GLY A O 1
ATOM 5614 N N . ALA A 1 705 ? 8.355 -23.648 -33.748 1.00 95.31 705 ALA A N 1
ATOM 5615 C CA . ALA A 1 705 ? 9.617 -23.425 -33.048 1.00 95.31 705 ALA A CA 1
ATOM 5616 C C . ALA A 1 705 ? 9.550 -23.957 -31.605 1.00 95.31 705 ALA A C 1
ATOM 5618 O O . ALA A 1 705 ? 8.498 -23.907 -30.961 1.00 95.31 705 ALA A O 1
ATOM 5619 N N . GLU A 1 706 ? 10.672 -24.447 -31.084 1.00 96.75 706 GLU A N 1
ATOM 5620 C CA . GLU A 1 706 ? 10.733 -25.055 -29.757 1.00 96.75 706 GLU A CA 1
ATOM 5621 C C . GLU A 1 706 ? 11.089 -24.015 -28.693 1.00 96.75 706 GLU A C 1
ATOM 5623 O O . GLU A 1 706 ? 12.083 -23.297 -28.815 1.00 96.75 706 GLU A O 1
ATOM 5628 N N . ARG A 1 707 ? 10.267 -23.929 -27.641 1.00 96.56 707 ARG A N 1
ATOM 5629 C CA . ARG A 1 707 ? 10.473 -23.029 -26.499 1.00 96.56 707 ARG A CA 1
ATOM 5630 C C . ARG A 1 707 ? 11.128 -23.775 -25.344 1.00 96.56 707 ARG A C 1
ATOM 5632 O O . ARG A 1 707 ? 10.554 -24.736 -24.834 1.00 96.56 707 ARG A O 1
ATOM 5639 N N . ILE A 1 708 ? 12.230 -23.236 -24.838 1.00 97.50 708 ILE A N 1
ATOM 5640 C CA . ILE A 1 708 ? 12.888 -23.685 -23.611 1.00 97.50 708 ILE A CA 1
ATOM 5641 C C . ILE A 1 708 ? 12.824 -22.570 -22.565 1.00 97.50 708 ILE A C 1
ATOM 5643 O O . ILE A 1 708 ? 12.9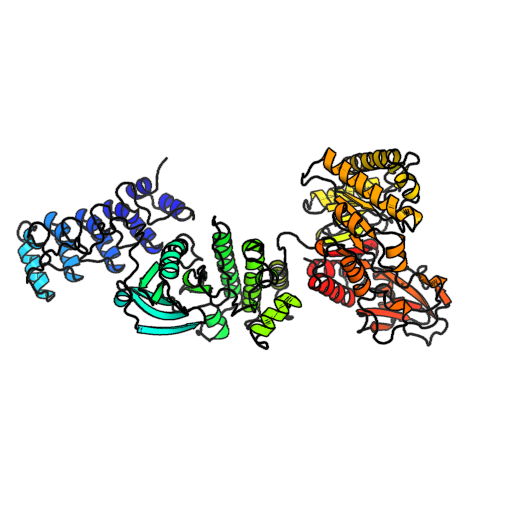37 -21.390 -22.890 1.00 97.50 708 ILE A O 1
ATOM 5647 N N . PHE A 1 709 ? 12.635 -22.941 -21.299 1.00 96.69 709 PHE A N 1
ATOM 5648 C CA . PHE A 1 709 ? 12.661 -22.013 -20.170 1.00 96.69 709 PHE A CA 1
ATOM 5649 C C . PHE A 1 709 ? 13.765 -22.420 -19.199 1.00 96.69 709 PHE A C 1
ATOM 5651 O O . PHE A 1 709 ? 13.752 -23.542 -18.689 1.00 96.69 709 PHE A O 1
ATOM 5658 N N . ASP A 1 710 ? 14.718 -21.524 -18.955 1.00 94.56 710 ASP A N 1
ATOM 5659 C CA . ASP A 1 710 ? 15.771 -21.758 -17.972 1.00 94.56 710 ASP A CA 1
ATOM 5660 C C . ASP A 1 710 ? 15.281 -21.369 -16.573 1.00 94.56 710 ASP A C 1
ATOM 5662 O O . ASP A 1 710 ? 15.037 -20.198 -16.287 1.00 94.56 710 ASP A O 1
ATOM 5666 N N . ASN A 1 711 ? 15.153 -22.363 -15.694 1.00 93.81 711 ASN A N 1
ATOM 5667 C CA . ASN A 1 711 ? 14.691 -22.168 -14.320 1.00 93.81 711 ASN A CA 1
ATOM 5668 C C . ASN A 1 711 ? 15.739 -21.509 -13.406 1.00 93.81 711 ASN A C 1
ATOM 5670 O O . ASN A 1 711 ? 15.368 -21.030 -12.339 1.00 93.81 711 ASN A O 1
ATOM 5674 N N . GLU A 1 712 ? 17.023 -21.486 -13.781 1.00 93.31 712 GLU A N 1
ATOM 5675 C CA . GLU A 1 712 ? 18.055 -20.794 -12.998 1.00 93.31 712 GLU A CA 1
ATOM 5676 C C . GLU A 1 712 ? 18.026 -19.288 -13.266 1.00 93.31 712 GLU A C 1
ATOM 5678 O O . GLU A 1 712 ? 18.021 -18.490 -12.334 1.00 93.31 712 GLU A O 1
ATOM 5683 N N . THR A 1 713 ? 17.974 -18.892 -14.540 1.00 93.69 713 THR A N 1
ATOM 5684 C CA . THR A 1 713 ? 18.027 -17.475 -14.948 1.00 93.69 713 THR A CA 1
ATOM 5685 C C . THR A 1 713 ? 16.654 -16.826 -15.115 1.00 93.69 713 THR A C 1
ATOM 5687 O O . THR A 1 713 ? 16.564 -15.596 -15.169 1.00 93.69 713 THR A O 1
ATOM 5690 N N . LEU A 1 714 ? 15.594 -17.641 -15.163 1.00 96.75 714 LEU A N 1
ATOM 5691 C CA . LEU A 1 714 ? 14.191 -17.257 -15.344 1.00 96.75 714 LEU A CA 1
ATOM 5692 C C . LEU A 1 714 ? 13.937 -16.498 -16.652 1.00 96.75 714 LEU A C 1
ATOM 5694 O O . LEU A 1 714 ? 13.162 -15.540 -16.693 1.00 96.75 714 LEU A O 1
ATOM 5698 N N . VAL A 1 715 ? 14.590 -16.946 -17.727 1.00 95.62 715 VAL A N 1
ATOM 5699 C CA . VAL A 1 715 ? 14.462 -16.389 -19.079 1.00 95.62 715 VAL A CA 1
ATOM 5700 C C . VAL A 1 715 ? 14.179 -17.499 -20.093 1.00 95.62 715 VAL A C 1
ATOM 5702 O O . VAL A 1 715 ? 14.853 -18.535 -20.079 1.00 95.62 715 VAL A O 1
ATOM 5705 N N . PRO A 1 716 ? 13.198 -17.312 -20.996 1.00 97.31 716 PRO A N 1
ATOM 5706 C CA . PRO A 1 716 ? 12.982 -18.218 -22.104 1.00 97.31 716 PRO A CA 1
ATOM 5707 C C . PRO A 1 716 ? 13.936 -17.946 -23.268 1.00 97.31 716 PRO A C 1
ATOM 5709 O O . PRO A 1 716 ? 14.406 -16.831 -23.521 1.00 97.31 716 PRO A O 1
ATOM 5712 N N . TYR A 1 717 ? 14.136 -18.989 -24.057 1.00 96.38 717 TYR A N 1
ATOM 5713 C CA . TYR A 1 717 ? 14.597 -18.858 -25.425 1.00 96.38 717 TYR A CA 1
ATOM 5714 C C . TYR A 1 717 ? 13.787 -19.768 -26.343 1.00 96.38 717 TYR A C 1
ATOM 5716 O O . TYR A 1 717 ? 13.169 -20.743 -25.912 1.00 96.38 717 TYR A O 1
ATOM 5724 N N . VAL A 1 718 ? 13.763 -19.420 -27.622 1.00 96.38 718 VAL A N 1
ATOM 5725 C CA . VAL A 1 718 ? 13.127 -20.207 -28.674 1.00 96.38 718 VAL A CA 1
ATOM 5726 C C . VAL A 1 718 ? 14.152 -20.521 -29.751 1.00 96.38 718 VAL A C 1
ATOM 5728 O O . VAL A 1 718 ? 15.023 -19.696 -30.040 1.00 96.38 718 VAL A O 1
ATOM 5731 N N . TYR A 1 719 ? 14.055 -21.695 -30.362 1.00 95.12 719 TYR A N 1
ATOM 5732 C CA . TYR A 1 719 ? 14.885 -22.039 -31.507 1.00 95.12 719 TYR A CA 1
ATOM 5733 C C . TYR A 1 719 ? 14.103 -22.768 -32.601 1.00 95.12 719 TYR A C 1
ATOM 5735 O O . TYR A 1 719 ? 13.101 -23.439 -32.355 1.00 95.12 719 TYR A O 1
ATOM 5743 N N . GLN A 1 720 ? 14.560 -22.593 -33.838 1.00 93.50 720 GLN A N 1
ATOM 5744 C CA . GLN A 1 720 ? 14.062 -23.292 -35.018 1.00 93.50 720 GLN A CA 1
ATOM 5745 C C . GLN A 1 720 ? 15.176 -23.353 -36.061 1.00 93.50 720 GLN A C 1
ATOM 5747 O O . GLN A 1 720 ? 15.669 -22.315 -36.516 1.00 93.50 720 GLN A O 1
ATOM 5752 N N . ASP A 1 721 ? 15.570 -24.566 -36.445 1.00 91.75 721 ASP A N 1
ATOM 5753 C CA . ASP A 1 721 ? 16.730 -24.827 -37.298 1.00 91.75 721 ASP A CA 1
ATOM 5754 C C . ASP A 1 721 ? 18.004 -24.169 -36.735 1.00 91.75 721 ASP A C 1
ATOM 5756 O O . ASP A 1 721 ? 18.494 -24.544 -35.673 1.00 91.75 721 ASP A O 1
ATOM 5760 N N . LYS A 1 722 ? 18.544 -23.166 -37.436 1.00 93.62 722 LYS A N 1
ATOM 5761 C CA . LYS A 1 722 ? 19.700 -22.379 -36.990 1.00 93.62 722 LYS A CA 1
ATOM 5762 C C . LYS A 1 722 ? 19.318 -21.082 -36.283 1.00 93.62 722 LYS A C 1
ATOM 5764 O O . LYS A 1 722 ? 20.210 -20.375 -35.831 1.00 93.62 722 LYS A O 1
ATOM 5769 N N . ASN A 1 723 ? 18.038 -20.729 -36.211 1.00 93.44 723 ASN A N 1
ATOM 5770 C CA . ASN A 1 723 ? 17.606 -19.518 -35.523 1.00 93.44 723 ASN A CA 1
ATOM 5771 C C . ASN A 1 723 ? 17.461 -19.801 -34.035 1.00 93.44 723 ASN A C 1
ATOM 5773 O O . ASN A 1 723 ? 16.800 -20.762 -33.654 1.00 93.44 723 ASN A O 1
ATOM 5777 N N . TRP A 1 724 ? 18.037 -18.938 -33.210 1.00 94.25 724 TRP A N 1
ATOM 5778 C CA . TRP A 1 724 ? 17.952 -19.012 -31.757 1.00 94.25 724 TRP A CA 1
ATOM 5779 C C . TRP A 1 724 ? 17.672 -17.616 -31.208 1.00 94.25 724 TRP A C 1
ATOM 5781 O O . TRP A 1 724 ? 18.314 -16.656 -31.632 1.00 94.25 724 TRP A O 1
ATOM 5791 N N . ILE A 1 725 ? 16.704 -17.472 -30.305 1.00 94.94 725 ILE A N 1
ATOM 5792 C CA . ILE A 1 725 ? 16.257 -16.172 -29.794 1.00 94.94 725 ILE A CA 1
ATOM 5793 C C . ILE A 1 725 ? 16.077 -16.247 -28.283 1.00 94.94 725 ILE A C 1
ATOM 5795 O O . ILE A 1 725 ? 15.233 -17.000 -27.810 1.00 94.94 725 ILE A O 1
ATOM 5799 N N . SER A 1 726 ? 16.795 -15.411 -27.532 1.00 95.12 726 SER A N 1
ATOM 5800 C CA . SER A 1 726 ? 16.463 -15.137 -26.127 1.00 95.12 726 SER A CA 1
ATOM 5801 C C . SER A 1 726 ? 15.491 -13.970 -26.067 1.00 95.12 726 SER A C 1
ATOM 5803 O O . SER A 1 726 ? 15.739 -12.945 -26.699 1.00 95.12 726 SER A O 1
ATOM 5805 N N . TYR A 1 727 ? 14.399 -14.116 -25.323 1.00 96.12 727 TYR A N 1
ATOM 5806 C CA . TYR A 1 727 ? 13.322 -13.130 -25.272 1.00 96.12 727 TYR A CA 1
ATOM 5807 C C . TYR A 1 727 ? 12.637 -13.138 -23.903 1.00 96.12 727 TYR A C 1
ATOM 5809 O O . TYR A 1 727 ? 13.038 -13.872 -23.005 1.00 96.12 727 TYR A O 1
ATOM 5817 N N . GLU A 1 728 ? 11.600 -12.319 -23.752 1.00 96.94 728 GLU A N 1
ATOM 5818 C CA . GLU A 1 728 ? 10.753 -12.285 -22.564 1.00 96.94 728 GLU A CA 1
ATOM 5819 C C . GLU A 1 728 ? 9.330 -12.703 -22.906 1.00 96.94 728 GLU A C 1
ATOM 5821 O O . GLU A 1 728 ? 8.795 -12.320 -23.947 1.00 96.94 728 GLU A O 1
ATOM 5826 N N . ASP A 1 729 ? 8.700 -13.461 -22.015 1.00 95.12 729 ASP A N 1
ATOM 5827 C CA . ASP A 1 729 ? 7.293 -13.824 -22.120 1.00 95.12 729 ASP A CA 1
ATOM 5828 C C . ASP A 1 729 ? 6.541 -13.522 -20.822 1.00 95.12 729 ASP A C 1
ATOM 5830 O O . ASP A 1 729 ? 7.076 -12.939 -19.878 1.00 95.12 729 ASP A O 1
ATOM 5834 N N . GLN A 1 730 ? 5.263 -13.889 -20.769 1.00 94.31 730 GLN A N 1
ATOM 5835 C CA . GLN A 1 730 ? 4.419 -13.638 -19.606 1.00 94.31 730 GLN A CA 1
ATOM 5836 C C . GLN A 1 730 ? 4.968 -14.310 -18.338 1.00 94.31 730 GLN A C 1
ATOM 5838 O O . GLN A 1 730 ? 4.799 -13.769 -17.245 1.00 94.31 730 GLN A O 1
ATOM 5843 N N . ILE A 1 731 ? 5.625 -15.468 -18.465 1.00 95.38 731 ILE A N 1
ATOM 5844 C CA . ILE A 1 731 ? 6.174 -16.220 -17.333 1.00 95.38 731 ILE A CA 1
ATOM 5845 C C . ILE A 1 731 ? 7.417 -15.505 -16.799 1.00 95.38 731 ILE A C 1
ATOM 5847 O O . ILE A 1 731 ? 7.462 -15.198 -15.606 1.00 95.38 731 ILE A O 1
ATOM 5851 N N . SER A 1 732 ? 8.391 -15.172 -17.654 1.00 97.00 732 SER A N 1
ATOM 5852 C CA . SER A 1 732 ? 9.586 -14.442 -17.201 1.00 97.00 732 SER A CA 1
ATOM 5853 C C . SER A 1 732 ? 9.250 -13.046 -16.679 1.00 97.00 732 SER A C 1
ATOM 5855 O O . SER A 1 732 ? 9.759 -12.645 -15.631 1.00 97.00 732 SER A O 1
ATOM 5857 N N . MET A 1 733 ? 8.323 -12.332 -17.330 1.00 97.44 733 MET A N 1
ATOM 5858 C CA . MET A 1 733 ? 7.830 -11.037 -16.850 1.00 97.44 733 MET A CA 1
ATOM 5859 C C . MET A 1 733 ? 7.177 -11.134 -15.472 1.00 97.44 733 MET A C 1
ATOM 5861 O O . MET A 1 733 ? 7.368 -10.237 -14.654 1.00 97.44 733 MET A O 1
ATOM 5865 N N . THR A 1 734 ? 6.440 -12.214 -15.189 1.00 95.06 734 THR A N 1
ATOM 5866 C CA . THR A 1 734 ? 5.800 -12.427 -13.880 1.00 95.06 734 THR A CA 1
ATOM 5867 C C . THR A 1 734 ? 6.854 -12.567 -12.788 1.00 95.06 734 THR A C 1
ATOM 5869 O O . THR A 1 734 ? 6.839 -11.791 -11.834 1.00 95.06 734 THR A O 1
ATOM 5872 N N . TYR A 1 735 ? 7.823 -13.472 -12.965 1.00 95.31 735 TYR A N 1
ATOM 5873 C CA . TYR A 1 735 ? 8.893 -13.680 -11.985 1.00 95.31 735 TYR A CA 1
ATOM 5874 C C . TYR A 1 735 ? 9.702 -12.410 -11.723 1.00 95.31 735 TYR A C 1
ATOM 5876 O O . TYR A 1 735 ? 9.981 -12.069 -10.573 1.00 95.31 735 TYR A O 1
ATOM 5884 N N . LYS A 1 736 ? 10.049 -11.672 -12.779 1.00 98.00 736 LYS A N 1
ATOM 5885 C CA . LYS A 1 736 ? 10.805 -10.422 -12.650 1.00 98.00 736 LYS A CA 1
ATOM 5886 C C . LYS A 1 736 ? 9.997 -9.335 -11.959 1.00 98.00 736 LYS A C 1
ATOM 5888 O O . LYS A 1 736 ? 10.533 -8.651 -11.093 1.00 98.00 736 LYS A O 1
ATOM 5893 N N . ALA A 1 737 ? 8.718 -9.186 -12.291 1.00 95.00 737 ALA A N 1
ATOM 5894 C CA . ALA A 1 737 ? 7.848 -8.215 -11.638 1.00 95.00 737 ALA A CA 1
ATOM 5895 C C . ALA A 1 737 ? 7.685 -8.513 -10.141 1.00 95.00 737 ALA A C 1
ATOM 5897 O O . ALA A 1 737 ? 7.813 -7.605 -9.319 1.00 95.00 737 ALA A O 1
ATOM 5898 N N . GLU A 1 738 ? 7.449 -9.775 -9.779 1.00 88.50 738 GLU A N 1
ATOM 5899 C CA . GLU A 1 738 ? 7.335 -10.202 -8.381 1.00 88.50 738 GLU A CA 1
ATOM 5900 C C . GLU A 1 738 ? 8.638 -9.975 -7.619 1.00 88.50 738 GLU A C 1
ATOM 5902 O O . GLU A 1 738 ? 8.608 -9.444 -6.509 1.00 88.50 738 GLU A O 1
ATOM 5907 N N . TRP A 1 739 ? 9.779 -10.282 -8.238 1.00 93.31 739 TRP A N 1
ATOM 5908 C CA . TRP A 1 739 ? 11.090 -10.037 -7.648 1.00 93.31 739 TRP A CA 1
ATOM 5909 C C . TRP A 1 739 ? 11.370 -8.541 -7.443 1.00 93.31 739 TRP A C 1
ATOM 5911 O O . TRP A 1 739 ? 11.811 -8.133 -6.371 1.00 93.31 739 TRP A O 1
ATOM 5921 N N . VAL A 1 740 ? 11.059 -7.685 -8.423 1.00 93.75 740 VAL A N 1
ATOM 5922 C CA . VAL A 1 740 ? 11.217 -6.223 -8.289 1.00 93.75 740 VAL A CA 1
ATOM 5923 C C . VAL A 1 740 ? 10.392 -5.691 -7.113 1.00 93.75 740 VAL A C 1
ATOM 5925 O O . VAL A 1 740 ? 10.878 -4.866 -6.332 1.00 93.75 740 VAL A O 1
ATOM 5928 N N . VAL A 1 741 ? 9.159 -6.185 -6.958 1.00 85.12 741 VAL A N 1
ATOM 5929 C CA . VAL A 1 741 ? 8.282 -5.837 -5.834 1.00 85.12 741 VAL A CA 1
ATOM 5930 C C . VAL A 1 741 ? 8.850 -6.356 -4.513 1.00 85.12 741 VAL A C 1
ATOM 5932 O O . VAL A 1 741 ? 8.918 -5.587 -3.554 1.00 85.12 741 VAL A O 1
ATOM 5935 N N . SER A 1 742 ? 9.304 -7.612 -4.454 1.00 80.50 742 SER A N 1
ATOM 5936 C CA . SER A 1 742 ? 9.840 -8.218 -3.228 1.00 80.50 742 SER A CA 1
ATOM 5937 C C . SER A 1 742 ? 11.138 -7.559 -2.763 1.00 80.50 742 SER A C 1
ATOM 5939 O O . SER A 1 742 ? 11.395 -7.481 -1.568 1.00 80.50 742 SER A O 1
ATOM 5941 N N . GLN A 1 743 ? 11.953 -7.059 -3.695 1.00 83.62 743 GLN A N 1
ATOM 5942 C CA . GLN A 1 743 ? 13.190 -6.337 -3.393 1.00 83.62 743 GLN A CA 1
ATOM 5943 C C . GLN A 1 743 ? 12.977 -4.870 -3.012 1.00 83.62 743 GLN A C 1
ATOM 5945 O O . GLN A 1 743 ? 13.953 -4.190 -2.675 1.00 83.62 743 GLN A O 1
ATOM 5950 N N . ASN A 1 744 ? 11.727 -4.398 -3.042 1.00 82.75 744 ASN A N 1
ATOM 5951 C CA . ASN A 1 744 ? 11.325 -3.033 -2.732 1.00 82.75 744 ASN A CA 1
ATOM 5952 C C . ASN A 1 744 ? 11.995 -1.967 -3.618 1.00 82.75 744 ASN A C 1
ATOM 5954 O O . ASN A 1 744 ? 12.377 -0.888 -3.164 1.00 82.75 744 ASN A O 1
ATOM 5958 N N . PHE A 1 745 ? 12.156 -2.271 -4.905 1.00 91.88 745 PHE A N 1
ATOM 5959 C CA . PHE A 1 745 ? 12.568 -1.267 -5.878 1.00 91.88 745 PHE A CA 1
ATOM 5960 C C . PHE A 1 745 ? 11.402 -0.343 -6.252 1.00 91.88 745 PHE A C 1
ATOM 5962 O O . PHE A 1 745 ? 10.222 -0.674 -6.103 1.00 91.88 745 PHE A O 1
ATOM 5969 N N . SER A 1 746 ? 11.754 0.830 -6.778 1.00 91.38 746 SER A N 1
ATOM 5970 C CA . SER A 1 746 ? 10.836 1.910 -7.150 1.00 91.38 746 SER A CA 1
ATOM 5971 C C . SER A 1 746 ? 9.781 1.507 -8.183 1.00 91.38 746 SER A C 1
ATOM 5973 O O . SER A 1 746 ? 8.702 2.103 -8.245 1.00 91.38 746 SER A O 1
ATOM 5975 N N . GLY A 1 747 ? 10.096 0.516 -9.017 1.00 95.81 747 GLY A N 1
ATOM 5976 C CA . GLY A 1 747 ? 9.212 0.017 -10.057 1.00 95.81 747 GLY A CA 1
ATOM 5977 C C . GLY A 1 747 ? 9.964 -0.596 -11.233 1.00 95.81 747 GLY A C 1
ATOM 5978 O O . GLY A 1 747 ? 11.136 -0.956 -11.118 1.00 95.81 747 GLY A O 1
ATOM 5979 N N . VAL A 1 748 ? 9.279 -0.682 -12.371 1.00 98.31 748 VAL A N 1
ATOM 5980 C CA . VAL A 1 748 ? 9.794 -1.251 -13.622 1.00 98.31 748 VAL A CA 1
ATOM 5981 C C . VAL A 1 748 ? 9.776 -0.230 -14.752 1.00 98.31 748 VAL A C 1
ATOM 5983 O O . VAL A 1 748 ? 8.882 0.618 -14.829 1.00 98.31 748 VAL A O 1
ATOM 5986 N N . MET A 1 749 ? 10.761 -0.336 -15.635 1.00 97.88 749 MET A N 1
ATOM 5987 C CA . MET A 1 749 ? 10.846 0.378 -16.900 1.00 97.88 749 MET A CA 1
ATOM 5988 C C . MET A 1 749 ? 10.793 -0.645 -18.028 1.00 97.88 749 MET A C 1
ATOM 5990 O O . MET A 1 749 ? 11.375 -1.715 -17.907 1.00 97.88 749 MET A O 1
ATOM 5994 N N . THR A 1 750 ? 10.080 -0.340 -19.106 1.00 98.12 750 THR A N 1
ATOM 5995 C CA . THR A 1 750 ? 9.993 -1.216 -20.276 1.00 98.12 750 THR A CA 1
ATOM 5996 C C . THR A 1 750 ? 10.522 -0.530 -21.517 1.00 98.12 750 THR A C 1
ATOM 5998 O O . THR A 1 750 ? 10.082 0.570 -21.865 1.00 98.12 750 THR A O 1
ATOM 6001 N N . TRP A 1 751 ? 11.418 -1.224 -22.212 1.00 96.00 751 TRP A N 1
ATOM 6002 C CA . TRP A 1 751 ? 11.768 -0.931 -23.592 1.00 96.00 751 TRP A CA 1
ATOM 6003 C C . TRP A 1 751 ? 11.197 -2.056 -24.459 1.00 96.00 751 TRP A C 1
ATOM 6005 O O . TRP A 1 751 ? 11.735 -3.159 -24.479 1.00 96.00 751 TRP A O 1
ATOM 6015 N N . ASN A 1 752 ? 10.058 -1.867 -25.123 1.00 95.44 752 ASN A N 1
ATOM 6016 C CA . ASN A 1 752 ? 9.160 -0.702 -25.140 1.00 95.44 752 ASN A CA 1
ATOM 6017 C C . ASN A 1 752 ? 7.696 -1.122 -25.441 1.00 95.44 752 ASN A C 1
ATOM 6019 O O . ASN A 1 752 ? 7.404 -2.298 -25.666 1.00 95.44 752 ASN A O 1
ATOM 6023 N N . LEU A 1 753 ? 6.756 -0.171 -25.489 1.00 96.75 753 LEU A N 1
ATOM 6024 C CA . LEU A 1 753 ? 5.351 -0.441 -25.849 1.00 96.75 753 LEU A CA 1
ATOM 6025 C C . LEU A 1 753 ? 5.187 -1.004 -27.269 1.00 96.75 753 LEU A C 1
ATOM 6027 O O . LEU A 1 753 ? 4.272 -1.786 -27.514 1.00 96.75 753 LEU A O 1
ATOM 6031 N N . ASN A 1 754 ? 6.062 -0.611 -28.196 1.00 95.00 754 ASN A N 1
ATOM 6032 C CA . ASN A 1 754 ? 6.006 -1.013 -29.601 1.00 95.00 754 ASN A CA 1
ATOM 6033 C C . ASN A 1 754 ? 6.349 -2.495 -29.809 1.00 95.00 754 ASN A C 1
ATOM 6035 O O . ASN A 1 754 ? 5.862 -3.102 -30.761 1.00 95.00 754 ASN A O 1
ATOM 6039 N N . SER A 1 755 ? 7.182 -3.060 -28.932 1.00 95.44 755 SER A N 1
ATOM 6040 C CA . SER A 1 755 ? 7.699 -4.429 -29.061 1.00 95.44 755 SER A CA 1
ATOM 6041 C C . SER A 1 755 ? 6.807 -5.480 -28.397 1.00 95.44 755 SER A C 1
ATOM 6043 O O . SER A 1 755 ? 6.962 -6.667 -28.676 1.00 95.44 755 SER A O 1
ATOM 6045 N N . ASP A 1 756 ? 5.853 -5.056 -27.564 1.00 96.00 756 ASP A N 1
ATOM 6046 C CA . ASP A 1 756 ? 4.805 -5.927 -27.028 1.00 96.00 756 ASP A CA 1
ATOM 6047 C C . ASP A 1 756 ? 3.679 -6.131 -28.058 1.00 96.00 756 ASP A C 1
ATOM 6049 O O . ASP A 1 756 ? 3.551 -5.394 -29.037 1.00 96.00 756 ASP A O 1
ATOM 6053 N N . ASP A 1 757 ? 2.821 -7.123 -27.843 1.00 94.25 757 ASP A N 1
ATOM 6054 C CA . ASP A 1 757 ? 1.724 -7.434 -28.754 1.00 94.25 757 ASP A CA 1
ATOM 6055 C C . ASP A 1 757 ? 0.515 -6.510 -28.567 1.00 94.25 757 ASP A C 1
ATOM 6057 O O . ASP A 1 757 ? -0.545 -6.879 -28.062 1.00 94.25 757 ASP A O 1
ATOM 6061 N N . TRP A 1 758 ? 0.657 -5.268 -29.010 1.00 92.50 758 TRP A N 1
ATOM 6062 C CA . TRP A 1 758 ? -0.422 -4.279 -29.028 1.00 92.50 758 TRP A CA 1
ATOM 6063 C C . TRP A 1 758 ? -1.553 -4.625 -30.014 1.00 92.50 758 TRP A C 1
ATOM 6065 O O . TRP A 1 758 ? -2.671 -4.120 -29.882 1.00 92.50 758 TRP A O 1
ATOM 6075 N N . GLY A 1 759 ? -1.287 -5.496 -30.993 1.00 90.25 759 GLY A N 1
ATOM 6076 C CA . GLY A 1 759 ? -2.247 -5.925 -32.012 1.00 90.25 759 GLY A CA 1
ATOM 6077 C C . GLY A 1 759 ? -3.073 -7.163 -31.649 1.00 90.25 759 GLY A C 1
ATOM 6078 O O . GLY A 1 759 ? -3.988 -7.490 -32.400 1.00 90.25 759 GLY A O 1
ATOM 6079 N N . ALA A 1 760 ? -2.809 -7.803 -30.503 1.00 90.56 760 ALA A N 1
ATOM 6080 C CA . ALA A 1 760 ? -3.467 -9.037 -30.056 1.00 90.56 760 ALA A CA 1
ATOM 6081 C C . ALA A 1 760 ? -3.275 -10.246 -31.001 1.00 90.56 760 ALA A C 1
ATOM 6083 O O . ALA A 1 760 ? -4.157 -11.100 -31.116 1.00 90.56 760 ALA A O 1
ATOM 6084 N N . HIS A 1 761 ? -2.120 -10.335 -31.661 1.00 85.19 761 HIS A N 1
ATOM 6085 C CA . HIS A 1 761 ? -1.737 -11.454 -32.527 1.00 85.19 761 HIS A CA 1
ATOM 6086 C C . HIS A 1 761 ? -1.430 -12.739 -31.737 1.00 85.19 761 HIS A C 1
ATOM 6088 O O . HIS A 1 761 ? -1.697 -13.847 -32.199 1.00 85.19 761 HIS A O 1
ATOM 6094 N N . CYS A 1 762 ? -0.892 -12.600 -30.529 1.00 83.56 762 CYS A N 1
ATOM 6095 C CA . CYS A 1 762 ? -0.444 -13.671 -29.658 1.00 83.56 762 CYS A CA 1
ATOM 6096 C C . CYS A 1 762 ? -1.508 -13.972 -28.593 1.00 83.56 762 CYS A C 1
ATOM 6098 O O . CYS A 1 762 ? -1.507 -13.426 -27.490 1.00 83.56 762 CYS A O 1
ATOM 6100 N N . GLY A 1 763 ? -2.466 -14.839 -28.939 1.00 75.75 763 GLY A N 1
ATOM 6101 C CA . GLY A 1 763 ? -3.494 -15.308 -28.000 1.00 75.75 763 GLY A CA 1
ATOM 6102 C C . GLY A 1 763 ? -4.656 -14.336 -27.753 1.00 75.75 763 GLY A C 1
ATOM 6103 O O . GLY A 1 763 ? -5.395 -14.509 -26.786 1.00 75.75 763 GLY A O 1
ATOM 6104 N N . GLY A 1 764 ? -4.848 -13.326 -28.611 1.00 84.19 764 GLY A N 1
ATOM 6105 C CA . GLY A 1 764 ? -6.038 -12.462 -28.598 1.00 84.19 764 GLY A CA 1
ATOM 6106 C C . GLY A 1 764 ? -6.065 -11.385 -27.507 1.00 84.19 764 GLY A C 1
ATOM 6107 O O . GLY A 1 764 ? -7.091 -10.728 -27.322 1.00 84.19 764 GLY A O 1
ATOM 6108 N N . VAL A 1 765 ? -4.959 -11.164 -26.791 1.00 88.12 765 VAL A N 1
ATOM 6109 C CA . VAL A 1 765 ? -4.851 -10.157 -25.725 1.00 88.12 765 VAL A CA 1
ATOM 6110 C C . VAL A 1 765 ? -3.885 -9.056 -26.148 1.00 88.12 765 VAL A C 1
ATOM 6112 O O . VAL A 1 765 ? -2.737 -9.336 -26.447 1.00 88.12 765 VAL A O 1
ATOM 6115 N N . GLN A 1 766 ? -4.324 -7.794 -26.113 1.00 93.62 766 GLN A N 1
ATOM 6116 C CA . GLN A 1 766 ? -3.428 -6.654 -26.358 1.00 93.62 766 GLN A CA 1
ATOM 6117 C C . GLN A 1 766 ? -2.491 -6.405 -25.173 1.00 93.62 766 GLN A C 1
ATOM 6119 O O . GLN A 1 766 ? -2.953 -6.448 -24.027 1.00 93.62 766 GLN A O 1
ATOM 6124 N N . PHE A 1 767 ? -1.236 -6.062 -25.461 1.00 95.38 767 PHE A N 1
ATOM 6125 C CA . PHE A 1 767 ? -0.177 -5.745 -24.499 1.00 95.38 767 PHE A CA 1
ATOM 6126 C C . PHE A 1 767 ? -0.020 -6.798 -23.383 1.00 95.38 767 PHE A C 1
ATOM 6128 O O . PHE A 1 767 ? -0.130 -6.465 -22.195 1.00 95.38 767 PHE A O 1
ATOM 6135 N N . PRO A 1 768 ? 0.139 -8.090 -23.726 1.00 95.50 768 PRO A N 1
ATOM 6136 C CA . PRO A 1 768 ? 0.177 -9.162 -22.739 1.00 95.50 768 PRO A CA 1
ATOM 6137 C C . PRO A 1 768 ? 1.312 -8.988 -21.725 1.00 95.50 768 PRO A C 1
ATOM 6139 O O . PRO A 1 768 ? 1.081 -9.227 -20.540 1.00 95.50 768 PRO A O 1
ATOM 6142 N N . LEU A 1 769 ? 2.496 -8.521 -22.138 1.00 96.62 769 LEU A N 1
ATOM 6143 C CA . LEU A 1 769 ? 3.625 -8.332 -21.223 1.00 96.62 769 LEU A CA 1
ATOM 6144 C C . LEU A 1 769 ? 3.392 -7.141 -20.284 1.00 96.62 769 LEU A C 1
ATOM 6146 O O . LEU A 1 769 ? 3.536 -7.270 -19.068 1.00 96.62 769 LEU A O 1
ATOM 6150 N N . HIS A 1 770 ? 2.935 -5.998 -20.803 1.00 97.25 770 HIS A N 1
ATOM 6151 C CA . HIS A 1 770 ? 2.672 -4.825 -19.956 1.00 97.25 770 HIS A CA 1
ATOM 6152 C C . HIS A 1 770 ? 1.495 -5.036 -18.993 1.00 97.25 770 HIS A C 1
ATOM 6154 O O . HIS A 1 770 ? 1.479 -4.455 -17.905 1.00 97.25 770 HIS A O 1
ATOM 6160 N N . LYS A 1 771 ? 0.507 -5.871 -19.344 1.00 94.69 771 LYS A N 1
ATOM 6161 C CA . LYS A 1 771 ? -0.598 -6.216 -18.434 1.00 94.69 771 LYS A CA 1
ATOM 6162 C C . LYS A 1 771 ? -0.120 -6.978 -17.201 1.00 94.69 771 LYS A C 1
ATOM 6164 O O . LYS A 1 771 ? -0.584 -6.663 -16.108 1.00 94.69 771 LYS A O 1
ATOM 6169 N N . ILE A 1 772 ? 0.841 -7.893 -17.351 1.00 94.44 772 ILE A N 1
ATOM 6170 C CA . ILE A 1 772 ? 1.482 -8.569 -16.211 1.00 94.44 772 ILE A CA 1
ATOM 6171 C C . ILE A 1 772 ? 2.102 -7.534 -15.266 1.00 94.44 772 ILE A C 1
ATOM 6173 O O . ILE A 1 772 ? 1.830 -7.542 -14.064 1.00 94.44 772 ILE A O 1
ATOM 6177 N N . LEU A 1 773 ? 2.854 -6.575 -15.814 1.00 95.50 773 LEU A N 1
ATOM 6178 C CA . LEU A 1 773 ? 3.479 -5.517 -15.018 1.00 95.50 773 LEU A CA 1
ATOM 6179 C C . LEU A 1 773 ? 2.443 -4.633 -14.314 1.00 95.50 773 LEU A C 1
ATOM 6181 O O . LEU A 1 773 ? 2.609 -4.315 -13.140 1.00 95.50 773 LEU A O 1
ATOM 6185 N N . ARG A 1 774 ? 1.349 -4.269 -14.990 1.00 92.00 774 ARG A N 1
ATOM 6186 C CA . ARG A 1 774 ? 0.238 -3.503 -14.399 1.00 92.00 774 ARG A CA 1
ATOM 6187 C C . ARG A 1 774 ? -0.397 -4.212 -13.200 1.00 92.00 774 ARG A C 1
ATOM 6189 O O . ARG A 1 774 ? -0.794 -3.546 -12.244 1.00 92.00 774 ARG A O 1
ATOM 6196 N N . ASP A 1 775 ? -0.533 -5.530 -13.269 1.00 86.75 775 ASP A N 1
ATOM 6197 C CA . ASP A 1 775 ? -1.276 -6.311 -12.277 1.00 86.75 775 ASP A CA 1
ATOM 6198 C C . ASP A 1 775 ? -0.422 -6.692 -11.052 1.00 86.75 775 ASP A C 1
ATOM 6200 O O . ASP A 1 775 ? -0.964 -6.944 -9.968 1.00 86.75 775 ASP A O 1
ATOM 6204 N N . ILE A 1 776 ? 0.906 -6.703 -11.203 1.00 85.50 776 ILE A N 1
ATOM 6205 C CA . ILE A 1 776 ? 1.864 -7.058 -10.145 1.00 85.50 776 ILE A CA 1
ATOM 6206 C C . ILE A 1 776 ? 2.522 -5.815 -9.535 1.00 85.50 776 ILE A C 1
ATOM 6208 O O . ILE A 1 776 ? 2.560 -5.679 -8.313 1.00 85.50 776 ILE A O 1
ATOM 6212 N N . VAL A 1 777 ? 3.012 -4.890 -10.365 1.00 88.00 777 VAL A N 1
ATOM 6213 C CA . VAL A 1 777 ? 3.761 -3.697 -9.939 1.00 88.00 777 VAL A CA 1
ATOM 6214 C C . VAL A 1 777 ? 2.779 -2.564 -9.649 1.00 88.00 777 VAL A C 1
ATOM 6216 O O . VAL A 1 777 ? 2.636 -1.637 -10.448 1.00 88.00 777 VAL A O 1
ATOM 6219 N N . VAL A 1 778 ? 2.045 -2.675 -8.538 1.00 75.62 778 VAL A N 1
ATOM 6220 C CA . VAL A 1 778 ? 0.961 -1.743 -8.161 1.00 75.62 778 VAL A CA 1
ATOM 6221 C C . VAL A 1 778 ? 1.459 -0.576 -7.317 1.00 75.62 778 VAL A C 1
ATOM 6223 O O . VAL A 1 778 ? 2.315 -0.785 -6.424 1.00 75.62 778 VAL A O 1
#